Protein AF-0000000085936175 (afdb_homodimer)

Organism: Parascaris univalens (NCBI:txid6257)

Foldseek 3Di:
DPDDPDPPDPPDPPPPPPCPVPPPCPPDDPVVVVVVVQCCCCVPVVVNHGDDDDPDDDDDDQVPDDFFDADFQADQQQHGPDCVLDPDDDLVVLVVLLLLLLLLQLLQVVVLVCCVVVNFPWAFHQFWQSLLQSLLLVLFDQQAAEAEALRNVSSVVNLPCDLLQLLLQRNLACSHPVQSQDHRSQDDDPNRNYHGHDHDALVVLQVQQVVQLVCVVVVPLHAYEYEHELQSCLDVNVVVSLQSLQVSLGLYEYEYEYAQDDQQDGPVRRDDGSGSQRCNVVSNAAEHHYASLRNSRSNSVSNVQNVVSSVSGYYYYYHYIHDLDHRMSVGDNVVRDPPVVSVVCVVRHGSSSSSVSVCVVVVSDDPVVVVVSSVVSSVVSVVSNVVSSPGARAAPLCNQDDPDPDRDPVSVVVSVVVVVVCLVCVVVDPCVSHVDDNPDD/DPDDPDDPDPPDPPPPPPCPVPPPCPPDDPVRVVVVVQCCCCVPVVVNHGDDDDPDDDDDDQVPDDFFDADFQADQQQHGPDCVLDPDDDLVVLVVLLLLLLLLQLLQVVVLVCCVVVNFVWDFHQFWQSLLQSLLLVLFDQQAAEAEALRNVSSVVNLPCDLLQLLLQRNLACSHPCQSPDHRSQDDDPVRNYHGHDHDALVVLQVQQVVQLVCVVVVPLHAYEYEHELQSCLDVNVVVSLQSLQVSLGLYEYEYEYAQDDQQDGPVRRDDGSGSQRCNVVSNAAEHEYASLRNSRSNSVSNVQNVVSSVSGYYYYYHYIHDLDHRMSVGDNVVRDPPVVSVVCVVRHGSSSSSVSVCVVVVSDDPVVVVVSSVVSSVVSVVSNVVSSPGARAAPLCNQDDPDPDRDPVSVVVSVVVVVVCLVPVVVDPCVSHVDDNPDD

Radius of gyration: 33.01 Å; Cα contacts (8 Å, |Δi|>4): 1664; chains: 2; bounding box: 60×105×96 Å

Structure (mmCIF, N/CA/C/O backbone):
data_AF-0000000085936175-model_v1
#
loop_
_entity.id
_entity.type
_entity.pdbx_description
1 polymer '2-oxoisovalerate dehydrogenase subunit alpha'
#
loop_
_atom_site.group_PDB
_atom_site.id
_atom_site.type_symbol
_atom_site.label_atom_id
_atom_site.label_alt_id
_atom_site.label_comp_id
_atom_site.label_asym_id
_atom_site.label_entity_id
_atom_site.label_seq_id
_atom_site.pdbx_PDB_ins_code
_atom_site.Cartn_x
_atom_site.Cartn_y
_atom_site.Cartn_z
_atom_site.occupancy
_atom_site.B_iso_or_equiv
_atom_site.auth_seq_id
_atom_site.auth_comp_id
_atom_site.auth_asym_id
_atom_site.auth_atom_id
_atom_site.pdbx_PDB_model_num
ATOM 1 N N . MET A 1 1 ? 32.438 -1.166 39.906 1 20.44 1 MET A N 1
ATOM 2 C CA . MET A 1 1 ? 33.375 -0.186 39.344 1 20.44 1 MET A CA 1
ATOM 3 C C . MET A 1 1 ? 32.656 0.762 38.406 1 20.44 1 MET A C 1
ATOM 5 O O . MET A 1 1 ? 32.156 0.336 37.344 1 20.44 1 MET A O 1
ATOM 9 N N . LEU A 1 2 ? 31.938 1.876 38.875 1 22.05 2 LEU A N 1
ATOM 10 C CA . LEU A 1 2 ? 31.016 3.014 38.781 1 22.05 2 LEU A CA 1
ATOM 11 C C . LEU A 1 2 ? 31.625 4.121 37.938 1 22.05 2 LEU A C 1
ATOM 13 O O . LEU A 1 2 ? 32.031 5.168 38.438 1 22.05 2 LEU A O 1
ATOM 17 N N . SER A 1 3 ? 32.625 3.697 37 1 21.25 3 SER A N 1
ATOM 18 C CA . SER A 1 3 ? 33.656 4.613 36.531 1 21.25 3 SER A CA 1
ATOM 19 C C . SER A 1 3 ? 33.031 5.797 35.781 1 21.25 3 SER A C 1
ATOM 21 O O . SER A 1 3 ? 31.875 5.738 35.375 1 21.25 3 SER A O 1
ATOM 23 N N . ARG A 1 4 ? 33.875 6.953 35.438 1 22.81 4 ARG A N 1
ATOM 24 C CA . ARG A 1 4 ? 34.156 8.352 35.125 1 22.81 4 ARG A CA 1
ATOM 25 C C . ARG A 1 4 ? 33.781 8.672 33.688 1 22.81 4 ARG A C 1
ATOM 27 O O . ARG A 1 4 ? 34.562 8.461 32.75 1 22.81 4 ARG A O 1
ATOM 34 N N . VAL A 1 5 ? 32.625 8.281 33.156 1 24.02 5 VAL A N 1
ATOM 35 C CA . VAL A 1 5 ? 32.25 8.57 31.781 1 24.02 5 VAL A CA 1
ATOM 36 C C . VAL A 1 5 ? 32.469 10.055 31.484 1 24.02 5 VAL A C 1
ATOM 38 O O . VAL A 1 5 ? 31.906 10.922 32.125 1 24.02 5 VAL A O 1
ATOM 41 N N . GLY A 1 6 ? 33.688 10.367 30.938 1 21.88 6 GLY A N 1
ATOM 42 C CA . GLY A 1 6 ? 34.312 11.633 30.562 1 21.88 6 GLY A CA 1
ATOM 43 C C . GLY A 1 6 ? 33.375 12.555 29.797 1 21.88 6 GLY A C 1
ATOM 44 O O . GLY A 1 6 ? 32.469 12.086 29.094 1 21.88 6 GLY A O 1
ATOM 45 N N . ARG A 1 7 ? 33.375 13.977 30.156 1 23.88 7 ARG A N 1
ATOM 46 C CA . ARG A 1 7 ? 32.812 15.297 29.922 1 23.88 7 ARG A CA 1
ATOM 47 C C . ARG A 1 7 ? 33.062 15.742 28.484 1 23.88 7 ARG A C 1
ATOM 49 O O . ARG A 1 7 ? 34.094 16.344 28.172 1 23.88 7 ARG A O 1
ATOM 56 N N . ILE A 1 8 ? 33 14.852 27.469 1 24.89 8 ILE A N 1
ATOM 57 C CA . ILE A 1 8 ? 33.438 15.398 26.203 1 24.89 8 ILE A CA 1
ATOM 58 C C . ILE A 1 8 ? 32.75 16.734 25.938 1 24.89 8 ILE A C 1
ATOM 60 O O . ILE A 1 8 ? 31.578 16.906 26.266 1 24.89 8 ILE A O 1
ATOM 64 N N . GLY A 1 9 ? 33.594 17.797 25.594 1 22.05 9 GLY A N 1
ATOM 65 C CA . GLY A 1 9 ? 33.5 19.219 25.297 1 22.05 9 GLY A CA 1
ATOM 66 C C . GLY A 1 9 ? 32.469 19.562 24.266 1 22.05 9 GLY A C 1
ATOM 67 O O . GLY A 1 9 ? 32.312 18.859 23.266 1 22.05 9 GLY A O 1
ATOM 68 N N . LEU A 1 10 ? 31.438 20.234 24.781 1 20.45 10 LEU A N 1
ATOM 69 C CA . LEU A 1 10 ? 30.266 20.812 24.156 1 20.45 10 LEU A CA 1
ATOM 70 C C . LEU A 1 10 ? 30.641 21.75 23.016 1 20.45 10 LEU A C 1
ATOM 72 O O . LEU A 1 10 ? 31.281 22.781 23.25 1 20.45 10 LEU A O 1
ATOM 76 N N . LYS A 1 11 ? 31.125 21.125 21.844 1 24.12 11 LYS A N 1
ATOM 77 C CA . LYS A 1 11 ? 31.438 21.969 20.703 1 24.12 11 LYS A CA 1
ATOM 78 C C . LYS A 1 11 ? 30.484 23.156 20.594 1 24.12 11 LYS A C 1
ATOM 80 O O . LYS A 1 11 ? 29.359 23.094 21.094 1 24.12 11 LYS A O 1
ATOM 85 N N . SER A 1 12 ? 31.031 24.266 20.016 1 22.31 12 SER A N 1
ATOM 86 C CA . SER A 1 12 ? 30.609 25.641 19.75 1 22.31 12 SER A CA 1
ATOM 87 C C . SER A 1 12 ? 29.25 25.672 19.078 1 22.31 12 SER A C 1
ATOM 89 O O . SER A 1 12 ? 28.906 24.781 18.297 1 22.31 12 SER A O 1
ATOM 91 N N . HIS A 1 13 ? 28.312 26.297 19.797 1 23.61 13 HIS A N 1
ATOM 92 C CA . HIS A 1 13 ? 26.938 26.625 19.438 1 23.61 13 HIS A CA 1
ATOM 93 C C . HIS A 1 13 ? 26.875 27.375 18.109 1 23.61 13 HIS A C 1
ATOM 95 O O . HIS A 1 13 ? 27.344 28.516 18.016 1 23.61 13 HIS A O 1
ATOM 101 N N . ALA A 1 14 ? 27.219 26.703 17.031 1 27.88 14 ALA A N 1
ATOM 102 C CA . ALA A 1 14 ? 26.969 27.469 15.805 1 27.88 14 ALA A CA 1
ATOM 103 C C . ALA A 1 14 ? 25.688 28.281 15.914 1 27.88 14 ALA A C 1
ATOM 105 O O . ALA A 1 14 ? 24.641 27.766 16.312 1 27.88 14 ALA A O 1
ATOM 106 N N . ALA A 1 15 ? 25.734 29.641 16.125 1 24.53 15 ALA A N 1
ATOM 107 C CA . ALA A 1 15 ? 24.766 30.734 16.047 1 24.53 15 ALA A CA 1
ATOM 108 C C . ALA A 1 15 ? 23.766 30.5 14.938 1 24.53 15 ALA A C 1
ATOM 110 O O . ALA A 1 15 ? 24.125 30.438 13.758 1 24.53 15 ALA A O 1
ATOM 111 N N . ILE A 1 16 ? 22.906 29.672 15.117 1 29.84 16 ILE A N 1
ATOM 112 C CA . ILE A 1 16 ? 21.859 29.766 14.117 1 29.84 16 ILE A CA 1
ATOM 113 C C . ILE A 1 16 ? 21.438 31.234 13.953 1 29.84 16 ILE A C 1
ATOM 115 O O . ILE A 1 16 ? 21 31.859 14.922 1 29.84 16 ILE A O 1
ATOM 119 N N . GLY A 1 17 ? 22.188 32.062 13.141 1 28.3 17 GLY A N 1
ATOM 120 C CA . GLY A 1 17 ? 21.875 33.406 12.703 1 28.3 17 GLY A CA 1
ATOM 121 C C . GLY A 1 17 ? 20.375 33.688 12.688 1 28.3 17 GLY A C 1
ATOM 122 O O . GLY A 1 17 ? 19.578 32.75 12.555 1 28.3 17 GLY A O 1
ATOM 123 N N . ASN A 1 18 ? 19.969 34.75 13.422 1 29.08 18 ASN A N 1
ATOM 124 C CA . ASN A 1 18 ? 18.734 35.5 13.367 1 29.08 18 ASN A CA 1
ATOM 125 C C . ASN A 1 18 ? 18.188 35.594 11.945 1 29.08 18 ASN A C 1
ATOM 127 O O . ASN A 1 18 ? 18.734 36.344 11.117 1 29.08 18 ASN A O 1
ATOM 131 N N . VAL A 1 19 ? 17.812 34.562 11.375 1 31.77 19 VAL A N 1
ATOM 132 C CA . VAL A 1 19 ? 17.156 34.812 10.094 1 31.77 19 VAL A CA 1
ATOM 133 C C . VAL A 1 19 ? 16.109 35.906 10.242 1 31.77 19 VAL A C 1
ATOM 135 O O . VAL A 1 19 ? 15.062 35.719 10.859 1 31.77 19 VAL A O 1
ATOM 138 N N . SER A 1 20 ? 16.547 37.094 10.812 1 32.38 20 SER A N 1
ATOM 139 C CA . SER A 1 20 ? 15.68 38.219 10.555 1 32.38 20 SER A CA 1
ATOM 140 C C . SER A 1 20 ? 15.094 38.156 9.148 1 32.38 20 SER A C 1
ATOM 142 O O . SER A 1 20 ? 15.805 38.375 8.164 1 32.38 20 SER A O 1
ATOM 144 N N . LEU A 1 21 ? 14.297 37.344 8.961 1 35.88 21 LEU A N 1
ATOM 145 C CA . LEU A 1 21 ? 13.695 37 7.68 1 35.88 21 LEU A CA 1
ATOM 146 C C . LEU A 1 21 ? 13.07 38.219 7.023 1 35.88 21 LEU A C 1
ATOM 148 O O . LEU A 1 21 ? 12.016 38.125 6.391 1 35.88 21 LEU A O 1
ATOM 152 N N . ALA A 1 22 ? 13.281 39.531 7.609 1 35.91 22 ALA A N 1
ATOM 153 C CA . ALA A 1 22 ? 12.664 40.5 6.715 1 35.91 22 ALA A CA 1
ATOM 154 C C . ALA A 1 22 ? 13.367 40.531 5.363 1 35.91 22 ALA A C 1
ATOM 156 O O . ALA A 1 22 ? 14.461 41.094 5.242 1 35.91 22 ALA A O 1
ATOM 157 N N . PRO A 1 23 ? 13.664 39.531 4.68 1 36.12 23 PRO A N 1
ATOM 158 C CA . PRO A 1 23 ? 14.531 39.719 3.514 1 36.12 23 PRO A CA 1
ATOM 159 C C . PRO A 1 23 ? 14.164 40.938 2.695 1 36.12 23 PRO A C 1
ATOM 161 O O . PRO A 1 23 ? 13.031 41.406 2.76 1 36.12 23 PRO A O 1
ATOM 164 N N . LEU A 1 24 ? 15.164 41.719 2.438 1 36.09 24 LEU A N 1
ATOM 165 C CA . LEU A 1 24 ? 15.125 42.594 1.267 1 36.09 24 LEU A CA 1
ATOM 166 C C . LEU A 1 24 ? 14.438 41.906 0.095 1 36.09 24 LEU A C 1
ATOM 168 O O . LEU A 1 24 ? 14.93 40.875 -0.402 1 36.09 24 LEU A O 1
ATOM 172 N N . VAL A 1 25 ? 13.188 41.906 0.004 1 42.16 25 VAL A N 1
ATOM 173 C CA . VAL A 1 25 ? 12.312 41.25 -0.975 1 42.16 25 VAL A CA 1
ATOM 174 C C . VAL A 1 25 ? 12.852 41.5 -2.383 1 42.16 25 VAL A C 1
ATOM 176 O O . VAL A 1 25 ? 12.828 42.625 -2.875 1 42.16 25 VAL A O 1
ATOM 179 N N . ARG A 1 26 ? 14.055 41.125 -2.713 1 45.69 26 ARG A N 1
ATOM 180 C CA . ARG A 1 26 ? 14.188 41.062 -4.164 1 45.69 26 ARG A CA 1
ATOM 181 C C . ARG A 1 26 ? 12.891 40.594 -4.816 1 45.69 26 ARG A C 1
ATOM 183 O O . ARG A 1 26 ? 12.328 39.562 -4.426 1 45.69 26 ARG A O 1
ATOM 190 N N . HIS A 1 27 ? 12.219 41.469 -5.445 1 62.94 27 HIS A N 1
ATOM 191 C CA . HIS A 1 27 ? 10.93 41.281 -6.102 1 62.94 27 HIS A CA 1
ATOM 192 C C . HIS A 1 27 ? 11.039 40.312 -7.273 1 62.94 27 HIS A C 1
ATOM 194 O O . HIS A 1 27 ? 11.625 40.656 -8.305 1 62.94 27 HIS A O 1
ATOM 200 N N . TYR A 1 28 ? 11.172 39.031 -7.004 1 71.69 28 TYR A N 1
ATOM 201 C CA . TYR A 1 28 ? 11.062 38.125 -8.125 1 71.69 28 TYR A CA 1
ATOM 202 C C . TYR A 1 28 ? 9.719 38.281 -8.828 1 71.69 28 TYR A C 1
ATOM 204 O O . TYR A 1 28 ? 8.695 38.531 -8.188 1 71.69 28 TYR A O 1
ATOM 212 N N . SER A 1 29 ? 9.883 38.188 -10.141 1 80.25 29 SER A N 1
ATOM 213 C CA . SER A 1 29 ? 8.641 38.188 -10.898 1 80.25 29 SER A CA 1
ATOM 214 C C . SER A 1 29 ? 7.836 36.938 -10.672 1 80.25 29 SER A C 1
ATOM 216 O O . SER A 1 29 ? 8.383 35.906 -10.219 1 80.25 29 SER A O 1
ATOM 218 N N . THR A 1 30 ? 6.594 37 -10.859 1 83.38 30 THR A N 1
ATOM 219 C CA . THR A 1 30 ? 5.707 35.844 -10.766 1 83.38 30 THR A CA 1
ATOM 220 C C . THR A 1 30 ? 6.191 34.719 -11.672 1 83.38 30 THR A C 1
ATOM 222 O O . THR A 1 30 ? 6.16 33.531 -11.281 1 83.38 30 THR A O 1
ATOM 225 N N . ALA A 1 31 ? 6.684 35.094 -12.789 1 83.75 31 ALA A N 1
ATOM 226 C CA . ALA A 1 31 ? 7.168 34.094 -13.75 1 83.75 31 ALA A CA 1
ATOM 227 C C . ALA A 1 31 ? 8.383 33.375 -13.203 1 83.75 31 ALA A C 1
ATOM 229 O O . ALA A 1 31 ? 8.5 32.156 -13.367 1 83.75 31 ALA A O 1
ATOM 230 N N . GLU A 1 32 ? 9.258 34.094 -12.609 1 87.56 32 GLU A N 1
ATOM 231 C CA . GLU A 1 32 ? 10.461 33.5 -12.047 1 87.56 32 GLU A CA 1
ATOM 232 C C . GLU A 1 32 ? 10.125 32.594 -10.875 1 87.56 32 GLU A C 1
ATOM 234 O O . GLU A 1 32 ? 10.711 31.5 -10.734 1 87.56 32 GLU A O 1
ATOM 239 N N . ARG A 1 33 ? 9.234 33 -10.086 1 90.06 33 ARG A N 1
ATOM 240 C CA . ARG A 1 33 ? 8.82 32.219 -8.938 1 90.06 33 ARG A CA 1
ATOM 241 C C . ARG A 1 33 ? 8.141 30.922 -9.375 1 90.06 33 ARG A C 1
ATOM 243 O O . ARG A 1 33 ? 8.422 29.844 -8.828 1 90.06 33 ARG A O 1
ATOM 250 N N . ASP A 1 34 ? 7.348 31.047 -10.352 1 90.56 34 ASP A N 1
ATOM 251 C CA . ASP A 1 34 ? 6.656 29.875 -10.867 1 90.56 34 ASP A CA 1
ATOM 252 C C . ASP A 1 34 ? 7.637 28.906 -11.508 1 90.56 34 ASP A C 1
ATOM 254 O O . ASP A 1 34 ? 7.52 27.688 -11.336 1 90.56 34 ASP A O 1
ATOM 258 N N . ALA A 1 35 ? 8.547 29.438 -12.281 1 91.25 35 ALA A N 1
ATOM 259 C CA . ALA A 1 35 ? 9.547 28.578 -12.93 1 91.25 35 ALA A CA 1
ATOM 260 C C . ALA A 1 35 ? 10.367 27.812 -11.891 1 91.25 35 ALA A C 1
ATOM 262 O O . ALA A 1 35 ? 10.695 26.641 -12.086 1 91.25 35 ALA A O 1
ATOM 263 N N . PHE A 1 36 ? 10.727 28.547 -10.891 1 92.31 36 PHE A N 1
ATOM 264 C CA . PHE A 1 36 ? 11.461 27.922 -9.797 1 92.31 36 PHE A CA 1
ATOM 265 C C . PHE A 1 36 ? 10.664 26.781 -9.195 1 92.31 36 PHE A C 1
ATOM 267 O O . PHE A 1 36 ? 11.18 25.672 -9.039 1 92.31 36 PHE A O 1
ATOM 274 N N . ARG A 1 37 ? 9.438 27.016 -8.883 1 94.06 37 ARG A N 1
ATOM 275 C CA . ARG A 1 37 ? 8.594 26.016 -8.242 1 94.06 37 ARG A CA 1
ATOM 276 C C . ARG A 1 37 ? 8.359 24.812 -9.164 1 94.06 37 ARG A C 1
ATOM 278 O O . ARG A 1 37 ? 8.406 23.672 -8.734 1 94.06 37 ARG A O 1
ATOM 285 N N . VAL A 1 38 ? 8.047 25.062 -10.43 1 93.75 38 VAL A N 1
ATOM 286 C CA . VAL A 1 38 ? 7.84 24 -11.406 1 93.75 38 VAL A CA 1
ATOM 287 C C . VAL A 1 38 ? 9.086 23.125 -11.484 1 93.75 38 VAL A C 1
ATOM 289 O O . VAL A 1 38 ? 8.984 21.891 -11.539 1 93.75 38 VAL A O 1
ATOM 292 N N . ARG A 1 39 ? 10.219 23.75 -11.461 1 93.69 39 ARG A N 1
ATOM 293 C CA . ARG A 1 39 ? 11.469 23 -11.5 1 93.69 39 ARG A CA 1
ATOM 294 C C . ARG A 1 39 ? 11.641 22.156 -10.25 1 93.69 39 ARG A C 1
ATOM 296 O O . ARG A 1 39 ? 11.961 20.969 -10.336 1 93.69 39 ARG A O 1
ATOM 303 N N . GLU A 1 40 ? 11.43 22.766 -9.086 1 92.62 40 GLU A N 1
ATOM 304 C CA . GLU A 1 40 ? 11.602 22.062 -7.816 1 92.62 40 GLU A CA 1
ATOM 305 C C . GLU A 1 40 ? 10.633 20.891 -7.707 1 92.62 40 GLU A C 1
ATOM 307 O O . GLU A 1 40 ? 11.031 19.781 -7.344 1 92.62 40 GLU A O 1
ATOM 312 N N . PHE A 1 41 ? 9.375 21.094 -8.039 1 94.25 41 PHE A N 1
ATOM 313 C CA . PHE A 1 41 ? 8.375 20.031 -7.953 1 94.25 41 PHE A CA 1
ATOM 314 C C . PHE A 1 41 ? 8.664 18.938 -8.969 1 94.25 41 PHE A C 1
ATOM 316 O O . PHE A 1 41 ? 8.516 17.75 -8.664 1 94.25 41 PHE A O 1
ATOM 323 N N . SER A 1 42 ? 9.086 19.328 -10.18 1 92.75 42 SER A N 1
ATOM 324 C CA . SER A 1 42 ? 9.375 18.344 -11.219 1 92.75 42 SER A CA 1
ATOM 325 C C . SER A 1 42 ? 10.57 17.469 -10.844 1 92.75 42 SER A C 1
ATOM 327 O O . SER A 1 42 ? 10.492 16.25 -10.906 1 92.75 42 SER A O 1
ATOM 329 N N . GLU A 1 43 ? 11.648 18.094 -10.383 1 90.31 43 GLU A N 1
ATOM 330 C CA . GLU A 1 43 ? 12.922 17.391 -10.188 1 90.31 43 GLU A CA 1
ATOM 331 C C . GLU A 1 43 ? 12.938 16.641 -8.859 1 90.31 43 GLU A C 1
ATOM 333 O O . GLU A 1 43 ? 13.461 15.531 -8.781 1 90.31 43 GLU A O 1
ATOM 338 N N . LYS A 1 44 ? 12.258 17.234 -7.863 1 89 44 LYS A N 1
ATOM 339 C CA . LYS A 1 44 ? 12.461 16.688 -6.523 1 89 44 LYS A CA 1
ATOM 340 C C . LYS A 1 44 ? 11.219 15.953 -6.035 1 89 44 LYS A C 1
ATOM 342 O O . LYS A 1 44 ? 11.312 15.008 -5.246 1 89 44 LYS A O 1
ATOM 347 N N . TYR A 1 45 ? 10.039 16.359 -6.488 1 92.38 45 TYR A N 1
ATOM 348 C CA . TYR A 1 45 ? 8.805 15.805 -5.934 1 92.38 45 TYR A CA 1
ATOM 349 C C . TYR A 1 45 ? 8.211 14.758 -6.871 1 92.38 45 TYR A C 1
ATOM 351 O O . TYR A 1 45 ? 7.516 13.844 -6.426 1 92.38 45 TYR A O 1
ATOM 359 N N . LEU A 1 46 ? 8.398 14.93 -8.211 1 91.5 46 LEU A N 1
ATOM 360 C CA . LEU A 1 46 ? 7.664 14.109 -9.172 1 91.5 46 LEU A CA 1
ATOM 361 C C . LEU A 1 46 ? 8.617 13.305 -10.047 1 91.5 46 LEU A C 1
ATOM 363 O O . LEU A 1 46 ? 8.305 13 -11.195 1 91.5 46 LEU A O 1
ATOM 367 N N . ARG A 1 47 ? 9.781 13.031 -9.57 1 86.5 47 ARG A N 1
ATOM 368 C CA . ARG A 1 47 ? 10.766 12.172 -10.227 1 86.5 47 ARG A CA 1
ATOM 369 C C . ARG A 1 47 ? 11.023 12.625 -11.656 1 86.5 47 ARG A C 1
ATOM 371 O O . ARG A 1 47 ? 10.969 11.82 -12.586 1 86.5 47 ARG A O 1
ATOM 378 N N . HIS A 1 48 ? 11.188 13.891 -11.836 1 85.56 48 HIS A N 1
ATOM 379 C CA . HIS A 1 48 ? 11.609 14.555 -13.07 1 85.56 48 HIS A CA 1
ATOM 380 C C . HIS A 1 48 ? 10.477 14.594 -14.086 1 85.56 48 HIS A C 1
ATOM 382 O O . HIS A 1 48 ? 10.695 14.914 -15.258 1 85.56 48 HIS A O 1
ATOM 388 N N . ARG A 1 49 ? 9.273 14.195 -13.633 1 90.12 49 ARG A N 1
ATOM 389 C CA . ARG A 1 49 ? 8.117 14.469 -14.477 1 90.12 49 ARG A CA 1
ATOM 390 C C . ARG A 1 49 ? 7.688 15.922 -14.359 1 90.12 49 ARG A C 1
ATOM 392 O O . ARG A 1 49 ? 7.719 16.5 -13.273 1 90.12 49 ARG A O 1
ATOM 399 N N . LYS A 1 50 ? 7.273 16.438 -15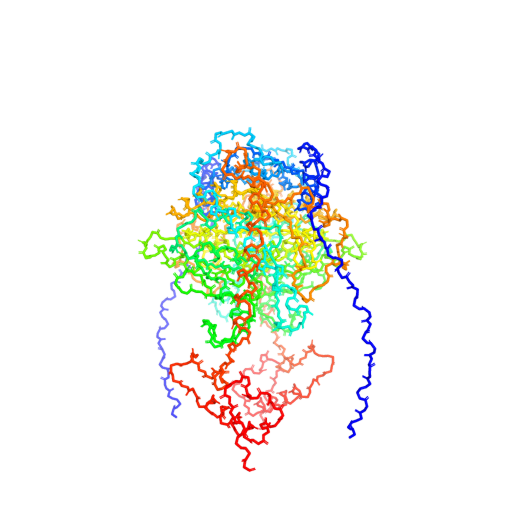.398 1 91 50 LYS A N 1
ATOM 400 C CA . LYS A 1 50 ? 7.008 17.875 -15.445 1 91 50 LYS A CA 1
ATOM 401 C C . LYS A 1 50 ? 5.777 18.234 -14.617 1 91 50 LYS A C 1
ATOM 403 O O . LYS A 1 50 ? 4.688 17.719 -14.852 1 91 50 LYS A O 1
ATOM 408 N N . ALA A 1 51 ? 5.969 19.078 -13.664 1 93.62 51 ALA A N 1
ATOM 409 C CA . ALA A 1 51 ? 4.867 19.641 -12.883 1 93.62 51 ALA A CA 1
ATOM 410 C C . ALA A 1 51 ? 4.184 20.781 -13.648 1 93.62 51 ALA A C 1
ATOM 412 O O . ALA A 1 51 ? 4.824 21.484 -14.43 1 93.62 51 ALA A O 1
ATOM 413 N N . GLN A 1 52 ? 2.895 20.906 -13.445 1 94.81 52 GLN A N 1
ATOM 414 C CA . GLN A 1 52 ? 2.131 22 -14.055 1 94.81 52 GLN A CA 1
ATOM 415 C C . GLN A 1 52 ? 1.082 22.547 -13.086 1 94.81 52 GLN A C 1
ATOM 417 O O . GLN A 1 52 ? 0.497 21.781 -12.312 1 94.81 52 GLN A O 1
ATOM 422 N N . PHE A 1 53 ? 0.946 23.844 -13.156 1 95.81 53 PHE A N 1
ATOM 423 C CA . PHE A 1 53 ? -0.139 24.469 -12.406 1 95.81 53 PHE A CA 1
ATOM 424 C C . PHE A 1 53 ? -1.417 24.516 -13.242 1 95.81 53 PHE A C 1
ATOM 426 O O . PHE A 1 53 ? -1.363 24.5 -14.469 1 95.81 53 PHE A O 1
ATOM 433 N N . THR A 1 54 ? -2.535 24.453 -12.57 1 96.69 54 THR A N 1
ATOM 434 C CA . THR A 1 54 ? -3.83 24.641 -13.219 1 96.69 54 THR A CA 1
ATOM 435 C C . THR A 1 54 ? -4.746 25.516 -12.367 1 96.69 54 THR A C 1
ATOM 437 O O . THR A 1 54 ? -4.629 25.531 -11.141 1 96.69 54 THR A O 1
ATOM 440 N N . GLU A 1 55 ? -5.57 26.297 -13.008 1 95.88 55 GLU A N 1
ATOM 441 C CA . GLU A 1 55 ? -6.551 27.125 -12.305 1 95.88 55 GLU A CA 1
ATOM 442 C C . GLU A 1 55 ? -7.938 26.484 -12.359 1 95.88 55 GLU A C 1
ATOM 444 O O . GLU A 1 55 ? -8.922 27.109 -11.93 1 95.88 55 GLU A O 1
ATOM 449 N N . LYS A 1 56 ? -8 25.297 -12.852 1 94.62 56 LYS A N 1
ATOM 450 C CA . LYS A 1 56 ? -9.242 24.531 -12.867 1 94.62 56 LYS A CA 1
ATOM 451 C C . LYS A 1 56 ? -9.25 23.469 -11.766 1 94.62 56 LYS A C 1
ATOM 453 O O . LYS A 1 56 ? -8.406 22.578 -11.75 1 94.62 56 LYS A O 1
ATOM 458 N N . MET A 1 57 ? -10.156 23.656 -10.867 1 96.19 57 MET A N 1
ATOM 459 C CA . MET A 1 57 ? -10.281 22.688 -9.789 1 96.19 57 MET A CA 1
ATOM 460 C C . MET A 1 57 ? -10.953 21.406 -10.289 1 96.19 57 MET A C 1
ATOM 462 O O . MET A 1 57 ? -12.141 21.422 -10.625 1 96.19 57 MET A O 1
ATOM 466 N N . THR A 1 58 ? -10.203 20.359 -10.352 1 93.75 58 THR A N 1
ATOM 467 C CA . THR A 1 58 ? -10.727 19.094 -10.836 1 93.75 58 THR A CA 1
ATOM 468 C C . THR A 1 58 ? -10.266 17.938 -9.953 1 93.75 58 THR A C 1
ATOM 470 O O . THR A 1 58 ? -9.078 17.844 -9.625 1 93.75 58 THR A O 1
ATOM 473 N N . LEU A 1 59 ? -11.211 17.172 -9.539 1 95.19 59 LEU A N 1
ATOM 474 C CA . LEU A 1 59 ? -10.883 15.914 -8.875 1 95.19 59 LEU A CA 1
ATOM 475 C C . LEU A 1 59 ? -10.625 14.812 -9.898 1 95.19 59 LEU A C 1
ATOM 477 O O . LEU A 1 59 ? -11.43 14.609 -10.812 1 95.19 59 LEU A O 1
ATOM 481 N N . VAL A 1 60 ? -9.461 14.227 -9.781 1 93.38 60 VAL A N 1
ATOM 482 C CA . VAL A 1 60 ? -9.258 13.008 -10.562 1 93.38 60 VAL A CA 1
ATOM 483 C C . VAL A 1 60 ? -10.203 11.914 -10.062 1 93.38 60 VAL A C 1
ATOM 485 O O . VAL A 1 60 ? -10.125 11.5 -8.906 1 93.38 60 VAL A O 1
ATOM 488 N N . ASP A 1 61 ? -11.125 11.477 -10.922 1 91.88 61 ASP A N 1
ATOM 489 C CA . ASP A 1 61 ? -12.125 10.484 -10.555 1 91.88 61 ASP A CA 1
ATOM 490 C C . ASP A 1 61 ? -11.836 9.141 -11.219 1 91.88 61 ASP A C 1
ATOM 492 O O . ASP A 1 61 ? -12.039 8.977 -12.422 1 91.88 61 ASP A O 1
ATOM 496 N N . PRO A 1 62 ? -11.414 8.203 -10.391 1 87.06 62 PRO A N 1
ATOM 497 C CA . PRO A 1 62 ? -11.062 6.906 -10.977 1 87.06 62 PRO A CA 1
ATOM 498 C C . PRO A 1 62 ? -12.266 6.156 -11.523 1 87.06 62 PRO A C 1
ATOM 500 O O . PRO A 1 62 ? -12.117 5.281 -12.383 1 87.06 62 PRO A O 1
ATOM 503 N N . LEU A 1 63 ? -13.453 6.465 -11.078 1 81.62 63 LEU A N 1
ATOM 504 C CA . LEU A 1 63 ? -14.641 5.73 -11.492 1 81.62 63 LEU A CA 1
ATOM 505 C C . LEU A 1 63 ? -15.023 6.07 -12.93 1 81.62 63 LEU A C 1
ATOM 507 O O . LEU A 1 63 ? -15.68 5.277 -13.602 1 81.62 63 LEU A O 1
ATOM 511 N N . HIS A 1 64 ? -14.523 7.215 -13.367 1 81.69 64 HIS A N 1
ATOM 512 C CA . HIS A 1 64 ? -14.906 7.621 -14.719 1 81.69 64 HIS A CA 1
ATOM 513 C C . HIS A 1 64 ? -13.727 7.527 -15.68 1 81.69 64 HIS A C 1
ATOM 515 O O . HIS A 1 64 ? -13.852 7.891 -16.859 1 81.69 64 HIS A O 1
ATOM 521 N N . ALA A 1 65 ? -12.664 7.039 -15.203 1 84.19 65 ALA A N 1
ATOM 522 C CA . ALA A 1 65 ? -11.5 6.844 -16.062 1 84.19 65 ALA A CA 1
ATOM 523 C C . ALA A 1 65 ? -11.555 5.492 -16.766 1 84.19 65 ALA A C 1
ATOM 525 O O . ALA A 1 65 ? -12.117 4.531 -16.234 1 84.19 65 ALA A O 1
ATOM 526 N N . PRO A 1 66 ? -11.055 5.461 -17.984 1 88.81 66 PRO A N 1
ATOM 527 C CA . PRO A 1 66 ? -10.992 4.16 -18.656 1 88.81 66 PRO A CA 1
ATOM 528 C C . PRO A 1 66 ? -10.109 3.156 -17.906 1 88.81 66 PRO A C 1
ATOM 530 O O . PRO A 1 66 ? -9.102 3.539 -17.312 1 88.81 66 PRO A O 1
ATOM 533 N N . THR A 1 67 ? -10.523 1.913 -17.984 1 93.75 67 THR A N 1
ATOM 534 C CA . THR A 1 67 ? -9.734 0.857 -17.359 1 93.75 67 THR A CA 1
ATOM 535 C C . THR A 1 67 ? -8.562 0.462 -18.266 1 93.75 67 THR A C 1
ATOM 537 O O . THR A 1 67 ? -8.594 0.695 -19.469 1 93.75 67 THR A O 1
ATOM 540 N N . ILE A 1 68 ? -7.496 -0.043 -17.641 1 95 68 ILE A N 1
ATOM 541 C CA . ILE A 1 68 ? -6.441 -0.671 -18.438 1 95 68 ILE A CA 1
ATOM 542 C C . ILE A 1 68 ? -7.016 -1.854 -19.219 1 95 68 ILE A C 1
ATOM 544 O O . ILE A 1 68 ? -7.617 -2.756 -18.625 1 95 68 ILE A O 1
ATOM 548 N N . PRO A 1 69 ? -6.879 -1.854 -20.484 1 97.19 69 PRO A N 1
ATOM 549 C CA . PRO A 1 69 ? -7.465 -2.943 -21.266 1 97.19 69 PRO A CA 1
ATOM 550 C C . PRO A 1 69 ? -6.742 -4.273 -21.062 1 97.19 69 PRO A C 1
ATOM 552 O O . PRO A 1 69 ? -5.59 -4.293 -20.625 1 97.19 69 PRO A O 1
ATOM 555 N N . ILE A 1 70 ? -7.441 -5.34 -21.375 1 98.06 70 ILE A N 1
ATOM 556 C CA . ILE A 1 70 ? -6.91 -6.691 -21.234 1 98.06 70 ILE A CA 1
ATOM 557 C C . ILE A 1 70 ? -6.297 -7.145 -22.547 1 98.06 70 ILE A C 1
ATOM 559 O O . ILE A 1 70 ? -7.008 -7.379 -23.531 1 98.06 70 ILE A O 1
ATOM 563 N N . TYR A 1 71 ? -5.008 -7.258 -22.609 1 98.5 71 TYR A N 1
ATOM 564 C CA . TYR A 1 71 ? -4.305 -7.711 -23.797 1 98.5 71 TYR A CA 1
ATOM 565 C C . TYR A 1 71 ? -4.59 -9.18 -24.078 1 98.5 71 TYR A C 1
ATOM 567 O O . TYR A 1 71 ? -4.465 -10.023 -23.188 1 98.5 71 TYR A O 1
ATOM 575 N N . ARG A 1 72 ? -4.992 -9.5 -25.234 1 97.94 72 ARG A N 1
ATOM 576 C CA . ARG A 1 72 ? -5.219 -10.867 -25.688 1 97.94 72 ARG A CA 1
ATOM 577 C C . ARG A 1 72 ? -4.672 -11.07 -27.094 1 97.94 72 ARG A C 1
ATOM 579 O O . ARG A 1 72 ? -4.477 -10.109 -27.828 1 97.94 72 ARG A O 1
ATOM 586 N N . VAL A 1 73 ? -4.379 -12.25 -27.359 1 98.06 73 VAL A N 1
ATOM 587 C CA . VAL A 1 73 ? -3.865 -12.602 -28.672 1 98.06 73 VAL A CA 1
ATOM 588 C C . VAL A 1 73 ? -4.887 -13.469 -29.406 1 98.06 73 VAL A C 1
ATOM 590 O O . VAL A 1 73 ? -5.121 -13.281 -30.609 1 98.06 73 VAL A O 1
ATOM 593 N N . THR A 1 74 ? -5.496 -14.383 -28.672 1 96.5 74 THR A N 1
ATOM 594 C CA . THR A 1 74 ? -6.539 -15.227 -29.234 1 96.5 74 THR A CA 1
ATOM 595 C C . THR A 1 74 ? -7.895 -14.914 -28.609 1 96.5 74 THR A C 1
ATOM 597 O O . THR A 1 74 ? -7.957 -14.398 -27.484 1 96.5 74 THR A O 1
ATOM 600 N N . ASP A 1 75 ? -8.898 -15.18 -29.375 1 92 75 ASP A N 1
ATOM 601 C CA . ASP A 1 75 ? -10.227 -15.086 -28.781 1 92 75 ASP A CA 1
ATOM 602 C C . ASP A 1 75 ? -10.516 -16.297 -27.891 1 92 75 ASP A C 1
ATOM 604 O O . ASP A 1 75 ? -9.633 -17.125 -27.672 1 92 75 ASP A O 1
ATOM 608 N N . SER A 1 76 ? -11.719 -16.422 -27.391 1 88.69 76 SER A N 1
ATOM 609 C CA . SER A 1 76 ? -12.055 -17.453 -26.406 1 88.69 76 SER A CA 1
ATOM 610 C C . SER A 1 76 ? -12.07 -18.844 -27.047 1 88.69 76 SER A C 1
ATOM 612 O O . SER A 1 76 ? -12.008 -19.844 -26.344 1 88.69 76 SER A O 1
ATOM 614 N N . ALA A 1 77 ? -12.062 -18.906 -28.328 1 88.69 77 ALA A N 1
ATOM 615 C CA . ALA A 1 77 ? -12.07 -20.172 -29.047 1 88.69 77 ALA A CA 1
ATOM 616 C C . ALA A 1 77 ? -10.656 -20.594 -29.438 1 88.69 77 ALA A C 1
ATOM 618 O O . ALA A 1 77 ? -10.453 -21.672 -29.984 1 88.69 77 ALA A O 1
ATOM 619 N N . GLY A 1 78 ? -9.703 -19.719 -29.188 1 91.88 78 GLY A N 1
ATOM 620 C CA . GLY A 1 78 ? -8.32 -20.062 -29.469 1 91.88 78 GLY A CA 1
ATOM 621 C C . GLY A 1 78 ? -7.852 -19.609 -30.844 1 91.88 78 GLY A C 1
ATOM 622 O O . GLY A 1 78 ? -6.789 -20.031 -31.312 1 91.88 78 GLY A O 1
ATOM 623 N N . LYS A 1 79 ? -8.664 -18.75 -31.469 1 93.88 79 LYS A N 1
ATOM 624 C CA . LYS A 1 79 ? -8.297 -18.25 -32.781 1 93.88 79 LYS A CA 1
ATOM 625 C C . LYS A 1 79 ? -7.602 -16.891 -32.656 1 93.88 79 LYS A C 1
ATOM 627 O O . LYS A 1 79 ? -8.016 -16.031 -31.875 1 93.88 79 LYS A O 1
ATOM 632 N N . PHE A 1 80 ? -6.59 -16.719 -33.469 1 95.62 80 PHE A N 1
ATOM 633 C CA . PHE A 1 80 ? -5.863 -15.453 -33.438 1 95.62 80 PHE A CA 1
ATOM 634 C C . PHE A 1 80 ? -6.75 -14.32 -33.938 1 95.62 80 PHE A C 1
ATOM 636 O O . PHE A 1 80 ? -7.395 -14.43 -34.969 1 95.62 80 PHE A O 1
ATOM 643 N N . VAL A 1 81 ? -6.812 -13.273 -33.188 1 94.38 81 VAL A N 1
ATOM 644 C CA . VAL A 1 81 ? -7.559 -12.078 -33.562 1 94.38 81 VAL A CA 1
ATOM 645 C C . VAL A 1 81 ? -6.691 -11.195 -34.469 1 94.38 81 VAL A C 1
ATOM 647 O O . VAL A 1 81 ? -7.152 -10.695 -35.5 1 94.38 81 VAL A O 1
ATOM 650 N N . ASP A 1 82 ? -5.48 -10.945 -34.094 1 95.38 82 ASP A N 1
ATOM 651 C CA . ASP A 1 82 ? -4.43 -10.281 -34.844 1 95.38 82 ASP A CA 1
ATOM 652 C C . ASP A 1 82 ? -3.221 -11.195 -35.031 1 95.38 82 ASP A C 1
ATOM 654 O O . ASP A 1 82 ? -2.445 -11.406 -34.094 1 95.38 82 ASP A O 1
ATOM 658 N N . SER A 1 83 ? -3.018 -11.641 -36.188 1 93.94 83 SER A N 1
ATOM 659 C CA . SER A 1 83 ? -2.008 -12.656 -36.5 1 93.94 83 SER A CA 1
ATOM 660 C C . SER A 1 83 ? -0.601 -12.117 -36.25 1 93.94 83 SER A C 1
ATOM 662 O O . SER A 1 83 ? 0.343 -12.891 -36.094 1 93.94 83 SER A O 1
ATOM 664 N N . SER A 1 84 ? -0.439 -10.805 -36.219 1 95.62 84 SER A N 1
ATOM 665 C CA . SER A 1 84 ? 0.881 -10.227 -36 1 95.62 84 SER A CA 1
ATOM 666 C C . SER A 1 84 ? 1.365 -10.469 -34.594 1 95.62 84 SER A C 1
ATOM 668 O O . SER A 1 84 ? 2.553 -10.312 -34.281 1 95.62 84 SER A O 1
ATOM 670 N N . GLN A 1 85 ? 0.481 -10.906 -33.719 1 96.88 85 GLN A N 1
ATOM 671 C CA . GLN A 1 85 ? 0.824 -11.133 -32.312 1 96.88 85 GLN A CA 1
ATOM 672 C C . GLN A 1 85 ? 1.254 -12.578 -32.062 1 96.88 85 GLN A C 1
ATOM 674 O O . GLN A 1 85 ? 1.644 -12.945 -30.969 1 96.88 85 GLN A O 1
ATOM 679 N N . ASP A 1 86 ? 1.195 -13.422 -33.094 1 96.88 86 ASP A N 1
ATOM 680 C CA . ASP A 1 86 ? 1.647 -14.812 -33 1 96.88 86 ASP A CA 1
ATOM 681 C C . ASP A 1 86 ? 3.166 -14.883 -32.844 1 96.88 86 ASP A C 1
ATOM 683 O O . ASP A 1 86 ? 3.902 -14.445 -33.719 1 96.88 86 ASP A O 1
ATOM 687 N N . PRO A 1 87 ? 3.639 -15.453 -31.781 1 97 87 PRO A N 1
ATOM 688 C CA . PRO A 1 87 ? 5.09 -15.562 -31.625 1 97 87 PRO A CA 1
ATOM 689 C C . PRO A 1 87 ? 5.711 -16.594 -32.562 1 97 87 PRO A C 1
ATOM 691 O O . PRO A 1 87 ? 6.934 -16.656 -32.719 1 97 87 PRO A O 1
ATOM 694 N N . ASN A 1 88 ? 4.91 -17.422 -33.219 1 96.06 88 ASN A N 1
ATOM 695 C CA . ASN A 1 88 ? 5.336 -18.391 -34.25 1 96.06 88 ASN A CA 1
ATOM 696 C C . ASN A 1 88 ? 6.234 -19.469 -33.656 1 96.06 88 ASN A C 1
ATOM 698 O O . ASN A 1 88 ? 7.344 -19.688 -34.125 1 96.06 88 ASN A O 1
ATOM 702 N N . PHE A 1 89 ? 5.688 -20.141 -32.75 1 97.12 89 PHE A N 1
ATOM 703 C CA . PHE A 1 89 ? 6.398 -21.25 -32.125 1 97.12 89 PHE A CA 1
ATOM 704 C C . PHE A 1 89 ? 6.551 -22.406 -33.094 1 97.12 89 PHE A C 1
ATOM 706 O O . PHE A 1 89 ? 5.746 -22.562 -34.031 1 97.12 89 PHE A O 1
ATOM 713 N N . ASP A 1 90 ? 7.594 -23.219 -32.906 1 97.38 90 ASP A N 1
ATOM 714 C CA . ASP A 1 90 ? 7.691 -24.469 -33.656 1 97.38 90 ASP A CA 1
ATOM 715 C C . ASP A 1 90 ? 6.816 -25.547 -33.031 1 97.38 90 ASP A C 1
ATOM 717 O O . ASP A 1 90 ? 6.289 -25.391 -31.938 1 97.38 90 ASP A O 1
ATOM 721 N N . LYS A 1 91 ? 6.648 -26.594 -33.75 1 97.75 91 LYS A N 1
ATOM 722 C CA . LYS A 1 91 ? 5.742 -27.672 -33.375 1 97.75 91 LYS A CA 1
ATOM 723 C C . LYS A 1 91 ? 6.152 -28.312 -32.062 1 97.75 91 LYS A C 1
ATOM 725 O O . LYS A 1 91 ? 5.312 -28.547 -31.188 1 97.75 91 LYS A O 1
ATOM 730 N N . GLU A 1 92 ? 7.375 -28.625 -31.906 1 98 92 GLU A N 1
ATOM 731 C CA . GLU A 1 92 ? 7.867 -29.312 -30.719 1 98 92 GLU A CA 1
ATOM 732 C C . GLU A 1 92 ? 7.586 -28.5 -29.453 1 98 92 GLU A C 1
ATOM 734 O O . GLU A 1 92 ? 7.102 -29.047 -28.453 1 98 92 GLU A O 1
ATOM 739 N N . PHE A 1 93 ? 7.887 -27.25 -29.547 1 98.06 93 PHE A N 1
ATOM 740 C CA . PHE A 1 93 ? 7.645 -26.359 -28.422 1 98.06 93 PHE A CA 1
ATOM 741 C C . PHE A 1 93 ? 6.16 -26.297 -28.094 1 98.06 93 PHE A C 1
ATOM 743 O O . PHE A 1 93 ? 5.777 -26.406 -26.922 1 98.06 93 PHE A O 1
ATOM 750 N N . ALA A 1 94 ? 5.348 -26.109 -29.078 1 98.25 94 ALA A N 1
ATOM 751 C CA . ALA A 1 94 ? 3.908 -25.969 -28.875 1 98.25 94 ALA A CA 1
ATOM 752 C C . ALA A 1 94 ? 3.311 -27.234 -28.266 1 98.25 94 ALA A C 1
ATOM 754 O O . ALA A 1 94 ? 2.465 -27.156 -27.359 1 98.25 94 ALA A O 1
ATOM 755 N N . ILE A 1 95 ? 3.707 -28.328 -28.719 1 97.56 95 ILE A N 1
ATOM 756 C CA . ILE A 1 95 ? 3.213 -29.594 -28.188 1 97.56 95 ILE A CA 1
ATOM 757 C C . ILE A 1 95 ? 3.656 -29.766 -26.734 1 97.56 95 ILE A C 1
ATOM 759 O O . ILE A 1 95 ? 2.891 -30.234 -25.906 1 97.56 95 ILE A O 1
ATOM 763 N N . ASP A 1 96 ? 4.883 -29.406 -26.453 1 97.81 96 ASP A N 1
ATOM 764 C CA . ASP A 1 96 ? 5.387 -29.469 -25.094 1 97.81 96 ASP A CA 1
ATOM 765 C C . ASP A 1 96 ? 4.543 -28.609 -24.141 1 97.81 96 ASP A C 1
ATOM 767 O O . ASP A 1 96 ? 4.277 -29.016 -23.016 1 97.81 96 ASP A O 1
ATOM 771 N N . VAL A 1 97 ? 4.172 -27.438 -24.594 1 98.44 97 VAL A N 1
ATOM 772 C CA . VAL A 1 97 ? 3.32 -26.547 -23.797 1 98.44 97 VAL A CA 1
ATOM 773 C C . VAL A 1 97 ? 2.012 -27.266 -23.453 1 98.44 97 VAL A C 1
ATOM 775 O O . VAL A 1 97 ? 1.611 -27.312 -22.297 1 98.44 97 VAL A O 1
ATOM 778 N N . TYR A 1 98 ? 1.382 -27.781 -24.469 1 97.69 98 TYR A N 1
ATOM 779 C CA . TYR A 1 98 ? 0.117 -28.484 -24.266 1 97.69 98 TYR A CA 1
ATOM 780 C C . TYR A 1 98 ? 0.285 -29.656 -23.297 1 97.69 98 TYR A C 1
ATOM 782 O O . TYR A 1 98 ? -0.537 -29.844 -22.406 1 97.69 98 TYR A O 1
ATOM 790 N N . ARG A 1 99 ? 1.279 -30.391 -23.516 1 96.5 99 ARG A N 1
ATOM 791 C CA . ARG A 1 99 ? 1.536 -31.562 -22.656 1 96.5 99 ARG A CA 1
ATOM 792 C C . ARG A 1 99 ? 1.731 -31.141 -21.203 1 96.5 99 ARG A C 1
ATOM 794 O O . ARG A 1 99 ? 1.163 -31.75 -20.297 1 96.5 99 ARG A O 1
ATOM 801 N N . LYS A 1 100 ? 2.484 -30.141 -20.984 1 97.69 100 LYS A N 1
ATOM 802 C CA . LYS A 1 100 ? 2.742 -29.672 -19.625 1 97.69 100 LYS A CA 1
ATOM 803 C C . LYS A 1 100 ? 1.47 -29.141 -18.969 1 97.69 100 LYS A C 1
ATOM 805 O O . LYS A 1 100 ? 1.228 -29.359 -17.781 1 97.69 100 LYS A O 1
ATOM 810 N N . MET A 1 101 ? 0.692 -28.391 -19.719 1 97.69 101 MET A N 1
ATOM 811 C CA . MET A 1 101 ? -0.59 -27.938 -19.188 1 97.69 101 MET A CA 1
ATOM 812 C C . MET A 1 101 ? -1.469 -29.125 -18.797 1 97.69 101 MET A C 1
ATOM 814 O O . MET A 1 101 ? -2.098 -29.109 -17.734 1 97.69 101 MET A O 1
ATOM 818 N N . SER A 1 102 ? -1.487 -30.094 -19.609 1 95.94 102 SER A N 1
ATOM 819 C CA . SER A 1 102 ? -2.314 -31.281 -19.391 1 95.94 102 SER A CA 1
ATOM 820 C C . SER A 1 102 ? -1.812 -32.094 -18.203 1 95.94 102 SER A C 1
ATOM 822 O O . SER A 1 102 ? -2.607 -32.594 -17.406 1 95.94 102 SER A O 1
ATOM 824 N N . VAL A 1 103 ? -0.532 -32.219 -18.141 1 96.75 103 VAL A N 1
ATOM 825 C CA . VAL A 1 103 ? 0.062 -32.938 -17.016 1 96.75 103 VAL A CA 1
ATOM 826 C C . VAL A 1 103 ? -0.312 -32.219 -15.703 1 96.75 103 VAL A C 1
ATOM 828 O O . VAL A 1 103 ? -0.671 -32.875 -14.727 1 96.75 103 VAL A O 1
ATOM 831 N N . LEU A 1 104 ? -0.195 -30.969 -15.695 1 97.06 104 LEU A N 1
ATOM 832 C CA . LEU A 1 104 ? -0.551 -30.203 -14.508 1 97.06 104 LEU A CA 1
ATOM 833 C C . LEU A 1 104 ? -1.995 -30.469 -14.094 1 97.06 104 LEU A C 1
ATOM 835 O O . LEU A 1 104 ? -2.279 -30.688 -12.914 1 97.06 104 LEU A O 1
ATOM 839 N N . GLU A 1 105 ? -2.875 -30.438 -15.031 1 95.62 105 GLU A N 1
ATOM 840 C CA . GLU A 1 105 ? -4.289 -30.672 -14.758 1 95.62 105 GLU A CA 1
ATOM 841 C C . GLU A 1 105 ? -4.512 -32.062 -14.188 1 95.62 105 GLU A C 1
ATOM 843 O O . GLU A 1 105 ? -5.238 -32.25 -13.211 1 95.62 105 GLU A O 1
ATOM 848 N N . GLN A 1 106 ? -3.881 -33.031 -14.766 1 95 106 GLN A N 1
ATOM 849 C CA . GLN A 1 106 ? -4.039 -34.438 -14.32 1 95 106 GLN A CA 1
ATOM 850 C C . GLN A 1 106 ? -3.445 -34.625 -12.93 1 95 106 GLN A C 1
ATOM 852 O O . GLN A 1 106 ? -4.012 -35.344 -12.102 1 95 106 GLN A O 1
ATOM 857 N N . MET A 1 107 ? -2.293 -34.094 -12.758 1 96.81 107 MET A N 1
ATOM 858 C CA . MET A 1 107 ? -1.661 -34.156 -11.445 1 96.81 107 MET A CA 1
ATOM 859 C C . MET A 1 107 ? -2.555 -33.531 -10.375 1 96.81 107 MET A C 1
ATOM 861 O O . MET A 1 107 ? -2.707 -34.094 -9.289 1 96.81 107 MET A O 1
ATOM 865 N N . ASP A 1 108 ? -3.139 -32.406 -10.711 1 96.31 108 ASP A N 1
ATOM 866 C CA . ASP A 1 108 ? -4.059 -31.734 -9.797 1 96.31 108 ASP A CA 1
ATOM 867 C C . ASP A 1 108 ? -5.238 -32.625 -9.438 1 96.31 108 ASP A C 1
ATOM 869 O O . ASP A 1 108 ? -5.621 -32.75 -8.273 1 96.31 108 ASP A O 1
ATOM 873 N N . LYS A 1 109 ? -5.816 -33.281 -10.398 1 94.94 109 LYS A N 1
ATOM 874 C CA . LYS A 1 109 ? -6.957 -34.156 -10.172 1 94.94 109 LYS A CA 1
ATOM 875 C C . LYS A 1 109 ? -6.59 -35.312 -9.227 1 94.94 109 LYS A C 1
ATOM 877 O O . LYS A 1 109 ? -7.309 -35.594 -8.266 1 94.94 109 LYS A O 1
ATOM 882 N N . ILE A 1 110 ? -5.539 -35.844 -9.5 1 95.88 110 ILE A N 1
ATOM 883 C CA . ILE A 1 110 ? -5.129 -37.031 -8.758 1 95.88 110 ILE A CA 1
ATOM 884 C C . ILE A 1 110 ? -4.766 -36.656 -7.328 1 95.88 110 ILE A C 1
ATOM 886 O O . ILE A 1 110 ? -5.199 -37.312 -6.375 1 95.88 110 ILE A O 1
ATOM 890 N N . LEU A 1 111 ? -3.984 -35.656 -7.172 1 96.62 111 LEU A N 1
ATOM 891 C CA . LEU A 1 111 ? -3.545 -35.25 -5.84 1 96.62 111 LEU A CA 1
ATOM 892 C C . LEU A 1 111 ? -4.707 -34.688 -5.027 1 96.62 111 LEU A C 1
ATOM 894 O O . LEU A 1 111 ? -4.758 -34.875 -3.809 1 96.62 111 LEU A O 1
ATOM 898 N N . TYR A 1 112 ? -5.574 -34 -5.691 1 95.12 112 TYR A N 1
ATOM 899 C CA . TYR A 1 112 ? -6.793 -33.562 -5.023 1 95.12 112 TYR A CA 1
ATOM 900 C C . TYR A 1 112 ? -7.574 -34.75 -4.465 1 95.12 112 TYR A C 1
ATOM 902 O O . TYR A 1 112 ? -7.969 -34.75 -3.297 1 95.12 112 TYR A O 1
ATOM 910 N N . ASP A 1 113 ? -7.797 -35.719 -5.266 1 94.56 113 ASP A N 1
ATOM 911 C CA . ASP A 1 113 ? -8.516 -36.938 -4.859 1 94.56 113 ASP A CA 1
ATOM 912 C C . ASP A 1 113 ? -7.77 -37.656 -3.748 1 94.56 113 ASP A C 1
ATOM 914 O O . ASP A 1 113 ? -8.391 -38.188 -2.824 1 94.56 113 ASP A O 1
ATOM 918 N N . ALA A 1 114 ? -6.504 -37.719 -3.93 1 94.81 114 ALA A N 1
ATOM 919 C CA . ALA A 1 114 ? -5.684 -38.375 -2.912 1 94.81 114 ALA A CA 1
ATOM 920 C C . ALA A 1 114 ? -5.867 -37.688 -1.552 1 94.81 114 ALA A C 1
ATOM 922 O O . ALA A 1 114 ? -5.914 -38.375 -0.521 1 94.81 114 ALA A O 1
ATOM 923 N N . GLN A 1 115 ? -5.855 -36.406 -1.512 1 94.88 115 GLN A N 1
ATOM 924 C CA . GLN A 1 115 ? -6.078 -35.688 -0.268 1 94.88 115 GLN A CA 1
ATOM 925 C C . GLN A 1 115 ? -7.465 -35.969 0.298 1 94.88 115 GLN A C 1
ATOM 927 O O . GLN A 1 115 ? -7.621 -36.188 1.504 1 94.88 115 GLN A O 1
ATOM 932 N N . ARG A 1 116 ? -8.477 -36.031 -0.537 1 92.69 116 ARG A N 1
ATOM 933 C CA . ARG A 1 116 ? -9.836 -36.312 -0.112 1 92.69 116 ARG A CA 1
ATOM 934 C C . ARG A 1 116 ? -9.938 -37.719 0.476 1 92.69 116 ARG A C 1
ATOM 936 O O . ARG A 1 116 ? -10.75 -37.969 1.371 1 92.69 116 ARG A O 1
ATOM 943 N N . GLN A 1 117 ? -9.062 -38.531 0.067 1 93.88 117 GLN A N 1
ATOM 944 C CA . GLN A 1 117 ? -9.016 -39.906 0.554 1 93.88 117 GLN A CA 1
ATOM 945 C C . GLN A 1 117 ? -8.141 -40.031 1.799 1 93.88 117 GLN A C 1
ATOM 947 O O . GLN A 1 117 ? -8.031 -41.094 2.391 1 93.88 117 GLN A O 1
ATOM 952 N N . GLY A 1 118 ? -7.52 -38.969 2.164 1 93.12 118 GLY A N 1
ATOM 953 C CA . GLY A 1 118 ? -6.727 -38.938 3.383 1 93.12 118 GLY A CA 1
ATOM 954 C C . GLY A 1 118 ? -5.309 -39.469 3.186 1 93.12 118 GLY A C 1
ATOM 955 O O . GLY A 1 118 ? -4.605 -39.75 4.156 1 93.12 118 GLY A O 1
ATOM 956 N N . ARG A 1 119 ? -4.891 -39.531 1.924 1 92.56 119 ARG A N 1
ATOM 957 C CA . ARG A 1 119 ? -3.568 -40.062 1.64 1 92.56 119 ARG A CA 1
ATOM 958 C C . ARG A 1 119 ? -2.492 -39 1.763 1 92.56 119 ARG A C 1
ATOM 960 O O . ARG A 1 119 ? -1.331 -39.312 2.041 1 92.56 119 ARG A O 1
ATOM 967 N N . ILE A 1 120 ? -2.807 -37.812 1.456 1 94.06 120 ILE A N 1
ATOM 968 C CA . ILE A 1 120 ? -1.966 -36.656 1.738 1 94.06 120 ILE A CA 1
ATOM 969 C C . ILE A 1 120 ? -2.754 -35.625 2.555 1 94.06 120 ILE A C 1
ATOM 971 O O . ILE A 1 120 ? -3.984 -35.688 2.605 1 94.06 120 ILE A O 1
ATOM 975 N N . SER A 1 121 ? -2.051 -34.75 3.236 1 92.44 121 SER A N 1
ATOM 976 C CA . SER A 1 121 ? -2.684 -33.938 4.27 1 92.44 121 SER A CA 1
ATOM 977 C C . SER A 1 121 ? -3.287 -32.656 3.68 1 92.44 121 SER A C 1
ATOM 979 O O . SER A 1 121 ? -4.215 -32.094 4.25 1 92.44 121 SER A O 1
ATOM 981 N N . PHE A 1 122 ? -2.801 -32.188 2.588 1 93.12 122 PHE A N 1
ATOM 982 C CA . PHE A 1 122 ? -3.174 -30.891 2.062 1 93.12 122 PHE A CA 1
ATOM 983 C C . PHE A 1 122 ? -2.861 -30.797 0.574 1 93.12 122 PHE A C 1
ATOM 985 O O . PHE A 1 122 ? -1.925 -31.438 0.089 1 93.12 122 PHE A O 1
ATOM 992 N N . TYR A 1 123 ? -3.691 -30.094 -0.141 1 94.62 123 TYR A N 1
ATOM 993 C CA . TYR A 1 123 ? -3.393 -29.844 -1.548 1 94.62 123 TYR A CA 1
ATOM 994 C C . TYR A 1 123 ? -4.129 -28.609 -2.057 1 94.62 123 TYR A C 1
ATOM 996 O O . TYR A 1 123 ? -5.156 -28.219 -1.498 1 94.62 123 TYR A O 1
ATOM 1004 N N . MET A 1 124 ? -3.57 -27.969 -3.061 1 93.69 124 MET A N 1
ATOM 1005 C CA . MET A 1 124 ? -4.176 -26.844 -3.771 1 93.69 124 MET A CA 1
ATOM 1006 C C . MET A 1 124 ? -4.113 -27.062 -5.281 1 93.69 124 MET A C 1
ATOM 1008 O O . MET A 1 124 ? -3.041 -27.328 -5.828 1 93.69 124 MET A O 1
ATOM 1012 N N . THR A 1 125 ? -5.23 -26.922 -5.902 1 92.94 125 THR A N 1
ATOM 1013 C CA . THR A 1 125 ? -5.293 -27.141 -7.34 1 92.94 125 THR A CA 1
ATOM 1014 C C . THR A 1 125 ? -4.969 -25.875 -8.109 1 92.94 125 THR A C 1
ATOM 1016 O O . THR A 1 125 ? -5.02 -24.766 -7.543 1 92.94 125 THR A O 1
ATOM 1019 N N . ASN A 1 126 ? -4.633 -26.016 -9.391 1 95.25 126 ASN A N 1
ATOM 1020 C CA . ASN A 1 126 ? -4.332 -24.922 -10.297 1 95.25 126 ASN A CA 1
ATOM 1021 C C . ASN A 1 126 ? -5.352 -24.844 -11.438 1 95.25 126 ASN A C 1
ATOM 1023 O O . ASN A 1 126 ? -5.109 -24.188 -12.445 1 95.25 126 ASN A O 1
ATOM 1027 N N . PHE A 1 127 ? -6.508 -25.422 -11.266 1 93.31 127 PHE A N 1
ATOM 1028 C CA . PHE A 1 127 ? -7.488 -25.547 -12.336 1 93.31 127 PHE A CA 1
ATOM 1029 C C . PHE A 1 127 ? -7.883 -24.172 -12.875 1 93.31 127 PHE A C 1
ATOM 1031 O O . PHE A 1 127 ? -8.25 -23.281 -12.109 1 93.31 127 PHE A O 1
ATOM 1038 N N . GLY A 1 128 ? -7.773 -24.062 -14.195 1 94.06 128 GLY A N 1
ATOM 1039 C CA . GLY A 1 128 ? -8.242 -22.859 -14.867 1 94.06 128 GLY A CA 1
ATOM 1040 C C . GLY A 1 128 ? -7.156 -21.797 -15.023 1 94.06 128 GLY A C 1
ATOM 1041 O O . GLY A 1 128 ? -7.379 -20.766 -15.656 1 94.06 128 GLY A O 1
ATOM 1042 N N . GLU A 1 129 ? -5.961 -22.047 -14.516 1 96.56 129 GLU A N 1
ATOM 1043 C CA . GLU A 1 129 ? -4.922 -21.031 -14.5 1 96.56 129 GLU A CA 1
ATOM 1044 C C . GLU A 1 129 ? -3.662 -21.5 -15.219 1 96.56 129 GLU A C 1
ATOM 1046 O O . GLU A 1 129 ? -2.594 -20.906 -15.07 1 96.56 129 GLU A O 1
ATOM 1051 N N . GLU A 1 130 ? -3.732 -22.578 -15.992 1 97.88 130 GLU A N 1
ATOM 1052 C CA . GLU A 1 130 ? -2.582 -23.25 -16.594 1 97.88 130 GLU A CA 1
ATOM 1053 C C . GLU A 1 130 ? -1.879 -22.359 -17.609 1 97.88 130 GLU A C 1
ATOM 1055 O O . GLU A 1 130 ? -0.655 -22.422 -17.734 1 97.88 130 GLU A O 1
ATOM 1060 N N . ALA A 1 131 ? -2.645 -21.531 -18.312 1 98.25 131 ALA A N 1
ATOM 1061 C CA . ALA A 1 131 ? -2.053 -20.656 -19.312 1 98.25 131 ALA A CA 1
ATOM 1062 C C . ALA A 1 131 ? -1.138 -19.625 -18.672 1 98.25 131 ALA A C 1
ATOM 1064 O O . ALA A 1 131 ? -0.101 -19.266 -19.234 1 98.25 131 ALA A O 1
ATOM 1065 N N . SER A 1 132 ? -1.544 -19.094 -17.531 1 98.38 132 SER A N 1
ATOM 1066 C CA . SER A 1 132 ? -0.707 -18.141 -16.812 1 98.38 132 SER A CA 1
ATOM 1067 C C . SER A 1 132 ? 0.616 -18.781 -16.391 1 98.38 132 SER A C 1
ATOM 1069 O O . SER A 1 132 ? 1.664 -18.125 -16.438 1 98.38 132 SER A O 1
ATOM 1071 N N . HIS A 1 133 ? 0.531 -20.047 -15.977 1 98.25 133 HIS A N 1
ATOM 1072 C CA . HIS A 1 133 ? 1.728 -20.766 -15.555 1 98.25 133 HIS A CA 1
ATOM 1073 C C . HIS A 1 133 ? 2.684 -20.984 -16.719 1 98.25 133 HIS A C 1
ATOM 1075 O O . HIS A 1 133 ? 3.791 -20.438 -16.734 1 98.25 133 HIS A O 1
ATOM 1081 N N . MET A 1 134 ? 2.217 -21.656 -17.719 1 98.62 134 MET A N 1
ATOM 1082 C CA . MET A 1 134 ? 3.088 -22.062 -18.812 1 98.62 134 MET A CA 1
ATOM 1083 C C . MET A 1 134 ? 3.516 -20.859 -19.641 1 98.62 134 MET A C 1
ATOM 1085 O O . MET A 1 134 ? 4.637 -20.812 -20.156 1 98.62 134 MET A O 1
ATOM 1089 N N . GLY A 1 135 ? 2.574 -19.906 -19.859 1 98.81 135 GLY A N 1
ATOM 1090 C CA . GLY A 1 135 ? 2.904 -18.719 -20.641 1 98.81 135 GLY A CA 1
ATOM 1091 C C . GLY A 1 135 ? 4.012 -17.891 -20.016 1 98.81 135 GLY A C 1
ATOM 1092 O O . GLY A 1 135 ? 4.938 -17.469 -20.703 1 98.81 135 GLY A O 1
ATOM 1093 N N . SER A 1 136 ? 3.939 -17.656 -18.719 1 98.81 136 SER A N 1
ATOM 1094 C CA . SER A 1 136 ? 4.961 -16.859 -18.031 1 98.81 136 SER A CA 1
ATOM 1095 C C . SER A 1 136 ? 6.281 -17.625 -17.938 1 98.81 136 SER A C 1
ATOM 1097 O O . SER A 1 136 ? 7.336 -17.094 -18.281 1 98.81 136 SER A O 1
ATOM 1099 N N . ALA A 1 137 ? 6.25 -18.875 -17.594 1 98.75 137 ALA A N 1
ATOM 1100 C CA . ALA A 1 137 ? 7.453 -19.688 -17.406 1 98.75 137 ALA A CA 1
ATOM 1101 C C . ALA A 1 137 ? 8.219 -19.828 -18.719 1 98.75 137 ALA A C 1
ATOM 1103 O O . ALA A 1 137 ? 9.445 -19.734 -18.75 1 98.75 137 ALA A O 1
ATOM 1104 N N . ALA A 1 138 ? 7.484 -20.062 -19.766 1 98.75 138 ALA A N 1
ATOM 1105 C CA . ALA A 1 138 ? 8.102 -20.297 -21.078 1 98.75 138 ALA A CA 1
ATOM 1106 C C . ALA A 1 138 ? 8.797 -19.047 -21.594 1 98.75 138 ALA A C 1
ATOM 1108 O O . ALA A 1 138 ? 9.711 -19.125 -22.422 1 98.75 138 ALA A O 1
ATOM 1109 N N . ALA A 1 139 ? 8.359 -17.906 -21.156 1 98.75 139 ALA A N 1
ATOM 1110 C CA . ALA A 1 139 ? 8.906 -16.641 -21.641 1 98.75 139 ALA A CA 1
ATOM 1111 C C . ALA A 1 139 ? 10.148 -16.25 -20.828 1 98.75 139 ALA A C 1
ATOM 1113 O O . ALA A 1 139 ? 10.867 -15.32 -21.203 1 98.75 139 ALA A O 1
ATOM 1114 N N . LEU A 1 140 ? 10.422 -16.922 -19.75 1 98.56 140 LEU A N 1
ATOM 1115 C CA . LEU A 1 140 ? 11.523 -16.609 -18.844 1 98.56 140 LEU A CA 1
ATOM 1116 C C . LEU A 1 140 ? 12.742 -17.469 -19.156 1 98.56 140 LEU A C 1
ATOM 1118 O O . LEU A 1 140 ? 12.641 -18.469 -19.875 1 98.56 140 LEU A O 1
ATOM 1122 N N . GLN A 1 141 ? 13.852 -17.078 -18.625 1 98.12 141 GLN A N 1
ATOM 1123 C CA . GLN A 1 141 ? 15.039 -17.922 -18.625 1 98.12 141 GLN A CA 1
ATOM 1124 C C . GLN A 1 141 ? 15.086 -18.812 -17.391 1 98.12 141 GLN A C 1
ATOM 1126 O O . GLN A 1 141 ? 14.594 -18.422 -16.328 1 98.12 141 GLN A O 1
ATOM 1131 N N . ASP A 1 142 ? 15.734 -19.922 -17.516 1 96.88 142 ASP A N 1
ATOM 1132 C CA . ASP A 1 142 ? 15.719 -20.938 -16.453 1 96.88 142 ASP A CA 1
ATOM 1133 C C . ASP A 1 142 ? 16.484 -20.453 -15.227 1 96.88 142 ASP A C 1
ATOM 1135 O O . ASP A 1 142 ? 16.297 -20.984 -14.133 1 96.88 142 ASP A O 1
ATOM 1139 N N . ASP A 1 143 ? 17.312 -19.453 -15.414 1 97.19 143 ASP A N 1
ATOM 1140 C CA . ASP A 1 143 ? 18.094 -18.969 -14.273 1 97.19 143 ASP A CA 1
ATOM 1141 C C . ASP A 1 143 ? 17.469 -17.719 -13.672 1 97.19 143 ASP A C 1
ATOM 1143 O O . ASP A 1 143 ? 18 -17.156 -12.711 1 97.19 143 ASP A O 1
ATOM 1147 N N . ASP A 1 144 ? 16.406 -17.219 -14.258 1 98.62 144 ASP A N 1
ATOM 1148 C CA . ASP A 1 144 ? 15.648 -16.188 -13.555 1 98.62 144 ASP A CA 1
ATOM 1149 C C . ASP A 1 144 ? 15.117 -16.719 -12.227 1 98.62 144 ASP A C 1
ATOM 1151 O O . ASP A 1 144 ? 14.656 -17.859 -12.148 1 98.62 144 ASP A O 1
ATOM 1155 N N . LEU A 1 145 ? 15.258 -15.977 -11.188 1 98.88 145 LEU A N 1
ATOM 1156 C CA . LEU A 1 145 ? 14.852 -16.438 -9.867 1 98.88 145 LEU A CA 1
ATOM 1157 C C . LEU A 1 145 ? 13.352 -16.281 -9.672 1 98.88 145 LEU A C 1
ATOM 1159 O O . LEU A 1 145 ? 12.789 -15.227 -9.977 1 98.88 145 LEU A O 1
ATOM 1163 N N . ILE A 1 146 ? 12.758 -17.344 -9.141 1 98.81 146 ILE A N 1
ATOM 1164 C CA . ILE A 1 146 ? 11.305 -17.359 -9.016 1 98.81 146 ILE A CA 1
ATOM 1165 C C . ILE A 1 146 ? 10.914 -17.359 -7.539 1 98.81 146 ILE A C 1
ATOM 1167 O O . ILE A 1 146 ? 11.375 -18.203 -6.77 1 98.81 146 ILE A O 1
ATOM 1171 N N . TYR A 1 147 ? 10.133 -16.375 -7.133 1 98.69 147 TYR A N 1
ATOM 1172 C CA . TYR A 1 147 ? 9.352 -16.406 -5.902 1 98.69 147 TYR A CA 1
ATOM 1173 C C . TYR A 1 147 ? 7.883 -16.703 -6.195 1 98.69 147 TYR A C 1
ATOM 1175 O O . TYR A 1 147 ? 7.137 -15.812 -6.617 1 98.69 147 TYR A O 1
ATOM 1183 N N . ALA A 1 148 ? 7.5 -17.906 -5.93 1 97.88 148 ALA A N 1
ATOM 1184 C CA . ALA A 1 148 ? 6.129 -18.297 -6.234 1 97.88 148 ALA A CA 1
ATOM 1185 C C . ALA A 1 148 ? 5.25 -18.234 -4.988 1 97.88 148 ALA A C 1
ATOM 1187 O O . ALA A 1 148 ? 5.742 -18 -3.885 1 97.88 148 ALA A O 1
ATOM 1188 N N . GLN A 1 149 ? 3.975 -18.281 -5.293 1 95.25 149 GLN A N 1
ATOM 1189 C CA . GLN A 1 149 ? 3 -18.625 -4.262 1 95.25 149 GLN A CA 1
ATOM 1190 C C . GLN A 1 149 ? 2.6 -20.094 -4.352 1 95.25 149 GLN A C 1
ATOM 1192 O O . GLN A 1 149 ? 3.213 -20.875 -5.086 1 95.25 149 GLN A O 1
ATOM 1197 N N . TYR A 1 150 ? 1.657 -20.578 -3.59 1 92.62 150 TYR A N 1
ATOM 1198 C CA . TYR A 1 150 ? 1.299 -21.984 -3.506 1 92.62 150 TYR A CA 1
ATOM 1199 C C . TYR A 1 150 ? 0.419 -22.391 -4.68 1 92.62 150 TYR A C 1
ATOM 1201 O O . TYR A 1 150 ? -0.186 -23.469 -4.664 1 92.62 150 TYR A O 1
ATOM 1209 N N . ARG A 1 151 ? 0.332 -21.578 -5.699 1 94.12 151 ARG A N 1
ATOM 1210 C CA . ARG A 1 151 ? -0.503 -21.891 -6.852 1 94.12 151 ARG A CA 1
ATOM 1211 C C . ARG A 1 151 ? 0.277 -21.734 -8.148 1 94.12 151 ARG A C 1
ATOM 1213 O O . ARG A 1 151 ? -0.284 -21.328 -9.172 1 94.12 151 ARG A O 1
ATOM 1220 N N . GLU A 1 152 ? 1.523 -21.969 -8.133 1 97 152 GLU A N 1
ATOM 1221 C CA . GLU A 1 152 ? 2.328 -21.859 -9.344 1 97 152 GLU A CA 1
ATOM 1222 C C . GLU A 1 152 ? 3.139 -23.125 -9.594 1 97 152 GLU A C 1
ATOM 1224 O O . GLU A 1 152 ? 4.277 -23.062 -10.062 1 97 152 GLU A O 1
ATOM 1229 N N . ALA A 1 153 ? 2.561 -24.281 -9.305 1 97.81 153 ALA A N 1
ATOM 1230 C CA . ALA A 1 153 ? 3.244 -25.547 -9.539 1 97.81 153 ALA A CA 1
ATOM 1231 C C . ALA A 1 153 ? 3.633 -25.703 -11.008 1 97.81 153 ALA A C 1
ATOM 1233 O O . ALA A 1 153 ? 4.664 -26.297 -11.32 1 97.81 153 ALA A O 1
ATOM 1234 N N . GLY A 1 154 ? 2.797 -25.172 -11.898 1 98.44 154 GLY A N 1
ATOM 1235 C CA . GLY A 1 154 ? 3.051 -25.281 -13.328 1 98.44 154 GLY A CA 1
ATOM 1236 C C . GLY A 1 154 ? 4.34 -24.609 -13.758 1 98.44 154 GLY A C 1
ATOM 1237 O O . GLY A 1 154 ? 4.996 -25.062 -14.703 1 98.44 154 GLY A O 1
ATOM 1238 N N . VAL A 1 155 ? 4.715 -23.547 -13.117 1 98.69 155 VAL A N 1
ATOM 1239 C CA . VAL A 1 155 ? 5.953 -22.844 -13.422 1 98.69 155 VAL A CA 1
ATOM 1240 C C . VAL A 1 155 ? 7.148 -23.75 -13.117 1 98.69 155 VAL A C 1
ATOM 1242 O O . VAL A 1 155 ? 8.086 -23.828 -13.914 1 98.69 155 VAL A O 1
ATOM 1245 N N . LEU A 1 156 ? 7.055 -24.375 -12 1 98.44 156 LEU A N 1
ATOM 1246 C CA . LEU A 1 156 ? 8.109 -25.297 -11.602 1 98.44 156 LEU A CA 1
ATOM 1247 C C . LEU A 1 156 ? 8.133 -26.531 -12.5 1 98.44 156 LEU A C 1
ATOM 1249 O O . LEU A 1 156 ? 9.203 -27.047 -12.844 1 98.44 156 LEU A O 1
ATOM 1253 N N . LEU A 1 157 ? 6.957 -27.031 -12.875 1 98.44 157 LEU A N 1
ATOM 1254 C CA . LEU A 1 157 ? 6.844 -28.141 -13.805 1 98.44 157 LEU A CA 1
ATOM 1255 C C . LEU A 1 157 ? 7.512 -27.812 -15.133 1 98.44 157 LEU A C 1
ATOM 1257 O O . LEU A 1 157 ? 8.227 -28.641 -15.695 1 98.44 157 LEU A O 1
ATOM 1261 N N . TRP A 1 158 ? 7.301 -26.672 -15.633 1 98.56 158 TRP A N 1
ATOM 1262 C CA . TRP A 1 158 ? 7.895 -26.219 -16.891 1 98.56 158 TRP A CA 1
ATOM 1263 C C . TRP A 1 158 ? 9.414 -26.266 -16.828 1 98.56 158 TRP A C 1
ATOM 1265 O O . TRP A 1 158 ? 10.078 -26.594 -17.812 1 98.56 158 TRP A O 1
ATOM 1275 N N . ARG A 1 159 ? 9.953 -26.031 -15.656 1 98 159 ARG A N 1
ATOM 1276 C CA . ARG A 1 159 ? 11.398 -25.953 -15.492 1 98 159 ARG A CA 1
ATOM 1277 C C . ARG A 1 159 ? 12.008 -27.328 -15.258 1 98 159 ARG A C 1
ATOM 1279 O O . ARG A 1 159 ? 13.203 -27.453 -14.992 1 98 159 ARG A O 1
ATOM 1286 N N . GLY A 1 160 ? 11.18 -28.312 -15.227 1 97.62 160 GLY A N 1
ATOM 1287 C CA . GLY A 1 160 ? 11.727 -29.656 -15.25 1 97.62 160 GLY A CA 1
ATOM 1288 C C . GLY A 1 160 ? 11.586 -30.391 -13.93 1 97.62 160 GLY A C 1
ATOM 1289 O O . GLY A 1 160 ? 12.055 -31.516 -13.781 1 97.62 160 GLY A O 1
ATOM 1290 N N . PHE A 1 161 ? 10.992 -29.781 -12.945 1 97.94 161 PHE A N 1
ATOM 1291 C CA . PHE A 1 161 ? 10.68 -30.5 -11.711 1 97.94 161 PHE A CA 1
ATOM 1292 C C . PHE A 1 161 ? 9.789 -31.703 -12 1 97.94 161 PHE A C 1
ATOM 1294 O O . PHE A 1 161 ? 8.758 -31.578 -12.656 1 97.94 161 PHE A O 1
ATOM 1301 N N . SER A 1 162 ? 10.148 -32.844 -11.578 1 97.44 162 SER A N 1
ATOM 1302 C CA . SER A 1 162 ? 9.484 -34.062 -12.031 1 97.44 162 SER A CA 1
ATOM 1303 C C . SER A 1 162 ? 8.188 -34.312 -11.281 1 97.44 162 SER A C 1
ATOM 1305 O O . SER A 1 162 ? 8.008 -33.812 -10.164 1 97.44 162 SER A O 1
ATOM 1307 N N . ILE A 1 163 ? 7.336 -35.062 -11.906 1 97.75 163 ILE A N 1
ATOM 1308 C CA . ILE A 1 163 ? 6.086 -35.5 -11.273 1 97.75 163 ILE A CA 1
ATOM 1309 C C . ILE A 1 163 ? 6.387 -36.219 -9.969 1 97.75 163 ILE A C 1
ATOM 1311 O O . ILE A 1 163 ? 5.715 -36 -8.953 1 97.75 163 ILE A O 1
ATOM 1315 N N . HIS A 1 164 ? 7.438 -37 -9.961 1 97.81 164 HIS A N 1
ATOM 1316 C CA . HIS A 1 164 ? 7.855 -37.719 -8.766 1 97.81 164 HIS A CA 1
ATOM 1317 C C . HIS A 1 164 ? 8.219 -36.75 -7.641 1 97.81 164 HIS A C 1
ATOM 1319 O O . HIS A 1 164 ? 7.82 -36.938 -6.492 1 97.81 164 HIS A O 1
ATOM 1325 N N . ASP A 1 165 ? 8.938 -35.75 -8.008 1 98 165 ASP A N 1
ATOM 1326 C CA . ASP A 1 165 ? 9.367 -34.781 -7.008 1 98 165 ASP A CA 1
ATOM 1327 C C . ASP A 1 165 ? 8.172 -34.062 -6.395 1 98 165 ASP A C 1
ATOM 1329 O O . ASP A 1 165 ? 8.125 -33.844 -5.184 1 98 165 ASP A O 1
ATOM 1333 N N . PHE A 1 166 ? 7.207 -33.688 -7.207 1 98.38 166 PHE A N 1
ATOM 1334 C CA . PHE A 1 166 ? 5.996 -33.062 -6.703 1 98.38 166 PHE A CA 1
ATOM 1335 C C . PHE A 1 166 ? 5.293 -33.969 -5.691 1 98.38 166 PHE A C 1
ATOM 1337 O O . PHE A 1 166 ? 4.93 -33.5 -4.602 1 98.38 166 PHE A O 1
ATOM 1344 N N . ILE A 1 167 ? 5.098 -35.188 -6.062 1 98.19 167 ILE A N 1
ATOM 1345 C CA . ILE A 1 167 ? 4.312 -36.094 -5.262 1 98.19 167 ILE A CA 1
ATOM 1346 C C . ILE A 1 167 ? 5.07 -36.469 -3.982 1 98.19 167 ILE A C 1
ATOM 1348 O O . ILE A 1 167 ? 4.48 -36.5 -2.9 1 98.19 167 ILE A O 1
ATOM 1352 N N . ASN A 1 168 ? 6.402 -36.688 -4.125 1 98.19 168 ASN A N 1
ATOM 1353 C CA . ASN A 1 168 ? 7.207 -36.906 -2.93 1 98.19 168 ASN A CA 1
ATOM 1354 C C . ASN A 1 168 ? 7.078 -35.75 -1.933 1 98.19 168 ASN A C 1
ATOM 1356 O O . ASN A 1 168 ? 7.008 -36 -0.723 1 98.19 168 ASN A O 1
ATOM 1360 N N . GLN A 1 169 ? 7.113 -34.594 -2.387 1 98.06 169 GLN A N 1
ATOM 1361 C CA . GLN A 1 169 ? 6.961 -33.406 -1.521 1 98.06 169 GLN A CA 1
ATOM 1362 C C . GLN A 1 169 ? 5.594 -33.406 -0.844 1 98.06 169 GLN A C 1
ATOM 1364 O O . GLN A 1 169 ? 5.484 -33.094 0.34 1 98.06 169 GLN A O 1
ATOM 1369 N N . CYS A 1 170 ? 4.539 -33.75 -1.553 1 97.56 170 CYS A N 1
ATOM 1370 C CA . CYS A 1 170 ? 3.193 -33.75 -0.984 1 97.56 170 CYS A CA 1
ATOM 1371 C C . CYS A 1 170 ? 3.072 -34.844 0.091 1 97.56 170 CYS A C 1
ATOM 1373 O O . CYS A 1 170 ? 2.338 -34.656 1.064 1 97.56 170 CYS A O 1
ATOM 1375 N N . TYR A 1 171 ? 3.801 -35.875 -0.088 1 96 171 TYR A N 1
ATOM 1376 C CA . TYR A 1 171 ? 3.816 -36.938 0.916 1 96 171 TYR A CA 1
ATOM 1377 C C . TYR A 1 171 ? 4.715 -36.562 2.088 1 96 171 TYR A C 1
ATOM 1379 O O . TYR A 1 171 ? 4.531 -37.062 3.203 1 96 171 TYR A O 1
ATOM 1387 N N . GLY A 1 172 ? 5.695 -35.75 1.822 1 95.69 172 GLY A N 1
ATOM 1388 C CA . GLY A 1 172 ? 6.707 -35.469 2.828 1 95.69 172 GLY A CA 1
ATOM 1389 C C . GLY A 1 172 ? 7.594 -36.656 3.145 1 95.69 172 GLY A C 1
ATOM 1390 O O . GLY A 1 172 ? 7.992 -36.844 4.293 1 95.69 172 GLY A O 1
ATOM 1391 N N . ASN A 1 173 ? 7.844 -37.469 2.178 1 96.12 173 ASN A N 1
ATOM 1392 C CA . ASN A 1 173 ? 8.594 -38.719 2.412 1 96.12 173 ASN A CA 1
ATOM 1393 C C . ASN A 1 173 ? 10.094 -38.469 2.283 1 96.12 173 ASN A C 1
ATOM 1395 O O . ASN A 1 173 ? 10.555 -37.344 2.209 1 96.12 173 ASN A O 1
ATOM 1399 N N . ALA A 1 174 ? 10.898 -39.531 2.344 1 96.12 174 ALA A N 1
ATOM 1400 C CA . ALA A 1 174 ? 12.352 -39.438 2.432 1 96.12 174 ALA A CA 1
ATOM 1401 C C . ALA A 1 174 ? 12.953 -38.906 1.133 1 96.12 174 ALA A C 1
ATOM 1403 O O . ALA A 1 174 ? 14.109 -38.469 1.104 1 96.12 174 ALA A O 1
ATOM 1404 N N . ARG A 1 175 ? 12.211 -38.875 0.051 1 96.88 175 ARG A N 1
ATOM 1405 C CA . ARG A 1 175 ? 12.695 -38.375 -1.231 1 96.88 175 ARG A CA 1
ATOM 1406 C C . ARG A 1 175 ? 12.305 -36.938 -1.439 1 96.88 175 ARG A C 1
ATOM 1408 O O . ARG A 1 175 ? 12.68 -36.312 -2.443 1 96.88 175 ARG A O 1
ATOM 1415 N N . ASP A 1 176 ? 11.57 -36.375 -0.536 1 96.69 176 ASP A N 1
ATOM 1416 C CA . ASP A 1 176 ? 11.25 -34.969 -0.553 1 96.69 176 ASP A CA 1
ATOM 1417 C C . ASP A 1 176 ? 12.492 -34.125 -0.316 1 96.69 176 ASP A C 1
ATOM 1419 O O . ASP A 1 176 ? 13.148 -34.25 0.721 1 96.69 176 ASP A O 1
ATOM 1423 N N . ILE A 1 177 ? 12.773 -33.219 -1.198 1 94.25 177 ILE A N 1
ATOM 1424 C CA . ILE A 1 177 ? 13.922 -32.312 -1.104 1 94.25 177 ILE A CA 1
ATOM 1425 C C . ILE A 1 177 ? 13.875 -31.547 0.211 1 94.25 177 ILE A C 1
ATOM 1427 O O . ILE A 1 177 ? 14.914 -31.25 0.81 1 94.25 177 ILE A O 1
ATOM 1431 N N . GLY A 1 178 ? 12.727 -31.219 0.682 1 93.19 178 GLY A N 1
ATOM 1432 C CA . GLY A 1 178 ? 12.531 -30.484 1.92 1 93.19 178 GLY A CA 1
ATOM 1433 C C . GLY A 1 178 ? 12.484 -31.375 3.146 1 93.19 178 GLY A C 1
ATOM 1434 O O . GLY A 1 178 ? 12.312 -30.891 4.266 1 93.19 178 GLY A O 1
ATOM 1435 N N . LYS A 1 179 ? 12.562 -32.656 2.961 1 94.31 179 LYS A N 1
ATOM 1436 C CA . LYS A 1 179 ? 12.68 -33.656 4.027 1 94.31 179 LYS A CA 1
ATOM 1437 C C . LYS A 1 179 ? 11.43 -33.656 4.91 1 94.31 179 LYS A C 1
ATOM 1439 O O . LYS A 1 179 ? 11.531 -33.812 6.125 1 94.31 179 LYS A O 1
ATOM 1444 N N . GLY A 1 180 ? 10.367 -33.25 4.332 1 92.94 180 GLY A N 1
ATOM 1445 C CA . GLY A 1 180 ? 9.094 -33.312 5.043 1 92.94 180 GLY A CA 1
ATOM 1446 C C . GLY A 1 180 ? 8.891 -32.125 5.988 1 92.94 180 GLY A C 1
ATOM 1447 O O . GLY A 1 180 ? 7.984 -32.156 6.82 1 92.94 180 GLY A O 1
ATOM 1448 N N . LYS A 1 181 ? 9.695 -31.156 5.875 1 92.5 181 LYS A N 1
ATOM 1449 C CA . LYS A 1 181 ? 9.656 -30.047 6.832 1 92.5 181 LYS A CA 1
ATOM 1450 C C . LYS A 1 181 ? 8.781 -28.906 6.32 1 92.5 181 LYS A C 1
ATOM 1452 O O . LYS A 1 181 ? 8.555 -27.922 7.031 1 92.5 181 LYS A O 1
ATOM 1457 N N . GLN A 1 182 ? 8.266 -28.953 5.121 1 92.75 182 GLN A N 1
ATOM 1458 C CA . GLN A 1 182 ? 7.348 -27.984 4.539 1 92.75 182 GLN A CA 1
ATOM 1459 C C . GLN A 1 182 ? 5.961 -28.578 4.332 1 92.75 182 GLN A C 1
ATOM 1461 O O . GLN A 1 182 ? 5.824 -29.797 4.148 1 92.75 182 GLN A O 1
ATOM 1466 N N . MET A 1 183 ? 4.988 -27.719 4.371 1 93.81 183 MET A N 1
ATOM 1467 C CA . MET A 1 183 ? 3.635 -28.156 4.059 1 93.81 183 MET A CA 1
ATOM 1468 C C . MET A 1 183 ? 3.541 -28.641 2.611 1 93.81 183 MET A C 1
ATOM 1470 O O . MET A 1 183 ? 4.254 -28.125 1.741 1 93.81 183 MET A O 1
ATOM 1474 N N . PRO A 1 184 ? 2.623 -29.641 2.393 1 95.31 184 PRO A N 1
ATOM 1475 C CA . PRO A 1 184 ? 2.408 -30.016 0.993 1 95.31 184 PRO A CA 1
ATOM 1476 C C . PRO A 1 184 ? 2.15 -28.812 0.092 1 95.31 184 PRO A C 1
ATOM 1478 O O . PRO A 1 184 ? 1.497 -27.859 0.51 1 95.31 184 PRO A O 1
ATOM 1481 N N . VAL A 1 185 ? 2.633 -28.828 -1.135 1 96.31 185 VAL A N 1
ATOM 1482 C CA . VAL A 1 185 ? 2.451 -27.859 -2.203 1 96.31 185 VAL A CA 1
ATOM 1483 C C . VAL A 1 185 ? 3.432 -26.703 -2.016 1 96.31 185 VAL A C 1
ATOM 1485 O O . VAL A 1 185 ? 3.543 -25.828 -2.881 1 96.31 185 VAL A O 1
ATOM 1488 N N . HIS A 1 186 ? 4.109 -26.641 -0.911 1 97 186 HIS A N 1
ATOM 1489 C CA . HIS A 1 186 ? 5.102 -25.609 -0.687 1 97 186 HIS A CA 1
ATOM 1490 C C . HIS A 1 186 ? 6.469 -26.016 -1.219 1 97 186 HIS A C 1
ATOM 1492 O O . HIS A 1 186 ? 7.422 -26.172 -0.449 1 97 186 HIS A O 1
ATOM 1498 N N . TYR A 1 187 ? 6.598 -26.047 -2.445 1 97.5 187 TYR A N 1
ATOM 1499 C CA . TYR A 1 187 ? 7.746 -26.562 -3.182 1 97.5 187 TYR A CA 1
ATOM 1500 C C . TYR A 1 187 ? 8.922 -25.594 -3.094 1 97.5 187 TYR A C 1
ATOM 1502 O O . TYR A 1 187 ? 8.742 -24.422 -2.797 1 97.5 187 TYR A O 1
ATOM 1510 N N . GLY A 1 188 ? 10.086 -26.078 -3.338 1 96.81 188 GLY A N 1
ATOM 1511 C CA . GLY A 1 188 ? 11.336 -25.359 -3.518 1 96.81 188 GLY A CA 1
ATOM 1512 C C . GLY A 1 188 ? 12.406 -26.188 -4.219 1 96.81 188 GLY A C 1
ATOM 1513 O O . GLY A 1 188 ? 12.477 -27.406 -4.043 1 96.81 188 GLY A O 1
ATOM 1514 N N . SER A 1 189 ? 13.164 -25.531 -5.027 1 97.81 189 SER A N 1
ATOM 1515 C CA . SER A 1 189 ? 14.227 -26.234 -5.742 1 97.81 189 SER A CA 1
ATOM 1516 C C . SER A 1 189 ? 15.352 -25.281 -6.137 1 97.81 189 SER A C 1
ATOM 1518 O O . SER A 1 189 ? 15.164 -24.406 -6.988 1 97.81 189 SER A O 1
ATOM 1520 N N . LEU A 1 190 ? 16.5 -25.516 -5.543 1 96.62 190 LEU A N 1
ATOM 1521 C CA . LEU A 1 190 ? 17.672 -24.719 -5.887 1 96.62 190 LEU A CA 1
ATOM 1522 C C . LEU A 1 190 ? 18.047 -24.922 -7.348 1 96.62 190 LEU A C 1
ATOM 1524 O O . LEU A 1 190 ? 18.375 -23.953 -8.047 1 96.62 190 LEU A O 1
ATOM 1528 N N . GLU A 1 191 ? 17.938 -26.109 -7.785 1 97.5 191 GLU A N 1
ATOM 1529 C CA . GLU A 1 191 ? 18.312 -26.484 -9.148 1 97.5 191 GLU A CA 1
ATOM 1530 C C . GLU A 1 191 ? 17.469 -25.734 -10.172 1 97.5 191 GLU A C 1
ATOM 1532 O O . GLU A 1 191 ? 17.969 -25.375 -11.242 1 97.5 191 GLU A O 1
ATOM 1537 N N . HIS A 1 192 ? 16.281 -25.422 -9.852 1 98.38 192 HIS A N 1
ATOM 1538 C CA . HIS A 1 192 ? 15.359 -24.812 -10.805 1 98.38 192 HIS A CA 1
ATOM 1539 C C . HIS A 1 192 ? 15.148 -23.344 -10.492 1 98.38 192 HIS A C 1
ATOM 1541 O O . HIS A 1 192 ? 14.219 -22.719 -11.008 1 98.38 192 HIS A O 1
ATOM 1547 N N . HIS A 1 193 ? 15.961 -22.766 -9.555 1 98.38 193 HIS A N 1
ATOM 1548 C CA . HIS A 1 193 ? 15.906 -21.359 -9.164 1 98.38 193 HIS A CA 1
ATOM 1549 C C . HIS A 1 193 ? 14.5 -20.969 -8.719 1 98.38 193 HIS A C 1
ATOM 1551 O O . HIS A 1 193 ? 13.961 -19.953 -9.156 1 98.38 193 HIS A O 1
ATOM 1557 N N . PHE A 1 194 ? 13.969 -21.797 -7.918 1 98.5 194 PHE A N 1
ATOM 1558 C CA . PHE A 1 194 ? 12.625 -21.688 -7.363 1 98.5 194 PHE A CA 1
ATOM 1559 C C . PHE A 1 194 ? 12.664 -21.672 -5.84 1 98.5 194 PHE A C 1
ATOM 1561 O O . PHE A 1 194 ? 12.891 -22.703 -5.211 1 98.5 194 PHE A O 1
ATOM 1568 N N . VAL A 1 195 ? 12.414 -20.484 -5.254 1 97.94 195 VAL A N 1
ATOM 1569 C CA . VAL A 1 195 ? 12.539 -20.312 -3.811 1 97.94 195 VAL A CA 1
ATOM 1570 C C . VAL A 1 195 ? 11.383 -21.016 -3.105 1 97.94 195 VAL A C 1
ATOM 1572 O O . VAL A 1 195 ? 10.25 -21 -3.594 1 97.94 195 VAL A O 1
ATOM 1575 N N . THR A 1 196 ? 11.703 -21.578 -1.993 1 96.88 196 THR A N 1
ATOM 1576 C CA . THR A 1 196 ? 10.688 -22.297 -1.231 1 96.88 196 THR A CA 1
ATOM 1577 C C . THR A 1 196 ? 9.523 -21.391 -0.875 1 96.88 196 THR A C 1
ATOM 1579 O O . THR A 1 196 ? 9.727 -20.234 -0.509 1 96.88 196 THR A O 1
ATOM 1582 N N . ILE A 1 197 ? 8.359 -21.922 -0.907 1 96.56 197 ILE A N 1
ATOM 1583 C CA . ILE A 1 197 ? 7.121 -21.156 -0.766 1 96.56 197 ILE A CA 1
ATOM 1584 C C . ILE A 1 197 ? 6.832 -20.906 0.713 1 96.56 197 ILE A C 1
ATOM 1586 O O . ILE A 1 197 ? 7.02 -21.797 1.545 1 96.56 197 ILE A O 1
ATOM 1590 N N . SER A 1 198 ? 6.441 -19.672 0.954 1 94 198 SER A N 1
ATOM 1591 C CA . SER A 1 198 ? 5.902 -19.297 2.256 1 94 198 SER A CA 1
ATOM 1592 C C . SER A 1 198 ? 4.383 -19.141 2.205 1 94 198 SER A C 1
ATOM 1594 O O . SER A 1 198 ? 3.842 -18.562 1.27 1 94 198 SER A O 1
ATOM 1596 N N . SER A 1 199 ? 3.719 -19.609 3.221 1 89.62 199 SER A N 1
ATOM 1597 C CA . SER A 1 199 ? 2.262 -19.703 3.197 1 89.62 199 SER A CA 1
ATOM 1598 C C . SER A 1 199 ? 1.62 -18.328 3.379 1 89.62 199 SER A C 1
ATOM 1600 O O . SER A 1 199 ? 0.62 -18.016 2.73 1 89.62 199 SER A O 1
ATOM 1602 N N . PRO A 1 200 ? 2.107 -17.578 4.336 1 88.06 200 PRO A N 1
ATOM 1603 C CA . PRO A 1 200 ? 1.417 -16.312 4.605 1 88.06 200 PRO A CA 1
ATOM 1604 C C . PRO A 1 200 ? 1.422 -15.375 3.402 1 88.06 200 PRO A C 1
ATOM 1606 O O . PRO A 1 200 ? 2.414 -15.305 2.672 1 88.06 200 PRO A O 1
ATOM 1609 N N . LEU A 1 201 ? 0.388 -14.633 3.281 1 87.56 201 LEU A N 1
ATOM 1610 C CA . LEU A 1 201 ? 0.173 -13.781 2.119 1 87.56 201 LEU A CA 1
ATOM 1611 C C . LEU A 1 201 ? 1.234 -12.688 2.043 1 87.56 201 LEU A C 1
ATOM 1613 O O . LEU A 1 201 ? 1.551 -12.047 3.051 1 87.56 201 LEU A O 1
ATOM 1617 N N . GLY A 1 202 ? 1.805 -12.539 0.871 1 92.44 202 GLY A N 1
ATOM 1618 C CA . GLY A 1 202 ? 2.596 -11.375 0.524 1 92.44 202 GLY A CA 1
ATOM 1619 C C . GLY A 1 202 ? 4.035 -11.469 0.997 1 92.44 202 GLY A C 1
ATOM 1620 O O . GLY A 1 202 ? 4.855 -10.602 0.672 1 92.44 202 GLY A O 1
ATOM 1621 N N . THR A 1 203 ? 4.426 -12.5 1.77 1 93.38 203 THR A N 1
ATOM 1622 C CA . THR A 1 203 ? 5.762 -12.641 2.34 1 93.38 203 THR A CA 1
ATOM 1623 C C . THR A 1 203 ? 6.824 -12.586 1.246 1 93.38 203 THR A C 1
ATOM 1625 O O . THR A 1 203 ? 7.84 -11.906 1.395 1 93.38 203 THR A O 1
ATOM 1628 N N . GLN A 1 204 ? 6.586 -13.227 0.19 1 96.75 204 GLN A N 1
ATOM 1629 C CA . GLN A 1 204 ? 7.605 -13.406 -0.835 1 96.75 204 GLN A CA 1
ATOM 1630 C C . GLN A 1 204 ? 7.766 -12.148 -1.687 1 96.75 204 GLN A C 1
ATOM 1632 O O . GLN A 1 204 ? 8.75 -12.008 -2.414 1 96.75 204 GLN A O 1
ATOM 1637 N N . ILE A 1 205 ? 6.812 -11.227 -1.636 1 97.5 205 ILE A N 1
ATOM 1638 C CA . ILE A 1 205 ? 6.824 -10.086 -2.551 1 97.5 205 ILE A CA 1
ATOM 1639 C C . ILE A 1 205 ? 7.984 -9.156 -2.205 1 97.5 205 ILE A C 1
ATOM 1641 O O . ILE A 1 205 ? 8.766 -8.781 -3.08 1 97.5 205 ILE A O 1
ATOM 1645 N N . SER A 1 206 ? 8.109 -8.82 -0.908 1 96.56 206 SER A N 1
ATOM 1646 C CA . SER A 1 206 ? 9.219 -7.961 -0.501 1 96.56 206 SER A CA 1
ATOM 1647 C C . SER A 1 206 ? 10.555 -8.68 -0.637 1 96.56 206 SER A C 1
ATOM 1649 O O . SER A 1 206 ? 11.57 -8.062 -0.97 1 96.56 206 SER A O 1
ATOM 1651 N N . GLN A 1 207 ? 10.625 -10 -0.362 1 98 207 GLN A N 1
ATOM 1652 C CA . GLN A 1 207 ? 11.844 -10.781 -0.51 1 98 207 GLN A CA 1
ATOM 1653 C C . GLN A 1 207 ? 12.352 -10.75 -1.951 1 98 207 GLN A C 1
ATOM 1655 O O . GLN A 1 207 ? 13.555 -10.625 -2.191 1 98 207 GLN A O 1
ATOM 1660 N N . ALA A 1 208 ? 11.414 -10.875 -2.85 1 98.69 208 ALA A N 1
ATOM 1661 C CA . ALA A 1 208 ? 11.758 -10.852 -4.27 1 98.69 208 ALA A CA 1
ATOM 1662 C C . ALA A 1 208 ? 12.461 -9.555 -4.648 1 98.69 208 ALA A C 1
ATOM 1664 O O . ALA A 1 208 ? 13.453 -9.57 -5.387 1 98.69 208 ALA A O 1
ATOM 1665 N N . VAL A 1 209 ? 11.953 -8.469 -4.152 1 98.44 209 VAL A N 1
ATOM 1666 C CA . VAL A 1 209 ? 12.539 -7.164 -4.457 1 98.44 209 VAL A CA 1
ATOM 1667 C C . VAL A 1 209 ? 13.953 -7.086 -3.883 1 98.44 209 VAL A C 1
ATOM 1669 O O . VAL A 1 209 ? 14.859 -6.551 -4.523 1 98.44 209 VAL A O 1
ATOM 1672 N N . GLY A 1 210 ? 14.094 -7.59 -2.629 1 98.38 210 GLY A N 1
ATOM 1673 C CA . GLY A 1 210 ? 15.438 -7.664 -2.072 1 98.38 210 GLY A CA 1
ATOM 1674 C C . GLY A 1 210 ? 16.406 -8.422 -2.955 1 98.38 210 GLY A C 1
ATOM 1675 O O . GLY A 1 210 ? 17.531 -7.973 -3.182 1 98.38 210 GLY A O 1
ATOM 1676 N N . SER A 1 211 ? 16 -9.562 -3.439 1 98.75 211 SER A N 1
ATOM 1677 C CA . SER A 1 211 ? 16.844 -10.367 -4.328 1 98.75 211 SER A CA 1
ATOM 1678 C C . SER A 1 211 ? 17.125 -9.633 -5.633 1 98.75 211 SER A C 1
ATOM 1680 O O . SER A 1 211 ? 18.25 -9.656 -6.133 1 98.75 211 SER A O 1
ATOM 1682 N N . ALA A 1 212 ? 16.125 -9.008 -6.211 1 98.75 212 ALA A N 1
ATOM 1683 C CA . ALA A 1 212 ? 16.297 -8.266 -7.457 1 98.75 212 ALA A CA 1
ATOM 1684 C C . ALA A 1 212 ? 17.312 -7.137 -7.285 1 98.75 212 ALA A C 1
ATOM 1686 O O . ALA A 1 212 ? 18.125 -6.887 -8.172 1 98.75 212 ALA A O 1
ATOM 1687 N N . TYR A 1 213 ? 17.203 -6.445 -6.184 1 98.44 213 TYR A N 1
ATOM 1688 C CA . TYR A 1 213 ? 18.156 -5.383 -5.902 1 98.44 213 TYR A CA 1
ATOM 1689 C C . TYR A 1 213 ? 19.578 -5.938 -5.809 1 98.44 213 TYR A C 1
ATOM 1691 O O . TYR A 1 213 ? 20.531 -5.305 -6.266 1 98.44 213 TYR A O 1
ATOM 1699 N N . ALA A 1 214 ? 19.703 -7.098 -5.148 1 98.5 214 ALA A N 1
ATOM 1700 C CA . ALA A 1 214 ? 21 -7.758 -5.086 1 98.5 214 ALA A CA 1
ATOM 1701 C C . ALA A 1 214 ? 21.531 -8.062 -6.48 1 98.5 214 ALA A C 1
ATOM 1703 O O . ALA A 1 214 ? 22.719 -7.891 -6.75 1 98.5 214 ALA A O 1
ATOM 1704 N N . PHE A 1 215 ? 20.672 -8.57 -7.391 1 98.38 215 PHE A N 1
ATOM 1705 C CA . PHE A 1 215 ? 21.062 -8.867 -8.758 1 98.38 215 PHE A CA 1
ATOM 1706 C C . PHE A 1 215 ? 21.531 -7.605 -9.477 1 98.38 215 PHE A C 1
ATOM 1708 O O . PHE A 1 215 ? 22.516 -7.625 -10.203 1 98.38 215 PHE A O 1
ATOM 1715 N N . LYS A 1 216 ? 20.781 -6.527 -9.305 1 97.75 216 LYS A N 1
ATOM 1716 C CA . LYS A 1 216 ? 21.188 -5.246 -9.883 1 97.75 216 LYS A CA 1
ATOM 1717 C C . LYS A 1 216 ? 22.578 -4.844 -9.43 1 97.75 216 LYS A C 1
ATOM 1719 O O . LYS A 1 216 ? 23.422 -4.477 -10.25 1 97.75 216 LYS A O 1
ATOM 1724 N N . ARG A 1 217 ? 22.781 -4.922 -8.188 1 97.75 217 ARG A N 1
ATOM 1725 C CA . ARG A 1 217 ? 24.062 -4.535 -7.629 1 97.75 217 ARG A CA 1
ATOM 1726 C C . ARG A 1 217 ? 25.188 -5.426 -8.164 1 97.75 217 ARG A C 1
ATOM 1728 O O . ARG A 1 217 ? 26.312 -4.965 -8.383 1 97.75 217 ARG A O 1
ATOM 1735 N N . ALA A 1 218 ? 24.891 -6.668 -8.406 1 97.69 218 ALA A N 1
ATOM 1736 C CA . ALA A 1 218 ? 25.859 -7.637 -8.906 1 97.69 218 ALA A CA 1
ATOM 1737 C C . ALA A 1 218 ? 26.047 -7.5 -10.414 1 97.69 218 ALA A C 1
ATOM 1739 O O . ALA A 1 218 ? 27 -8.031 -10.977 1 97.69 218 ALA A O 1
ATOM 1740 N N . ARG A 1 219 ? 25.141 -6.848 -11.109 1 96.44 219 ARG A N 1
ATOM 1741 C CA . ARG A 1 219 ? 25.156 -6.668 -12.562 1 96.44 219 ARG A CA 1
ATOM 1742 C C . ARG A 1 219 ? 25.297 -8.008 -13.273 1 96.44 219 ARG A C 1
ATOM 1744 O O . ARG A 1 219 ? 26.156 -8.164 -14.148 1 96.44 219 ARG A O 1
ATOM 1751 N N . ASN A 1 220 ? 24.516 -8.977 -12.859 1 96 220 ASN A N 1
ATOM 1752 C CA . ASN A 1 220 ? 24.688 -10.336 -13.367 1 96 220 ASN A CA 1
ATOM 1753 C C . ASN A 1 220 ? 23.734 -10.617 -14.531 1 96 220 ASN A C 1
ATOM 1755 O O . ASN A 1 220 ? 23.703 -11.734 -15.047 1 96 220 ASN A O 1
ATOM 1759 N N . GLY A 1 221 ? 22.906 -9.734 -14.867 1 95.75 221 GLY A N 1
ATOM 1760 C CA . GLY A 1 221 ? 22.047 -9.867 -16.031 1 95.75 221 GLY A CA 1
ATOM 1761 C C . GLY A 1 221 ? 20.844 -10.75 -15.797 1 95.75 221 GLY A C 1
ATOM 1762 O O . GLY A 1 221 ? 20.219 -11.242 -16.75 1 95.75 221 GLY A O 1
ATOM 1763 N N . ARG A 1 222 ? 20.484 -10.969 -14.555 1 97.25 222 ARG A N 1
ATOM 1764 C CA . ARG A 1 222 ? 19.344 -11.797 -14.211 1 97.25 222 ARG A CA 1
ATOM 1765 C C . ARG A 1 222 ? 18.188 -10.945 -13.68 1 97.25 222 ARG A C 1
ATOM 1767 O O . ARG A 1 222 ? 18.391 -9.789 -13.312 1 97.25 222 ARG A O 1
ATOM 1774 N N . ILE A 1 223 ? 17 -11.531 -13.672 1 98.75 223 ILE A N 1
ATOM 1775 C CA . ILE A 1 223 ? 15.844 -10.859 -13.102 1 98.75 223 ILE A CA 1
ATOM 1776 C C . ILE A 1 223 ? 15.141 -11.789 -12.117 1 98.75 223 ILE A C 1
ATOM 1778 O O . ILE A 1 223 ? 15.5 -12.969 -11.992 1 98.75 223 ILE A O 1
ATOM 1782 N N . VAL A 1 224 ? 14.273 -11.211 -11.336 1 98.88 224 VAL A N 1
ATOM 1783 C CA . VAL A 1 224 ? 13.438 -11.953 -10.398 1 98.88 224 VAL A CA 1
ATOM 1784 C C . VAL A 1 224 ? 11.977 -11.859 -10.812 1 98.88 224 VAL A C 1
ATOM 1786 O O . VAL A 1 224 ? 11.531 -10.82 -11.305 1 98.88 224 VAL A O 1
ATOM 1789 N N . VAL A 1 225 ? 11.266 -12.922 -10.719 1 98.88 225 VAL A N 1
ATOM 1790 C CA . VAL A 1 225 ? 9.82 -12.922 -10.906 1 98.88 225 VAL A CA 1
ATOM 1791 C C . VAL A 1 225 ? 9.125 -13.375 -9.625 1 98.88 225 VAL A C 1
ATOM 1793 O O . VAL A 1 225 ? 9.516 -14.375 -9.023 1 98.88 225 VAL A O 1
ATOM 1796 N N . VAL A 1 226 ? 8.164 -12.609 -9.219 1 98.88 226 VAL A N 1
ATOM 1797 C CA . VAL A 1 226 ? 7.387 -12.984 -8.047 1 98.88 226 VAL A CA 1
ATOM 1798 C C . VAL A 1 226 ? 5.914 -13.117 -8.422 1 98.88 226 VAL A C 1
ATOM 1800 O O . VAL A 1 226 ? 5.344 -12.227 -9.062 1 98.88 226 VAL A O 1
ATOM 1803 N N . TYR A 1 227 ? 5.395 -14.258 -8.055 1 98.62 227 TYR A N 1
ATOM 1804 C CA . TYR A 1 227 ? 3.982 -14.547 -8.297 1 98.62 227 TYR A CA 1
ATOM 1805 C C . TYR A 1 227 ? 3.16 -14.305 -7.035 1 98.62 227 TYR A C 1
ATOM 1807 O O . TYR A 1 227 ? 3.594 -14.641 -5.93 1 98.62 227 TYR A O 1
ATOM 1815 N N . PHE A 1 228 ? 1.949 -13.711 -7.219 1 97.44 228 PHE A N 1
ATOM 1816 C CA . PHE A 1 228 ? 1.032 -13.5 -6.102 1 97.44 228 PHE A CA 1
ATOM 1817 C C . PHE A 1 228 ? -0.394 -13.305 -6.605 1 97.44 228 PHE A C 1
ATOM 1819 O O . PHE A 1 228 ? -0.619 -13.148 -7.809 1 97.44 228 PHE A O 1
ATOM 1826 N N . GLY A 1 229 ? -1.318 -13.445 -5.711 1 95.94 229 GLY A N 1
ATOM 1827 C CA . GLY A 1 229 ? -2.715 -13.211 -6.043 1 95.94 229 GLY A CA 1
ATOM 1828 C C . GLY A 1 229 ? -3.178 -11.805 -5.703 1 95.94 229 GLY A C 1
ATOM 1829 O O . GLY A 1 229 ? -2.449 -11.039 -5.07 1 95.94 229 GLY A O 1
ATOM 1830 N N . GLU A 1 230 ? -4.406 -11.508 -6.195 1 93.44 230 GLU A N 1
ATOM 1831 C CA . GLU A 1 230 ? -4.992 -10.195 -5.906 1 93.44 230 GLU A CA 1
ATOM 1832 C C . GLU A 1 230 ? -5.199 -10.008 -4.406 1 93.44 230 GLU A C 1
ATOM 1834 O O . GLU A 1 230 ? -5.113 -8.883 -3.904 1 93.44 230 GLU A O 1
ATOM 1839 N N . GLY A 1 231 ? -5.465 -11.078 -3.705 1 91.75 231 GLY A N 1
ATOM 1840 C CA . GLY A 1 231 ? -5.551 -10.969 -2.258 1 91.75 231 GLY A CA 1
ATOM 1841 C C . GLY A 1 231 ? -4.25 -10.523 -1.615 1 91.75 231 GLY A C 1
ATOM 1842 O O . GLY A 1 231 ? -4.25 -9.664 -0.733 1 91.75 231 GLY A O 1
ATOM 1843 N N . ALA A 1 232 ? -3.203 -11.133 -2.031 1 92.19 232 ALA A N 1
ATOM 1844 C CA . ALA A 1 232 ? -1.882 -10.781 -1.521 1 92.19 232 ALA A CA 1
ATOM 1845 C C . ALA A 1 232 ? -1.512 -9.352 -1.901 1 92.19 232 ALA A C 1
ATOM 1847 O O . ALA A 1 232 ? -0.807 -8.664 -1.155 1 92.19 232 ALA A O 1
ATOM 1848 N N . ALA A 1 233 ? -2.004 -8.883 -3.018 1 93 233 ALA A N 1
ATOM 1849 C CA . ALA A 1 233 ? -1.72 -7.535 -3.496 1 93 233 ALA A CA 1
ATOM 1850 C C . ALA A 1 233 ? -2.363 -6.488 -2.596 1 93 233 ALA A C 1
ATOM 1852 O O . ALA A 1 233 ? -1.995 -5.312 -2.639 1 93 233 ALA A O 1
ATOM 1853 N N . SER A 1 234 ? -3.273 -6.855 -1.818 1 88.31 234 SER A N 1
ATOM 1854 C CA . SER A 1 234 ? -3.977 -5.934 -0.933 1 88.31 234 SER A CA 1
ATOM 1855 C C . SER A 1 234 ? -3.268 -5.812 0.412 1 88.31 234 SER A C 1
ATOM 1857 O O . SER A 1 234 ? -3.615 -4.953 1.228 1 88.31 234 SER A O 1
ATOM 1859 N N . GLU A 1 235 ? -2.264 -6.605 0.626 1 88.25 235 GLU A N 1
ATOM 1860 C CA . GLU A 1 235 ? -1.503 -6.555 1.872 1 88.25 235 GLU A CA 1
ATOM 1861 C C . GLU A 1 235 ? -0.456 -5.445 1.836 1 88.25 235 GLU A C 1
ATOM 1863 O O . GLU A 1 235 ? 0.002 -5.051 0.761 1 88.25 235 GLU A O 1
ATOM 1868 N N . GLY A 1 236 ? -0.036 -4.996 2.986 1 89.19 236 GLY A N 1
ATOM 1869 C CA . GLY A 1 236 ? 0.946 -3.932 3.104 1 89.19 236 GLY A CA 1
ATOM 1870 C C . GLY A 1 236 ? 2.285 -4.285 2.486 1 89.19 236 GLY A C 1
ATOM 1871 O O . GLY A 1 236 ? 2.994 -3.408 1.987 1 89.19 236 GLY A O 1
ATOM 1872 N N . ASP A 1 237 ? 2.641 -5.5 2.443 1 92 237 ASP A N 1
ATOM 1873 C CA . ASP A 1 237 ? 3.912 -5.941 1.879 1 92 237 ASP A CA 1
ATOM 1874 C C . ASP A 1 237 ? 3.996 -5.617 0.39 1 92 237 ASP A C 1
ATOM 1876 O O . ASP A 1 237 ? 5.07 -5.305 -0.124 1 92 237 ASP A O 1
ATOM 1880 N N . ALA A 1 238 ? 2.869 -5.781 -0.207 1 93.88 238 ALA A N 1
ATOM 1881 C CA . ALA A 1 238 ? 2.854 -5.465 -1.633 1 93.88 238 ALA A CA 1
ATOM 1882 C C . ALA A 1 238 ? 3.174 -3.994 -1.872 1 93.88 238 ALA A C 1
ATOM 1884 O O . ALA A 1 238 ? 3.949 -3.658 -2.77 1 93.88 238 ALA A O 1
ATOM 1885 N N . HIS A 1 239 ? 2.619 -3.154 -1.067 1 92 239 HIS A N 1
ATOM 1886 C CA . HIS A 1 239 ? 2.861 -1.718 -1.136 1 92 239 HIS A CA 1
ATOM 1887 C C . HIS A 1 239 ? 4.348 -1.401 -1.004 1 92 239 HIS A C 1
ATOM 1889 O O . HIS A 1 239 ? 4.906 -0.678 -1.831 1 92 239 HIS A O 1
ATOM 1895 N N . ALA A 1 240 ? 4.891 -1.894 0.028 1 93.31 240 ALA A N 1
ATOM 1896 C CA . ALA A 1 240 ? 6.309 -1.654 0.281 1 93.31 240 ALA A CA 1
ATOM 1897 C C . ALA A 1 240 ? 7.164 -2.178 -0.866 1 93.31 240 ALA A C 1
ATOM 1899 O O . ALA A 1 240 ? 8.117 -1.52 -1.286 1 93.31 240 ALA A O 1
ATOM 1900 N N . ALA A 1 241 ? 6.812 -3.324 -1.343 1 96.69 241 ALA A N 1
ATOM 1901 C CA . ALA A 1 241 ? 7.578 -3.957 -2.412 1 96.69 241 ALA A CA 1
ATOM 1902 C C . ALA A 1 241 ? 7.523 -3.127 -3.691 1 96.69 241 ALA A C 1
ATOM 1904 O O . ALA A 1 241 ? 8.555 -2.877 -4.32 1 96.69 241 ALA A O 1
ATOM 1905 N N . PHE A 1 242 ? 6.297 -2.682 -4.113 1 96.44 242 PHE A N 1
ATOM 1906 C CA . PHE A 1 242 ? 6.148 -1.866 -5.312 1 96.44 242 PHE A CA 1
ATOM 1907 C C . PHE A 1 242 ? 6.957 -0.579 -5.195 1 96.44 242 PHE A C 1
ATOM 1909 O O . PHE A 1 242 ? 7.668 -0.198 -6.125 1 96.44 242 PHE A O 1
ATOM 1916 N N . ASN A 1 243 ? 6.828 0.038 -4.055 1 93.5 243 ASN A N 1
ATOM 1917 C CA . ASN A 1 243 ? 7.508 1.309 -3.826 1 93.5 243 ASN A CA 1
ATOM 1918 C C . ASN A 1 243 ? 9.023 1.149 -3.871 1 93.5 243 ASN A C 1
ATOM 1920 O O . ASN A 1 243 ? 9.719 1.933 -4.523 1 93.5 243 ASN A O 1
ATOM 1924 N N . PHE A 1 244 ? 9.578 0.151 -3.23 1 94.44 244 PHE A N 1
ATOM 1925 C CA . PHE A 1 244 ? 11.016 -0.086 -3.197 1 94.44 244 PHE A CA 1
ATOM 1926 C C . PHE A 1 244 ? 11.539 -0.453 -4.582 1 94.44 244 PHE A C 1
ATOM 1928 O O . PHE A 1 244 ? 12.609 -0.002 -4.988 1 94.44 244 PHE A O 1
ATOM 1935 N N . ALA A 1 245 ? 10.789 -1.299 -5.238 1 97.31 245 ALA A N 1
ATOM 1936 C CA . ALA A 1 245 ? 11.211 -1.725 -6.566 1 97.31 245 ALA A CA 1
ATOM 1937 C C . ALA A 1 245 ? 11.344 -0.531 -7.508 1 97.31 245 ALA A C 1
ATOM 1939 O O . ALA A 1 245 ? 12.297 -0.45 -8.289 1 97.31 245 ALA A O 1
ATOM 1940 N N . SER A 1 246 ? 10.383 0.337 -7.457 1 94.75 246 SER A N 1
ATOM 1941 C CA . SER A 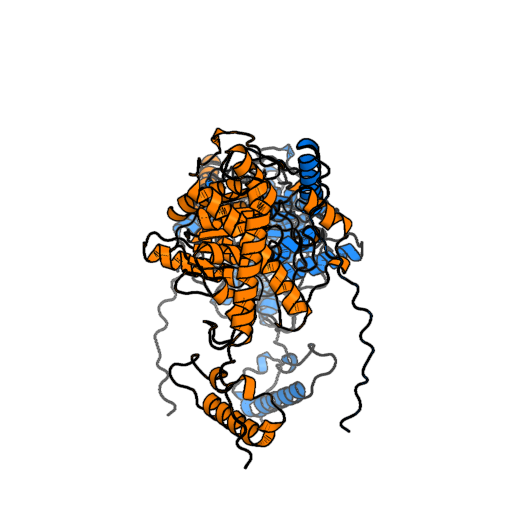1 246 ? 10.375 1.522 -8.312 1 94.75 246 SER A CA 1
ATOM 1942 C C . SER A 1 246 ? 11.508 2.475 -7.941 1 94.75 246 SER A C 1
ATOM 1944 O O . SER A 1 246 ? 12.258 2.918 -8.812 1 94.75 246 SER A O 1
ATOM 1946 N N . THR A 1 247 ? 11.672 2.795 -6.68 1 92.75 247 THR A N 1
ATOM 1947 C CA . THR A 1 247 ? 12.648 3.775 -6.211 1 92.75 247 THR A CA 1
ATOM 1948 C C . THR A 1 247 ? 14.07 3.281 -6.457 1 92.75 247 THR A C 1
ATOM 1950 O O . THR A 1 247 ? 14.953 4.062 -6.824 1 92.75 247 THR A O 1
ATOM 1953 N N . LEU A 1 248 ? 14.266 1.971 -6.277 1 94.81 248 LEU A N 1
ATOM 1954 C CA . LEU A 1 248 ? 15.602 1.4 -6.418 1 94.81 248 LEU A CA 1
ATOM 1955 C C . LEU A 1 248 ? 15.82 0.86 -7.824 1 94.81 248 LEU A C 1
ATOM 1957 O O . LEU A 1 248 ? 16.891 0.336 -8.133 1 94.81 248 LEU A O 1
ATOM 1961 N N . ARG A 1 249 ? 14.766 0.941 -8.656 1 95.44 249 ARG A N 1
ATOM 1962 C CA . ARG A 1 249 ? 14.828 0.498 -10.039 1 95.44 249 ARG A CA 1
ATOM 1963 C C . ARG A 1 249 ? 15.289 -0.954 -10.133 1 95.44 249 ARG A C 1
ATOM 1965 O O . ARG A 1 249 ? 16.25 -1.262 -10.828 1 95.44 249 ARG A O 1
ATOM 1972 N N . CYS A 1 250 ? 14.57 -1.844 -9.484 1 97.81 250 CYS A N 1
ATOM 1973 C CA . CYS A 1 250 ? 14.945 -3.248 -9.375 1 97.81 250 CYS A CA 1
ATOM 1974 C C . CYS A 1 250 ? 14.508 -4.027 -10.609 1 97.81 250 CYS A C 1
ATOM 1976 O O . CYS A 1 250 ? 13.438 -3.781 -11.156 1 97.81 250 CYS A O 1
ATOM 1978 N N . PRO A 1 251 ? 15.281 -4.98 -11.055 1 98.75 251 PRO A N 1
ATOM 1979 C CA . PRO A 1 251 ? 14.898 -5.863 -12.156 1 98.75 251 PRO A CA 1
ATOM 1980 C C . PRO A 1 251 ? 13.938 -6.969 -11.727 1 98.75 251 PRO A C 1
ATOM 1982 O O . PRO A 1 251 ? 14.328 -8.133 -11.641 1 98.75 251 PRO A O 1
ATOM 1985 N N . VAL A 1 252 ? 12.734 -6.645 -11.57 1 98.88 252 VAL A N 1
ATOM 1986 C CA . VAL A 1 252 ? 11.758 -7.582 -11.016 1 98.88 252 VAL A CA 1
ATOM 1987 C C . VAL A 1 252 ? 10.461 -7.512 -11.812 1 98.88 252 VAL A C 1
ATOM 1989 O O . VAL A 1 252 ? 10.062 -6.438 -12.273 1 98.88 252 VAL A O 1
ATOM 1992 N N . ILE A 1 253 ? 9.867 -8.633 -12.078 1 98.94 253 ILE A N 1
ATOM 1993 C CA . ILE A 1 253 ? 8.516 -8.75 -12.625 1 98.94 253 ILE A CA 1
ATOM 1994 C C . ILE A 1 253 ? 7.551 -9.18 -11.523 1 98.94 253 ILE A C 1
ATOM 1996 O O . ILE A 1 253 ? 7.746 -10.219 -10.883 1 98.94 253 ILE A O 1
ATOM 2000 N N . PHE A 1 254 ? 6.574 -8.312 -11.273 1 98.88 254 PHE A N 1
ATOM 2001 C CA . PHE A 1 254 ? 5.441 -8.68 -10.43 1 98.88 254 PHE A CA 1
ATOM 2002 C C . PHE A 1 254 ? 4.336 -9.328 -11.258 1 98.88 254 PHE A C 1
ATOM 2004 O O . PHE A 1 254 ? 3.688 -8.664 -12.07 1 98.88 254 PHE A O 1
ATOM 2011 N N . PHE A 1 255 ? 4.109 -10.586 -11.039 1 98.88 255 PHE A N 1
ATOM 2012 C CA . PHE A 1 255 ? 3.07 -11.312 -11.758 1 98.88 255 PHE A CA 1
ATOM 2013 C C . PHE A 1 255 ? 1.881 -11.602 -10.852 1 98.88 255 PHE A C 1
ATOM 2015 O O . PHE A 1 255 ? 1.9 -12.562 -10.078 1 98.88 255 PHE A O 1
ATOM 2022 N N . CYS A 1 256 ? 0.846 -10.828 -11.016 1 98.38 256 CYS A N 1
ATOM 2023 C CA . CYS A 1 256 ? -0.354 -10.992 -10.203 1 98.38 256 CYS A CA 1
ATOM 2024 C C . CYS A 1 256 ? -1.391 -11.844 -10.922 1 98.38 256 CYS A C 1
ATOM 2026 O O . CYS A 1 256 ? -1.906 -11.453 -11.969 1 98.38 256 CYS A O 1
ATOM 2028 N N . ARG A 1 257 ? -1.625 -12.953 -10.359 1 97.38 257 ARG A N 1
ATOM 2029 C CA . ARG A 1 257 ? -2.75 -13.758 -10.82 1 97.38 257 ARG A CA 1
ATOM 2030 C C . ARG A 1 257 ? -4.059 -13.281 -10.195 1 97.38 257 ARG A C 1
ATOM 2032 O O . ARG A 1 257 ? -4.293 -13.477 -9.008 1 97.38 257 ARG A O 1
ATOM 2039 N N . ASN A 1 258 ? -4.867 -12.609 -10.961 1 96.81 258 ASN A N 1
ATOM 2040 C CA . ASN A 1 258 ? -6.184 -12.195 -10.5 1 96.81 258 ASN A CA 1
ATOM 2041 C C . ASN A 1 258 ? -7.258 -13.211 -10.883 1 96.81 258 ASN A C 1
ATOM 2043 O O . ASN A 1 258 ? -7.82 -13.148 -11.977 1 96.81 258 ASN A O 1
ATOM 2047 N N . ASN A 1 259 ? -7.543 -14.102 -9.922 1 93.56 259 ASN A N 1
ATOM 2048 C CA . ASN A 1 259 ? -8.461 -15.195 -10.234 1 93.56 259 ASN A CA 1
ATOM 2049 C C . ASN A 1 259 ? -9.82 -14.992 -9.562 1 93.56 259 ASN A C 1
ATOM 2051 O O . ASN A 1 259 ? -10.617 -15.922 -9.469 1 93.56 259 ASN A O 1
ATOM 2055 N N . GLY A 1 260 ? -9.961 -13.812 -9.016 1 90.25 260 GLY A N 1
ATOM 2056 C CA . GLY A 1 260 ? -11.281 -13.375 -8.602 1 90.25 260 GLY A CA 1
ATOM 2057 C C . GLY A 1 260 ? -11.555 -13.617 -7.129 1 90.25 260 GLY A C 1
ATOM 2058 O O . GLY A 1 260 ? -12.516 -13.078 -6.57 1 90.25 260 GLY A O 1
ATOM 2059 N N . TYR A 1 261 ? -10.695 -14.461 -6.445 1 85.19 261 TYR A N 1
ATOM 2060 C CA . TYR A 1 261 ? -11.031 -14.812 -5.066 1 85.19 261 TYR A CA 1
ATOM 2061 C C . TYR A 1 261 ? -9.773 -14.898 -4.207 1 85.19 261 TYR A C 1
ATOM 2063 O O . TYR A 1 261 ? -8.797 -15.547 -4.59 1 85.19 261 TYR A O 1
ATOM 2071 N N . ALA A 1 262 ? -9.828 -14.281 -3.074 1 83.06 262 ALA A N 1
ATOM 2072 C CA . ALA A 1 262 ? -8.883 -14.516 -1.984 1 83.06 262 ALA A CA 1
ATOM 2073 C C . ALA A 1 262 ? -9.484 -15.445 -0.932 1 83.06 262 ALA A C 1
ATOM 2075 O O . ALA A 1 262 ? -10.164 -14.992 -0.008 1 83.06 262 ALA A O 1
ATOM 2076 N N . ILE A 1 263 ? -9.102 -16.656 -1.002 1 75.81 263 ILE A N 1
ATOM 2077 C CA . ILE A 1 263 ? -9.781 -17.719 -0.255 1 75.81 263 ILE A CA 1
ATOM 2078 C C . ILE A 1 263 ? -11.289 -17.609 -0.471 1 75.81 263 ILE A C 1
ATOM 2080 O O . ILE A 1 263 ? -11.836 -18.203 -1.399 1 75.81 263 ILE A O 1
ATOM 2084 N N . SER A 1 264 ? -11.977 -16.75 0.351 1 78.62 264 SER A N 1
ATOM 2085 C CA . SER A 1 264 ? -13.43 -16.641 0.264 1 78.62 264 SER A CA 1
ATOM 2086 C C . SER A 1 264 ? -13.859 -15.219 -0.053 1 78.62 264 SER A C 1
ATOM 2088 O O . SER A 1 264 ? -15.055 -14.945 -0.221 1 78.62 264 SER A O 1
ATOM 2090 N N . THR A 1 265 ? -12.961 -14.352 -0.201 1 80 265 THR A N 1
ATOM 2091 C CA . THR A 1 265 ? -13.281 -12.945 -0.405 1 80 265 THR A CA 1
ATOM 2092 C C . THR A 1 265 ? -13.219 -12.586 -1.888 1 80 265 THR A C 1
ATOM 2094 O O . THR A 1 265 ? -12.164 -12.695 -2.516 1 80 265 THR A O 1
ATOM 2097 N N . SER A 1 266 ? -14.375 -12.156 -2.355 1 80.06 266 SER A N 1
ATOM 2098 C CA . SER A 1 266 ? -14.422 -11.773 -3.762 1 80.06 266 SER A CA 1
ATOM 2099 C C . SER A 1 266 ? -13.625 -10.5 -4.016 1 80.06 266 SER A C 1
ATOM 2101 O O . SER A 1 266 ? -13.398 -9.711 -3.096 1 80.06 266 SER A O 1
ATOM 2103 N N . THR A 1 267 ? -13.219 -10.266 -5.188 1 82.19 267 THR A N 1
ATOM 2104 C CA . THR A 1 267 ? -12.43 -9.102 -5.566 1 82.19 267 THR A CA 1
ATOM 2105 C C . THR A 1 267 ? -13.172 -7.812 -5.23 1 82.19 267 THR A C 1
ATOM 2107 O O . THR A 1 267 ? -12.555 -6.812 -4.855 1 82.19 267 THR A O 1
ATOM 2110 N N . SER A 1 268 ? -14.445 -7.82 -5.316 1 78.62 268 SER A N 1
ATOM 2111 C CA . SER A 1 268 ? -15.25 -6.629 -5.051 1 78.62 268 SER A CA 1
ATOM 2112 C C . SER A 1 268 ? -15.094 -6.172 -3.605 1 78.62 268 SER A C 1
ATOM 2114 O O . SER A 1 268 ? -15.305 -4.996 -3.295 1 78.62 268 SER A O 1
ATOM 2116 N N . ASP A 1 269 ? -14.68 -7.078 -2.793 1 81.56 269 ASP A N 1
ATOM 2117 C CA . ASP A 1 269 ? -14.508 -6.77 -1.377 1 81.56 269 ASP A CA 1
ATOM 2118 C C . ASP A 1 269 ? -13.039 -6.555 -1.03 1 81.56 269 ASP A C 1
ATOM 2120 O O . ASP A 1 269 ? -12.711 -6.215 0.107 1 81.56 269 ASP A O 1
ATOM 2124 N N . GLN A 1 270 ? -12.227 -6.699 -2.043 1 80.75 270 GLN A N 1
ATOM 2125 C CA . GLN A 1 270 ? -10.789 -6.66 -1.784 1 80.75 270 GLN A CA 1
ATOM 2126 C C . GLN A 1 270 ? -10.211 -5.281 -2.092 1 80.75 270 GLN A C 1
ATOM 2128 O O . GLN A 1 270 ? -9.383 -4.766 -1.341 1 80.75 270 GLN A O 1
ATOM 2133 N N . TYR A 1 271 ? -10.664 -4.695 -3.146 1 84.62 271 TYR A N 1
ATOM 2134 C CA . TYR A 1 271 ? -10.078 -3.428 -3.582 1 84.62 271 TYR A CA 1
ATOM 2135 C C . TYR A 1 271 ? -11.102 -2.602 -4.355 1 84.62 271 TYR A C 1
ATOM 2137 O O . TYR A 1 271 ? -12.062 -3.143 -4.898 1 84.62 271 TYR A O 1
ATOM 2145 N N . GLY A 1 272 ? -10.836 -1.276 -4.473 1 84.5 272 GLY A N 1
ATOM 2146 C CA . GLY A 1 272 ? -11.789 -0.386 -5.113 1 84.5 272 GLY A CA 1
ATOM 2147 C C . GLY A 1 272 ? -11.273 0.216 -6.406 1 84.5 272 GLY A C 1
ATOM 2148 O O . GLY A 1 272 ? -12.023 0.875 -7.133 1 84.5 272 GLY A O 1
ATOM 2149 N N . GLY A 1 273 ? -10.07 -0.053 -6.797 1 88.06 273 GLY A N 1
ATOM 2150 C CA . GLY A 1 273 ? -9.469 0.548 -7.977 1 88.06 273 GLY A CA 1
ATOM 2151 C C . GLY A 1 273 ? -9.602 -0.314 -9.219 1 88.06 273 GLY A C 1
ATOM 2152 O O . GLY A 1 273 ? -10.438 -1.223 -9.266 1 88.06 273 GLY A O 1
ATOM 2153 N N . ASP A 1 274 ? -8.875 0.04 -10.266 1 91.94 274 ASP A N 1
ATOM 2154 C CA . ASP A 1 274 ? -8.836 -0.663 -11.539 1 91.94 274 ASP A CA 1
ATOM 2155 C C . ASP A 1 274 ? -7.973 -1.92 -11.453 1 91.94 274 ASP A C 1
ATOM 2157 O O . ASP A 1 274 ? -6.961 -2.033 -12.148 1 91.94 274 ASP A O 1
ATOM 2161 N N . GLY A 1 275 ? -8.477 -2.828 -10.617 1 93.38 275 GLY A N 1
ATOM 2162 C CA . GLY A 1 275 ? -7.699 -4.039 -10.406 1 93.38 275 GLY A CA 1
ATOM 2163 C C . GLY A 1 275 ? -6.352 -3.781 -9.766 1 93.38 275 GLY A C 1
ATOM 2164 O O . GLY A 1 275 ? -6.199 -2.838 -8.984 1 93.38 275 GLY A O 1
ATOM 2165 N N . ILE A 1 276 ? -5.477 -4.703 -9.984 1 95.88 276 ILE A N 1
ATOM 2166 C CA . ILE A 1 276 ? -4.148 -4.594 -9.391 1 95.88 276 ILE A CA 1
ATOM 2167 C C . ILE A 1 276 ? -3.221 -3.834 -10.328 1 95.88 276 ILE A C 1
ATOM 2169 O O . ILE A 1 276 ? -2.363 -3.068 -9.883 1 95.88 276 ILE A O 1
ATOM 2173 N N . ALA A 1 277 ? -3.465 -4.02 -11.625 1 96.5 277 ALA A N 1
ATOM 2174 C CA . ALA A 1 277 ? -2.65 -3.316 -12.609 1 96.5 277 ALA A CA 1
ATOM 2175 C C . ALA A 1 277 ? -2.771 -1.804 -12.438 1 96.5 277 ALA A C 1
ATOM 2177 O O . ALA A 1 277 ? -1.809 -1.067 -12.664 1 96.5 277 ALA A O 1
ATOM 2178 N N . GLY A 1 278 ? -3.92 -1.339 -12.07 1 93.88 278 GLY A N 1
ATOM 2179 C CA . GLY A 1 278 ? -4.172 0.083 -11.898 1 93.88 278 GLY A CA 1
ATOM 2180 C C . GLY A 1 278 ? -3.354 0.703 -10.789 1 93.88 278 GLY A C 1
ATOM 2181 O O . GLY A 1 278 ? -3.223 1.927 -10.711 1 93.88 278 GLY A O 1
ATOM 2182 N N . ARG A 1 279 ? -2.793 -0.08 -9.953 1 93.56 279 ARG A N 1
ATOM 2183 C CA . ARG A 1 279 ? -1.979 0.42 -8.852 1 93.56 279 ARG A CA 1
ATOM 2184 C C . ARG A 1 279 ? -0.568 0.755 -9.32 1 93.56 279 ARG A C 1
ATOM 2186 O O . ARG A 1 279 ? 0.091 1.626 -8.75 1 93.56 279 ARG A O 1
ATOM 2193 N N . GLY A 1 280 ? -0.1 0.059 -10.32 1 95.31 280 GLY A N 1
ATOM 2194 C CA . GLY A 1 280 ? 1.28 0.13 -10.773 1 95.31 280 GLY A CA 1
ATOM 2195 C C . GLY A 1 280 ? 1.743 1.546 -11.062 1 95.31 280 GLY A C 1
ATOM 2196 O O . GLY A 1 280 ? 2.725 2.014 -10.477 1 95.31 280 GLY A O 1
ATOM 2197 N N . PRO A 1 281 ? 1.009 2.27 -11.852 1 92.25 281 PRO A N 1
ATOM 2198 C CA . PRO A 1 281 ? 1.438 3.625 -12.211 1 92.25 281 PRO A CA 1
ATOM 2199 C C . PRO A 1 281 ? 1.586 4.535 -10.992 1 92.25 281 PRO A C 1
ATOM 2201 O O . PRO A 1 281 ? 2.494 5.367 -10.945 1 92.25 281 PRO A O 1
ATOM 2204 N N . GLY A 1 282 ? 0.757 4.355 -10.07 1 91.88 282 GLY A N 1
ATOM 2205 C CA . GLY A 1 282 ? 0.852 5.152 -8.859 1 91.88 282 GLY A CA 1
ATOM 2206 C C . GLY A 1 282 ? 2.158 4.953 -8.117 1 91.88 282 GLY A C 1
ATOM 2207 O O . GLY A 1 282 ? 2.604 5.844 -7.387 1 91.88 282 GLY A O 1
ATOM 2208 N N . TYR A 1 283 ? 2.756 3.822 -8.305 1 93.69 283 TYR A N 1
ATOM 2209 C CA . TYR A 1 283 ? 4.023 3.508 -7.652 1 93.69 283 TYR A CA 1
ATOM 2210 C C . TYR A 1 283 ? 5.195 3.75 -8.594 1 93.69 283 TYR A C 1
ATOM 2212 O O . TYR A 1 283 ? 6.352 3.559 -8.219 1 93.69 283 TYR A O 1
ATOM 2220 N N . GLY A 1 284 ? 4.93 4.125 -9.828 1 93.38 284 GLY A N 1
ATOM 2221 C CA . GLY A 1 284 ? 5.992 4.27 -10.812 1 93.38 284 GLY A CA 1
ATOM 2222 C C . GLY A 1 284 ? 6.418 2.953 -11.43 1 93.38 284 GLY A C 1
ATOM 2223 O O . GLY A 1 284 ? 7.562 2.809 -11.867 1 93.38 284 GLY A O 1
ATOM 2224 N N . VAL A 1 285 ? 5.535 2.008 -11.461 1 96.12 285 VAL A N 1
ATOM 2225 C CA . VAL A 1 285 ? 5.824 0.686 -12.008 1 96.12 285 VAL A CA 1
ATOM 2226 C C . VAL A 1 285 ? 5.086 0.502 -13.328 1 96.12 285 VAL A C 1
ATOM 2228 O O . VAL A 1 285 ? 3.875 0.723 -13.406 1 96.12 285 VAL A O 1
ATOM 2231 N N . LYS A 1 286 ? 5.824 0.131 -14.367 1 97.38 286 LYS A N 1
ATOM 2232 C CA . LYS A 1 286 ? 5.176 -0.196 -15.633 1 97.38 286 LYS A CA 1
ATOM 2233 C C . LYS A 1 286 ? 4.223 -1.378 -15.477 1 97.38 286 LYS A C 1
ATOM 2235 O O . LYS A 1 286 ? 4.523 -2.332 -14.75 1 97.38 286 LYS A O 1
ATOM 2240 N N . SER A 1 287 ? 3.014 -1.266 -16.125 1 97.88 287 SER A N 1
ATOM 2241 C CA . SER A 1 287 ? 1.995 -2.273 -15.852 1 97.88 287 SER A CA 1
ATOM 2242 C C . SER A 1 287 ? 1.289 -2.709 -17.125 1 97.88 287 SER A C 1
ATOM 2244 O O . SER A 1 287 ? 1.167 -1.926 -18.078 1 97.88 287 SER A O 1
ATOM 2246 N N . ILE A 1 288 ? 0.84 -3.92 -17.156 1 98.5 288 ILE A N 1
ATOM 2247 C CA . ILE A 1 288 ? 0.032 -4.453 -18.234 1 98.5 288 ILE A CA 1
ATOM 2248 C C . ILE A 1 288 ? -0.977 -5.457 -17.688 1 98.5 288 ILE A C 1
ATOM 2250 O O . ILE A 1 288 ? -0.669 -6.215 -16.766 1 98.5 288 ILE A O 1
ATOM 2254 N N . ARG A 1 289 ? -2.191 -5.383 -18.188 1 98.5 289 ARG A N 1
ATOM 2255 C CA . ARG A 1 289 ? -3.223 -6.379 -17.922 1 98.5 289 ARG A CA 1
ATOM 2256 C C . ARG A 1 289 ? -3.361 -7.352 -19.078 1 98.5 289 ARG A C 1
ATOM 2258 O O . ARG A 1 289 ? -3.398 -6.934 -20.25 1 98.5 289 ARG A O 1
ATOM 2265 N N . VAL A 1 290 ? -3.395 -8.625 -18.797 1 98.69 290 VAL A N 1
ATOM 2266 C CA . VAL A 1 290 ? -3.414 -9.617 -19.859 1 98.69 290 VAL A CA 1
ATOM 2267 C C . VAL A 1 290 ? -4.516 -10.641 -19.594 1 98.69 290 VAL A C 1
ATOM 2269 O O . VAL A 1 290 ? -4.953 -10.812 -18.469 1 98.69 290 VAL A O 1
ATOM 2272 N N . ASP A 1 291 ? -4.98 -11.219 -20.672 1 98.31 291 ASP A N 1
ATOM 2273 C CA . ASP A 1 291 ? -5.844 -12.391 -20.547 1 98.31 291 ASP A CA 1
ATOM 2274 C C . ASP A 1 291 ? -5.062 -13.594 -20.016 1 98.31 291 ASP A C 1
ATOM 2276 O O . ASP A 1 291 ? -4.32 -14.227 -20.766 1 98.31 291 ASP A O 1
ATOM 2280 N N . GLY A 1 292 ? -5.328 -13.922 -18.781 1 98.31 292 GLY A N 1
ATOM 2281 C CA . GLY A 1 292 ? -4.559 -14.961 -18.109 1 98.31 292 GLY A CA 1
ATOM 2282 C C . GLY A 1 292 ? -4.863 -16.344 -18.625 1 98.31 292 GLY A C 1
ATOM 2283 O O . GLY A 1 292 ? -4.141 -17.297 -18.328 1 98.31 292 GLY A O 1
ATOM 2284 N N . ASN A 1 293 ? -5.863 -16.5 -19.453 1 97.44 293 ASN A N 1
ATOM 2285 C CA . ASN A 1 293 ? -6.223 -17.797 -20.031 1 97.44 293 ASN A CA 1
ATOM 2286 C C . ASN A 1 293 ? -5.754 -17.922 -21.469 1 97.44 293 ASN A C 1
ATOM 2288 O O . ASN A 1 293 ? -5.992 -18.938 -22.125 1 97.44 293 ASN A O 1
ATOM 2292 N N . ASP A 1 294 ? -5.18 -16.875 -21.938 1 98.06 294 ASP A N 1
ATOM 2293 C CA . ASP A 1 294 ? -4.551 -16.859 -23.266 1 98.06 294 ASP A CA 1
ATOM 2294 C C . ASP A 1 294 ? -3.041 -17.062 -23.156 1 98.06 294 ASP A C 1
ATOM 2296 O O . ASP A 1 294 ? -2.291 -16.125 -22.891 1 98.06 294 ASP A O 1
ATOM 2300 N N . PHE A 1 295 ? -2.648 -18.266 -23.516 1 98.44 295 PHE A N 1
ATOM 2301 C CA . PHE A 1 295 ? -1.237 -18.625 -23.406 1 98.44 295 PHE A CA 1
ATOM 2302 C C . PHE A 1 295 ? -0.367 -17.609 -24.156 1 98.44 295 PHE A C 1
ATOM 2304 O O . PHE A 1 295 ? 0.655 -17.172 -23.625 1 98.44 295 PHE A O 1
ATOM 2311 N N . PHE A 1 296 ? -0.737 -17.266 -25.281 1 98.75 296 PHE A N 1
ATOM 2312 C CA . PHE A 1 296 ? 0.059 -16.391 -26.141 1 98.75 296 PHE A CA 1
ATOM 2313 C C . PHE A 1 296 ? 0.168 -14.992 -25.547 1 98.75 296 PHE A C 1
ATOM 2315 O O . PHE A 1 296 ? 1.238 -14.383 -25.578 1 98.75 296 PHE A O 1
ATOM 2322 N N . ALA A 1 297 ? -0.912 -14.477 -25.031 1 98.75 297 ALA A N 1
ATOM 2323 C CA . ALA A 1 297 ? -0.901 -13.156 -24.406 1 98.75 297 ALA A CA 1
ATOM 2324 C C . ALA A 1 297 ? 0.025 -13.125 -23.203 1 98.75 297 ALA A C 1
ATOM 2326 O O . ALA A 1 297 ? 0.801 -12.18 -23.016 1 98.75 297 ALA A O 1
ATOM 2327 N N . VAL A 1 298 ? -0.089 -14.156 -22.391 1 98.88 298 VAL A N 1
ATOM 2328 C CA . VAL A 1 298 ? 0.746 -14.242 -21.188 1 98.88 298 VAL A CA 1
ATOM 2329 C C . VAL A 1 298 ? 2.215 -14.352 -21.594 1 98.88 298 VAL A C 1
ATOM 2331 O O . VAL A 1 298 ? 3.074 -13.68 -21.016 1 98.88 298 VAL A O 1
ATOM 2334 N N . TYR A 1 299 ? 2.496 -15.18 -22.578 1 98.88 299 TYR A N 1
ATOM 2335 C CA . TYR A 1 299 ? 3.861 -15.352 -23.062 1 98.88 299 TYR A CA 1
ATOM 2336 C C . TYR A 1 299 ? 4.434 -14.039 -23.578 1 98.88 299 TYR A C 1
ATOM 2338 O O . TYR A 1 299 ? 5.516 -13.617 -23.156 1 98.88 299 TYR A O 1
ATOM 2346 N N . ASN A 1 300 ? 3.73 -13.398 -24.469 1 98.81 300 ASN A N 1
ATOM 2347 C CA . ASN A 1 300 ? 4.195 -12.148 -25.062 1 98.81 300 ASN A CA 1
ATOM 2348 C C . ASN A 1 300 ? 4.426 -11.078 -24 1 98.81 300 ASN A C 1
ATOM 2350 O O . ASN A 1 300 ? 5.453 -10.398 -24.016 1 98.81 300 ASN A O 1
ATOM 2354 N N . ALA A 1 301 ? 3.479 -10.93 -23.109 1 98.81 301 ALA A N 1
ATOM 2355 C CA . ALA A 1 301 ? 3.576 -9.906 -22.078 1 98.81 301 ALA A CA 1
ATOM 2356 C C . ALA A 1 301 ? 4.754 -10.18 -21.141 1 98.81 301 ALA A C 1
ATOM 2358 O O . ALA A 1 301 ? 5.465 -9.25 -20.75 1 98.81 301 ALA A O 1
ATOM 2359 N N . THR A 1 302 ? 4.934 -11.43 -20.797 1 98.94 302 THR A N 1
ATOM 2360 C CA . THR A 1 302 ? 6.027 -11.797 -19.906 1 98.94 302 THR A CA 1
ATOM 2361 C C . THR A 1 302 ? 7.375 -11.586 -20.578 1 98.94 302 THR A C 1
ATOM 2363 O O . THR A 1 302 ? 8.336 -11.141 -19.953 1 98.94 302 THR A O 1
ATOM 2366 N N . LYS A 1 303 ? 7.453 -11.945 -21.812 1 98.75 303 LYS A N 1
ATOM 2367 C CA . LYS A 1 303 ? 8.68 -11.719 -22.578 1 98.75 303 LYS A CA 1
ATOM 2368 C C . LYS A 1 303 ? 9.055 -10.242 -22.609 1 98.75 303 LYS A C 1
ATOM 2370 O O . LYS A 1 303 ? 10.203 -9.883 -22.359 1 98.75 303 LYS A O 1
ATOM 2375 N N . LEU A 1 304 ? 8.102 -9.438 -22.906 1 98.56 304 LEU A N 1
ATOM 2376 C CA . LEU A 1 304 ? 8.312 -7.996 -22.906 1 98.56 304 LEU A CA 1
ATOM 2377 C C . LEU A 1 304 ? 8.711 -7.512 -21.516 1 98.56 304 LEU A C 1
ATOM 2379 O O . LEU A 1 304 ? 9.641 -6.707 -21.375 1 98.56 304 LEU A O 1
ATOM 2383 N N . ALA A 1 305 ? 7.996 -7.957 -20.547 1 98.75 305 ALA A N 1
ATOM 2384 C CA . ALA A 1 305 ? 8.289 -7.57 -19.156 1 98.75 305 ALA A CA 1
ATOM 2385 C C . ALA A 1 305 ? 9.719 -7.922 -18.781 1 98.75 305 ALA A C 1
ATOM 2387 O O . ALA A 1 305 ? 10.391 -7.156 -18.094 1 98.75 305 ALA A O 1
ATOM 2388 N N . ARG A 1 306 ? 10.156 -9.094 -19.172 1 98.69 306 ARG A N 1
ATOM 2389 C CA . ARG A 1 306 ? 11.523 -9.492 -18.875 1 98.69 306 ARG A CA 1
ATOM 2390 C C . ARG A 1 306 ? 12.531 -8.539 -19.5 1 98.69 306 ARG A C 1
ATOM 2392 O O . ARG A 1 306 ? 13.516 -8.164 -18.859 1 98.69 306 ARG A O 1
ATOM 2399 N N . GLU A 1 307 ? 12.336 -8.156 -20.766 1 98.38 307 GLU A N 1
ATOM 2400 C CA . GLU A 1 307 ? 13.211 -7.203 -21.438 1 98.38 307 GLU A CA 1
ATOM 2401 C C . GLU A 1 307 ? 13.258 -5.871 -20.688 1 98.38 307 GLU A C 1
ATOM 2403 O O . GLU A 1 307 ? 14.328 -5.285 -20.531 1 98.38 307 GLU A O 1
ATOM 2408 N N . VAL A 1 308 ? 12.148 -5.496 -20.266 1 98.12 308 VAL A N 1
ATOM 2409 C CA . VAL A 1 308 ? 12.047 -4.227 -19.562 1 98.12 308 VAL A CA 1
ATOM 2410 C C . VAL A 1 308 ? 12.727 -4.34 -18.188 1 98.12 308 VAL A C 1
ATOM 2412 O O . VAL A 1 308 ? 13.469 -3.441 -17.781 1 98.12 308 VAL A O 1
ATOM 2415 N N . ALA A 1 309 ? 12.469 -5.414 -17.484 1 98.5 309 ALA A N 1
ATOM 2416 C CA . ALA A 1 309 ? 13.078 -5.641 -16.188 1 98.5 309 ALA A CA 1
ATOM 2417 C C . ALA A 1 309 ? 14.602 -5.656 -16.281 1 98.5 309 ALA A C 1
ATOM 2419 O O . ALA A 1 309 ? 15.297 -5.168 -15.383 1 98.5 309 ALA A O 1
ATOM 2420 N N . LEU A 1 310 ? 15.117 -6.164 -17.359 1 97.88 310 LEU A N 1
ATOM 2421 C CA . LEU A 1 310 ? 16.562 -6.207 -17.562 1 97.88 310 LEU A CA 1
ATOM 2422 C C . LEU A 1 310 ? 17.141 -4.797 -17.641 1 97.88 310 LEU A C 1
ATOM 2424 O O . LEU A 1 310 ? 18.328 -4.598 -17.375 1 97.88 310 LEU A O 1
ATOM 2428 N N . GLN A 1 311 ? 16.328 -3.867 -18.047 1 96.81 311 GLN A N 1
ATOM 2429 C CA . GLN A 1 311 ? 16.734 -2.469 -18.094 1 96.81 311 GLN A CA 1
ATOM 2430 C C . GLN A 1 311 ? 16.516 -1.777 -16.75 1 96.81 311 GLN A C 1
ATOM 2432 O O . GLN A 1 311 ? 16.469 -0.548 -16.688 1 96.81 311 GLN A O 1
ATOM 2437 N N . GLU A 1 312 ? 16.297 -2.559 -15.781 1 95.38 312 GLU A N 1
ATOM 2438 C CA . GLU A 1 312 ? 16.156 -2.094 -14.406 1 95.38 312 GLU A CA 1
ATOM 2439 C C . GLU A 1 312 ? 14.875 -1.272 -14.227 1 95.38 312 GLU A C 1
ATOM 2441 O O . GLU A 1 312 ? 14.891 -0.227 -13.578 1 95.38 312 GLU A O 1
ATOM 2446 N N . GLU A 1 313 ? 13.875 -1.679 -14.844 1 96 313 GLU A N 1
ATOM 2447 C CA . GLU A 1 313 ? 12.523 -1.145 -14.672 1 96 313 GLU A CA 1
ATOM 2448 C C . GLU A 1 313 ? 11.547 -2.236 -14.25 1 96 313 GLU A C 1
ATOM 2450 O O . GLU A 1 313 ? 11.305 -3.186 -14.992 1 96 313 GLU A O 1
ATOM 2455 N N . PRO A 1 314 ? 11.016 -2.08 -13.031 1 97.88 314 PRO A N 1
ATOM 2456 C CA . PRO A 1 314 ? 10.062 -3.102 -12.594 1 97.88 314 PRO A CA 1
ATOM 2457 C C . PRO A 1 314 ? 8.789 -3.115 -13.438 1 97.88 314 PRO A C 1
ATOM 2459 O O . PRO A 1 314 ? 8.352 -2.068 -13.922 1 97.88 314 PRO A O 1
ATOM 2462 N N . VAL A 1 315 ? 8.188 -4.273 -13.562 1 98.75 315 VAL A N 1
ATOM 2463 C CA . VAL A 1 315 ? 6.977 -4.43 -14.367 1 98.75 315 VAL A CA 1
ATOM 2464 C C . VAL A 1 315 ? 5.934 -5.215 -13.57 1 98.75 315 VAL A C 1
ATOM 2466 O O . VAL A 1 315 ? 6.266 -6.191 -12.898 1 98.75 315 VAL A O 1
ATOM 2469 N N . LEU A 1 316 ? 4.707 -4.723 -13.625 1 98.75 316 LEU A N 1
ATOM 2470 C CA . LEU A 1 316 ? 3.562 -5.402 -13.023 1 98.75 316 LEU A CA 1
ATOM 2471 C C . LEU A 1 316 ? 2.656 -5.996 -14.102 1 98.75 316 LEU A C 1
ATOM 2473 O O . LEU A 1 316 ? 2.166 -5.273 -14.969 1 98.75 316 LEU A O 1
ATOM 2477 N N . ILE A 1 317 ? 2.504 -7.277 -14.086 1 98.88 317 ILE A N 1
ATOM 2478 C CA . ILE A 1 317 ? 1.563 -7.984 -14.945 1 98.88 317 ILE A CA 1
ATOM 2479 C C . ILE A 1 317 ? 0.36 -8.445 -14.125 1 98.88 317 ILE A C 1
ATOM 2481 O O . ILE A 1 317 ? 0.52 -9.109 -13.102 1 98.88 317 ILE A O 1
ATOM 2485 N N . GLU A 1 318 ? -0.802 -8.039 -14.5 1 98.69 318 GLU A N 1
ATOM 2486 C CA . GLU A 1 318 ? -2.033 -8.609 -13.953 1 98.69 318 GLU A CA 1
ATOM 2487 C C . GLU A 1 318 ? -2.682 -9.57 -14.938 1 98.69 318 GLU A C 1
ATOM 2489 O O . GLU A 1 318 ? -3.168 -9.156 -15.992 1 98.69 318 GLU A O 1
ATOM 2494 N N . ALA A 1 319 ? -2.65 -10.789 -14.586 1 98.62 319 ALA A N 1
ATOM 2495 C CA . ALA A 1 319 ? -3.266 -11.82 -15.414 1 98.62 319 ALA A CA 1
ATOM 2496 C C . ALA A 1 319 ? -4.688 -12.117 -14.953 1 98.62 319 ALA A C 1
ATOM 2498 O O . ALA A 1 319 ? -4.891 -12.688 -13.875 1 98.62 319 ALA A O 1
ATOM 2499 N N . MET A 1 320 ? -5.641 -11.781 -15.82 1 97.56 320 MET A N 1
ATOM 2500 C CA . MET A 1 320 ? -7.051 -11.969 -15.492 1 97.56 320 MET A CA 1
ATOM 2501 C C . MET A 1 320 ? -7.484 -13.406 -15.766 1 97.56 320 MET A C 1
ATOM 2503 O O . MET A 1 320 ? -7.41 -13.875 -16.906 1 97.56 320 MET A O 1
ATOM 2507 N N . THR A 1 321 ? -7.891 -14.055 -14.766 1 96.5 321 THR A N 1
ATOM 2508 C CA . THR A 1 321 ? -8.305 -15.453 -14.883 1 96.5 321 THR A CA 1
ATOM 2509 C C . THR A 1 321 ? -9.367 -15.797 -13.844 1 96.5 321 THR A C 1
ATOM 2511 O O . THR A 1 321 ? -10.07 -14.906 -13.352 1 96.5 321 THR A O 1
ATOM 2514 N N . TYR A 1 322 ? -9.695 -17.094 -13.758 1 93.75 322 TYR A N 1
ATOM 2515 C CA . TYR A 1 322 ? -10.703 -17.562 -12.82 1 93.75 322 TYR A CA 1
ATOM 2516 C C . TYR A 1 322 ? -10.273 -18.859 -12.148 1 93.75 322 TYR A C 1
ATOM 2518 O O . TYR A 1 322 ? -9.781 -19.766 -12.82 1 93.75 322 TYR A O 1
ATOM 2526 N N . ARG A 1 323 ? -10.438 -18.875 -10.852 1 90.62 323 ARG A N 1
ATOM 2527 C CA . ARG A 1 323 ? -10.125 -20.094 -10.109 1 90.62 323 ARG A CA 1
ATOM 2528 C C . ARG A 1 323 ? -11.266 -21.094 -10.203 1 90.62 323 ARG A C 1
ATOM 2530 O O . ARG A 1 323 ? -12.312 -20.922 -9.578 1 90.62 323 ARG A O 1
ATOM 2537 N N . LEU A 1 324 ? -11.094 -22.156 -10.82 1 89.12 324 LEU A N 1
ATOM 2538 C CA . LEU A 1 324 ? -12.156 -23.141 -11.008 1 89.12 324 LEU A CA 1
ATOM 2539 C C . LEU A 1 324 ? -12.289 -24.047 -9.781 1 89.12 324 LEU A C 1
ATOM 2541 O O . LEU A 1 324 ? -13.391 -24.453 -9.422 1 89.12 324 LEU A O 1
ATOM 2545 N N . GLY A 1 325 ? -11.258 -24.297 -9.109 1 86.38 325 GLY A N 1
ATOM 2546 C CA . GLY A 1 325 ? -11.289 -25.156 -7.941 1 86.38 325 GLY A CA 1
ATOM 2547 C C . GLY A 1 325 ? -11.492 -24.406 -6.645 1 86.38 325 GLY A C 1
ATOM 2548 O O . GLY A 1 325 ? -11.641 -23.172 -6.648 1 86.38 325 GLY A O 1
ATOM 2549 N N . HIS A 1 326 ? -11.555 -25.156 -5.57 1 83.69 326 HIS A N 1
ATOM 2550 C CA . HIS A 1 326 ? -11.555 -24.547 -4.242 1 83.69 326 HIS A CA 1
ATOM 2551 C C . HIS A 1 326 ? -10.242 -23.844 -3.957 1 83.69 326 HIS A C 1
ATOM 2553 O O . HIS A 1 326 ? -9.273 -23.969 -4.715 1 83.69 326 HIS A O 1
ATOM 2559 N N . HIS A 1 327 ? -10.281 -23 -2.951 1 82.19 327 HIS A N 1
ATOM 2560 C CA . HIS A 1 327 ? -9.016 -22.406 -2.539 1 82.19 327 HIS A CA 1
ATOM 2561 C C . HIS A 1 327 ? -7.98 -23.469 -2.209 1 82.19 327 HIS A C 1
ATOM 2563 O O . HIS A 1 327 ? -6.863 -23.453 -2.73 1 82.19 327 HIS A O 1
ATOM 2569 N N . SER A 1 328 ? -8.367 -24.312 -1.34 1 81.69 328 SER A N 1
ATOM 2570 C CA . SER A 1 328 ? -7.617 -25.5 -0.931 1 81.69 328 SER A CA 1
ATOM 2571 C C . SER A 1 328 ? -8.555 -26.641 -0.57 1 81.69 328 SER A C 1
ATOM 2573 O O . SER A 1 328 ? -9.781 -26.5 -0.654 1 81.69 328 SER A O 1
ATOM 2575 N N . THR A 1 329 ? -8.039 -27.734 -0.272 1 80.5 329 THR A N 1
ATOM 2576 C CA . THR A 1 329 ? -8.828 -28.875 0.169 1 80.5 329 THR A CA 1
ATOM 2577 C C . THR A 1 329 ? -9.445 -28.609 1.539 1 80.5 329 THR A C 1
ATOM 2579 O O . THR A 1 329 ? -10.32 -29.359 1.988 1 80.5 329 THR A O 1
ATOM 2582 N N . SER A 1 330 ? -9.062 -27.531 2.168 1 76.94 330 SER A N 1
ATOM 2583 C CA . SER A 1 330 ? -9.633 -27.156 3.459 1 76.94 330 SER A CA 1
ATOM 2584 C C . SER A 1 330 ? -10.766 -26.141 3.295 1 76.94 330 SER A C 1
ATOM 2586 O O . SER A 1 330 ? -11.359 -25.719 4.281 1 76.94 330 SER A O 1
ATOM 2588 N N . ASP A 1 331 ? -10.977 -25.844 2.09 1 78.5 331 ASP A N 1
ATOM 2589 C CA . ASP A 1 331 ? -11.992 -24.844 1.738 1 78.5 331 ASP A CA 1
ATOM 2590 C C . ASP A 1 331 ? -13.18 -25.516 1.047 1 78.5 331 ASP A C 1
ATOM 2592 O O . ASP A 1 331 ? -13.039 -26.562 0.418 1 78.5 331 ASP A O 1
ATOM 2596 N N . ASP A 1 332 ? -14.359 -24.953 1.344 1 77.06 332 ASP A N 1
ATOM 2597 C CA . ASP A 1 332 ? -15.555 -25.281 0.583 1 77.06 332 ASP A CA 1
ATOM 2598 C C . ASP A 1 332 ? -16.141 -24.047 -0.1 1 77.06 332 ASP A C 1
ATOM 2600 O O . ASP A 1 332 ? -16.953 -23.328 0.486 1 77.06 332 ASP A O 1
ATOM 2604 N N . SER A 1 333 ? -15.773 -23.859 -1.297 1 79.62 333 SER A N 1
ATOM 2605 C CA . SER A 1 333 ? -16.094 -22.641 -2.029 1 79.62 333 SER A CA 1
ATOM 2606 C C . SER A 1 333 ? -17.594 -22.547 -2.326 1 79.62 333 SER A C 1
ATOM 2608 O O . SER A 1 333 ? -18.109 -21.484 -2.688 1 79.62 333 SER A O 1
ATOM 2610 N N . THR A 1 334 ? -18.328 -23.625 -2.252 1 76.62 334 THR A N 1
ATOM 2611 C CA . THR A 1 334 ? -19.766 -23.609 -2.498 1 76.62 334 THR A CA 1
ATOM 2612 C C . THR A 1 334 ? -20.469 -22.703 -1.488 1 76.62 334 THR A C 1
ATOM 2614 O O . THR A 1 334 ? -21.625 -22.328 -1.692 1 76.62 334 THR A O 1
ATOM 2617 N N . ALA A 1 335 ? -19.766 -22.375 -0.468 1 75.25 335 ALA A N 1
ATOM 2618 C CA . ALA A 1 335 ? -20.328 -21.5 0.569 1 75.25 335 ALA A CA 1
ATOM 2619 C C . ALA A 1 335 ? -20.359 -20.047 0.116 1 75.25 335 ALA A C 1
ATOM 2621 O O . ALA A 1 335 ? -21.141 -19.25 0.634 1 75.25 335 ALA A O 1
ATOM 2622 N N . TYR A 1 336 ? -19.562 -19.719 -0.934 1 78.5 336 TYR A N 1
ATOM 2623 C CA . TYR A 1 336 ? -19.5 -18.297 -1.274 1 78.5 336 TYR A CA 1
ATOM 2624 C C . TYR A 1 336 ? -19.547 -18.109 -2.785 1 78.5 336 TYR A C 1
ATOM 2626 O O . TYR A 1 336 ? -19.484 -16.969 -3.27 1 78.5 336 TYR A O 1
ATOM 2634 N N . ARG A 1 337 ? -19.625 -19.188 -3.521 1 84.81 337 ARG A N 1
ATOM 2635 C CA . ARG A 1 337 ? -19.719 -19.156 -4.977 1 84.81 337 ARG A CA 1
ATOM 2636 C C . ARG A 1 337 ? -20.766 -20.125 -5.496 1 84.81 337 ARG A C 1
ATOM 2638 O O . ARG A 1 337 ? -20.891 -21.25 -4.996 1 84.81 337 ARG A O 1
ATOM 2645 N N . SER A 1 338 ? -21.469 -19.75 -6.527 1 83.81 338 SER A N 1
ATOM 2646 C CA . SER A 1 338 ? -22.5 -20.641 -7.062 1 83.81 338 SER A CA 1
ATOM 2647 C C . SER A 1 338 ? -21.906 -21.703 -7.977 1 83.81 338 SER A C 1
ATOM 2649 O O . SER A 1 338 ? -20.953 -21.422 -8.703 1 83.81 338 SER A O 1
ATOM 2651 N N . ALA A 1 339 ? -22.453 -22.812 -7.93 1 85.31 339 ALA A N 1
ATOM 2652 C CA . ALA A 1 339 ? -22.031 -23.906 -8.812 1 85.31 339 ALA A CA 1
ATOM 2653 C C . ALA A 1 339 ? -22.188 -23.5 -10.281 1 85.31 339 ALA A C 1
ATOM 2655 O O . ALA A 1 339 ? -21.375 -23.891 -11.125 1 85.31 339 ALA A O 1
ATOM 2656 N N . ASP A 1 340 ? -23.156 -22.703 -10.484 1 88.12 340 ASP A N 1
ATOM 2657 C CA . ASP A 1 340 ? -23.438 -22.266 -11.844 1 88.12 340 ASP A CA 1
ATOM 2658 C C . ASP A 1 340 ? -22.328 -21.359 -12.359 1 88.12 340 ASP A C 1
ATOM 2660 O O . ASP A 1 340 ? -21.953 -21.422 -13.531 1 88.12 340 ASP A O 1
ATOM 2664 N N . GLU A 1 341 ? -21.844 -20.547 -11.539 1 87.62 341 GLU A N 1
ATOM 2665 C CA . GLU A 1 341 ? -20.75 -19.672 -11.906 1 87.62 341 GLU A CA 1
ATOM 2666 C C . GLU A 1 341 ? -19.516 -20.469 -12.328 1 87.62 341 GLU A C 1
ATOM 2668 O O . GLU A 1 341 ? -18.938 -20.219 -13.383 1 87.62 341 GLU A O 1
ATOM 2673 N N . VAL A 1 342 ? -19.203 -21.406 -11.531 1 88.62 342 VAL A N 1
ATOM 2674 C CA . VAL A 1 342 ? -18.016 -22.219 -11.781 1 88.62 342 VAL A CA 1
ATOM 2675 C C . VAL A 1 342 ? -18.188 -23.016 -13.078 1 88.62 342 VAL A C 1
ATOM 2677 O O . VAL A 1 342 ? -17.266 -23.078 -13.906 1 88.62 342 VAL A O 1
ATOM 2680 N N . LYS A 1 343 ? -19.344 -23.562 -13.25 1 89.62 343 LYS A N 1
ATOM 2681 C CA . LYS A 1 343 ? -19.656 -24.344 -14.445 1 89.62 343 LYS A CA 1
ATOM 2682 C C . LYS A 1 343 ? -19.578 -23.484 -15.695 1 89.62 343 LYS A C 1
ATOM 2684 O O . LYS A 1 343 ? -19.062 -23.906 -16.734 1 89.62 343 LYS A O 1
ATOM 2689 N N . THR A 1 344 ? -20.094 -22.328 -15.57 1 89.94 344 THR A N 1
ATOM 2690 C CA . THR A 1 344 ? -20.109 -21.422 -16.719 1 89.94 344 THR A CA 1
ATOM 2691 C C . THR A 1 344 ? -18.688 -21.016 -17.109 1 89.94 344 THR A C 1
ATOM 2693 O O . THR A 1 344 ? -18.344 -21.016 -18.281 1 89.94 344 THR A O 1
ATOM 2696 N N . TRP A 1 345 ? -17.875 -20.672 -16.141 1 90.12 345 TRP A N 1
ATOM 2697 C CA . TRP A 1 345 ? -16.469 -20.359 -16.422 1 90.12 345 TRP A CA 1
ATOM 2698 C C . TRP A 1 345 ? -15.766 -21.547 -17.062 1 90.12 345 TRP A C 1
ATOM 2700 O O . TRP A 1 345 ? -15.031 -21.375 -18.031 1 90.12 345 TRP A O 1
ATOM 2710 N N . ASN A 1 346 ? -15.977 -22.688 -16.531 1 89 346 ASN A N 1
ATOM 2711 C CA . ASN A 1 346 ? -15.328 -23.891 -17.031 1 89 346 ASN A CA 1
ATOM 2712 C C . ASN A 1 346 ? -15.719 -24.188 -18.484 1 89 346 ASN A C 1
ATOM 2714 O O . ASN A 1 346 ? -14.883 -24.609 -19.281 1 89 346 ASN A O 1
ATOM 2718 N N . LYS A 1 347 ? -16.875 -23.953 -18.766 1 87.44 347 LYS A N 1
ATOM 2719 C CA . LYS A 1 347 ? -17.406 -24.25 -20.109 1 87.44 347 LYS A CA 1
ATOM 2720 C C . LYS A 1 347 ? -16.984 -23.172 -21.109 1 87.44 347 LYS A C 1
ATOM 2722 O O . LYS A 1 347 ? -16.656 -23.484 -22.25 1 87.44 347 LYS A O 1
ATOM 2727 N N . LYS A 1 348 ? -16.969 -22.047 -20.688 1 87.25 348 LYS A N 1
ATOM 2728 C CA . LYS A 1 348 ? -16.781 -20.938 -21.625 1 87.25 348 LYS A CA 1
ATOM 2729 C C . LYS A 1 348 ? -15.312 -20.547 -21.734 1 87.25 348 LYS A C 1
ATOM 2731 O O . LYS A 1 348 ? -14.906 -19.922 -22.703 1 87.25 348 LYS A O 1
ATOM 2736 N N . GLU A 1 349 ? -14.602 -20.844 -20.75 1 89.12 349 GLU A N 1
ATOM 2737 C CA . GLU A 1 349 ? -13.211 -20.406 -20.719 1 89.12 349 GLU A CA 1
ATOM 2738 C C . GLU A 1 349 ? -12.297 -21.5 -20.141 1 89.12 349 GLU A C 1
ATOM 2740 O O . GLU A 1 349 ? -12.156 -21.609 -18.922 1 89.12 349 GLU A O 1
ATOM 2745 N N . HIS A 1 350 ? -11.695 -22.234 -20.938 1 90.31 350 HIS A N 1
ATOM 2746 C CA . HIS A 1 350 ? -10.766 -23.281 -20.547 1 90.31 350 HIS A CA 1
ATOM 2747 C C . HIS A 1 350 ? -9.43 -23.141 -21.266 1 90.31 350 HIS A C 1
ATOM 2749 O O . HIS A 1 350 ? -9.312 -23.453 -22.453 1 90.31 350 HIS A O 1
ATOM 2755 N N . PRO A 1 351 ? -8.43 -22.766 -20.516 1 95.88 351 PRO A N 1
ATOM 2756 C CA . PRO A 1 351 ? -7.168 -22.391 -21.156 1 95.88 351 PRO A CA 1
ATOM 2757 C C . PRO A 1 351 ? -6.52 -23.562 -21.906 1 95.88 351 PRO A C 1
ATOM 2759 O O . PRO A 1 351 ? -5.922 -23.359 -22.969 1 95.88 351 PRO A O 1
ATOM 2762 N N . ILE A 1 352 ? -6.609 -24.797 -21.438 1 95.81 352 ILE A N 1
ATOM 2763 C CA . ILE A 1 352 ? -6.008 -25.953 -22.094 1 95.81 352 ILE A CA 1
ATOM 2764 C C . ILE A 1 352 ? -6.727 -26.219 -23.422 1 95.81 352 ILE A C 1
ATOM 2766 O O . ILE A 1 352 ? -6.086 -26.422 -24.453 1 95.81 352 ILE A O 1
ATOM 2770 N N . ALA A 1 353 ? -8.055 -26.234 -23.344 1 93.06 353 ALA A N 1
ATOM 2771 C CA . ALA A 1 353 ? -8.836 -26.438 -24.562 1 93.06 353 ALA A CA 1
ATOM 2772 C C . ALA A 1 353 ? -8.57 -25.344 -25.578 1 93.06 353 ALA A C 1
ATOM 2774 O O . ALA A 1 353 ? -8.492 -25.625 -26.781 1 93.06 353 ALA A O 1
ATOM 2775 N N . ARG A 1 354 ? -8.492 -24.172 -25.094 1 94.44 354 ARG A N 1
ATOM 2776 C CA . ARG A 1 354 ? -8.211 -23.031 -25.953 1 94.44 354 ARG A CA 1
ATOM 2777 C C . ARG A 1 354 ? -6.887 -23.203 -26.672 1 94.44 354 ARG A C 1
ATOM 2779 O O . ARG A 1 354 ? -6.797 -22.969 -27.875 1 94.44 354 ARG A O 1
ATOM 2786 N N . PHE A 1 355 ? -5.855 -23.625 -26.047 1 96.94 355 PHE A N 1
ATOM 2787 C CA . PHE A 1 355 ? -4.543 -23.828 -26.656 1 96.94 355 PHE A CA 1
ATOM 2788 C C . PHE A 1 355 ? -4.562 -25.031 -27.594 1 96.94 355 PHE A C 1
ATOM 2790 O O . PHE A 1 355 ? -3.912 -25.031 -28.641 1 96.94 355 PHE A O 1
ATOM 2797 N N . ARG A 1 356 ? -5.246 -26.078 -27.188 1 95.12 356 ARG A N 1
ATOM 2798 C CA . ARG A 1 356 ? -5.355 -27.266 -28.016 1 95.12 356 ARG A CA 1
ATOM 2799 C C . ARG A 1 356 ? -5.926 -26.922 -29.391 1 95.12 356 ARG A C 1
ATOM 2801 O O . ARG A 1 356 ? -5.508 -27.5 -30.406 1 95.12 356 ARG A O 1
ATOM 2808 N N . THR A 1 357 ? -6.895 -26.016 -29.375 1 93.38 357 THR A N 1
ATOM 2809 C CA . THR A 1 357 ? -7.465 -25.578 -30.641 1 93.38 357 THR A CA 1
ATOM 2810 C C . THR A 1 357 ? -6.375 -25.078 -31.578 1 93.38 357 THR A C 1
ATOM 2812 O O . THR A 1 357 ? -6.406 -25.344 -32.781 1 93.38 357 THR A O 1
ATOM 2815 N N . TYR A 1 358 ? -5.449 -24.359 -31.125 1 94.75 358 TYR A N 1
ATOM 2816 C CA . TYR A 1 358 ? -4.312 -23.859 -31.891 1 94.75 358 TYR A CA 1
ATOM 2817 C C . TYR A 1 358 ? -3.523 -25.016 -32.5 1 94.75 358 TYR A C 1
ATOM 2819 O O . TYR A 1 358 ? -3.188 -24.984 -33.688 1 94.75 358 TYR A O 1
ATOM 2827 N N . LEU A 1 359 ? -3.25 -26.047 -31.734 1 96.38 359 LEU A N 1
ATOM 2828 C CA . LEU A 1 359 ? -2.48 -27.188 -32.219 1 96.38 359 LEU A CA 1
ATOM 2829 C C . LEU A 1 359 ? -3.234 -27.938 -33.312 1 96.38 359 LEU A C 1
ATOM 2831 O O . LEU A 1 359 ? -2.635 -28.359 -34.312 1 96.38 359 LEU A O 1
ATOM 2835 N N . ILE A 1 360 ? -4.504 -28.047 -33.062 1 94.81 360 ILE A N 1
ATOM 2836 C CA . ILE A 1 360 ? -5.336 -28.75 -34.031 1 94.81 360 ILE A CA 1
ATOM 2837 C C . ILE A 1 360 ? -5.387 -27.953 -35.344 1 94.81 360 ILE A C 1
ATOM 2839 O O . ILE A 1 360 ? -5.238 -28.516 -36.406 1 94.81 360 ILE A O 1
ATOM 2843 N N . ASP A 1 361 ? -5.547 -26.703 -35.219 1 93.75 361 ASP A N 1
ATOM 2844 C CA . ASP A 1 361 ? -5.613 -25.828 -36.375 1 93.75 361 ASP A CA 1
ATOM 2845 C C . ASP A 1 361 ? -4.309 -25.875 -37.188 1 93.75 361 ASP A C 1
ATOM 2847 O O . ASP A 1 361 ? -4.32 -25.766 -38.406 1 93.75 361 ASP A O 1
ATOM 2851 N N . LYS A 1 362 ? -3.211 -26.062 -36.5 1 95.56 362 LYS A N 1
ATOM 2852 C CA . LYS A 1 362 ? -1.9 -26.141 -37.125 1 95.56 362 LYS A CA 1
ATOM 2853 C C . LYS A 1 362 ? -1.639 -27.547 -37.688 1 95.56 362 LYS A C 1
ATOM 2855 O O . LYS A 1 362 ? -0.657 -27.766 -38.375 1 95.56 362 LYS A O 1
ATOM 2860 N N . GLY A 1 363 ? -2.51 -28.469 -37.312 1 95.25 363 GLY A N 1
ATOM 2861 C CA . GLY A 1 363 ? -2.334 -29.844 -37.719 1 95.25 363 GLY A CA 1
ATOM 2862 C C . GLY A 1 363 ? -1.291 -30.578 -36.875 1 95.25 363 GLY A C 1
ATOM 2863 O O . GLY A 1 363 ? -0.748 -31.594 -37.312 1 95.25 363 GLY A O 1
ATOM 2864 N N . TRP A 1 364 ? -0.934 -30.031 -35.781 1 96.56 364 TRP A N 1
ATOM 2865 C CA . TRP A 1 364 ? 0.144 -30.562 -34.969 1 96.56 364 TRP A CA 1
ATOM 2866 C C . TRP A 1 364 ? -0.399 -31.531 -33.906 1 96.56 364 TRP A C 1
ATOM 2868 O O . TRP A 1 364 ? 0.368 -32.219 -33.25 1 96.56 364 TRP A O 1
ATOM 2878 N N . TRP A 1 365 ? -1.731 -31.656 -33.75 1 94.56 365 TRP A N 1
ATOM 2879 C CA . TRP A 1 365 ? -2.41 -32.5 -32.781 1 94.56 365 TRP A CA 1
ATOM 2880 C C . TRP A 1 365 ? -3.73 -33.031 -33.312 1 94.56 365 TRP A C 1
ATOM 2882 O O . TRP A 1 365 ? -4.465 -32.281 -34 1 94.56 365 TRP A O 1
ATOM 2892 N N . LYS A 1 366 ? -3.996 -34.281 -33.125 1 92.38 366 LYS A N 1
ATOM 2893 C CA . LYS A 1 366 ? -5.25 -34.875 -33.594 1 92.38 366 LYS A CA 1
ATOM 2894 C C . LYS A 1 366 ? -6.125 -35.25 -32.406 1 92.38 366 LYS A C 1
ATOM 2896 O O . LYS A 1 366 ? -5.617 -35.719 -31.359 1 92.38 366 LYS A O 1
ATOM 2901 N N . GLU A 1 367 ? -7.348 -35.125 -32.562 1 86.19 367 GLU A N 1
ATOM 2902 C CA . GLU A 1 367 ? -8.305 -35.5 -31.531 1 86.19 367 GLU A CA 1
ATOM 2903 C C . GLU A 1 367 ? -8.172 -36.969 -31.141 1 86.19 367 GLU A C 1
ATOM 2905 O O . GLU A 1 367 ? -8.375 -37.312 -29.969 1 86.19 367 GLU A O 1
ATOM 2910 N N . SER A 1 368 ? -7.816 -37.75 -32.031 1 87.69 368 SER A N 1
ATOM 2911 C CA . SER A 1 368 ? -7.676 -39.156 -31.797 1 87.69 368 SER A CA 1
ATOM 2912 C C . SER A 1 368 ? -6.516 -39.469 -30.859 1 87.69 368 SER A C 1
ATOM 2914 O O . SER A 1 368 ? -6.504 -40.5 -30.172 1 87.69 368 SER A O 1
ATOM 2916 N N . GLU A 1 369 ? -5.59 -38.594 -30.844 1 87.19 369 GLU A N 1
ATOM 2917 C CA . GLU A 1 369 ? -4.414 -38.75 -30 1 87.19 369 GLU A CA 1
ATOM 2918 C C . GLU A 1 369 ? -4.703 -38.312 -28.562 1 87.19 369 GLU A C 1
ATOM 2920 O O . GLU A 1 369 ? -3.982 -38.688 -27.641 1 87.19 369 GLU A O 1
ATOM 2925 N N . GLU A 1 370 ? -5.73 -37.562 -28.453 1 90.06 370 GLU A N 1
ATOM 2926 C CA . GLU A 1 370 ? -6.051 -36.938 -27.156 1 90.06 370 GLU A CA 1
ATOM 2927 C C . GLU A 1 370 ? -6.344 -38 -26.094 1 90.06 370 GLU A C 1
ATOM 2929 O O . GLU A 1 370 ? -5.801 -37.938 -25 1 90.06 370 GLU A O 1
ATOM 2934 N N . ALA A 1 371 ? -7.199 -38.906 -26.406 1 89.81 371 ALA A N 1
ATOM 2935 C CA . ALA A 1 371 ? -7.605 -39.938 -25.453 1 89.81 371 ALA A CA 1
ATOM 2936 C C . ALA A 1 371 ? -6.414 -40.781 -25.016 1 89.81 371 ALA A C 1
ATOM 2938 O O . ALA A 1 371 ? -6.27 -41.094 -23.828 1 89.81 371 ALA A O 1
ATOM 2939 N N . GLU A 1 372 ? -5.652 -41.156 -25.969 1 93.19 372 GLU A N 1
ATOM 2940 C CA . GLU A 1 372 ? -4.461 -41.969 -25.656 1 93.19 372 GLU A CA 1
ATOM 2941 C C . GLU A 1 372 ? -3.48 -41.156 -24.797 1 93.19 372 GLU A C 1
ATOM 2943 O O . GLU A 1 372 ? -2.891 -41.688 -23.859 1 93.19 372 GLU A O 1
ATOM 2948 N N . TRP A 1 373 ? -3.25 -39.938 -25.125 1 93.69 373 TRP A N 1
ATOM 2949 C CA . TRP A 1 373 ? -2.365 -39.062 -24.359 1 93.69 373 TRP A CA 1
ATOM 2950 C C . TRP A 1 373 ? -2.852 -38.938 -22.906 1 93.69 373 TRP A C 1
ATOM 2952 O O . TRP A 1 373 ? -2.066 -39.094 -21.969 1 93.69 373 TRP A O 1
ATOM 2962 N N . GLN A 1 374 ? -4.113 -38.719 -22.75 1 92.69 374 GLN A N 1
ATOM 2963 C CA . GLN A 1 374 ? -4.695 -38.562 -21.422 1 92.69 374 GLN A CA 1
ATOM 2964 C C . GLN A 1 374 ? -4.531 -39.844 -20.594 1 92.69 374 GLN A C 1
ATOM 2966 O O . GLN A 1 374 ? -4.195 -39.781 -19.406 1 92.69 374 GLN A O 1
ATOM 2971 N N . LYS A 1 375 ? -4.82 -40.938 -21.234 1 93.62 375 LYS A N 1
ATOM 2972 C CA . LYS A 1 375 ? -4.691 -42.219 -20.562 1 93.62 375 LYS A CA 1
ATOM 2973 C C . LYS A 1 375 ? -3.252 -42.469 -20.125 1 93.62 375 LYS A C 1
ATOM 2975 O O . LYS A 1 375 ? -3.006 -42.875 -18.984 1 93.62 375 LYS A O 1
ATOM 2980 N N . ASN A 1 376 ? -2.354 -42.281 -21.016 1 94.88 376 ASN A N 1
ATOM 2981 C CA . ASN A 1 376 ? -0.942 -42.5 -20.719 1 94.88 376 ASN A CA 1
ATOM 2982 C C . ASN A 1 376 ? -0.45 -41.562 -19.625 1 94.88 376 ASN A C 1
ATOM 2984 O O . ASN A 1 376 ? 0.319 -41.969 -18.75 1 94.88 376 ASN A O 1
ATOM 2988 N N . MET A 1 377 ? -0.832 -40.375 -19.719 1 93.56 377 MET A N 1
ATOM 2989 C CA . MET A 1 377 ? -0.427 -39.406 -18.734 1 93.56 377 MET A CA 1
ATOM 2990 C C . MET A 1 377 ? -0.988 -39.75 -17.359 1 93.56 377 MET A C 1
ATOM 2992 O O . MET A 1 377 ? -0.281 -39.656 -16.359 1 93.56 377 MET A O 1
ATOM 2996 N N . ARG A 1 378 ? -2.242 -40.062 -17.297 1 95.25 378 ARG A N 1
ATOM 2997 C CA . ARG A 1 378 ? -2.855 -40.469 -16.047 1 95.25 378 ARG A CA 1
ATOM 2998 C C . ARG A 1 378 ? -2.107 -41.656 -15.438 1 95.25 378 ARG A C 1
ATOM 3000 O O . ARG A 1 378 ? -1.829 -41.688 -14.234 1 95.25 378 ARG A O 1
ATOM 3007 N N . LYS A 1 379 ? -1.796 -42.594 -16.266 1 96.56 379 LYS A N 1
ATOM 3008 C CA . LYS A 1 379 ? -1.047 -43.75 -15.82 1 96.56 379 LYS A CA 1
ATOM 3009 C C . LYS A 1 379 ? 0.308 -43.344 -15.242 1 96.56 379 LYS A C 1
ATOM 3011 O O . LYS A 1 379 ? 0.734 -43.875 -14.219 1 96.56 379 LYS A O 1
ATOM 3016 N N . GLU A 1 380 ? 0.928 -42.5 -15.883 1 95.88 380 GLU A N 1
ATOM 3017 C CA . GLU A 1 380 ? 2.23 -42.031 -15.422 1 95.88 380 GLU A CA 1
ATOM 3018 C C . GLU A 1 380 ? 2.123 -41.406 -14.039 1 95.88 380 GLU A C 1
ATOM 3020 O O . GLU A 1 380 ? 2.932 -41.656 -13.156 1 95.88 380 GLU A O 1
ATOM 3025 N N . VAL A 1 381 ? 1.18 -40.531 -13.828 1 96.25 381 VAL A N 1
ATOM 3026 C CA . VAL A 1 381 ? 1.001 -39.812 -12.555 1 96.25 381 VAL A CA 1
ATOM 3027 C C . VAL A 1 381 ? 0.639 -40.812 -11.461 1 96.25 381 VAL A C 1
ATOM 3029 O O . VAL A 1 381 ? 1.167 -40.75 -10.352 1 96.25 381 VAL A O 1
ATOM 3032 N N . LEU A 1 382 ? -0.228 -41.75 -11.781 1 96.69 382 LEU A N 1
ATOM 3033 C CA . LEU A 1 382 ? -0.646 -42.75 -10.812 1 96.69 382 LEU A CA 1
ATOM 3034 C C . LEU A 1 382 ? 0.522 -43.656 -10.422 1 96.69 382 LEU A C 1
ATOM 3036 O O . LEU A 1 382 ? 0.634 -44.062 -9.273 1 96.69 382 LEU A O 1
ATOM 3040 N N . THR A 1 383 ? 1.324 -43.969 -11.398 1 97.44 383 THR A N 1
ATOM 3041 C CA . THR A 1 383 ? 2.514 -44.781 -11.117 1 97.44 383 THR A CA 1
ATOM 3042 C C . THR A 1 383 ? 3.447 -44.031 -10.164 1 97.44 383 THR A C 1
ATOM 3044 O O . THR A 1 383 ? 3.928 -44.594 -9.188 1 97.44 383 THR A O 1
ATOM 3047 N N . ALA A 1 384 ? 3.709 -42.812 -10.492 1 96.88 384 ALA A N 1
ATOM 3048 C CA . ALA A 1 384 ? 4.531 -42 -9.617 1 96.88 384 ALA A CA 1
ATOM 3049 C C . ALA A 1 384 ? 3.924 -41.906 -8.219 1 96.88 384 ALA A C 1
ATOM 3051 O O . ALA A 1 384 ? 4.645 -41.938 -7.219 1 96.88 384 ALA A O 1
ATOM 3052 N N . PHE A 1 385 ? 2.658 -41.781 -8.164 1 96.69 385 PHE A N 1
ATOM 3053 C CA . PHE A 1 385 ? 1.934 -41.719 -6.902 1 96.69 385 PHE A CA 1
ATOM 3054 C C . PHE A 1 385 ? 2.127 -42.969 -6.082 1 96.69 385 PHE A C 1
ATOM 3056 O O . PHE A 1 385 ? 2.445 -42.906 -4.891 1 96.69 385 PHE A O 1
ATOM 3063 N N . SER A 1 386 ? 1.947 -44.094 -6.699 1 96.56 386 SER A N 1
ATOM 3064 C CA . SER A 1 386 ? 2.096 -45.406 -6.031 1 96.56 386 SER A CA 1
ATOM 3065 C C . SER A 1 386 ? 3.521 -45.594 -5.527 1 96.56 386 SER A C 1
ATOM 3067 O O . SER A 1 386 ? 3.732 -46.156 -4.449 1 96.56 386 SER A O 1
ATOM 3069 N N . GLU A 1 387 ? 4.418 -45.188 -6.273 1 97.38 387 GLU A N 1
ATOM 3070 C CA . GLU A 1 387 ? 5.816 -45.312 -5.883 1 97.38 387 GLU A CA 1
ATOM 3071 C C . GLU A 1 387 ? 6.125 -44.438 -4.672 1 97.38 387 GLU A C 1
ATOM 3073 O O . GLU A 1 387 ? 6.836 -44.844 -3.758 1 97.38 387 GLU A O 1
ATOM 3078 N N . ALA A 1 388 ? 5.633 -43.25 -4.707 1 96.81 388 ALA A N 1
ATOM 3079 C CA . ALA A 1 388 ? 5.867 -42.344 -3.607 1 96.81 388 ALA A CA 1
ATOM 3080 C C . ALA A 1 388 ? 5.25 -42.844 -2.311 1 96.81 388 ALA A C 1
ATOM 3082 O O . ALA A 1 388 ? 5.801 -42.625 -1.228 1 96.81 388 ALA A O 1
ATOM 3083 N N . GLU A 1 389 ? 4.105 -43.438 -2.414 1 93.94 389 GLU A N 1
ATOM 3084 C CA . GLU A 1 389 ? 3.379 -43.938 -1.263 1 93.94 389 GLU A CA 1
ATOM 3085 C C . GLU A 1 389 ? 4.188 -45.031 -0.541 1 93.94 389 GLU A C 1
ATOM 3087 O O . GLU A 1 389 ? 4.043 -45.219 0.668 1 93.94 389 GLU A O 1
ATOM 3092 N N . LYS A 1 390 ? 5.086 -45.656 -1.232 1 94.56 390 LYS A N 1
ATOM 3093 C CA . LYS A 1 390 ? 5.875 -46.75 -0.672 1 94.56 390 LYS A CA 1
ATOM 3094 C C . LYS A 1 390 ? 7.145 -46.219 -0.007 1 94.56 390 LYS A C 1
ATOM 3096 O O . LYS A 1 390 ? 7.789 -46.938 0.761 1 94.56 390 LYS A O 1
ATOM 3101 N N . VAL A 1 391 ? 7.473 -45.031 -0.31 1 95.75 391 VAL A N 1
ATOM 3102 C CA . VAL A 1 391 ? 8.68 -44.469 0.267 1 95.75 391 VAL A CA 1
ATOM 3103 C C . VAL A 1 391 ? 8.445 -44.156 1.742 1 95.75 391 VAL A C 1
ATOM 3105 O O . VAL A 1 391 ? 7.422 -43.562 2.102 1 95.75 391 VAL A O 1
ATOM 3108 N N . GLN A 1 392 ? 9.391 -44.531 2.566 1 93.69 392 GLN A N 1
ATOM 3109 C CA . GLN A 1 392 ? 9.273 -44.281 3.998 1 93.69 392 GLN A CA 1
ATOM 3110 C C . GLN A 1 392 ? 9.5 -42.812 4.309 1 93.69 392 GLN A C 1
ATOM 3112 O O . GLN A 1 392 ? 10.094 -42.094 3.514 1 93.69 392 GLN A O 1
ATOM 3117 N N . MET A 1 393 ? 8.961 -42.406 5.516 1 94.12 393 MET A N 1
ATOM 3118 C CA . MET A 1 393 ? 9.242 -41.062 6.027 1 94.12 393 MET A CA 1
ATOM 3119 C C . MET A 1 393 ? 10.602 -41.031 6.711 1 94.12 393 MET A C 1
ATOM 3121 O O . MET A 1 393 ? 11.156 -42.062 7.07 1 94.12 393 MET A O 1
ATOM 3125 N N . LEU A 1 394 ? 11.148 -39.812 6.789 1 94.44 394 LEU A N 1
ATOM 3126 C CA . LEU A 1 394 ? 12.391 -39.688 7.551 1 94.44 394 LEU A CA 1
ATOM 3127 C C . LEU A 1 394 ? 12.117 -39.781 9.047 1 94.44 394 LEU A C 1
ATOM 3129 O O . LEU A 1 394 ? 11.008 -39.5 9.508 1 94.44 394 LEU A O 1
ATOM 3133 N N . ALA A 1 395 ? 13.148 -40.188 9.75 1 91.94 395 ALA A N 1
ATOM 3134 C CA . ALA A 1 395 ? 13.031 -40.375 11.195 1 91.94 395 ALA A CA 1
ATOM 3135 C C . ALA A 1 395 ? 12.672 -39.031 11.867 1 91.94 395 ALA A C 1
ATOM 3137 O O . ALA A 1 395 ? 13.109 -37.969 11.43 1 91.94 395 ALA A O 1
ATOM 3138 N N . PRO A 1 396 ? 11.945 -39.156 12.984 1 91.94 396 PRO A N 1
ATOM 3139 C CA . PRO A 1 396 ? 11.523 -37.938 13.703 1 91.94 396 PRO A CA 1
ATOM 3140 C C . PRO A 1 396 ? 12.703 -37.062 14.117 1 91.94 396 PRO A C 1
ATOM 3142 O O . PRO A 1 396 ? 12.562 -35.844 14.203 1 91.94 396 PRO A O 1
ATOM 3145 N N . ARG A 1 397 ? 13.836 -37.656 14.289 1 91.56 397 ARG A N 1
ATOM 3146 C CA . ARG A 1 397 ? 15.023 -36.906 14.703 1 91.56 397 ARG A CA 1
ATOM 3147 C C . ARG A 1 397 ? 15.414 -35.875 13.641 1 91.56 397 ARG A C 1
ATOM 3149 O O . ARG A 1 397 ? 16.094 -34.906 13.945 1 91.56 397 ARG A O 1
ATOM 3156 N N . GLU A 1 398 ? 14.945 -36.062 12.461 1 92.5 398 GLU A N 1
ATOM 3157 C CA . GLU A 1 398 ? 15.273 -35.188 11.352 1 92.5 398 GLU A CA 1
ATOM 3158 C C . GLU A 1 398 ? 14.766 -33.75 11.617 1 92.5 398 GLU A C 1
ATOM 3160 O O . GLU A 1 398 ? 15.328 -32.781 11.094 1 92.5 398 GLU A O 1
ATOM 3165 N N . MET A 1 399 ? 13.75 -33.594 12.492 1 92.88 399 MET A N 1
ATOM 3166 C CA . MET A 1 399 ? 13.148 -32.312 12.75 1 92.88 399 MET A CA 1
ATOM 3167 C C . MET A 1 399 ? 14.156 -31.359 13.422 1 92.88 399 MET A C 1
ATOM 3169 O O . MET A 1 399 ? 13.992 -30.141 13.391 1 92.88 399 MET A O 1
ATOM 3173 N N . PHE A 1 400 ? 15.273 -31.922 13.938 1 94.38 400 PHE A N 1
ATOM 3174 C CA . PHE A 1 400 ? 16.234 -31.125 14.688 1 94.38 400 PHE A CA 1
ATOM 3175 C C . PHE A 1 400 ? 17.453 -30.781 13.82 1 94.38 400 PHE A C 1
ATOM 3177 O O . PHE A 1 400 ? 18.391 -30.125 14.273 1 94.38 400 PHE A O 1
ATOM 3184 N N . GLU A 1 401 ? 17.375 -31.125 12.555 1 92.62 401 GLU A N 1
ATOM 3185 C CA . GLU A 1 401 ? 18.562 -31.016 11.703 1 92.62 401 GLU A CA 1
ATOM 3186 C C . GLU A 1 401 ? 18.453 -29.828 10.742 1 92.62 401 GLU A C 1
ATOM 3188 O O . GLU A 1 401 ? 17.344 -29.328 10.492 1 92.62 401 GLU A O 1
ATOM 3193 N N . ASP A 1 402 ? 19.516 -29.188 10.312 1 90.75 402 ASP A N 1
ATOM 3194 C CA . ASP A 1 402 ? 19.719 -28.359 9.133 1 90.75 402 ASP A CA 1
ATOM 3195 C C . ASP A 1 402 ? 19.312 -26.922 9.391 1 90.75 402 ASP A C 1
ATOM 3197 O O . ASP A 1 402 ? 19.156 -26.125 8.453 1 90.75 402 ASP A O 1
ATOM 3201 N N . VAL A 1 403 ? 19.047 -26.594 10.641 1 89.19 403 VAL A N 1
ATOM 3202 C CA . VAL A 1 403 ? 18.672 -25.219 10.922 1 89.19 403 VAL A CA 1
ATOM 3203 C C . VAL A 1 403 ? 19.875 -24.438 11.422 1 89.19 403 VAL A C 1
ATOM 3205 O O . VAL A 1 403 ? 20.109 -23.297 10.992 1 89.19 403 VAL A O 1
ATOM 3208 N N . TYR A 1 404 ? 20.656 -25.141 12.203 1 93.19 404 TYR A N 1
ATOM 3209 C CA . TYR A 1 404 ? 21.828 -24.5 12.781 1 93.19 404 TYR A CA 1
ATOM 3210 C C . TYR A 1 404 ? 23.109 -25.203 12.352 1 93.19 404 TYR A C 1
ATOM 3212 O O . TYR A 1 404 ? 23.094 -26.422 12.109 1 93.19 404 TYR A O 1
ATOM 3220 N N . LYS A 1 405 ? 24.156 -24.406 12.258 1 93.75 405 LYS A N 1
ATOM 3221 C CA . LYS A 1 405 ? 25.453 -25.016 12 1 93.75 405 LYS A CA 1
ATOM 3222 C C . LYS A 1 405 ? 25.812 -26.031 13.094 1 93.75 405 LYS A C 1
ATOM 3224 O O . LYS A 1 405 ? 26.203 -27.156 12.805 1 93.75 405 LYS A O 1
ATOM 3229 N N . THR A 1 406 ? 25.75 -25.438 14.281 1 94.25 406 THR A N 1
ATOM 3230 C CA . THR A 1 406 ? 25.891 -26.266 15.461 1 94.25 406 THR A CA 1
ATOM 3231 C C . THR A 1 406 ? 24.609 -26.266 16.281 1 94.25 406 THR A C 1
ATOM 3233 O O . THR A 1 406 ? 24.094 -25.203 16.625 1 94.25 406 THR A O 1
ATOM 3236 N N . ARG A 1 407 ? 24.156 -27.438 16.672 1 94.06 407 ARG A N 1
ATOM 3237 C CA . ARG A 1 407 ? 22.906 -27.531 17.406 1 94.06 407 ARG A CA 1
ATOM 3238 C C . ARG A 1 407 ? 23.016 -26.891 18.781 1 94.06 407 ARG A C 1
ATOM 3240 O O . ARG A 1 407 ? 23.906 -27.219 19.562 1 94.06 407 ARG A O 1
ATOM 3247 N N . PRO A 1 408 ? 22.109 -25.984 19.016 1 96.38 408 PRO A N 1
ATOM 3248 C CA . PRO A 1 408 ? 22.125 -25.375 20.344 1 96.38 408 PRO A CA 1
ATOM 3249 C C . PRO A 1 408 ? 21.688 -26.344 21.438 1 96.38 408 PRO A C 1
ATOM 3251 O O . PRO A 1 408 ? 20.969 -27.312 21.172 1 96.38 408 PRO A O 1
ATOM 3254 N N . PRO A 1 409 ? 22.078 -25.953 22.625 1 96.31 409 PRO A N 1
ATOM 3255 C CA . PRO A 1 409 ? 21.828 -26.859 23.734 1 96.31 409 PRO A CA 1
ATOM 3256 C C . PRO A 1 409 ? 20.344 -27.156 23.938 1 96.31 409 PRO A C 1
ATOM 3258 O O . PRO A 1 409 ? 19.969 -28.281 24.281 1 96.31 409 PRO A O 1
ATOM 3261 N N . ASN A 1 410 ? 19.594 -26.219 23.75 1 96.56 410 ASN A N 1
ATOM 3262 C CA . ASN A 1 410 ? 18.172 -26.438 23.953 1 96.56 410 ASN A CA 1
ATOM 3263 C C . ASN A 1 410 ? 17.609 -27.469 22.969 1 96.56 410 ASN A C 1
ATOM 3265 O O . ASN A 1 410 ? 16.75 -28.281 23.328 1 96.56 410 ASN A O 1
ATOM 3269 N N . LEU A 1 411 ? 18.062 -27.5 21.766 1 96.12 411 LEU A N 1
ATOM 3270 C CA . LEU A 1 411 ? 17.578 -28.469 20.781 1 96.12 411 LEU A CA 1
ATOM 3271 C C . LEU A 1 411 ? 18.125 -29.859 21.078 1 96.12 411 LEU A C 1
ATOM 3273 O O . LEU A 1 411 ? 17.453 -30.859 20.828 1 96.12 411 LEU A O 1
ATOM 3277 N N . ILE A 1 412 ? 19.297 -29.938 21.547 1 96.44 412 ILE A N 1
ATOM 3278 C CA . ILE A 1 412 ? 19.859 -31.203 21.969 1 96.44 412 ILE A CA 1
ATOM 3279 C C . ILE A 1 412 ? 19.016 -31.812 23.078 1 96.44 412 ILE A C 1
ATOM 3281 O O . ILE A 1 412 ? 18.703 -33 23.047 1 96.44 412 ILE A O 1
ATOM 3285 N N . GLU A 1 413 ? 18.672 -30.922 23.984 1 97.56 413 GLU A N 1
ATOM 3286 C CA . GLU A 1 413 ? 17.828 -31.359 25.094 1 97.56 413 GLU A CA 1
ATOM 3287 C C . GLU A 1 413 ? 16.469 -31.844 24.578 1 97.56 413 GLU A C 1
ATOM 3289 O O . GLU A 1 413 ? 15.961 -32.875 25.016 1 97.56 413 GLU A O 1
ATOM 3294 N N . GLN A 1 414 ? 15.891 -31.141 23.703 1 97.38 414 GLN A N 1
ATOM 3295 C CA . GLN A 1 414 ? 14.586 -31.484 23.141 1 97.38 414 GLN A CA 1
ATOM 3296 C C . GLN A 1 414 ? 14.641 -32.812 22.391 1 97.38 414 GLN A C 1
ATOM 3298 O O . GLN A 1 414 ? 13.711 -33.594 22.453 1 97.38 414 GLN A O 1
ATOM 3303 N N . GLN A 1 415 ? 15.688 -33.031 21.656 1 95.88 415 GLN A N 1
ATOM 3304 C CA . GLN A 1 415 ? 15.852 -34.281 20.938 1 95.88 415 GLN A CA 1
ATOM 3305 C C . GLN A 1 415 ? 15.914 -35.469 21.891 1 95.88 415 GLN A C 1
ATOM 3307 O O . GLN A 1 415 ? 15.32 -36.531 21.641 1 95.88 415 GLN A O 1
ATOM 3312 N N . LYS A 1 416 ? 16.625 -35.281 22.906 1 96.69 416 LYS A N 1
ATOM 3313 C CA . LYS A 1 416 ? 16.719 -36.344 23.938 1 96.69 416 LYS A CA 1
ATOM 3314 C C . LYS A 1 416 ? 15.344 -36.656 24.531 1 96.69 416 LYS A C 1
ATOM 3316 O O . LYS A 1 416 ? 15.008 -37.812 24.766 1 96.69 416 LYS A O 1
ATOM 3321 N N . GLN A 1 417 ? 14.672 -35.594 24.781 1 97.5 417 GLN A N 1
ATOM 3322 C CA . GLN A 1 417 ? 13.328 -35.781 25.312 1 97.5 417 GLN A CA 1
ATOM 3323 C C . GLN A 1 417 ? 12.461 -36.562 24.344 1 97.5 417 GLN A C 1
ATOM 3325 O O . GLN A 1 417 ? 11.695 -37.438 24.766 1 97.5 417 GLN A O 1
ATOM 3330 N N . LEU A 1 418 ? 12.586 -36.281 23.094 1 95.56 418 LEU A N 1
ATOM 3331 C CA . LEU A 1 418 ? 11.82 -37.031 22.078 1 95.56 418 LEU A CA 1
ATOM 3332 C C . LEU A 1 418 ? 12.25 -38.5 22.031 1 95.56 418 LEU A C 1
ATOM 3334 O O . LEU A 1 418 ? 11.406 -39.375 21.984 1 95.56 418 LEU A O 1
ATOM 3338 N N . ASP A 1 419 ? 13.531 -38.719 22.016 1 93.44 419 ASP A N 1
ATOM 3339 C CA . ASP A 1 419 ? 14.055 -40.094 21.984 1 93.44 419 ASP A CA 1
ATOM 3340 C C . ASP A 1 419 ? 13.531 -40.906 23.172 1 93.44 419 ASP A C 1
ATOM 3342 O O . ASP A 1 419 ? 13.109 -42.031 23 1 93.44 419 ASP A O 1
ATOM 3346 N N . ASP A 1 420 ? 13.57 -40.25 24.25 1 95.19 420 ASP A N 1
ATOM 3347 C CA . ASP A 1 420 ? 13.078 -40.906 25.453 1 95.19 420 ASP A CA 1
ATOM 3348 C C . ASP A 1 420 ? 11.586 -41.188 25.328 1 95.19 420 ASP A C 1
ATOM 3350 O O . ASP A 1 420 ? 11.133 -42.281 25.703 1 95.19 420 ASP A O 1
ATOM 3354 N N . HIS A 1 421 ? 10.914 -40.219 24.906 1 95.25 421 HIS A N 1
ATOM 3355 C CA . HIS A 1 421 ? 9.477 -40.375 24.75 1 95.25 421 HIS A CA 1
ATOM 3356 C C . HIS A 1 421 ? 9.148 -41.531 23.797 1 95.25 421 HIS A C 1
ATOM 3358 O O . HIS A 1 421 ? 8.281 -42.344 24.078 1 95.25 421 HIS A O 1
ATOM 3364 N N . LEU A 1 422 ? 9.844 -41.625 22.719 1 93 422 LEU A N 1
ATOM 3365 C CA . LEU A 1 422 ? 9.57 -42.625 21.703 1 93 422 LEU A CA 1
ATOM 3366 C C . LEU A 1 422 ? 10 -44 22.172 1 93 422 LEU A C 1
ATOM 3368 O O . LEU A 1 422 ? 9.406 -45.031 21.781 1 93 422 LEU A O 1
ATOM 3372 N N . GLN A 1 423 ? 10.977 -43.969 22.969 1 90.19 423 GLN A N 1
ATOM 3373 C CA . GLN A 1 423 ? 11.398 -45.25 23.562 1 90.19 423 GLN A CA 1
ATOM 3374 C C . GLN A 1 423 ? 10.328 -45.812 24.484 1 90.19 423 GLN A C 1
ATOM 3376 O O . GLN A 1 423 ? 10.039 -47 24.453 1 90.19 423 GLN A O 1
ATOM 3381 N N . HIS A 1 424 ? 9.703 -44.906 25.188 1 93.38 424 HIS A N 1
ATOM 3382 C CA . HIS A 1 424 ? 8.758 -45.344 26.203 1 93.38 424 HIS A CA 1
ATOM 3383 C C . HIS A 1 424 ? 7.371 -45.562 25.609 1 93.38 424 HIS A C 1
ATOM 3385 O O . HIS A 1 424 ? 6.598 -46.406 26.109 1 93.38 424 HIS A O 1
ATOM 3391 N N . TYR A 1 425 ? 7.137 -44.844 24.609 1 93.75 425 TYR A N 1
ATOM 3392 C CA . TYR A 1 425 ? 5.766 -44.844 24.094 1 93.75 425 TYR A CA 1
ATOM 3393 C C . TYR A 1 425 ? 5.734 -45.25 22.625 1 93.75 425 TYR A C 1
ATOM 3395 O O . TYR A 1 425 ? 4.852 -44.844 21.875 1 93.75 425 TYR A O 1
ATOM 3403 N N . ALA A 1 426 ? 6.684 -46.062 22.172 1 90.31 426 ALA A N 1
ATOM 3404 C CA . ALA A 1 426 ? 6.848 -46.469 20.781 1 90.31 426 ALA A CA 1
ATOM 3405 C C . ALA A 1 426 ? 5.566 -47.094 20.234 1 90.31 426 ALA A C 1
ATOM 3407 O O . ALA A 1 426 ? 5.223 -46.938 19.062 1 90.31 426 ALA A O 1
ATOM 3408 N N . GLU A 1 427 ? 4.781 -47.812 21.078 1 90.62 427 GLU A N 1
ATOM 3409 C CA . GLU A 1 427 ? 3.609 -48.594 20.656 1 90.62 427 GLU A CA 1
ATOM 3410 C C . GLU A 1 427 ? 2.465 -47.656 20.25 1 90.62 427 GLU A C 1
ATOM 3412 O O . GLU A 1 427 ? 1.541 -48.094 19.547 1 90.62 427 GLU A O 1
ATOM 3417 N N . HIS A 1 428 ? 2.578 -46.469 20.688 1 93.12 428 HIS A N 1
ATOM 3418 C CA . HIS A 1 428 ? 1.487 -45.531 20.406 1 93.12 428 HIS A CA 1
ATOM 3419 C C . HIS A 1 428 ? 1.729 -44.75 19.125 1 93.12 428 HIS A C 1
ATOM 3421 O O . HIS A 1 428 ? 0.907 -43.938 18.719 1 93.12 428 HIS A O 1
ATOM 3427 N N . TYR A 1 429 ? 2.816 -45 18.453 1 91.81 429 TYR A N 1
ATOM 3428 C CA . TYR A 1 429 ? 3.158 -44.25 17.25 1 91.81 429 TYR A CA 1
ATOM 3429 C C . TYR A 1 429 ? 3.492 -45.219 16.109 1 91.81 429 TYR A C 1
ATOM 3431 O O . TYR A 1 429 ? 4.031 -46.312 16.344 1 91.81 429 TYR A O 1
ATOM 3439 N N . PRO A 1 430 ? 3.072 -44.844 14.898 1 88.69 430 PRO A N 1
ATOM 3440 C CA . PRO A 1 430 ? 3.404 -45.688 13.75 1 88.69 430 PRO A CA 1
ATOM 3441 C C . PRO A 1 430 ? 4.867 -45.562 13.328 1 88.69 430 PRO A C 1
ATOM 3443 O O . PRO A 1 430 ? 5.164 -45.156 12.203 1 88.69 430 PRO A O 1
ATOM 3446 N N . LEU A 1 431 ? 5.797 -46.062 14.07 1 90.19 431 LEU A N 1
ATOM 3447 C CA . LEU A 1 431 ? 7.227 -45.812 13.898 1 90.19 431 LEU A CA 1
ATOM 3448 C C . LEU A 1 431 ? 7.754 -46.594 12.68 1 90.19 431 LEU A C 1
ATOM 3450 O O . LEU A 1 431 ? 8.812 -46.25 12.148 1 90.19 431 LEU A O 1
ATOM 3454 N N . GLU A 1 432 ? 7.027 -47.594 12.242 1 87.62 432 GLU A N 1
ATOM 3455 C CA . GLU A 1 432 ? 7.426 -48.375 11.062 1 87.62 432 GLU A CA 1
ATOM 3456 C C . GLU A 1 432 ? 7.441 -47.469 9.812 1 87.62 432 GLU A C 1
ATOM 3458 O O . GLU A 1 432 ? 8.25 -47.688 8.906 1 87.62 432 GLU A O 1
ATOM 3463 N N . ARG A 1 433 ? 6.574 -46.5 9.805 1 88.44 433 ARG A N 1
ATOM 3464 C CA . ARG A 1 433 ? 6.496 -45.562 8.68 1 88.44 433 ARG A CA 1
ATOM 3465 C C . ARG A 1 433 ? 7.746 -44.688 8.594 1 88.44 433 ARG A C 1
ATOM 3467 O O . ARG A 1 433 ? 8.039 -44.125 7.543 1 88.44 433 ARG A O 1
ATOM 3474 N N . PHE A 1 434 ? 8.445 -44.688 9.719 1 91.31 434 PHE A N 1
ATOM 3475 C CA . PHE A 1 434 ? 9.617 -43.812 9.828 1 91.31 434 PHE A CA 1
ATOM 3476 C C . PHE A 1 434 ? 10.898 -44.625 9.797 1 91.31 434 PHE A C 1
ATOM 3478 O O . PHE A 1 434 ? 11.969 -44.156 10.172 1 91.31 434 PHE A O 1
ATOM 3485 N N . GLY A 1 435 ? 10.805 -45.812 9.383 1 82.94 435 GLY A N 1
ATOM 3486 C CA . GLY A 1 435 ? 11.953 -46.688 9.312 1 82.94 435 GLY A CA 1
ATOM 3487 C C . GLY A 1 435 ? 12.445 -47.156 10.68 1 82.94 435 GLY A C 1
ATOM 3488 O O . GLY A 1 435 ? 13.594 -47.562 10.82 1 82.94 435 GLY A O 1
ATOM 3489 N N . MET A 1 436 ? 11.594 -46.906 11.617 1 82.38 436 MET A N 1
ATOM 3490 C CA . MET A 1 436 ? 12.023 -47.25 12.969 1 82.38 436 MET A CA 1
ATOM 3491 C C . MET A 1 436 ? 11.352 -48.531 13.445 1 82.38 436 MET A C 1
ATOM 3493 O O . MET A 1 436 ? 10.227 -48.844 13.039 1 82.38 436 MET A O 1
ATOM 3497 N N . THR A 1 437 ? 12.172 -49.531 13.922 1 73.88 437 THR A N 1
ATOM 3498 C CA . THR A 1 437 ? 11.641 -50.781 14.469 1 73.88 437 THR A CA 1
ATOM 3499 C C . THR A 1 437 ? 11.492 -50.688 15.984 1 73.88 437 THR A C 1
ATOM 3501 O O . THR A 1 437 ? 12.273 -50 16.641 1 73.88 437 THR A O 1
ATOM 3504 N N . HIS A 1 438 ? 10.211 -51 16.453 1 64.12 438 HIS A N 1
ATOM 3505 C CA . HIS A 1 438 ? 10.008 -51.125 17.891 1 64.12 438 HIS A CA 1
ATOM 3506 C C . HIS A 1 438 ? 10.906 -52.219 18.484 1 64.12 438 HIS A C 1
ATOM 3508 O O . HIS A 1 438 ? 10.938 -53.344 17.984 1 64.12 438 HIS A O 1
ATOM 3514 N N . GLN A 1 439 ? 11.953 -51.969 19.109 1 46.25 439 GLN A N 1
ATOM 3515 C CA . GLN A 1 439 ? 12.555 -53.031 19.922 1 46.25 439 GLN A CA 1
ATOM 3516 C C . GLN A 1 439 ? 11.773 -53.25 21.219 1 46.25 439 GLN A C 1
ATOM 3518 O O . GLN A 1 439 ? 11.633 -52.312 22.016 1 46.25 439 GLN A O 1
ATOM 3523 N N . LYS A 1 440 ? 10.766 -53.969 21.094 1 49.41 440 LYS A N 1
ATOM 3524 C CA . LYS A 1 440 ? 10.195 -54.375 22.375 1 49.41 440 LYS A CA 1
ATOM 3525 C C . LYS A 1 440 ? 11.281 -54.906 23.312 1 49.41 440 LYS A C 1
ATOM 3527 O O . LYS A 1 440 ? 12.094 -55.75 22.922 1 49.41 440 LYS A O 1
ATOM 3532 N N . ASP A 1 441 ? 11.695 -54.031 24.156 1 35.94 441 ASP A N 1
ATOM 3533 C CA . ASP A 1 441 ? 12.211 -54.844 25.25 1 35.94 441 ASP A CA 1
ATOM 3534 C C . ASP A 1 441 ? 11.148 -55.812 25.781 1 35.94 441 ASP A C 1
ATOM 3536 O O . ASP A 1 441 ? 9.984 -55.438 25.953 1 35.94 441 ASP A O 1
ATOM 3540 N N . MET B 1 1 ? -11.375 -37.656 35.375 1 19.56 1 MET B N 1
ATOM 3541 C CA . MET B 1 1 ? -12.656 -37.938 34.719 1 19.56 1 MET B CA 1
ATOM 3542 C C . MET B 1 1 ? -12.547 -37.812 33.219 1 19.56 1 MET B C 1
ATOM 3544 O O . MET B 1 1 ? -12.25 -36.719 32.688 1 19.56 1 MET B O 1
ATOM 3548 N N . LEU B 1 2 ? -12.148 -38.906 32.438 1 21.62 2 LEU B N 1
ATOM 3549 C CA . LEU B 1 2 ? -11.734 -39.719 31.281 1 21.62 2 LEU B CA 1
ATOM 3550 C C . LEU B 1 2 ? -12.82 -39.719 30.203 1 21.62 2 LEU B C 1
ATOM 3552 O O . LEU B 1 2 ? -12.789 -40.562 29.312 1 21.62 2 LEU B O 1
ATOM 3556 N N . SER B 1 3 ? -13.938 -38.969 30.562 1 20.58 3 SER B N 1
ATOM 3557 C CA . SER B 1 3 ? -15.227 -39.406 30.016 1 20.58 3 SER B CA 1
ATOM 3558 C C . SER B 1 3 ? -15.242 -39.344 28.5 1 20.58 3 SER B C 1
ATOM 3560 O O . SER B 1 3 ? -14.367 -38.719 27.891 1 20.58 3 SER B O 1
ATOM 3562 N N . ARG B 1 4 ? -16.453 -39.688 27.875 1 22.23 4 ARG B N 1
ATOM 3563 C CA . ARG B 1 4 ? -17.203 -40.188 26.719 1 22.23 4 ARG B CA 1
ATOM 3564 C C . ARG B 1 4 ? -17.203 -39.156 25.578 1 22.23 4 ARG B C 1
ATOM 3566 O O . ARG B 1 4 ? -17.938 -38.156 25.625 1 22.23 4 ARG B O 1
ATOM 3573 N N . VAL B 1 5 ? -16.047 -38.812 25.031 1 23.86 5 VAL B N 1
ATOM 3574 C CA . VAL B 1 5 ? -15.836 -38 23.844 1 23.86 5 VAL B CA 1
ATOM 3575 C C . VAL B 1 5 ? -16.734 -38.5 22.719 1 23.86 5 VAL B C 1
ATOM 3577 O O . VAL B 1 5 ? -16.547 -39.625 22.219 1 23.86 5 VAL B O 1
ATOM 3580 N N . GLY B 1 6 ? -18.078 -38.188 22.844 1 20.52 6 GLY B N 1
ATOM 3581 C CA . GLY B 1 6 ? -19.188 -38.656 22.016 1 20.52 6 GLY B CA 1
ATOM 3582 C C . GLY B 1 6 ? -18.906 -38.594 20.531 1 20.52 6 GLY B C 1
ATOM 3583 O O . GLY B 1 6 ? -18.016 -37.844 20.094 1 20.52 6 GLY B O 1
ATOM 3584 N N . ARG B 1 7 ? -19.578 -39.531 19.672 1 21.97 7 ARG B N 1
ATOM 3585 C CA . ARG B 1 7 ? -19.734 -40.156 18.375 1 21.97 7 ARG B CA 1
ATOM 3586 C C . ARG B 1 7 ? -20.172 -39.156 17.312 1 21.97 7 ARG B C 1
ATOM 3588 O O . ARG B 1 7 ? -21.344 -39.156 16.922 1 21.97 7 ARG B O 1
ATOM 3595 N N . ILE B 1 8 ? -20.078 -37.875 17.5 1 24.06 8 ILE B N 1
ATOM 3596 C CA . ILE B 1 8 ? -20.984 -37.188 16.578 1 24.06 8 ILE B CA 1
ATOM 3597 C C . ILE B 1 8 ? -20.781 -37.719 15.164 1 24.06 8 ILE B C 1
ATOM 3599 O O . ILE B 1 8 ? -19.641 -37.938 14.742 1 24.06 8 ILE B O 1
ATOM 3603 N N . GLY B 1 9 ? -21.906 -38.219 14.531 1 22.67 9 GLY B N 1
ATOM 3604 C CA . GLY B 1 9 ? -22.297 -38.812 13.266 1 22.67 9 GLY B CA 1
ATOM 3605 C C . GLY B 1 9 ? -21.719 -38.094 12.062 1 22.67 9 GLY B C 1
ATOM 3606 O O . GLY B 1 9 ? -21.594 -36.875 12.078 1 22.67 9 GLY B O 1
ATOM 3607 N N . LEU B 1 10 ? -20.938 -38.844 11.305 1 21.28 10 LEU B N 1
ATOM 3608 C CA . LEU B 1 10 ? -20.234 -38.656 10.039 1 21.28 10 LEU B CA 1
ATOM 3609 C C . LEU B 1 10 ? -21.203 -38.188 8.953 1 21.28 10 LEU B C 1
ATOM 3611 O O . LEU B 1 10 ? -22.078 -38.969 8.531 1 21.28 10 LEU B O 1
ATOM 3615 N N . LYS B 1 11 ? -21.812 -36.969 9.18 1 26.34 11 LYS B N 1
ATOM 3616 C CA . LYS B 1 11 ? -22.703 -36.531 8.109 1 26.34 11 LYS B CA 1
ATOM 3617 C C . LYS B 1 11 ? -22.156 -36.938 6.742 1 26.34 11 LYS B C 1
ATOM 3619 O O . LYS B 1 11 ? -20.953 -37.125 6.578 1 26.34 11 LYS B O 1
ATOM 3624 N N . SER B 1 12 ? -23.094 -37.344 5.816 1 23.88 12 SER B N 1
ATOM 3625 C CA . SER B 1 12 ? -23.125 -37.844 4.449 1 23.88 12 SER B CA 1
ATOM 3626 C C . SER B 1 12 ? -22.203 -37.062 3.535 1 23.88 12 SER B C 1
ATOM 3628 O O . SER B 1 12 ? -22.031 -35.844 3.709 1 23.88 12 SER B O 1
ATOM 3630 N N . HIS B 1 13 ? -21.172 -37.781 2.992 1 26.08 13 HIS B N 1
ATOM 3631 C CA . HIS B 1 13 ? -20.172 -37.438 1.985 1 26.08 13 HIS B CA 1
ATOM 3632 C C . HIS B 1 13 ? -20.828 -36.875 0.722 1 26.08 13 HIS B C 1
ATOM 3634 O O . HIS B 1 13 ? -21.547 -37.625 0.025 1 26.08 13 HIS B O 1
ATOM 3640 N N . ALA B 1 14 ? -21.406 -35.719 0.749 1 27.62 14 ALA B N 1
ATOM 3641 C CA . ALA B 1 14 ? -21.875 -35.219 -0.541 1 27.62 14 ALA B CA 1
ATOM 3642 C C . ALA B 1 14 ? -20.844 -35.469 -1.639 1 27.62 14 ALA B C 1
ATOM 3644 O O . ALA B 1 14 ? -19.672 -35.188 -1.466 1 27.62 14 ALA B O 1
ATOM 3645 N N . ALA B 1 15 ? -21.125 -36.469 -2.465 1 27.14 15 ALA B N 1
ATOM 3646 C CA . ALA B 1 15 ? -20.562 -36.875 -3.756 1 27.14 15 ALA B CA 1
ATOM 3647 C C . ALA B 1 15 ? -20.172 -35.656 -4.586 1 27.14 15 ALA B C 1
ATOM 3649 O O . ALA B 1 15 ? -21.031 -34.844 -4.961 1 27.14 15 ALA B O 1
ATOM 3650 N N . ILE B 1 16 ? -19.172 -35.062 -4.293 1 29.84 16 ILE B N 1
ATOM 3651 C CA . ILE B 1 16 ? -18.719 -34.156 -5.32 1 29.84 16 ILE B CA 1
ATOM 3652 C C . ILE B 1 16 ? -18.734 -34.844 -6.684 1 29.84 16 ILE B C 1
ATOM 3654 O O . ILE B 1 16 ? -18.094 -35.875 -6.875 1 29.84 16 ILE B O 1
ATOM 3658 N N . GLY B 1 17 ? -19.906 -34.875 -7.395 1 28.02 17 GLY B N 1
ATOM 3659 C CA . GLY B 1 17 ? -20.109 -35.312 -8.758 1 28.02 17 GLY B CA 1
ATOM 3660 C C . GLY B 1 17 ? -18.875 -35.188 -9.625 1 28.02 17 GLY B C 1
ATOM 3661 O O . GLY B 1 17 ? -18.016 -34.344 -9.367 1 28.02 17 GLY B O 1
ATOM 3662 N N . ASN B 1 18 ? -18.422 -36.344 -10.203 1 29.17 18 ASN B N 1
ATOM 3663 C CA . ASN B 1 18 ? -17.531 -36.531 -11.336 1 29.17 18 ASN B CA 1
ATOM 3664 C C . ASN B 1 18 ? -17.672 -35.406 -12.367 1 29.17 18 ASN B C 1
ATOM 3666 O O . ASN B 1 18 ? -18.672 -35.344 -13.086 1 29.17 18 ASN B O 1
ATOM 3670 N N . VAL B 1 19 ? -17.375 -34.281 -12.07 1 31.27 19 VAL B N 1
ATOM 3671 C CA . VAL B 1 19 ? -17.375 -33.344 -13.18 1 31.27 19 VAL B CA 1
ATOM 3672 C C . VAL B 1 19 ? -16.656 -33.969 -14.383 1 31.27 19 VAL B C 1
ATOM 3674 O O . VAL B 1 19 ? -15.43 -34.094 -14.367 1 31.27 19 VAL B O 1
ATOM 3677 N N . SER B 1 20 ? -17.078 -35.219 -14.758 1 32.53 20 SER B N 1
ATOM 3678 C CA . SER B 1 20 ? -16.688 -35.594 -16.109 1 32.53 20 SER B CA 1
ATOM 3679 C C . SER B 1 20 ? -16.734 -34.375 -17.047 1 32.53 20 SER B C 1
ATOM 3681 O O . SER B 1 20 ? -17.812 -33.875 -17.359 1 32.53 20 SER B O 1
ATOM 3683 N N . LEU B 1 21 ? -15.93 -33.562 -16.859 1 35.5 21 LEU B N 1
ATOM 3684 C CA . LEU B 1 21 ? -15.844 -32.25 -17.516 1 35.5 21 LEU B CA 1
ATOM 3685 C C . LEU B 1 21 ? -15.875 -32.438 -19.031 1 35.5 21 LEU B C 1
ATOM 3687 O O . LEU B 1 21 ? -15.242 -31.672 -19.766 1 35.5 21 LEU B O 1
ATOM 3691 N N . ALA B 1 22 ? -16.125 -33.75 -19.609 1 36.19 22 ALA B N 1
ATOM 3692 C CA . ALA B 1 22 ? -16.203 -33.594 -21.047 1 36.19 22 ALA B CA 1
ATOM 3693 C C . ALA B 1 22 ? -17.406 -32.75 -21.438 1 36.19 22 ALA B C 1
ATOM 3695 O O . ALA B 1 22 ? -18.531 -33.219 -21.453 1 36.19 22 ALA B O 1
ATOM 3696 N N . PRO B 1 23 ? -17.688 -31.625 -20.953 1 35.97 23 PRO B N 1
ATOM 3697 C CA . PRO B 1 23 ? -18.984 -31.047 -21.297 1 35.97 23 PRO B CA 1
ATOM 3698 C C . PRO B 1 23 ? -19.312 -31.188 -22.781 1 35.97 23 PRO B C 1
ATOM 3700 O O . PRO B 1 23 ? -18.406 -31.328 -23.609 1 35.97 23 PRO B O 1
ATOM 3703 N N . LEU B 1 24 ? -20.469 -31.734 -23.031 1 35.97 24 LEU B N 1
ATOM 3704 C CA . LEU B 1 24 ? -21.141 -31.422 -24.281 1 35.97 24 LEU B CA 1
ATOM 3705 C C . LEU B 1 24 ? -20.922 -29.969 -24.672 1 35.97 24 LEU B C 1
ATOM 3707 O O . LEU B 1 24 ? -21.359 -29.062 -23.953 1 35.97 24 LEU B O 1
ATOM 3711 N N . VAL B 1 25 ? -19.844 -29.609 -25.25 1 41.97 25 VAL B N 1
ATOM 3712 C CA . VAL B 1 25 ? -19.391 -28.281 -25.656 1 41.97 25 VAL B CA 1
ATOM 3713 C C . VAL B 1 25 ? -20.531 -27.516 -26.328 1 41.97 25 VAL B C 1
ATOM 3715 O O . VAL B 1 25 ? -20.969 -27.875 -27.422 1 41.97 25 VAL B O 1
ATOM 3718 N N . ARG B 1 26 ? -21.641 -27.312 -25.672 1 45.25 26 ARG B N 1
ATOM 3719 C CA . ARG B 1 26 ? -22.391 -26.234 -26.312 1 45.25 26 ARG B CA 1
ATOM 3720 C C . ARG B 1 26 ? -21.453 -25.172 -26.875 1 45.25 26 ARG B C 1
ATOM 3722 O O . ARG B 1 26 ? -20.594 -24.672 -26.156 1 45.25 26 ARG B O 1
ATOM 3729 N N . HIS B 1 27 ? -21.328 -25.109 -28.125 1 63.06 27 HIS B N 1
ATOM 3730 C CA . HIS B 1 27 ? -20.438 -24.234 -28.891 1 63.06 27 HIS B CA 1
ATOM 3731 C C . HIS B 1 27 ? -20.859 -22.766 -28.719 1 63.06 27 HIS B C 1
ATOM 3733 O O . HIS B 1 27 ? -21.891 -22.344 -29.25 1 63.06 27 HIS B O 1
ATOM 3739 N N . TYR B 1 28 ? -20.594 -22.188 -27.594 1 71.62 28 TYR B N 1
ATOM 3740 C CA . TYR B 1 28 ? -20.797 -20.75 -27.531 1 71.62 28 TYR B CA 1
ATOM 3741 C C . TYR B 1 28 ? -19.969 -20.047 -28.609 1 71.62 28 TYR B C 1
ATOM 3743 O O . TYR B 1 28 ? -18.859 -20.469 -28.906 1 71.62 28 TYR B O 1
ATOM 3751 N N . SER B 1 29 ? -20.672 -19.062 -29.125 1 80.38 29 SER B N 1
ATOM 3752 C CA . SER B 1 29 ? -19.922 -18.234 -30.078 1 80.38 29 SER B CA 1
ATOM 3753 C C . SER B 1 29 ? -18.844 -17.422 -29.375 1 80.38 29 SER B C 1
ATOM 3755 O O . SER B 1 29 ? -18.906 -17.219 -28.156 1 80.38 29 SER B O 1
ATOM 3757 N N . THR B 1 30 ? -17.875 -17.062 -30.094 1 83.94 30 THR B N 1
ATOM 3758 C CA . THR B 1 30 ? -16.812 -16.203 -29.578 1 83.94 30 THR B CA 1
ATOM 3759 C C . THR B 1 30 ? -17.391 -14.922 -29 1 83.94 30 THR B C 1
ATOM 3761 O O . THR B 1 30 ? -16.938 -14.453 -27.938 1 83.94 30 THR B O 1
ATOM 3764 N N . ALA B 1 31 ? -18.391 -14.445 -29.625 1 84 31 ALA B N 1
ATOM 3765 C CA . ALA B 1 31 ? -19.016 -13.211 -29.172 1 84 31 ALA B CA 1
ATOM 3766 C C . ALA B 1 31 ? -19.688 -13.391 -27.812 1 84 31 ALA B C 1
ATOM 3768 O O . ALA B 1 31 ? -19.594 -12.516 -26.953 1 84 31 ALA B O 1
ATOM 3769 N N . GLU B 1 32 ? -20.344 -14.492 -27.672 1 87.75 32 GLU B N 1
ATOM 3770 C CA . GLU B 1 32 ? -21.016 -14.781 -26.406 1 87.75 32 GLU B CA 1
ATOM 3771 C C . GLU B 1 32 ? -20.016 -14.984 -25.281 1 87.75 32 GLU B C 1
ATOM 3773 O O . GLU B 1 32 ? -20.219 -14.516 -24.156 1 87.75 32 GLU B O 1
ATOM 3778 N N . ARG B 1 33 ? -18.969 -15.641 -25.562 1 90.25 33 ARG B N 1
ATOM 3779 C CA . ARG B 1 33 ? -17.938 -15.891 -24.578 1 90.25 33 ARG B CA 1
ATOM 3780 C C . ARG B 1 33 ? -17.25 -14.594 -24.141 1 90.25 33 ARG B C 1
ATOM 3782 O O . ARG B 1 33 ? -17.031 -14.367 -22.953 1 90.25 33 ARG B O 1
ATOM 3789 N N . ASP B 1 34 ? -17.016 -13.797 -25.094 1 90.38 34 ASP B N 1
ATOM 3790 C CA . ASP B 1 34 ? -16.375 -12.516 -24.797 1 90.38 34 ASP B CA 1
ATOM 3791 C C . ASP B 1 34 ? -17.312 -11.625 -23.984 1 90.38 34 ASP B C 1
ATOM 3793 O O . ASP B 1 34 ? -16.875 -10.945 -23.047 1 90.38 34 ASP B O 1
ATOM 3797 N N . ALA B 1 35 ? -18.562 -11.586 -24.359 1 91.25 35 ALA B N 1
ATOM 3798 C CA . ALA B 1 35 ? -19.531 -10.781 -23.625 1 91.25 35 ALA B CA 1
ATOM 3799 C C . ALA B 1 35 ? -19.641 -11.234 -22.172 1 91.25 35 ALA B C 1
ATOM 3801 O O . ALA B 1 35 ? -19.75 -10.406 -21.266 1 91.25 35 ALA B O 1
ATOM 3802 N N . PHE B 1 36 ? -19.672 -12.516 -22.047 1 92.38 36 PHE B N 1
ATOM 3803 C CA . PHE B 1 36 ? -19.688 -13.07 -20.703 1 92.38 36 PHE B CA 1
ATOM 3804 C C . PHE B 1 36 ? -18.484 -12.609 -19.891 1 92.38 36 PHE B C 1
ATOM 3806 O O . PHE B 1 36 ? -18.625 -12.133 -18.766 1 92.38 36 PHE B O 1
ATOM 3813 N N . ARG B 1 37 ? -17.328 -12.734 -20.438 1 94 37 ARG B N 1
ATOM 3814 C CA . ARG B 1 37 ? -16.094 -12.391 -19.75 1 94 37 ARG B CA 1
ATOM 3815 C C . ARG B 1 37 ? -16.047 -10.891 -19.453 1 94 37 ARG B C 1
ATOM 3817 O O . ARG B 1 37 ? -15.641 -10.492 -18.359 1 94 37 ARG B O 1
ATOM 3824 N N . VAL B 1 38 ? -16.375 -10.047 -20.422 1 93.69 38 VAL B N 1
ATOM 3825 C CA . VAL B 1 38 ? -16.406 -8.602 -20.219 1 93.69 38 VAL B CA 1
ATOM 3826 C C . VAL B 1 38 ? -17.328 -8.242 -19.062 1 93.69 38 VAL B C 1
ATOM 3828 O O . VAL B 1 38 ? -17 -7.395 -18.234 1 93.69 38 VAL B O 1
ATOM 3831 N N . ARG B 1 39 ? -18.438 -8.914 -19.016 1 93.69 39 ARG B N 1
ATOM 3832 C CA . ARG B 1 39 ? -19.391 -8.672 -17.938 1 93.69 39 ARG B CA 1
ATOM 3833 C C . ARG B 1 39 ? -18.797 -9.086 -16.594 1 93.69 39 ARG B C 1
ATOM 3835 O O . ARG B 1 39 ? -18.859 -8.328 -15.617 1 93.69 39 ARG B O 1
ATOM 3842 N N . GLU B 1 40 ? -18.234 -10.297 -16.547 1 92.56 40 GLU B N 1
ATOM 3843 C CA . GLU B 1 40 ? -17.672 -10.812 -15.297 1 92.56 40 GLU B CA 1
ATOM 3844 C C . GLU B 1 40 ? -16.531 -9.938 -14.797 1 92.56 40 GLU B C 1
ATOM 3846 O O . GLU B 1 40 ? -16.484 -9.578 -13.617 1 92.56 40 GLU B O 1
ATOM 3851 N N . PHE B 1 41 ? -15.625 -9.555 -15.688 1 94.25 41 PHE B N 1
ATOM 3852 C CA . PHE B 1 41 ? -14.484 -8.727 -15.297 1 94.25 41 PHE B CA 1
ATOM 3853 C C . PHE B 1 41 ? -14.945 -7.336 -14.875 1 94.25 41 PHE B C 1
ATOM 3855 O O . PHE B 1 41 ? -14.43 -6.77 -13.914 1 94.25 41 PHE B O 1
ATOM 3862 N N . SER B 1 42 ? -15.938 -6.773 -15.602 1 92.62 42 SER B N 1
ATOM 3863 C CA . SER B 1 42 ? -16.438 -5.441 -15.281 1 92.62 42 SER B CA 1
ATOM 3864 C C . SER B 1 42 ? -17.125 -5.418 -13.922 1 92.62 42 SER B C 1
ATOM 3866 O O . SER B 1 42 ? -16.812 -4.57 -13.078 1 92.62 42 SER B O 1
ATOM 3868 N N . GLU B 1 43 ? -18 -6.391 -13.656 1 90.25 43 GLU B N 1
ATOM 3869 C CA . GLU B 1 43 ? -18.859 -6.367 -12.484 1 90.25 43 GLU B CA 1
ATOM 3870 C C . GLU B 1 43 ? -18.125 -6.867 -11.242 1 90.25 43 GLU B C 1
ATOM 3872 O O . GLU B 1 43 ? -18.312 -6.332 -10.148 1 90.25 43 GLU B O 1
ATOM 3877 N N . LYS B 1 44 ? -17.219 -7.82 -11.469 1 89 44 LYS B N 1
ATOM 3878 C CA . LYS B 1 44 ? -16.703 -8.508 -10.297 1 89 44 LYS B CA 1
ATOM 3879 C C . LYS B 1 44 ? -15.242 -8.141 -10.047 1 89 44 LYS B C 1
ATOM 3881 O O . LYS B 1 44 ? -14.773 -8.156 -8.906 1 89 44 LYS B O 1
ATOM 3886 N N . TYR B 1 45 ? -14.508 -7.797 -11.094 1 92.31 45 TYR B N 1
ATOM 3887 C CA . TYR B 1 45 ? -13.07 -7.586 -10.945 1 92.31 45 TYR B CA 1
ATOM 3888 C C . TYR B 1 45 ? -12.734 -6.102 -10.922 1 92.31 45 TYR B C 1
ATOM 3890 O O . TYR B 1 45 ? -11.734 -5.691 -10.328 1 92.31 45 TYR B O 1
ATOM 3898 N N . LEU B 1 46 ? -13.531 -5.258 -11.656 1 91.44 46 LEU B N 1
ATOM 3899 C CA . LEU B 1 46 ? -13.133 -3.871 -11.875 1 91.44 46 LEU B CA 1
ATOM 3900 C C . LEU B 1 46 ? -14.172 -2.91 -11.312 1 91.44 46 LEU B C 1
ATOM 3902 O O . LEU B 1 46 ? -14.352 -1.805 -11.828 1 91.44 46 LEU B O 1
ATOM 3906 N N . ARG B 1 47 ? -14.922 -3.322 -10.344 1 86.5 47 ARG B N 1
ATOM 3907 C CA . ARG B 1 47 ? -15.883 -2.502 -9.617 1 86.5 47 ARG B CA 1
ATOM 3908 C C . ARG B 1 47 ? -16.844 -1.805 -10.57 1 86.5 47 ARG B C 1
ATOM 3910 O O . ARG B 1 47 ? -17.031 -0.589 -10.492 1 86.5 47 ARG B O 1
ATOM 3917 N N . HIS B 1 48 ? -17.328 -2.52 -11.516 1 85.62 48 HIS B N 1
ATOM 3918 C CA . HIS B 1 48 ? -18.391 -2.137 -12.445 1 85.62 48 HIS B CA 1
ATOM 3919 C C . HIS B 1 48 ? -17.859 -1.166 -13.5 1 85.62 48 HIS B C 1
ATOM 3921 O O . HIS B 1 48 ? -18.641 -0.554 -14.234 1 85.62 48 HIS B O 1
ATOM 3927 N N . ARG B 1 49 ? -16.531 -0.979 -13.508 1 90.12 49 ARG B N 1
ATOM 3928 C CA . ARG B 1 49 ? -15.961 -0.287 -14.656 1 90.12 49 ARG B CA 1
ATOM 3929 C C . ARG B 1 49 ? -15.852 -1.219 -15.859 1 90.12 49 ARG B C 1
ATOM 3931 O O . ARG B 1 49 ? -15.523 -2.396 -15.703 1 90.12 49 ARG B O 1
ATOM 3938 N N . LYS B 1 50 ? -16.062 -0.696 -16.953 1 91.06 50 LYS B N 1
ATOM 3939 C CA . LYS B 1 50 ? -16.156 -1.521 -18.156 1 91.06 50 LYS B CA 1
ATOM 3940 C C . LYS B 1 50 ? -14.789 -2.098 -18.531 1 91.06 50 LYS B C 1
ATOM 3942 O O . LYS B 1 50 ? -13.836 -1.352 -18.766 1 91.06 50 LYS B O 1
ATOM 3947 N N . ALA B 1 51 ? -14.711 -3.393 -18.578 1 93.69 51 ALA B N 1
ATOM 3948 C CA . ALA B 1 51 ? -13.531 -4.086 -19.078 1 93.69 51 ALA B CA 1
ATOM 3949 C C . ALA B 1 51 ? -13.508 -4.105 -20.609 1 93.69 51 ALA B C 1
ATOM 3951 O O . ALA B 1 51 ? -14.562 -4.113 -21.25 1 93.69 51 ALA B O 1
ATOM 3952 N N . GLN B 1 52 ? -12.328 -4.066 -21.172 1 94.94 52 GLN B N 1
ATOM 3953 C CA . GLN B 1 52 ? -12.164 -4.148 -22.625 1 94.94 52 GLN B CA 1
ATOM 3954 C C . GLN B 1 52 ? -10.938 -4.984 -22.984 1 94.94 52 GLN B C 1
ATOM 3956 O O . GLN B 1 52 ? -9.922 -4.945 -22.297 1 94.94 52 GLN B O 1
ATOM 3961 N N . PHE B 1 53 ? -11.133 -5.75 -24.062 1 95.94 53 PHE B N 1
ATOM 3962 C CA . PHE B 1 53 ? -9.992 -6.465 -24.609 1 95.94 53 PHE B CA 1
ATOM 3963 C C . PHE B 1 53 ? -9.25 -5.605 -25.625 1 95.94 53 PHE B C 1
ATOM 3965 O O . PHE B 1 53 ? -9.836 -4.699 -26.219 1 95.94 53 PHE B O 1
ATOM 3972 N N . THR B 1 54 ? -7.965 -5.824 -25.734 1 96.81 54 THR B N 1
ATOM 3973 C CA . THR B 1 54 ? -7.156 -5.18 -26.766 1 96.81 54 THR B CA 1
ATOM 3974 C C . THR B 1 54 ? -6.176 -6.172 -27.391 1 96.81 54 THR B C 1
ATOM 3976 O O . THR B 1 54 ? -5.742 -7.117 -26.719 1 96.81 54 THR B O 1
ATOM 3979 N N . GLU B 1 55 ? -5.898 -6.027 -28.641 1 96 55 GLU B N 1
ATOM 3980 C CA . GLU B 1 55 ? -4.914 -6.863 -29.328 1 96 55 GLU B CA 1
ATOM 3981 C C . GLU B 1 55 ? -3.59 -6.125 -29.5 1 96 55 GLU B C 1
ATOM 3983 O O . GLU B 1 55 ? -2.674 -6.625 -30.156 1 96 55 GLU B O 1
ATOM 3988 N N . LYS B 1 56 ? -3.51 -4.973 -28.906 1 94.69 56 LYS B N 1
ATOM 3989 C CA . LYS B 1 56 ? -2.268 -4.207 -28.891 1 94.69 56 LYS B CA 1
ATOM 3990 C C . LYS B 1 56 ? -1.551 -4.344 -27.547 1 94.69 56 LYS B C 1
ATOM 3992 O O . LYS B 1 56 ? -2.09 -3.963 -26.516 1 94.69 56 LYS B O 1
ATOM 3997 N N . MET B 1 57 ? -0.408 -4.926 -27.641 1 96.31 57 MET B N 1
ATOM 3998 C CA . MET B 1 57 ? 0.384 -5.07 -26.422 1 96.31 57 MET B CA 1
ATOM 3999 C C . MET B 1 57 ? 1.026 -3.742 -26.031 1 96.31 57 MET B C 1
ATOM 4001 O O . MET B 1 57 ? 1.916 -3.25 -26.719 1 96.31 57 MET B O 1
ATOM 4005 N N . THR B 1 58 ? 0.57 -3.184 -24.953 1 93.81 58 THR B N 1
ATOM 4006 C CA . THR B 1 58 ? 1.083 -1.896 -24.5 1 93.81 58 THR B CA 1
ATOM 4007 C C . THR B 1 58 ? 1.321 -1.906 -23 1 93.81 58 THR B C 1
ATOM 4009 O O . THR B 1 58 ? 0.451 -2.322 -22.234 1 93.81 58 THR B O 1
ATOM 4012 N N . LEU B 1 59 ? 2.492 -1.523 -22.641 1 95.31 59 LEU B N 1
ATOM 4013 C CA . LEU B 1 59 ? 2.768 -1.272 -21.219 1 95.31 59 LEU B CA 1
ATOM 4014 C C . LEU B 1 59 ? 2.33 0.133 -20.828 1 95.31 59 LEU B C 1
ATOM 4016 O O . LEU B 1 59 ? 2.678 1.109 -21.5 1 95.31 59 LEU B O 1
ATOM 4020 N N . VAL B 1 60 ? 1.503 0.179 -19.828 1 93.5 60 VAL B N 1
ATOM 4021 C CA . VAL B 1 60 ? 1.246 1.49 -19.234 1 93.5 60 VAL B CA 1
ATOM 4022 C C . VAL B 1 60 ? 2.521 2.025 -18.594 1 93.5 60 VAL B C 1
ATOM 4024 O O . VAL B 1 60 ? 3.043 1.428 -17.641 1 93.5 60 VAL B O 1
ATOM 4027 N N . ASP B 1 61 ? 3.033 3.135 -19.109 1 92.06 61 ASP B N 1
ATOM 4028 C CA . ASP B 1 61 ? 4.281 3.719 -18.625 1 92.06 61 ASP B CA 1
ATOM 4029 C C . ASP B 1 61 ? 4.023 5.004 -17.844 1 92.06 61 ASP B C 1
ATOM 4031 O O . ASP B 1 61 ? 3.701 6.039 -18.438 1 92.06 61 ASP B O 1
ATOM 4035 N N . PRO B 1 62 ? 4.23 4.898 -16.547 1 87.25 62 PRO B N 1
ATOM 4036 C CA . PRO B 1 62 ? 3.945 6.082 -15.734 1 87.25 62 PRO B CA 1
ATOM 4037 C C . PRO B 1 62 ? 4.914 7.23 -16 1 87.25 62 PRO B C 1
ATOM 4039 O O . PRO B 1 62 ? 4.598 8.391 -15.734 1 87.25 62 PRO B O 1
ATOM 4042 N N . LEU B 1 63 ? 6.07 6.969 -16.516 1 81.94 63 LEU B N 1
ATOM 4043 C CA . LEU B 1 63 ? 7.086 8 -16.734 1 81.94 63 LEU B CA 1
ATOM 4044 C C . LEU B 1 63 ? 6.699 8.914 -17.891 1 81.94 63 LEU B C 1
ATOM 4046 O O . LEU B 1 63 ? 7.137 10.07 -17.938 1 81.94 63 LEU B O 1
ATOM 4050 N N . HIS B 1 64 ? 5.82 8.391 -18.734 1 81.88 64 HIS B N 1
ATOM 4051 C CA . HIS B 1 64 ? 5.473 9.195 -19.891 1 81.88 64 HIS B CA 1
ATOM 4052 C C . HIS B 1 64 ? 4.039 9.719 -19.797 1 81.88 64 HIS B C 1
ATOM 4054 O O . HIS B 1 64 ? 3.545 10.375 -20.703 1 81.88 64 HIS B O 1
ATOM 4060 N N . ALA B 1 65 ? 3.43 9.453 -18.703 1 84.31 65 ALA B N 1
ATOM 4061 C CA . ALA B 1 65 ? 2.08 9.969 -18.484 1 84.31 65 ALA B CA 1
ATOM 4062 C C . ALA B 1 65 ? 2.119 11.367 -17.875 1 84.31 65 ALA B C 1
ATOM 4064 O O . ALA B 1 65 ? 3.047 11.703 -17.141 1 84.31 65 ALA B O 1
ATOM 4065 N N . PRO B 1 66 ? 1.157 12.18 -18.266 1 88.94 66 PRO B N 1
ATOM 4066 C CA . PRO B 1 66 ? 1.092 13.492 -17.609 1 88.94 66 PRO B CA 1
ATOM 4067 C C . PRO B 1 66 ? 0.863 13.398 -16.109 1 88.94 66 PRO B C 1
ATOM 4069 O O . PRO B 1 66 ? 0.164 12.492 -15.641 1 88.94 66 PRO B O 1
ATOM 4072 N N . THR B 1 67 ? 1.453 14.328 -15.406 1 93.81 67 THR B N 1
ATOM 4073 C CA . THR B 1 67 ? 1.257 14.383 -13.961 1 93.81 67 THR B CA 1
ATOM 4074 C C . THR B 1 67 ? -0.071 15.047 -13.617 1 93.81 67 THR B C 1
ATOM 4076 O O . THR B 1 67 ? -0.622 15.797 -14.43 1 93.81 67 THR B O 1
ATOM 4079 N N . ILE B 1 68 ? -0.629 14.695 -12.469 1 95 68 ILE B N 1
ATOM 4080 C CA . ILE B 1 68 ? -1.76 15.453 -11.945 1 95 68 ILE B CA 1
ATOM 4081 C C . ILE B 1 68 ? -1.345 16.906 -11.727 1 95 68 ILE B C 1
ATOM 4083 O O . ILE B 1 68 ? -0.368 17.188 -11.023 1 95 68 ILE B O 1
ATOM 4087 N N . PRO B 1 69 ? -2.016 17.812 -12.32 1 97.25 69 PRO B N 1
ATOM 4088 C CA . PRO B 1 69 ? -1.612 19.203 -12.18 1 97.25 69 PRO B CA 1
ATOM 4089 C C . PRO B 1 69 ? -1.867 19.75 -10.773 1 97.25 69 PRO B C 1
ATOM 4091 O O . PRO B 1 69 ? -2.678 19.203 -10.031 1 97.25 69 PRO B O 1
ATOM 4094 N N . ILE B 1 70 ? -1.178 20.828 -10.445 1 98.06 70 ILE B N 1
ATOM 4095 C CA . ILE B 1 70 ? -1.286 21.469 -9.141 1 98.06 70 ILE B CA 1
ATOM 4096 C C . ILE B 1 70 ? -2.311 22.609 -9.211 1 98.06 70 ILE B C 1
ATOM 4098 O O . ILE B 1 70 ? -2.07 23.625 -9.859 1 98.06 70 ILE B O 1
ATOM 4102 N N . TYR B 1 71 ? -3.426 22.438 -8.594 1 98.5 71 TYR B N 1
ATOM 4103 C CA . TYR B 1 71 ? -4.469 23.453 -8.555 1 98.5 71 TYR B CA 1
ATOM 4104 C C . TYR B 1 71 ? -4.027 24.672 -7.742 1 98.5 71 TYR B C 1
ATOM 4106 O O . TYR B 1 71 ? -3.564 24.531 -6.605 1 98.5 71 TYR B O 1
ATOM 4114 N N . ARG B 1 72 ? -4.117 25.812 -8.273 1 97.94 72 ARG B N 1
ATOM 4115 C CA . ARG B 1 72 ? -3.828 27.062 -7.602 1 97.94 72 ARG B CA 1
ATOM 4116 C C . ARG B 1 72 ? -4.879 28.125 -7.93 1 97.94 72 ARG B C 1
ATOM 4118 O O . ARG B 1 72 ? -5.582 28.016 -8.938 1 97.94 72 ARG B O 1
ATOM 4125 N N . VAL B 1 73 ? -5.004 29.016 -7.074 1 98 73 VAL B N 1
ATOM 4126 C CA . VAL B 1 73 ? -5.953 30.094 -7.262 1 98 73 VAL B CA 1
ATOM 4127 C C . VAL B 1 73 ? -5.199 31.422 -7.449 1 98 73 VAL B C 1
ATOM 4129 O O . VAL B 1 73 ? -5.566 32.219 -8.297 1 98 73 VAL B O 1
ATOM 4132 N N . THR B 1 74 ? -4.152 31.594 -6.672 1 96.56 74 THR B N 1
ATOM 4133 C CA . THR B 1 74 ? -3.311 32.781 -6.797 1 96.56 74 THR B CA 1
ATOM 4134 C C . THR B 1 74 ? -1.921 32.406 -7.301 1 96.56 74 THR B C 1
ATOM 4136 O O . THR B 1 74 ? -1.48 31.25 -7.133 1 96.56 74 THR B O 1
ATOM 4139 N N . ASP B 1 75 ? -1.323 33.344 -7.945 1 92.19 75 ASP B N 1
ATOM 4140 C CA . ASP B 1 75 ? 0.08 33.125 -8.289 1 92.19 75 ASP B CA 1
ATOM 4141 C C . ASP B 1 75 ? 0.977 33.312 -7.066 1 92.19 75 ASP B C 1
ATOM 4143 O O . ASP B 1 75 ? 0.485 33.5 -5.949 1 92.19 75 ASP B O 1
ATOM 4147 N N . SER B 1 76 ? 2.279 33.312 -7.25 1 88.88 76 SER B N 1
ATOM 4148 C CA . SER B 1 76 ? 3.223 33.312 -6.137 1 88.88 76 SER B CA 1
ATOM 4149 C C . SER B 1 76 ? 3.246 34.656 -5.445 1 88.88 76 SER B C 1
ATOM 4151 O O . SER B 1 76 ? 3.719 34.781 -4.312 1 88.88 76 SER B O 1
ATOM 4153 N N . ALA B 1 77 ? 2.691 35.656 -6.051 1 88.94 77 ALA B N 1
ATOM 4154 C CA . ALA B 1 77 ? 2.658 37 -5.473 1 88.94 77 ALA B 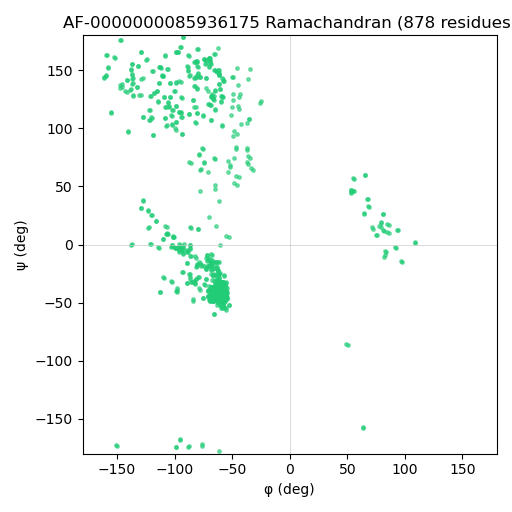CA 1
ATOM 4155 C C . ALA B 1 77 ? 1.339 37.25 -4.746 1 88.94 77 ALA B C 1
ATOM 4157 O O . ALA B 1 77 ? 1.149 38.312 -4.137 1 88.94 77 ALA B O 1
ATOM 4158 N N . GLY B 1 78 ? 0.428 36.281 -4.848 1 92 78 GLY B N 1
ATOM 4159 C CA . GLY B 1 78 ? -0.829 36.406 -4.125 1 92 78 GLY B CA 1
ATOM 4160 C C . GLY B 1 78 ? -1.935 37.031 -4.957 1 92 78 GLY B C 1
ATOM 4161 O O . GLY B 1 78 ? -2.984 37.406 -4.43 1 92 78 GLY B O 1
ATOM 4162 N N . LYS B 1 79 ? -1.683 37.125 -6.27 1 94.06 79 LYS B N 1
ATOM 4163 C CA . LYS B 1 79 ? -2.691 37.688 -7.164 1 94.06 79 LYS B CA 1
ATOM 4164 C C . LYS B 1 79 ? -3.543 36.594 -7.793 1 94.06 79 LYS B C 1
ATOM 4166 O O . LYS B 1 79 ? -3.02 35.562 -8.195 1 94.06 79 LYS B O 1
ATOM 4171 N N . PHE B 1 80 ? -4.812 36.844 -7.891 1 95.75 80 PHE B N 1
ATOM 4172 C CA . PHE B 1 80 ? -5.711 35.875 -8.492 1 95.75 80 PHE B CA 1
ATOM 4173 C C . PHE B 1 80 ? -5.402 35.688 -9.977 1 95.75 80 PHE B C 1
ATOM 4175 O O . PHE B 1 80 ? -5.277 36.688 -10.711 1 95.75 80 PHE B O 1
ATOM 4182 N N . VAL B 1 81 ? -5.23 34.469 -10.375 1 94.44 81 VAL B N 1
ATOM 4183 C CA . VAL B 1 81 ? -5.008 34.156 -11.781 1 94.44 81 VAL B CA 1
ATOM 4184 C C . VAL B 1 81 ? -6.348 34.062 -12.508 1 94.44 81 VAL B C 1
ATOM 4186 O O . VAL B 1 81 ? -6.508 34.594 -13.609 1 94.44 81 VAL B O 1
ATOM 4189 N N . ASP B 1 82 ? -7.293 33.375 -11.969 1 95.38 82 ASP B N 1
ATOM 4190 C CA . ASP B 1 82 ? -8.688 33.281 -12.391 1 95.38 82 ASP B CA 1
ATOM 4191 C C . ASP B 1 82 ? -9.625 33.75 -11.281 1 95.38 82 ASP B C 1
ATOM 4193 O O . ASP B 1 82 ? -9.852 33.031 -10.305 1 95.38 82 ASP B O 1
ATOM 4197 N N . SER B 1 83 ? -10.211 34.812 -11.453 1 94 83 SER B N 1
ATOM 4198 C CA . SER B 1 83 ? -11.008 35.469 -10.422 1 94 83 SER B CA 1
ATOM 4199 C C . SER B 1 83 ? -12.25 34.656 -10.078 1 94 83 SER B C 1
ATOM 4201 O O . SER B 1 83 ? -12.828 34.844 -9 1 94 83 SER B O 1
ATOM 4203 N N . SER B 1 84 ? -12.664 33.781 -10.961 1 95.69 84 SER B N 1
ATOM 4204 C CA . SER B 1 84 ? -13.844 32.938 -10.695 1 95.69 84 SER B CA 1
ATOM 4205 C C . SER B 1 84 ? -13.586 31.953 -9.57 1 95.69 84 SER B C 1
ATOM 4207 O O . SER B 1 84 ? -14.523 31.391 -9.008 1 95.69 84 SER B O 1
ATOM 4209 N N . GLN B 1 85 ? -12.328 31.781 -9.188 1 96.88 85 GLN B N 1
ATOM 4210 C CA . GLN B 1 85 ? -11.961 30.828 -8.148 1 96.88 85 GLN B CA 1
ATOM 4211 C C . GLN B 1 85 ? -11.922 31.484 -6.777 1 96.88 85 GLN B C 1
ATOM 4213 O O . GLN B 1 85 ? -11.695 30.828 -5.766 1 96.88 85 GLN B O 1
ATOM 4218 N N . ASP B 1 86 ? -12.133 32.781 -6.699 1 96.94 86 ASP B N 1
ATOM 4219 C CA . ASP B 1 86 ? -12.188 33.5 -5.434 1 96.94 86 ASP B CA 1
ATOM 4220 C C . ASP B 1 86 ? -13.43 33.125 -4.633 1 96.94 86 ASP B C 1
ATOM 4222 O O . ASP B 1 86 ? -14.562 33.344 -5.078 1 96.94 86 ASP B O 1
ATOM 4226 N N . PRO B 1 87 ? -13.25 32.594 -3.453 1 97.06 87 PRO B N 1
ATOM 4227 C CA . PRO B 1 87 ? -14.422 32.25 -2.645 1 97.06 87 PRO B CA 1
ATOM 4228 C C . PRO B 1 87 ? -15.156 33.469 -2.1 1 97.06 87 PRO B C 1
ATOM 4230 O O . PRO B 1 87 ? -16.266 33.344 -1.589 1 97.06 87 PRO B O 1
ATOM 4233 N N . ASN B 1 88 ? -14.578 34.656 -2.178 1 96.12 88 ASN B N 1
ATOM 4234 C CA . ASN B 1 88 ? -15.188 35.938 -1.8 1 96.12 88 ASN B CA 1
ATOM 4235 C C . ASN B 1 88 ? -15.477 36 -0.302 1 96.12 88 ASN B C 1
ATOM 4237 O O . ASN B 1 88 ? -16.609 36.25 0.108 1 96.12 88 ASN B O 1
ATOM 4241 N N . PHE B 1 89 ? -14.461 35.875 0.415 1 97.19 89 PHE B N 1
ATOM 4242 C CA . PHE B 1 89 ? -14.57 35.969 1.866 1 97.19 89 PHE B CA 1
ATOM 4243 C C . PHE B 1 89 ? -14.883 37.406 2.289 1 97.19 89 PHE B C 1
ATOM 4245 O O . PHE B 1 89 ? -14.57 38.375 1.57 1 97.19 89 PHE B O 1
ATOM 4252 N N . ASP B 1 90 ? -15.523 37.562 3.453 1 97.38 90 ASP B N 1
ATOM 4253 C CA . ASP B 1 90 ? -15.672 38.875 4.023 1 97.38 90 ASP B CA 1
ATOM 4254 C C . ASP B 1 90 ? -14.406 39.312 4.754 1 97.38 90 ASP B C 1
ATOM 4256 O O . ASP B 1 90 ? -13.5 38.5 4.965 1 97.38 90 ASP B O 1
ATOM 4260 N N . LYS B 1 91 ? -14.352 40.531 5.082 1 97.75 91 LYS B N 1
ATOM 4261 C CA . LYS B 1 91 ? -13.164 41.156 5.664 1 97.75 91 LYS B CA 1
ATOM 4262 C C . LYS B 1 91 ? -12.805 40.5 7 1 97.75 91 LYS B C 1
ATOM 4264 O O . LYS B 1 91 ? -11.641 40.219 7.25 1 97.75 91 LYS B O 1
ATOM 4269 N N . GLU B 1 92 ? -13.734 40.344 7.836 1 98 92 GLU B N 1
ATOM 4270 C CA . GLU B 1 92 ? -13.492 39.812 9.172 1 98 92 GLU B CA 1
ATOM 4271 C C . GLU B 1 92 ? -12.867 38.406 9.102 1 98 92 GLU B C 1
ATOM 4273 O O . GLU B 1 92 ? -11.891 38.125 9.797 1 98 92 GLU B O 1
ATOM 4278 N N . PHE B 1 93 ? -13.438 37.594 8.258 1 98.06 93 PHE B N 1
ATOM 4279 C CA . PHE B 1 93 ? -12.922 36.25 8.078 1 98.06 93 PHE B CA 1
ATOM 4280 C C . PHE B 1 93 ? -11.492 36.281 7.551 1 98.06 93 PHE B C 1
ATOM 4282 O O . PHE B 1 93 ? -10.617 35.594 8.062 1 98.06 93 PHE B O 1
ATOM 4289 N N . ALA B 1 94 ? -11.258 37.062 6.547 1 98.31 94 ALA B N 1
ATOM 4290 C CA . ALA B 1 94 ? -9.945 37.125 5.91 1 98.31 94 ALA B CA 1
ATOM 4291 C C . ALA B 1 94 ? -8.883 37.625 6.891 1 98.31 94 ALA B C 1
ATOM 4293 O O . ALA B 1 94 ? -7.77 37.094 6.922 1 98.31 94 ALA B O 1
ATOM 4294 N N . ILE B 1 95 ? -9.195 38.594 7.645 1 97.5 95 ILE B N 1
ATOM 4295 C CA . ILE B 1 95 ? -8.258 39.125 8.633 1 97.5 95 ILE B CA 1
ATOM 4296 C C . ILE B 1 95 ? -7.973 38.062 9.688 1 97.5 95 ILE B C 1
ATOM 4298 O O . ILE B 1 95 ? -6.832 37.906 10.133 1 97.5 95 ILE B O 1
ATOM 4302 N N . ASP B 1 96 ? -9 37.375 10.109 1 97.75 96 ASP B N 1
ATOM 4303 C CA . ASP B 1 96 ? -8.82 36.281 11.094 1 97.75 96 ASP B CA 1
ATOM 4304 C C . ASP B 1 96 ? -7.855 35.219 10.57 1 97.75 96 ASP B C 1
ATOM 4306 O O . ASP B 1 96 ? -7.035 34.719 11.328 1 97.75 96 ASP B O 1
ATOM 4310 N N . VAL B 1 97 ? -7.977 34.875 9.305 1 98.44 97 VAL B N 1
ATOM 4311 C CA . VAL B 1 97 ? -7.074 33.906 8.688 1 98.44 97 VAL B CA 1
ATOM 4312 C C . VAL B 1 97 ? -5.633 34.406 8.812 1 98.44 97 VAL B C 1
ATOM 4314 O O . VAL B 1 97 ? -4.758 33.656 9.266 1 98.44 97 VAL B O 1
ATOM 4317 N N . TYR B 1 98 ? -5.41 35.625 8.398 1 97.69 98 TYR B N 1
ATOM 4318 C CA . TYR B 1 98 ? -4.07 36.188 8.461 1 97.69 98 TYR B CA 1
ATOM 4319 C C . TYR B 1 98 ? -3.539 36.188 9.883 1 97.69 98 TYR B C 1
ATOM 4321 O O . TYR B 1 98 ? -2.383 35.844 10.125 1 97.69 98 TYR B O 1
ATOM 4329 N N . ARG B 1 99 ? -4.34 36.594 10.766 1 96.44 99 ARG B N 1
ATOM 4330 C CA . ARG B 1 99 ? -3.941 36.656 12.172 1 96.44 99 ARG B CA 1
ATOM 4331 C C . ARG B 1 99 ? -3.561 35.281 12.695 1 96.44 99 ARG B C 1
ATOM 4333 O O . ARG B 1 99 ? -2.533 35.125 13.367 1 96.44 99 ARG B O 1
ATOM 4340 N N . LYS B 1 100 ? -4.332 34.312 12.398 1 97.69 100 LYS B N 1
ATOM 4341 C CA . LYS B 1 100 ? -4.055 32.969 12.875 1 97.69 100 LYS B CA 1
ATOM 4342 C C . LYS B 1 100 ? -2.777 32.406 12.25 1 97.69 100 LYS B C 1
ATOM 4344 O O . LYS B 1 100 ? -1.995 31.734 12.914 1 97.69 100 LYS B O 1
ATOM 4349 N N . MET B 1 101 ? -2.586 32.656 10.984 1 97.69 101 MET B N 1
ATOM 4350 C CA . MET B 1 101 ? -1.334 32.25 10.352 1 97.69 101 MET B CA 1
ATOM 4351 C C . MET B 1 101 ? -0.14 32.906 11.031 1 97.69 101 MET B C 1
ATOM 4353 O O . MET B 1 101 ? 0.872 32.25 11.289 1 97.69 101 MET B O 1
ATOM 4357 N N . SER B 1 102 ? -0.274 34.156 11.32 1 95.94 102 SER B N 1
ATOM 4358 C CA . SER B 1 102 ? 0.797 34.906 11.938 1 95.94 102 SER B CA 1
ATOM 4359 C C . SER B 1 102 ? 1.058 34.438 13.367 1 95.94 102 SER B C 1
ATOM 4361 O O . SER B 1 102 ? 2.209 34.375 13.797 1 95.94 102 SER B O 1
ATOM 4363 N N . VAL B 1 103 ? 0.001 34.188 14.062 1 96.62 103 VAL B N 1
ATOM 4364 C CA . VAL B 1 103 ? 0.131 33.688 15.43 1 96.62 103 VAL B CA 1
ATOM 4365 C C . VAL B 1 103 ? 0.883 32.375 15.422 1 96.62 103 VAL B C 1
ATOM 4367 O O . VAL B 1 103 ? 1.767 32.156 16.25 1 96.62 103 VAL B O 1
ATOM 4370 N N . LEU B 1 104 ? 0.509 31.531 14.539 1 97.06 104 LEU B N 1
ATOM 4371 C CA . LEU B 1 104 ? 1.179 30.234 14.438 1 97.06 104 LEU B CA 1
ATOM 4372 C C . LEU B 1 104 ? 2.676 30.406 14.211 1 97.06 104 LEU B C 1
ATOM 4374 O O . LEU B 1 104 ? 3.49 29.75 14.852 1 97.06 104 LEU B O 1
ATOM 4378 N N . GLU B 1 105 ? 3.027 31.266 13.32 1 95.62 105 GLU B N 1
ATOM 4379 C CA . GLU B 1 105 ? 4.434 31.531 13.016 1 95.62 105 GLU B CA 1
ATOM 4380 C C . GLU B 1 105 ? 5.176 32.062 14.242 1 95.62 105 GLU B C 1
ATOM 4382 O O . GLU B 1 105 ? 6.281 31.594 14.547 1 95.62 105 GLU B O 1
ATOM 4387 N N . GLN B 1 106 ? 4.574 32.969 14.938 1 95 106 GLN B N 1
ATOM 4388 C CA . GLN B 1 106 ? 5.207 33.562 16.109 1 95 106 GLN B CA 1
ATOM 4389 C C . GLN B 1 106 ? 5.344 32.531 17.234 1 95 106 GLN B C 1
ATOM 4391 O O . GLN B 1 106 ? 6.352 32.5 17.938 1 95 106 GLN B O 1
ATOM 4396 N N . MET B 1 107 ? 4.305 31.797 17.438 1 96.75 107 MET B N 1
ATOM 4397 C CA . MET B 1 107 ? 4.352 30.75 18.438 1 96.75 107 MET B CA 1
ATOM 4398 C C . MET B 1 107 ? 5.465 29.75 18.125 1 96.75 107 MET B C 1
ATOM 4400 O O . MET B 1 107 ? 6.195 29.328 19.031 1 96.75 107 MET B O 1
ATOM 4404 N N . ASP B 1 108 ? 5.586 29.391 16.859 1 96.38 108 ASP B N 1
ATOM 4405 C CA . ASP B 1 108 ? 6.648 28.484 16.422 1 96.38 108 ASP B CA 1
ATOM 4406 C C . ASP B 1 108 ? 8.023 29.062 16.766 1 96.38 108 ASP B C 1
ATOM 4408 O O . ASP B 1 108 ? 8.898 28.344 17.25 1 96.38 108 ASP B O 1
ATOM 4412 N N . LYS B 1 109 ? 8.25 30.312 16.5 1 94.94 109 LYS B N 1
ATOM 4413 C CA . LYS B 1 109 ? 9.531 30.953 16.766 1 94.94 109 LYS B CA 1
ATOM 4414 C C . LYS B 1 109 ? 9.875 30.906 18.25 1 94.94 109 LYS B C 1
ATOM 4416 O O . LYS B 1 109 ? 10.984 30.516 18.625 1 94.94 109 LYS B O 1
ATOM 4421 N N . ILE B 1 110 ? 8.953 31.234 18.984 1 95.88 110 ILE B N 1
ATOM 4422 C CA . ILE B 1 110 ? 9.172 31.359 20.422 1 95.88 110 ILE B CA 1
ATOM 4423 C C . ILE B 1 110 ? 9.406 29.984 21.031 1 95.88 110 ILE B C 1
ATOM 4425 O O . ILE B 1 110 ? 10.344 29.797 21.812 1 95.88 110 ILE B O 1
ATOM 4429 N N . LEU B 1 111 ? 8.586 29.062 20.703 1 96.62 111 LEU B N 1
ATOM 4430 C CA . LEU B 1 111 ? 8.703 27.719 21.297 1 96.62 111 LEU B CA 1
ATOM 4431 C C . LEU B 1 111 ? 9.945 27.016 20.781 1 96.62 111 LEU B C 1
ATOM 4433 O O . LEU B 1 111 ? 10.57 26.234 21.516 1 96.62 111 LEU B O 1
ATOM 4437 N N . TYR B 1 112 ? 10.266 27.25 19.562 1 95.12 112 TYR B N 1
ATOM 4438 C CA . TYR B 1 112 ? 11.531 26.734 19.031 1 95.12 112 TYR B CA 1
ATOM 4439 C C . TYR B 1 112 ? 12.711 27.25 19.844 1 95.12 112 TYR B C 1
ATOM 4441 O O . TYR B 1 112 ? 13.57 26.469 20.266 1 95.12 112 TYR B O 1
ATOM 4449 N N . ASP B 1 113 ? 12.758 28.516 20.047 1 94.5 113 ASP B N 1
ATOM 4450 C CA . ASP B 1 113 ? 13.82 29.141 20.828 1 94.5 113 ASP B CA 1
ATOM 4451 C C . ASP B 1 113 ? 13.82 28.625 22.266 1 94.5 113 ASP B C 1
ATOM 4453 O O . ASP B 1 113 ? 14.883 28.422 22.859 1 94.5 113 ASP B O 1
ATOM 4457 N N . ALA B 1 114 ? 12.648 28.516 22.781 1 94.75 114 ALA B N 1
ATOM 4458 C CA . ALA B 1 114 ? 12.523 28.016 24.141 1 94.75 114 ALA B CA 1
ATOM 4459 C C . ALA B 1 114 ? 13.141 26.625 24.266 1 94.75 114 ALA B C 1
ATOM 4461 O O . ALA B 1 114 ? 13.773 26.312 25.281 1 94.75 114 ALA B O 1
ATOM 4462 N N . GLN B 1 115 ? 12.859 25.781 23.344 1 94.81 115 GLN B N 1
ATOM 4463 C CA . GLN B 1 115 ? 13.445 24.438 23.359 1 94.81 115 GLN B CA 1
ATOM 4464 C C . GLN B 1 115 ? 14.961 24.5 23.25 1 94.81 115 GLN B C 1
ATOM 4466 O O . GLN B 1 115 ? 15.672 23.781 23.938 1 94.81 115 GLN B O 1
ATOM 4471 N N . ARG B 1 116 ? 15.492 25.359 22.406 1 92.62 116 ARG B N 1
ATOM 4472 C CA . ARG B 1 116 ? 16.938 25.531 22.234 1 92.62 116 ARG B CA 1
ATOM 4473 C C . ARG B 1 116 ? 17.578 26.016 23.531 1 92.62 116 ARG B C 1
ATOM 4475 O O . ARG B 1 116 ? 18.734 25.688 23.812 1 92.62 116 ARG B O 1
ATOM 4482 N N . GLN B 1 117 ? 16.812 26.656 24.312 1 93.88 117 GLN B N 1
ATOM 4483 C CA . GLN B 1 117 ? 17.281 27.172 25.594 1 93.88 117 GLN B CA 1
ATOM 4484 C C . GLN B 1 117 ? 17.094 26.141 26.703 1 93.88 117 GLN B C 1
ATOM 4486 O O . GLN B 1 117 ? 17.484 26.359 27.844 1 93.88 117 GLN B O 1
ATOM 4491 N N . GLY B 1 118 ? 16.484 25.062 26.391 1 93.06 118 GLY B N 1
ATOM 4492 C CA . GLY B 1 118 ? 16.328 23.969 27.344 1 93.06 118 GLY B CA 1
ATOM 4493 C C . GLY B 1 118 ? 15.109 24.141 28.234 1 93.06 118 GLY B C 1
ATOM 4494 O O . GLY B 1 118 ? 14.992 23.469 29.266 1 93.06 118 GLY B O 1
ATOM 4495 N N . ARG B 1 119 ? 14.195 25.016 27.828 1 92.38 119 ARG B N 1
ATOM 4496 C CA . ARG B 1 119 ? 13.031 25.297 28.672 1 92.38 119 ARG B CA 1
ATOM 4497 C C . ARG B 1 119 ? 11.922 24.281 28.406 1 92.38 119 ARG B C 1
ATOM 4499 O O . ARG B 1 119 ? 11.094 24.031 29.297 1 92.38 119 ARG B O 1
ATOM 4506 N N . ILE B 1 120 ? 11.812 23.812 27.234 1 94 120 ILE B N 1
ATOM 4507 C CA . ILE B 1 120 ? 10.953 22.672 26.891 1 94 120 ILE B CA 1
ATOM 4508 C C . ILE B 1 120 ? 11.781 21.594 26.203 1 94 120 ILE B C 1
ATOM 4510 O O . ILE B 1 120 ? 12.891 21.844 25.734 1 94 120 ILE B O 1
ATOM 4514 N N . SER B 1 121 ? 11.281 20.391 26.219 1 92.44 121 SER B N 1
ATOM 4515 C CA . SER B 1 121 ? 12.109 19.234 25.875 1 92.44 121 SER B CA 1
ATOM 4516 C C . SER B 1 121 ? 12.102 18.984 24.359 1 92.44 121 SER B C 1
ATOM 4518 O O . SER B 1 121 ? 13.039 18.391 23.828 1 92.44 121 SER B O 1
ATOM 4520 N N . PHE B 1 122 ? 11.094 19.391 23.688 1 93.06 122 PHE B N 1
ATOM 4521 C CA . PHE B 1 122 ? 10.906 19.031 22.281 1 93.06 122 PHE B CA 1
ATOM 4522 C C . PHE B 1 122 ? 9.961 20 21.594 1 93.06 122 PHE B C 1
ATOM 4524 O O . PHE B 1 122 ? 9.07 20.562 22.234 1 93.06 122 PHE B O 1
ATOM 4531 N N . TYR B 1 123 ? 10.219 20.25 20.344 1 94.56 123 TYR B N 1
ATOM 4532 C CA . TYR B 1 123 ? 9.289 21.062 19.578 1 94.56 123 TYR B CA 1
ATOM 4533 C C . TYR B 1 123 ? 9.445 20.812 18.078 1 94.56 123 TYR B C 1
ATOM 4535 O O . TYR B 1 123 ? 10.5 20.359 17.625 1 94.56 123 TYR B O 1
ATOM 4543 N N . MET B 1 124 ? 8.375 21 17.328 1 93.75 124 MET B N 1
ATOM 4544 C CA . MET B 1 124 ? 8.344 20.938 15.867 1 93.75 124 MET B CA 1
ATOM 4545 C C . MET B 1 124 ? 7.672 22.172 15.281 1 93.75 124 MET B C 1
ATOM 4547 O O . MET B 1 124 ? 6.551 22.516 15.656 1 93.75 124 MET B O 1
ATOM 4551 N N . THR B 1 125 ? 8.352 22.781 14.367 1 92.94 125 THR B N 1
ATOM 4552 C CA . THR B 1 125 ? 7.816 24 13.773 1 92.94 125 THR B CA 1
ATOM 4553 C C . THR B 1 125 ? 6.926 23.672 12.578 1 92.94 125 THR B C 1
ATOM 4555 O O . THR B 1 125 ? 6.98 22.562 12.039 1 92.94 125 THR B O 1
ATOM 4558 N N . ASN B 1 126 ? 6.105 24.656 12.18 1 95.25 126 ASN B N 1
ATOM 4559 C CA . ASN B 1 126 ? 5.203 24.562 11.031 1 95.25 126 ASN B CA 1
ATOM 4560 C C . ASN B 1 126 ? 5.574 25.562 9.945 1 95.25 126 ASN B C 1
ATOM 4562 O O . ASN B 1 126 ? 4.777 25.828 9.047 1 95.25 126 ASN B O 1
ATOM 4566 N N . PHE B 1 127 ? 6.777 26.047 9.953 1 93.25 127 PHE B N 1
ATOM 4567 C CA . PHE B 1 127 ? 7.188 27.141 9.062 1 93.25 127 PHE B CA 1
ATOM 4568 C C . PHE B 1 127 ? 7 26.734 7.605 1 93.25 127 PHE B C 1
ATOM 4570 O O . PHE B 1 127 ? 7.469 25.688 7.18 1 93.25 127 PHE B O 1
ATOM 4577 N N . GLY B 1 128 ? 6.285 27.609 6.891 1 94.12 128 GLY B N 1
ATOM 4578 C CA . GLY B 1 128 ? 6.141 27.438 5.457 1 94.12 128 GLY B CA 1
ATOM 4579 C C . GLY B 1 128 ? 4.898 26.641 5.078 1 94.12 128 GLY B C 1
ATOM 4580 O O . GLY B 1 128 ? 4.586 26.5 3.893 1 94.12 128 GLY B O 1
ATOM 4581 N N . GLU B 1 129 ? 4.141 26.156 6.043 1 96.56 129 GLU B N 1
ATOM 4582 C CA . GLU B 1 129 ? 3.021 25.281 5.754 1 96.56 129 GLU B CA 1
ATOM 4583 C C . GLU B 1 129 ? 1.713 25.844 6.297 1 96.56 129 GLU B C 1
ATOM 4585 O O . GLU B 1 129 ? 0.718 25.125 6.41 1 96.56 129 GLU B O 1
ATOM 4590 N N . GLU B 1 130 ? 1.661 27.125 6.66 1 97.88 130 GLU B N 1
ATOM 4591 C CA . GLU B 1 130 ? 0.542 27.75 7.359 1 97.88 130 GLU B CA 1
ATOM 4592 C C . GLU B 1 130 ? -0.71 27.766 6.488 1 97.88 130 GLU B C 1
ATOM 4594 O O . GLU B 1 130 ? -1.827 27.641 6.996 1 97.88 130 GLU B O 1
ATOM 4599 N N . ALA B 1 131 ? -0.526 27.922 5.176 1 98.25 131 ALA B N 1
ATOM 4600 C CA . ALA B 1 131 ? -1.674 27.984 4.277 1 98.25 131 ALA B CA 1
ATOM 4601 C C . ALA B 1 131 ? -2.408 26.641 4.246 1 98.25 131 ALA B C 1
ATOM 4603 O O . ALA B 1 131 ? -3.637 26.609 4.148 1 98.25 131 ALA B O 1
ATOM 4604 N N . SER B 1 132 ? -1.669 25.547 4.254 1 98.38 132 SER B N 1
ATOM 4605 C CA . SER B 1 132 ? -2.285 24.234 4.293 1 98.38 132 SER B CA 1
ATOM 4606 C C . SER B 1 132 ? -3.121 24.047 5.555 1 98.38 132 SER B C 1
ATOM 4608 O O . SER B 1 132 ? -4.199 23.453 5.508 1 98.38 132 SER B O 1
ATOM 4610 N N . HIS B 1 133 ? -2.582 24.578 6.68 1 98.25 133 HIS B N 1
ATOM 4611 C CA . HIS B 1 133 ? -3.285 24.469 7.953 1 98.25 133 HIS B CA 1
ATOM 4612 C C . HIS B 1 133 ? -4.59 25.25 7.934 1 98.25 133 HIS B C 1
ATOM 4614 O O . HIS B 1 133 ? -5.672 24.672 8.016 1 98.25 133 HIS B O 1
ATOM 4620 N N . MET B 1 134 ? -4.477 26.516 7.707 1 98.62 134 MET B N 1
ATOM 4621 C CA . MET B 1 134 ? -5.637 27.406 7.828 1 98.62 134 MET B CA 1
ATOM 4622 C C . MET B 1 134 ? -6.633 27.156 6.699 1 98.62 134 MET B C 1
ATOM 4624 O O . MET B 1 134 ? -7.844 27.25 6.902 1 98.62 134 MET B O 1
ATOM 4628 N N . GLY B 1 135 ? -6.121 26.906 5.473 1 98.81 135 GLY B N 1
ATOM 4629 C CA . GLY B 1 135 ? -7.004 26.656 4.348 1 98.81 135 GLY B CA 1
ATOM 4630 C C . GLY B 1 135 ? -7.871 25.422 4.543 1 98.81 135 GLY B C 1
ATOM 4631 O O . GLY B 1 135 ? -9.07 25.453 4.281 1 98.81 135 GLY B O 1
ATOM 4632 N N . SER B 1 136 ? -7.277 24.328 5.004 1 98.81 136 SER B N 1
ATOM 4633 C CA . SER B 1 136 ? -8.039 23.094 5.219 1 98.81 136 SER B CA 1
ATOM 4634 C C . SER B 1 136 ? -8.984 23.234 6.41 1 98.81 136 SER B C 1
ATOM 4636 O O . SER B 1 136 ? -10.172 22.922 6.305 1 98.81 136 SER B O 1
ATOM 4638 N N . ALA B 1 137 ? -8.531 23.781 7.508 1 98.75 137 ALA B N 1
ATOM 4639 C CA . ALA B 1 137 ? -9.328 23.906 8.719 1 98.75 137 ALA B CA 1
ATOM 4640 C C . ALA B 1 137 ? -10.539 24.797 8.492 1 98.75 137 ALA B C 1
ATOM 4642 O O . ALA B 1 137 ? -11.641 24.5 8.945 1 98.75 137 ALA B O 1
ATOM 4643 N N . ALA B 1 138 ? -10.32 25.891 7.797 1 98.75 138 ALA B N 1
ATOM 4644 C CA . ALA B 1 138 ? -11.375 26.859 7.574 1 98.75 138 ALA B CA 1
ATOM 4645 C C . ALA B 1 138 ? -12.484 26.281 6.695 1 98.75 138 ALA B C 1
ATOM 4647 O O . ALA B 1 138 ? -13.625 26.75 6.73 1 98.75 138 ALA B O 1
ATOM 4648 N N . ALA B 1 139 ? -12.156 25.328 5.883 1 98.75 139 ALA B N 1
ATOM 4649 C CA . ALA B 1 139 ? -13.117 24.75 4.949 1 98.75 139 ALA B CA 1
ATOM 4650 C C . ALA B 1 139 ? -13.922 23.641 5.613 1 98.75 139 ALA B C 1
ATOM 4652 O O . ALA B 1 139 ? -14.914 23.172 5.059 1 98.75 139 ALA B O 1
ATOM 4653 N N . LEU B 1 140 ? -13.531 23.219 6.797 1 98.56 140 LEU B N 1
ATOM 4654 C CA . LEU B 1 140 ? -14.164 22.109 7.508 1 98.56 140 LEU B CA 1
ATOM 4655 C C . LEU B 1 140 ? -15.18 22.625 8.523 1 98.56 140 LEU B C 1
ATOM 4657 O O . LEU B 1 140 ? -15.195 23.812 8.844 1 98.56 140 LEU B O 1
ATOM 4661 N N . GLN B 1 141 ? -16 21.75 8.992 1 98.12 141 GLN B N 1
ATOM 4662 C CA . GLN B 1 141 ? -16.859 22.031 10.141 1 98.12 141 GLN B CA 1
ATOM 4663 C C . GLN B 1 141 ? -16.156 21.688 11.453 1 98.12 141 GLN B C 1
ATOM 4665 O O . GLN B 1 141 ? -15.344 20.766 11.5 1 98.12 141 GLN B O 1
ATOM 4670 N N . ASP B 1 142 ? -16.547 22.359 12.484 1 96.81 142 ASP B N 1
ATOM 4671 C CA . ASP B 1 142 ? -15.852 22.219 13.758 1 96.81 142 ASP B CA 1
ATOM 4672 C C . ASP B 1 142 ? -16.078 20.844 14.375 1 96.81 142 ASP B C 1
ATOM 4674 O O . ASP B 1 142 ? -15.32 20.406 15.242 1 96.81 142 ASP B O 1
ATOM 4678 N N . ASP B 1 143 ? -17.109 20.156 13.906 1 97.06 143 ASP B N 1
ATOM 4679 C CA . ASP B 1 143 ? -17.375 18.844 14.492 1 97.06 143 ASP B CA 1
ATOM 4680 C C . ASP B 1 143 ? -16.844 17.734 13.602 1 97.06 143 ASP B C 1
ATOM 4682 O O . ASP B 1 143 ? -17 16.547 13.914 1 97.06 143 ASP B O 1
ATOM 4686 N N . ASP B 1 144 ? -16.281 18.078 12.461 1 98.56 144 ASP B N 1
ATOM 4687 C CA . ASP B 1 144 ? -15.523 17.062 11.734 1 98.56 144 ASP B CA 1
ATOM 4688 C C . ASP B 1 144 ? -14.359 16.547 12.57 1 98.56 144 ASP B C 1
ATOM 4690 O O . ASP B 1 144 ? -13.68 17.312 13.242 1 98.56 144 ASP B O 1
ATOM 4694 N N . LEU B 1 145 ? -14.188 15.266 12.617 1 98.88 145 LEU B N 1
ATOM 4695 C CA . LEU B 1 145 ? -13.156 14.68 13.461 1 98.88 145 LEU B CA 1
ATOM 4696 C C . LEU B 1 145 ? -11.789 14.766 12.781 1 98.88 145 LEU B C 1
ATOM 4698 O O . LEU B 1 145 ? -11.664 14.438 11.594 1 98.88 145 LEU B O 1
ATOM 4702 N N . ILE B 1 146 ? -10.812 15.18 13.578 1 98.81 146 ILE B N 1
ATOM 4703 C CA . ILE B 1 146 ? -9.492 15.406 13.008 1 98.81 146 ILE B CA 1
ATOM 4704 C C . ILE B 1 146 ? -8.5 14.406 13.594 1 98.81 146 ILE B C 1
ATOM 4706 O O . ILE B 1 146 ? -8.383 14.281 14.812 1 98.81 146 ILE B O 1
ATOM 4710 N N . TYR B 1 147 ? -7.844 13.641 12.734 1 98.69 147 TYR B N 1
ATOM 4711 C CA . TYR B 1 147 ? -6.613 12.914 13.039 1 98.69 147 TYR B CA 1
ATOM 4712 C C . TYR B 1 147 ? -5.402 13.633 12.461 1 98.69 147 TYR B C 1
ATOM 4714 O O . TYR B 1 147 ? -5.121 13.523 11.266 1 98.69 147 TYR B O 1
ATOM 4722 N N . ALA B 1 148 ? -4.695 14.297 13.312 1 97.81 148 ALA B N 1
ATOM 4723 C CA . ALA B 1 148 ? -3.547 15.07 12.844 1 97.81 148 ALA B CA 1
ATOM 4724 C C . ALA B 1 148 ? -2.246 14.297 13.055 1 97.81 148 ALA B C 1
ATOM 4726 O O . ALA B 1 148 ? -2.244 13.227 13.656 1 97.81 148 ALA B O 1
ATOM 4727 N N . GLN B 1 149 ? -1.258 14.828 12.375 1 95.19 149 GLN B N 1
ATOM 4728 C CA . GLN B 1 149 ? 0.118 14.5 12.727 1 95.19 149 GLN B CA 1
ATOM 4729 C C . GLN B 1 149 ? 0.743 15.594 13.586 1 95.19 149 GLN B C 1
ATOM 4731 O O . GLN B 1 149 ? 0.049 16.5 14.039 1 95.19 149 GLN B O 1
ATOM 4736 N N . TYR B 1 150 ? 1.993 15.539 13.906 1 92.69 150 TYR B N 1
ATOM 4737 C CA . TYR B 1 150 ? 2.646 16.469 14.836 1 92.69 150 TYR B CA 1
ATOM 4738 C C . TYR B 1 150 ? 2.982 17.781 14.148 1 92.69 150 TYR B C 1
ATOM 4740 O O . TYR B 1 150 ? 3.742 18.594 14.68 1 92.69 150 TYR B O 1
ATOM 4748 N N . ARG B 1 151 ? 2.438 18.016 12.977 1 94.06 151 ARG B N 1
ATOM 4749 C CA . ARG B 1 151 ? 2.729 19.25 12.25 1 94.06 151 ARG B CA 1
ATOM 4750 C C . ARG B 1 151 ? 1.442 19.938 11.812 1 94.06 151 ARG B C 1
ATOM 4752 O O . ARG B 1 151 ? 1.396 20.562 10.742 1 94.06 151 ARG B O 1
ATOM 4759 N N . GLU B 1 152 ? 0.42 19.797 12.547 1 96.94 152 GLU B N 1
ATOM 4760 C CA . GLU B 1 152 ? -0.838 20.453 12.188 1 96.94 152 GLU B CA 1
ATOM 4761 C C . GLU B 1 152 ? -1.383 21.266 13.352 1 96.94 152 GLU B C 1
ATOM 4763 O O . GLU B 1 152 ? -2.596 21.328 13.57 1 96.94 152 GLU B O 1
ATOM 4768 N N . ALA B 1 153 ? -0.505 21.922 14.094 1 97.81 153 ALA B N 1
ATOM 4769 C CA . ALA B 1 153 ? -0.93 22.766 15.219 1 97.81 153 ALA B CA 1
ATOM 4770 C C . ALA B 1 153 ? -1.881 23.859 14.758 1 97.81 153 ALA B C 1
ATOM 4772 O O . ALA B 1 153 ? -2.791 24.25 15.492 1 97.81 153 ALA B O 1
ATOM 4773 N N . GLY B 1 154 ? -1.669 24.359 13.531 1 98.44 154 GLY B N 1
ATOM 4774 C CA . GLY B 1 154 ? -2.496 25.438 12.992 1 98.44 154 GLY B CA 1
ATOM 4775 C C . GLY B 1 154 ? -3.955 25.031 12.844 1 98.44 154 GLY B C 1
ATOM 4776 O O . GLY B 1 154 ? -4.844 25.875 12.984 1 98.44 154 GLY B O 1
ATOM 4777 N N . VAL B 1 155 ? -4.223 23.812 12.562 1 98.69 155 VAL B N 1
ATOM 4778 C CA . VAL B 1 155 ? -5.59 23.312 12.43 1 98.69 155 VAL B CA 1
ATOM 4779 C C . VAL B 1 155 ? -6.305 23.406 13.773 1 98.69 155 VAL B C 1
ATOM 4781 O O . VAL B 1 155 ? -7.457 23.844 13.844 1 98.69 155 VAL B O 1
ATOM 4784 N N . LEU B 1 156 ? -5.598 23.016 14.773 1 98.44 156 LEU B N 1
ATOM 4785 C CA . LEU B 1 156 ? -6.141 23.094 16.125 1 98.44 156 LEU B CA 1
ATOM 4786 C C . LEU B 1 156 ? -6.293 24.531 16.578 1 98.44 156 LEU B C 1
ATOM 4788 O O . LEU B 1 156 ? -7.27 24.891 17.25 1 98.44 156 LEU B O 1
ATOM 4792 N N . LEU B 1 157 ? -5.328 25.375 16.234 1 98.44 157 LEU B N 1
ATOM 4793 C CA . LEU B 1 157 ? -5.398 26.812 16.531 1 98.44 157 LEU B CA 1
ATOM 4794 C C . LEU B 1 157 ? -6.637 27.438 15.898 1 98.44 157 LEU B C 1
ATOM 4796 O O . LEU B 1 157 ? -7.332 28.219 16.531 1 98.44 157 LEU B O 1
ATOM 4800 N N . TRP B 1 158 ? -6.922 27.109 14.703 1 98.56 158 TRP B N 1
ATOM 4801 C CA . TRP B 1 158 ? -8.086 27.625 13.992 1 98.56 158 TRP B CA 1
ATOM 4802 C C . TRP B 1 158 ? -9.375 27.281 14.734 1 98.56 158 TRP B C 1
ATOM 4804 O O . TRP B 1 158 ? -10.312 28.078 14.758 1 98.56 158 TRP B O 1
ATOM 4814 N N . ARG B 1 159 ? -9.375 26.156 15.398 1 98 159 ARG B N 1
ATOM 4815 C CA . ARG B 1 159 ? -10.586 25.672 16.062 1 98 159 ARG B CA 1
ATOM 4816 C C . ARG B 1 159 ? -10.711 26.25 17.469 1 98 159 ARG B C 1
ATOM 4818 O O . ARG B 1 159 ? -11.609 25.875 18.219 1 98 159 ARG B O 1
ATOM 4825 N N . GLY B 1 160 ? -9.766 27.031 17.844 1 97.69 160 GLY B N 1
ATOM 4826 C CA . GLY B 1 160 ? -9.953 27.797 19.062 1 97.69 160 GLY B CA 1
ATOM 4827 C C . GLY B 1 160 ? -9.094 27.312 20.219 1 97.69 160 GLY B C 1
ATOM 4828 O O . GLY B 1 160 ? -9.188 27.844 21.328 1 97.69 160 GLY B O 1
ATOM 4829 N N . PHE B 1 161 ? -8.273 26.312 20 1 97.94 161 PHE B N 1
ATOM 4830 C CA . PHE B 1 161 ? -7.309 25.938 21.031 1 97.94 161 PHE B CA 1
ATOM 4831 C C . PHE B 1 161 ? -6.402 27.109 21.375 1 97.94 161 PHE B C 1
ATOM 4833 O O . PHE B 1 161 ? -5.824 27.75 20.484 1 97.94 161 PHE B O 1
ATOM 4840 N N . SER B 1 162 ? -6.285 27.469 22.578 1 97.38 162 SER B N 1
ATOM 4841 C CA . SER B 1 162 ? -5.652 28.734 22.969 1 97.38 162 SER B CA 1
ATOM 4842 C C . SER B 1 162 ? -4.133 28.609 22.953 1 97.38 162 SER B C 1
ATOM 4844 O O . SER B 1 162 ? -3.59 27.516 23.094 1 97.38 162 SER B O 1
ATOM 4846 N N . ILE B 1 163 ? -3.506 29.75 22.828 1 97.69 163 ILE B N 1
ATOM 4847 C CA . ILE B 1 163 ? -2.051 29.812 22.922 1 97.69 163 ILE B CA 1
ATOM 4848 C C . ILE B 1 163 ? -1.58 29.25 24.25 1 97.69 163 ILE B C 1
ATOM 4850 O O . ILE B 1 163 ? -0.595 28.516 24.312 1 97.69 163 ILE B O 1
ATOM 4854 N N . HIS B 1 164 ? -2.322 29.516 25.281 1 97.81 164 HIS B N 1
ATOM 4855 C CA . HIS B 1 164 ? -2.004 29 26.609 1 97.81 164 HIS B CA 1
ATOM 4856 C C . HIS B 1 164 ? -2.033 27.469 26.625 1 97.81 164 HIS B C 1
ATOM 4858 O O . HIS B 1 164 ? -1.137 26.844 27.188 1 97.81 164 HIS B O 1
ATOM 4864 N N . ASP B 1 165 ? -3.037 26.969 26.031 1 98 165 ASP B N 1
ATOM 4865 C CA . ASP B 1 165 ? -3.178 25.516 26.031 1 98 165 ASP B CA 1
ATOM 4866 C C . ASP B 1 165 ? -2.021 24.859 25.281 1 98 165 ASP B C 1
ATOM 4868 O O . ASP B 1 165 ? -1.493 23.828 25.719 1 98 165 ASP B O 1
ATOM 4872 N N . PHE B 1 166 ? -1.613 25.422 24.172 1 98.38 166 PHE B N 1
ATOM 4873 C CA . PHE B 1 166 ? -0.471 24.906 23.422 1 98.38 166 PHE B CA 1
ATOM 4874 C C . PHE B 1 166 ? 0.778 24.875 24.297 1 98.38 166 PHE B C 1
ATOM 4876 O O . PHE B 1 166 ? 1.478 23.875 24.359 1 98.38 166 PHE B O 1
ATOM 4883 N N . ILE B 1 167 ? 1.05 25.984 24.922 1 98.19 167 ILE B N 1
ATOM 4884 C CA . ILE B 1 167 ? 2.287 26.156 25.672 1 98.19 167 ILE B CA 1
ATOM 4885 C C . ILE B 1 167 ? 2.264 25.266 26.922 1 98.19 167 ILE B C 1
ATOM 4887 O O . ILE B 1 167 ? 3.264 24.641 27.25 1 98.19 167 ILE B O 1
ATOM 4891 N N . ASN B 1 168 ? 1.082 25.234 27.594 1 98.19 168 ASN B N 1
ATOM 4892 C CA . ASN B 1 168 ? 0.958 24.328 28.734 1 98.19 168 ASN B CA 1
ATOM 4893 C C . ASN B 1 168 ? 1.259 22.891 28.344 1 98.19 168 ASN B C 1
ATOM 4895 O O . ASN B 1 168 ? 1.896 22.156 29.109 1 98.19 168 ASN B O 1
ATOM 4899 N N . GLN B 1 169 ? 0.782 22.453 27.25 1 98 169 GLN B N 1
ATOM 4900 C CA . GLN B 1 169 ? 1.046 21.109 26.781 1 98 169 GLN B CA 1
ATOM 4901 C C . GLN B 1 169 ? 2.535 20.891 26.516 1 98 169 GLN B C 1
ATOM 4903 O O . GLN B 1 169 ? 3.082 19.844 26.828 1 98 169 GLN B O 1
ATOM 4908 N N . CYS B 1 170 ? 3.217 21.859 25.938 1 97.56 170 CYS B N 1
ATOM 4909 C CA . CYS B 1 170 ? 4.641 21.734 25.641 1 97.56 170 CYS B CA 1
ATOM 4910 C C . CYS B 1 170 ? 5.449 21.656 26.938 1 97.56 170 CYS B C 1
ATOM 4912 O O . CYS B 1 170 ? 6.48 20.984 26.984 1 97.56 170 CYS B O 1
ATOM 4914 N N . TYR B 1 171 ? 4.953 22.312 27.953 1 95.94 171 TYR B N 1
ATOM 4915 C CA . TYR B 1 171 ? 5.605 22.25 29.25 1 95.94 171 TYR B CA 1
ATOM 4916 C C . TYR B 1 171 ? 5.258 20.953 29.969 1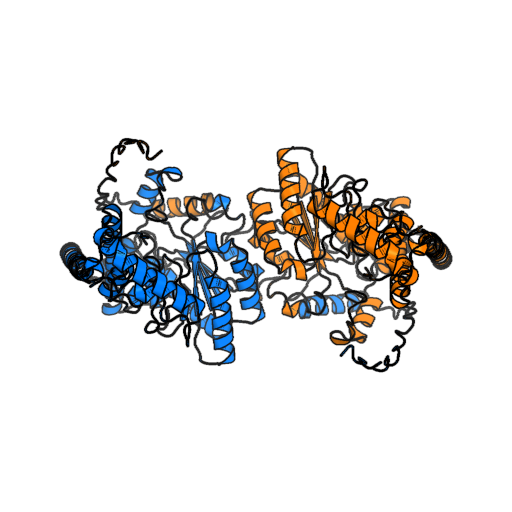 95.94 171 TYR B C 1
ATOM 4918 O O . TYR B 1 171 ? 6.012 20.484 30.828 1 95.94 171 TYR B O 1
ATOM 4926 N N . GLY B 1 172 ? 4.109 20.422 29.656 1 95.69 172 GLY B N 1
ATOM 4927 C CA . GLY B 1 172 ? 3.605 19.266 30.391 1 95.69 172 GLY B CA 1
ATOM 4928 C C . GLY B 1 172 ? 3.229 19.609 31.828 1 95.69 172 GLY B C 1
ATOM 4929 O O . GLY B 1 172 ? 3.428 18.797 32.719 1 95.69 172 GLY B O 1
ATOM 4930 N N . ASN B 1 173 ? 2.766 20.797 32.062 1 96.06 173 ASN B N 1
ATOM 4931 C CA . ASN B 1 173 ? 2.479 21.25 33.406 1 96.06 173 ASN B CA 1
ATOM 4932 C C . ASN B 1 173 ? 1.062 20.875 33.844 1 96.06 173 ASN B C 1
ATOM 4934 O O . ASN B 1 173 ? 0.387 20.109 33.156 1 96.06 173 ASN B O 1
ATOM 4938 N N . ALA B 1 174 ? 0.608 21.328 35 1 96.06 174 ALA B N 1
ATOM 4939 C CA . ALA B 1 174 ? -0.642 20.906 35.625 1 96.06 174 ALA B CA 1
ATOM 4940 C C . ALA B 1 174 ? -1.848 21.391 34.812 1 96.06 174 ALA B C 1
ATOM 4942 O O . ALA B 1 174 ? -2.963 20.891 35 1 96.06 174 ALA B O 1
ATOM 4943 N N . ARG B 1 175 ? -1.679 22.328 33.906 1 96.81 175 ARG B N 1
ATOM 4944 C CA . ARG B 1 175 ? -2.775 22.844 33.094 1 96.81 175 ARG B CA 1
ATOM 4945 C C . ARG B 1 175 ? -2.84 22.141 31.75 1 96.81 175 ARG B C 1
ATOM 4947 O O . ARG B 1 175 ? -3.738 22.406 30.938 1 96.81 175 ARG B O 1
ATOM 4954 N N . ASP B 1 176 ? -1.914 21.297 31.484 1 96.62 176 ASP B N 1
ATOM 4955 C CA . ASP B 1 176 ? -1.943 20.469 30.297 1 96.62 176 ASP B CA 1
ATOM 4956 C C . ASP B 1 176 ? -3.109 19.484 30.328 1 96.62 176 ASP B C 1
ATOM 4958 O O . ASP B 1 176 ? -3.197 18.656 31.25 1 96.62 176 ASP B O 1
ATOM 4962 N N . ILE B 1 177 ? -3.934 19.484 29.344 1 94.19 177 ILE B N 1
ATOM 4963 C CA . ILE B 1 177 ? -5.09 18.594 29.234 1 94.19 177 ILE B CA 1
ATOM 4964 C C . ILE B 1 177 ? -4.633 17.141 29.328 1 94.19 177 ILE B C 1
ATOM 4966 O O . ILE B 1 177 ? -5.34 16.297 29.875 1 94.19 177 ILE B O 1
ATOM 4970 N N . GLY B 1 178 ? -3.506 16.828 28.828 1 93.06 178 GLY B N 1
ATOM 4971 C CA . GLY B 1 178 ? -2.949 15.484 28.828 1 93.06 178 GLY B CA 1
ATOM 4972 C C . GLY B 1 178 ? -2.178 15.164 30.094 1 93.06 178 GLY B C 1
ATOM 4973 O O . GLY B 1 178 ? -1.64 14.062 30.234 1 93.06 178 GLY B O 1
ATOM 4974 N N . LYS B 1 179 ? -2.043 16.109 30.969 1 94.25 179 LYS B N 1
ATOM 4975 C CA . LYS B 1 179 ? -1.457 15.93 32.312 1 94.25 179 LYS B CA 1
ATOM 4976 C C . LYS B 1 179 ? 0.017 15.547 32.188 1 94.25 179 LYS B C 1
ATOM 4978 O O . LYS B 1 179 ? 0.509 14.75 33 1 94.25 179 LYS B O 1
ATOM 4983 N N . GLY B 1 180 ? 0.619 15.945 31.141 1 92.88 180 GLY B N 1
ATOM 4984 C CA . GLY B 1 180 ? 2.049 15.727 30.984 1 92.88 180 GLY B CA 1
ATOM 4985 C C . GLY B 1 180 ? 2.391 14.328 30.516 1 92.88 180 GLY B C 1
ATOM 4986 O O . GLY B 1 180 ? 3.555 13.922 30.547 1 92.88 180 GLY B O 1
ATOM 4987 N N . LYS B 1 181 ? 1.425 13.617 30.094 1 92.38 181 LYS B N 1
ATOM 4988 C CA . LYS B 1 181 ? 1.644 12.219 29.75 1 92.38 181 LYS B CA 1
ATOM 4989 C C . LYS B 1 181 ? 1.935 12.047 28.266 1 92.38 181 LYS B C 1
ATOM 4991 O O . LYS B 1 181 ? 2.207 10.938 27.812 1 92.38 181 LYS B O 1
ATOM 4996 N N . GLN B 1 182 ? 1.879 13.07 27.469 1 92.62 182 GLN B N 1
ATOM 4997 C CA . GLN B 1 182 ? 2.211 13.07 26.047 1 92.62 182 GLN B CA 1
ATOM 4998 C C . GLN B 1 182 ? 3.457 13.906 25.766 1 92.62 182 GLN B C 1
ATOM 5000 O O . GLN B 1 182 ? 3.752 14.852 26.516 1 92.62 182 GLN B O 1
ATOM 5005 N N . MET B 1 183 ? 4.137 13.539 24.719 1 93.81 183 MET B N 1
ATOM 5006 C CA . MET B 1 183 ? 5.273 14.344 24.297 1 93.81 183 MET B CA 1
ATOM 5007 C C . MET B 1 183 ? 4.816 15.734 23.875 1 93.81 183 MET B C 1
ATOM 5009 O O . MET B 1 183 ? 3.703 15.906 23.375 1 93.81 183 MET B O 1
ATOM 5013 N N . PRO B 1 184 ? 5.734 16.734 24.094 1 95.25 184 PRO B N 1
ATOM 5014 C CA . PRO B 1 184 ? 5.383 18.062 23.547 1 95.25 184 PRO B CA 1
ATOM 5015 C C . PRO B 1 184 ? 4.953 18 22.094 1 95.25 184 PRO B C 1
ATOM 5017 O O . PRO B 1 184 ? 5.504 17.219 21.312 1 95.25 184 PRO B O 1
ATOM 5020 N N . VAL B 1 185 ? 3.994 18.828 21.688 1 96.25 185 VAL B N 1
ATOM 5021 C CA . VAL B 1 185 ? 3.477 19.016 20.344 1 96.25 185 VAL B CA 1
ATOM 5022 C C . VAL B 1 185 ? 2.457 17.938 20.016 1 96.25 185 VAL B C 1
ATOM 5024 O O . VAL B 1 185 ? 1.794 17.984 18.969 1 96.25 185 VAL B O 1
ATOM 5027 N N . HIS B 1 186 ? 2.348 16.922 20.828 1 96.94 186 HIS B N 1
ATOM 5028 C CA . HIS B 1 186 ? 1.357 15.883 20.625 1 96.94 186 HIS B CA 1
ATOM 5029 C C . HIS B 1 186 ? 0.02 16.25 21.25 1 96.94 186 HIS B C 1
ATOM 5031 O O . HIS B 1 186 ? -0.443 15.562 22.172 1 96.94 186 HIS B O 1
ATOM 5037 N N . TYR B 1 187 ? -0.62 17.156 20.703 1 97.5 187 TYR B N 1
ATOM 5038 C CA . TYR B 1 187 ? -1.836 17.781 21.219 1 97.5 187 TYR B CA 1
ATOM 5039 C C . TYR B 1 187 ? -3.031 16.844 21.062 1 97.5 187 TYR B C 1
ATOM 5041 O O . TYR B 1 187 ? -3 15.906 20.266 1 97.5 187 TYR B O 1
ATOM 5049 N N . GLY B 1 188 ? -4.055 17.078 21.812 1 96.75 188 GLY B N 1
ATOM 5050 C CA . GLY B 1 188 ? -5.379 16.484 21.734 1 96.75 188 GLY B CA 1
ATOM 5051 C C . GLY B 1 188 ? -6.438 17.297 22.453 1 96.75 188 GLY B C 1
ATOM 5052 O O . GLY B 1 188 ? -6.156 17.953 23.453 1 96.75 188 GLY B O 1
ATOM 5053 N N . SER B 1 189 ? -7.602 17.312 21.891 1 97.81 189 SER B N 1
ATOM 5054 C CA . SER B 1 189 ? -8.688 18.062 22.5 1 97.81 189 SER B CA 1
ATOM 5055 C C . SER B 1 189 ? -10.047 17.5 22.094 1 97.81 189 SER B C 1
ATOM 5057 O O . SER B 1 189 ? -10.445 17.609 20.938 1 97.81 189 SER B O 1
ATOM 5059 N N . LEU B 1 190 ? -10.734 16.953 23.078 1 96.62 190 LEU B N 1
ATOM 5060 C CA . LEU B 1 190 ? -12.078 16.453 22.828 1 96.62 190 LEU B CA 1
ATOM 5061 C C . LEU B 1 190 ? -13.016 17.578 22.406 1 96.62 190 LEU B C 1
ATOM 5063 O O . LEU B 1 190 ? -13.812 17.391 21.484 1 96.62 190 LEU B O 1
ATOM 5067 N N . GLU B 1 191 ? -12.844 18.688 23 1 97.5 191 GLU B N 1
ATOM 5068 C CA . GLU B 1 191 ? -13.688 19.844 22.75 1 97.5 191 GLU B CA 1
ATOM 5069 C C . GLU B 1 191 ? -13.578 20.297 21.297 1 97.5 191 GLU B C 1
ATOM 5071 O O . GLU B 1 191 ? -14.555 20.75 20.703 1 97.5 191 GLU B O 1
ATOM 5076 N N . HIS B 1 192 ? -12.469 20.125 20.719 1 98.38 192 HIS B N 1
ATOM 5077 C CA . HIS B 1 192 ? -12.219 20.625 19.375 1 98.38 192 HIS B CA 1
ATOM 5078 C C . HIS B 1 192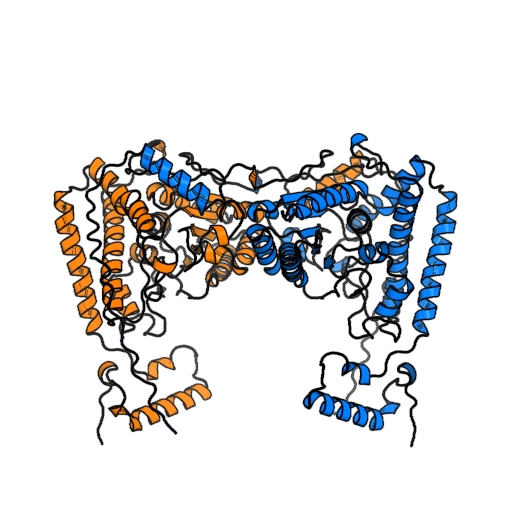 ? -12.219 19.5 18.344 1 98.38 192 HIS B C 1
ATOM 5080 O O . HIS B 1 192 ? -11.766 19.672 17.219 1 98.38 192 HIS B O 1
ATOM 5086 N N . HIS B 1 193 ? -12.625 18.266 18.766 1 98.38 193 HIS B N 1
ATOM 5087 C CA . HIS B 1 193 ? -12.703 17.094 17.906 1 98.38 193 HIS B CA 1
ATOM 5088 C C . HIS B 1 193 ? -11.359 16.812 17.234 1 98.38 193 HIS B C 1
ATOM 5090 O O . HIS B 1 193 ? -11.305 16.609 16.016 1 98.38 193 HIS B O 1
ATOM 5096 N N . PHE B 1 194 ? -10.375 16.875 18.016 1 98.5 194 PHE B N 1
ATOM 5097 C CA . PHE B 1 194 ? -8.984 16.672 17.625 1 98.5 194 PHE B CA 1
ATOM 5098 C C . PHE B 1 194 ? -8.352 15.531 18.406 1 98.5 194 PHE B C 1
ATOM 5100 O O . PHE B 1 194 ? -8.047 15.68 19.594 1 98.5 194 PHE B O 1
ATOM 5107 N N . VAL B 1 195 ? -8.133 14.398 17.719 1 97.94 195 VAL B N 1
ATOM 5108 C CA . VAL B 1 195 ? -7.637 13.195 18.391 1 97.94 195 VAL B CA 1
ATOM 5109 C C . VAL B 1 195 ? -6.168 13.375 18.75 1 97.94 195 VAL B C 1
ATOM 5111 O O . VAL B 1 195 ? -5.398 13.969 17.984 1 97.94 195 VAL B O 1
ATOM 5114 N N . THR B 1 196 ? -5.836 12.844 19.891 1 96.81 196 THR B N 1
ATOM 5115 C CA . THR B 1 196 ? -4.465 12.969 20.359 1 96.81 196 THR B CA 1
ATOM 5116 C C . THR B 1 196 ? -3.484 12.367 19.359 1 96.81 196 THR B C 1
ATOM 5118 O O . THR B 1 196 ? -3.746 11.312 18.781 1 96.81 196 THR B O 1
ATOM 5121 N N . ILE B 1 197 ? -2.363 12.984 19.234 1 96.56 197 ILE B N 1
ATOM 5122 C CA . ILE B 1 197 ? -1.388 12.656 18.203 1 96.56 197 ILE B CA 1
ATOM 5123 C C . ILE B 1 197 ? -0.536 11.469 18.656 1 96.56 197 ILE B C 1
ATOM 5125 O O . ILE B 1 197 ? -0.149 11.391 19.812 1 96.56 197 ILE B O 1
ATOM 5129 N N . SER B 1 198 ? -0.353 10.594 17.688 1 93.94 198 SER B N 1
ATOM 5130 C CA . SER B 1 198 ? 0.609 9.508 17.828 1 93.94 198 SER B CA 1
ATOM 5131 C C . SER B 1 198 ? 1.879 9.781 17.031 1 93.94 198 SER B C 1
ATOM 5133 O O . SER B 1 198 ? 1.812 10.203 15.875 1 93.94 198 SER B O 1
ATOM 5135 N N . SER B 1 199 ? 3.014 9.461 17.609 1 89.5 199 SER B N 1
ATOM 5136 C CA . SER B 1 199 ? 4.293 9.852 17.016 1 89.5 199 SER B CA 1
ATOM 5137 C C . SER B 1 199 ? 4.637 8.977 15.812 1 89.5 199 SER B C 1
ATOM 5139 O O . SER B 1 199 ? 5.16 9.469 14.812 1 89.5 199 SER B O 1
ATOM 5141 N N . PRO B 1 200 ? 4.469 7.68 15.969 1 88 200 PRO B N 1
ATOM 5142 C CA . PRO B 1 200 ? 4.914 6.82 14.867 1 88 200 PRO B CA 1
ATOM 5143 C C . PRO B 1 200 ? 4.172 7.105 13.562 1 88 200 PRO B C 1
ATOM 5145 O O . PRO B 1 200 ? 2.975 7.391 13.578 1 88 200 PRO B O 1
ATOM 5148 N N . LEU B 1 201 ? 4.863 6.934 12.5 1 87.38 201 LEU B N 1
ATOM 5149 C CA . LEU B 1 201 ? 4.348 7.293 11.18 1 87.38 201 LEU B CA 1
ATOM 5150 C C . LEU B 1 201 ? 3.15 6.418 10.812 1 87.38 201 LEU B C 1
ATOM 5152 O O . LEU B 1 201 ? 3.182 5.203 11.008 1 87.38 201 LEU B O 1
ATOM 5156 N N . GLY B 1 202 ? 2.113 7.07 10.344 1 92.38 202 GLY B N 1
ATOM 5157 C CA . GLY B 1 202 ? 1.02 6.406 9.648 1 92.38 202 GLY B CA 1
ATOM 5158 C C . GLY B 1 202 ? -0.006 5.805 10.594 1 92.38 202 GLY B C 1
ATOM 5159 O O . GLY B 1 202 ? -1.047 5.312 10.156 1 92.38 202 GLY B O 1
ATOM 5160 N N . THR B 1 203 ? 0.212 5.812 11.93 1 93.25 203 THR B N 1
ATOM 5161 C CA . THR B 1 203 ? -0.67 5.195 12.914 1 93.25 203 THR B CA 1
ATOM 5162 C C . THR B 1 203 ? -2.092 5.734 12.781 1 93.25 203 THR B C 1
ATOM 5164 O O . THR B 1 203 ? -3.057 4.969 12.805 1 93.25 203 THR B O 1
ATOM 5167 N N . GLN B 1 204 ? -2.211 6.977 12.602 1 96.62 204 GLN B N 1
ATOM 5168 C CA . GLN B 1 204 ? -3.516 7.625 12.664 1 96.62 204 GLN B CA 1
ATOM 5169 C C . GLN B 1 204 ? -4.297 7.418 11.375 1 96.62 204 GLN B C 1
ATOM 5171 O O . GLN B 1 204 ? -5.504 7.648 11.328 1 96.62 204 GLN B O 1
ATOM 5176 N N . ILE B 1 205 ? -3.643 6.988 10.297 1 97.5 205 ILE B N 1
ATOM 5177 C CA . ILE B 1 205 ? -4.301 6.934 8.992 1 97.5 205 ILE B CA 1
ATOM 5178 C C . ILE B 1 205 ? -5.359 5.832 9 1 97.5 205 ILE B C 1
ATOM 5180 O O . ILE B 1 205 ? -6.512 6.07 8.625 1 97.5 205 ILE B O 1
ATOM 5184 N N . SER B 1 206 ? -4.969 4.633 9.469 1 96.44 206 SER B N 1
ATOM 5185 C CA . SER B 1 206 ? -5.938 3.547 9.539 1 96.44 206 SER B CA 1
ATOM 5186 C C . SER B 1 206 ? -7.008 3.826 10.586 1 96.44 206 SER B C 1
ATOM 5188 O O . SER B 1 206 ? -8.172 3.455 10.406 1 96.44 206 SER B O 1
ATOM 5190 N N . GLN B 1 207 ? -6.672 4.453 11.727 1 97.94 207 GLN B N 1
ATOM 5191 C CA . GLN B 1 207 ? -7.633 4.809 12.766 1 97.94 207 GLN B CA 1
ATOM 5192 C C . GLN B 1 207 ? -8.711 5.738 12.219 1 97.94 207 GLN B C 1
ATOM 5194 O O . GLN B 1 207 ? -9.891 5.586 12.539 1 97.94 207 GLN B O 1
ATOM 5199 N N . ALA B 1 208 ? -8.266 6.676 11.438 1 98.69 208 ALA B N 1
ATOM 5200 C CA . ALA B 1 208 ? -9.188 7.637 10.844 1 98.69 208 ALA B CA 1
ATOM 5201 C C . ALA B 1 208 ? -10.25 6.93 10.008 1 98.69 208 ALA B C 1
ATOM 5203 O O . ALA B 1 208 ? -11.43 7.27 10.07 1 98.69 208 ALA B O 1
ATOM 5204 N N . VAL B 1 209 ? -9.82 5.98 9.234 1 98.44 209 VAL B N 1
ATOM 5205 C CA . VAL B 1 209 ? -10.742 5.242 8.375 1 98.44 209 VAL B CA 1
ATOM 5206 C C . VAL B 1 209 ? -11.742 4.469 9.234 1 98.44 209 VAL B C 1
ATOM 5208 O O . VAL B 1 209 ? -12.93 4.398 8.914 1 98.44 209 VAL B O 1
ATOM 5211 N N . GLY B 1 210 ? -11.203 3.836 10.312 1 98.38 210 GLY B N 1
ATOM 5212 C CA . GLY B 1 210 ? -12.109 3.186 11.242 1 98.38 210 GLY B CA 1
ATOM 5213 C C . GLY B 1 210 ? -13.18 4.117 11.781 1 98.38 210 GLY B C 1
ATOM 5214 O O . GLY B 1 210 ? -14.359 3.756 11.828 1 98.38 210 GLY B O 1
ATOM 5215 N N . SER B 1 211 ? -12.805 5.293 12.195 1 98.75 211 SER B N 1
ATOM 5216 C CA . SER B 1 211 ? -13.75 6.285 12.695 1 98.75 211 SER B CA 1
ATOM 5217 C C . SER B 1 211 ? -14.727 6.711 11.609 1 98.75 211 SER B C 1
ATOM 5219 O O . SER B 1 211 ? -15.922 6.859 11.875 1 98.75 211 SER B O 1
ATOM 5221 N N . ALA B 1 212 ? -14.242 6.953 10.414 1 98.75 212 ALA B N 1
ATOM 5222 C CA . ALA B 1 212 ? -15.102 7.355 9.305 1 98.75 212 ALA B CA 1
ATOM 5223 C C . ALA B 1 212 ? -16.156 6.289 9.008 1 98.75 212 ALA B C 1
ATOM 5225 O O . ALA B 1 212 ? -17.312 6.609 8.727 1 98.75 212 ALA B O 1
ATOM 5226 N N . TYR B 1 213 ? -15.719 5.062 9.016 1 98.44 213 TYR B N 1
ATOM 5227 C CA . TYR B 1 213 ? -16.656 3.965 8.797 1 98.44 213 TYR B CA 1
ATOM 5228 C C . TYR B 1 213 ? -17.734 3.947 9.883 1 98.44 213 TYR B C 1
ATOM 5230 O O . TYR B 1 213 ? -18.906 3.676 9.594 1 98.44 213 TYR B O 1
ATOM 5238 N N . ALA B 1 214 ? -17.297 4.172 11.125 1 98.5 214 ALA B N 1
ATOM 5239 C CA . ALA B 1 214 ? -18.266 4.27 12.219 1 98.5 214 ALA B CA 1
ATOM 5240 C C . ALA B 1 214 ? -19.281 5.379 11.961 1 98.5 214 ALA B C 1
ATOM 5242 O O . ALA B 1 214 ? -20.469 5.215 12.219 1 98.5 214 ALA B O 1
ATOM 5243 N N . PHE B 1 215 ? -18.828 6.559 11.484 1 98.38 215 PHE B N 1
ATOM 5244 C CA . PHE B 1 215 ? -19.703 7.672 11.18 1 98.38 215 PHE B CA 1
ATOM 5245 C C . PHE B 1 215 ? -20.703 7.293 10.086 1 98.38 215 PHE B C 1
ATOM 5247 O O . PHE B 1 215 ? -21.891 7.629 10.164 1 98.38 215 PHE B O 1
ATOM 5254 N N . LYS B 1 216 ? -20.203 6.633 9.055 1 97.69 216 LYS B N 1
ATOM 5255 C CA . LYS B 1 216 ? -21.078 6.152 7.988 1 97.69 216 LYS B CA 1
ATOM 5256 C C . LYS B 1 216 ? -22.188 5.262 8.539 1 97.69 216 LYS B C 1
ATOM 5258 O O . LYS B 1 216 ? -23.359 5.449 8.219 1 97.69 216 LYS B O 1
ATOM 5263 N N . ARG B 1 217 ? -21.781 4.355 9.328 1 97.75 217 ARG B N 1
ATOM 5264 C CA . ARG B 1 217 ? -22.75 3.418 9.898 1 97.75 217 ARG B CA 1
ATOM 5265 C C . ARG B 1 217 ? -23.766 4.145 10.773 1 97.75 217 ARG B C 1
ATOM 5267 O O . ARG B 1 217 ? -24.938 3.766 10.812 1 97.75 217 ARG B O 1
ATOM 5274 N N . ALA B 1 218 ? -23.359 5.172 11.438 1 97.69 218 ALA B N 1
ATOM 5275 C CA . ALA B 1 218 ? -24.219 5.949 12.32 1 97.69 218 ALA B CA 1
ATOM 5276 C C . ALA B 1 218 ? -25.062 6.938 11.531 1 97.69 218 ALA B C 1
ATOM 5278 O O . ALA B 1 218 ? -26.047 7.484 12.055 1 97.69 218 ALA B O 1
ATOM 5279 N N . ARG B 1 219 ? -24.719 7.238 10.281 1 96.44 219 ARG B N 1
ATOM 5280 C CA . ARG B 1 219 ? -25.406 8.188 9.422 1 96.44 219 ARG B CA 1
ATOM 5281 C C . ARG B 1 219 ? -25.562 9.539 10.102 1 96.44 219 ARG B C 1
ATOM 5283 O O . ARG B 1 219 ? -26.656 10.102 10.148 1 96.44 219 ARG B O 1
ATOM 5290 N N . ASN B 1 220 ? -24.484 10.016 10.688 1 96 220 ASN B N 1
ATOM 5291 C CA . ASN B 1 220 ? -24.578 11.227 11.5 1 96 220 ASN B CA 1
ATOM 5292 C C . ASN B 1 220 ? -24.188 12.469 10.695 1 96 220 ASN B C 1
ATOM 5294 O O . ASN B 1 220 ? -24.156 13.57 11.234 1 96 220 ASN B O 1
ATOM 5298 N N . GLY B 1 221 ? -23.812 12.32 9.5 1 95.69 221 GLY B N 1
ATOM 5299 C CA . GLY B 1 221 ? -23.547 13.453 8.625 1 95.69 221 GLY B CA 1
ATOM 5300 C C . GLY B 1 221 ? -22.203 14.102 8.867 1 95.69 221 GLY B C 1
ATOM 5301 O O . GLY B 1 221 ? -21.984 15.25 8.477 1 95.69 221 GLY B O 1
ATOM 5302 N N . ARG B 1 222 ? -21.312 13.398 9.508 1 97.19 222 ARG B N 1
ATOM 5303 C CA . ARG B 1 222 ? -19.969 13.922 9.797 1 97.19 222 ARG B CA 1
ATOM 5304 C C . ARG B 1 222 ? -18.922 13.234 8.93 1 97.19 222 ARG B C 1
ATOM 5306 O O . ARG B 1 222 ? -19.172 12.18 8.359 1 97.19 222 ARG B O 1
ATOM 5313 N N . ILE B 1 223 ? -17.766 13.859 8.844 1 98.75 223 ILE B N 1
ATOM 5314 C CA . ILE B 1 223 ? -16.641 13.266 8.125 1 98.75 223 ILE B CA 1
ATOM 5315 C C . ILE B 1 223 ? -15.398 13.289 9.008 1 98.75 223 ILE B C 1
ATOM 5317 O O . ILE B 1 223 ? -15.406 13.867 10.094 1 98.75 223 ILE B O 1
ATOM 5321 N N . VAL B 1 224 ? -14.422 12.531 8.594 1 98.88 224 VAL B N 1
ATOM 5322 C CA . VAL B 1 224 ? -13.117 12.492 9.258 1 98.88 224 VAL B CA 1
ATOM 5323 C C . VAL B 1 224 ? -12.047 13.055 8.328 1 98.88 224 VAL B C 1
ATOM 5325 O O . VAL B 1 224 ? -12.094 12.844 7.113 1 98.88 224 VAL B O 1
ATOM 5328 N N . VAL B 1 225 ? -11.164 13.82 8.844 1 98.88 225 VAL B N 1
ATOM 5329 C CA . VAL B 1 225 ? -9.984 14.273 8.109 1 98.88 225 VAL B CA 1
ATOM 5330 C C . VAL B 1 225 ? -8.719 13.758 8.797 1 98.88 225 VAL B C 1
ATOM 5332 O O . VAL B 1 225 ? -8.578 13.875 10.016 1 98.88 225 VAL B O 1
ATOM 5335 N N . VAL B 1 226 ? -7.863 13.18 8.016 1 98.88 226 VAL B N 1
ATOM 5336 C CA . VAL B 1 226 ? -6.586 12.719 8.555 1 98.88 226 VAL B CA 1
ATOM 5337 C C . VAL B 1 226 ? -5.441 13.406 7.809 1 98.88 226 VAL B C 1
ATOM 5339 O O . VAL B 1 226 ? -5.418 13.43 6.578 1 98.88 226 VAL B O 1
ATOM 5342 N N . TYR B 1 227 ? -4.578 13.977 8.617 1 98.62 227 TYR B N 1
ATOM 5343 C CA . TYR B 1 227 ? -3.391 14.633 8.086 1 98.62 227 TYR B CA 1
ATOM 5344 C C . TYR B 1 227 ? -2.17 13.734 8.188 1 98.62 227 TYR B C 1
ATOM 5346 O O . TYR B 1 227 ? -1.989 13.039 9.195 1 98.62 227 TYR B O 1
ATOM 5354 N N . PHE B 1 228 ? -1.322 13.734 7.121 1 97.44 228 PHE B N 1
ATOM 5355 C CA . PHE B 1 228 ? -0.078 12.977 7.133 1 97.44 228 PHE B CA 1
ATOM 5356 C C . PHE B 1 228 ? 0.901 13.523 6.102 1 97.44 228 PHE B C 1
ATOM 5358 O O . PHE B 1 228 ? 0.531 14.352 5.266 1 97.44 228 PHE B O 1
ATOM 5365 N N . GLY B 1 229 ? 2.127 13.164 6.254 1 95.94 229 GLY B N 1
ATOM 5366 C CA . GLY B 1 229 ? 3.148 13.555 5.297 1 95.94 229 GLY B CA 1
ATOM 5367 C C . GLY B 1 229 ? 3.396 12.508 4.23 1 95.94 229 GLY B C 1
ATOM 5368 O O . GLY B 1 229 ? 2.879 11.391 4.316 1 95.94 229 GLY B O 1
ATOM 5369 N N . GLU B 1 230 ? 4.184 12.945 3.215 1 93.5 230 GLU B N 1
ATOM 5370 C CA . GLU B 1 230 ? 4.543 12.016 2.145 1 93.5 230 GLU B CA 1
ATOM 5371 C C . GLU B 1 230 ? 5.344 10.836 2.68 1 93.5 230 GLU B C 1
ATOM 5373 O O . GLU B 1 230 ? 5.25 9.727 2.148 1 93.5 230 GLU B O 1
ATOM 5378 N N . GLY B 1 231 ? 6.117 11.062 3.711 1 91.75 231 GLY B N 1
ATOM 5379 C CA . GLY B 1 231 ? 6.809 9.945 4.332 1 91.75 231 GLY B CA 1
ATOM 5380 C C . GLY B 1 231 ? 5.863 8.906 4.914 1 91.75 231 GLY B C 1
ATOM 5381 O O . GLY B 1 231 ? 6.07 7.703 4.734 1 91.75 231 GLY B O 1
ATOM 5382 N N . ALA B 1 232 ? 4.906 9.383 5.609 1 92.12 232 ALA B N 1
ATOM 5383 C CA . ALA B 1 232 ? 3.902 8.492 6.191 1 92.12 232 ALA B CA 1
ATOM 5384 C C . ALA B 1 232 ? 3.107 7.773 5.105 1 92.12 232 ALA B C 1
ATOM 5386 O O . ALA B 1 232 ? 2.674 6.637 5.293 1 92.12 232 ALA B O 1
ATOM 5387 N N . ALA B 1 233 ? 2.947 8.398 3.977 1 93 233 ALA B N 1
ATOM 5388 C CA . ALA B 1 233 ? 2.199 7.824 2.861 1 93 233 ALA B CA 1
ATOM 5389 C C . ALA B 1 233 ? 2.938 6.629 2.262 1 93 233 ALA B C 1
ATOM 5391 O O . ALA B 1 233 ? 2.35 5.832 1.529 1 93 233 ALA B O 1
ATOM 5392 N N . SER B 1 234 ? 4.152 6.504 2.529 1 88.5 234 SER B N 1
ATOM 5393 C CA . SER B 1 234 ? 4.961 5.41 1.992 1 88.5 234 SER B CA 1
ATOM 5394 C C . SER B 1 234 ? 4.91 4.188 2.902 1 88.5 234 SER B C 1
ATOM 5396 O O . SER B 1 234 ? 5.391 3.115 2.535 1 88.5 234 SER B O 1
ATOM 5398 N N . GLU B 1 235 ? 4.293 4.312 4.035 1 88 235 GLU B N 1
ATOM 5399 C CA . GLU B 1 235 ? 4.168 3.201 4.973 1 88 235 GLU B CA 1
ATOM 5400 C C . GLU B 1 235 ? 3 2.295 4.602 1 88 235 GLU B C 1
ATOM 5402 O O . GLU B 1 235 ? 2.041 2.738 3.963 1 88 235 GLU B O 1
ATOM 5407 N N . GLY B 1 236 ? 3.037 1.063 5.043 1 89.06 236 GLY B N 1
ATOM 5408 C CA . GLY B 1 236 ? 2.004 0.084 4.75 1 89.06 236 GLY B CA 1
ATOM 5409 C C . GLY B 1 236 ? 0.639 0.479 5.281 1 89.06 236 GLY B C 1
ATOM 5410 O O . GLY B 1 236 ? -0.387 0.134 4.688 1 89.06 236 GLY B O 1
ATOM 5411 N N . ASP B 1 237 ? 0.571 1.208 6.312 1 91.81 237 ASP B N 1
ATOM 5412 C CA . ASP B 1 237 ? -0.691 1.636 6.906 1 91.81 237 ASP B CA 1
ATOM 5413 C C . ASP B 1 237 ? -1.489 2.504 5.938 1 91.81 237 ASP B C 1
ATOM 5415 O O . ASP B 1 237 ? -2.721 2.451 5.918 1 91.81 237 ASP B O 1
ATOM 5419 N N . ALA B 1 238 ? -0.739 3.295 5.258 1 93.81 238 ALA B N 1
ATOM 5420 C CA . ALA B 1 238 ? -1.421 4.148 4.289 1 93.81 238 ALA B CA 1
ATOM 5421 C C . ALA B 1 238 ? -2.123 3.311 3.223 1 93.81 238 ALA B C 1
ATOM 5423 O O . ALA B 1 238 ? -3.27 3.59 2.861 1 93.81 238 ALA B O 1
ATOM 5424 N N . HIS B 1 239 ? -1.461 2.303 2.783 1 91.88 239 HIS B N 1
ATOM 5425 C CA . HIS B 1 239 ? -2.01 1.382 1.795 1 91.88 239 HIS B CA 1
ATOM 5426 C C . HIS B 1 239 ? -3.316 0.764 2.283 1 91.88 239 HIS B C 1
ATOM 5428 O O . HIS B 1 239 ? -4.324 0.792 1.575 1 91.88 239 HIS B O 1
ATOM 5434 N N . ALA B 1 240 ? -3.229 0.194 3.412 1 93.25 240 ALA B N 1
ATOM 5435 C CA . ALA B 1 240 ? -4.406 -0.45 3.992 1 93.25 240 ALA B CA 1
ATOM 5436 C C . ALA B 1 240 ? -5.547 0.547 4.168 1 93.25 240 ALA B C 1
ATOM 5438 O O . ALA B 1 240 ? -6.703 0.232 3.885 1 93.25 240 ALA B O 1
ATOM 5439 N N . ALA B 1 241 ? -5.203 1.708 4.613 1 96.62 241 ALA B N 1
ATOM 5440 C CA . ALA B 1 241 ? -6.211 2.736 4.871 1 96.62 241 ALA B CA 1
ATOM 5441 C C . ALA B 1 241 ? -6.902 3.16 3.578 1 96.62 241 ALA B C 1
ATOM 5443 O O . ALA B 1 241 ? -8.133 3.238 3.523 1 96.62 241 ALA B O 1
ATOM 5444 N N . PHE B 1 242 ? -6.113 3.451 2.496 1 96.44 242 PHE B N 1
ATOM 5445 C CA . PHE B 1 242 ? -6.688 3.846 1.217 1 96.44 242 PHE B CA 1
ATOM 5446 C C . PHE B 1 242 ? -7.621 2.762 0.684 1 96.44 242 PHE B C 1
ATOM 5448 O O . PHE B 1 242 ? -8.734 3.055 0.242 1 96.44 242 PHE B O 1
ATOM 5455 N N . ASN B 1 243 ? -7.133 1.561 0.749 1 93.5 243 ASN B N 1
ATOM 5456 C CA . ASN B 1 243 ? -7.898 0.435 0.225 1 93.5 243 ASN B CA 1
ATOM 5457 C C . ASN B 1 243 ? -9.203 0.242 0.99 1 93.5 243 ASN B C 1
ATOM 5459 O O . ASN B 1 243 ? -10.266 0.074 0.384 1 93.5 243 ASN B O 1
ATOM 5463 N N . PHE B 1 244 ? -9.195 0.276 2.299 1 94.38 244 PHE B N 1
ATOM 5464 C CA . PHE B 1 244 ? -10.383 0.093 3.123 1 94.38 244 PHE B CA 1
ATOM 5465 C C . PHE B 1 244 ? -11.367 1.237 2.916 1 94.38 244 PHE B C 1
ATOM 5467 O O . PHE B 1 244 ? -12.578 1.016 2.848 1 94.38 244 PHE B O 1
ATOM 5474 N N . ALA B 1 245 ? -10.82 2.432 2.869 1 97.31 245 ALA B N 1
ATOM 5475 C CA . ALA B 1 245 ? -11.688 3.592 2.689 1 97.31 245 ALA B CA 1
ATOM 5476 C C . ALA B 1 245 ? -12.477 3.492 1.386 1 97.31 245 ALA B C 1
ATOM 5478 O O . ALA B 1 245 ? -13.664 3.811 1.346 1 97.31 245 ALA B O 1
ATOM 5479 N N . SER B 1 246 ? -11.789 3.104 0.355 1 94.69 246 SER B N 1
ATOM 5480 C CA . SER B 1 246 ? -12.414 2.975 -0.959 1 94.69 246 SER B CA 1
ATOM 5481 C C . SER B 1 246 ? -13.445 1.85 -0.975 1 94.69 246 SER B C 1
ATOM 5483 O O . SER B 1 246 ? -14.578 2.045 -1.417 1 94.69 246 SER B O 1
ATOM 5485 N N . THR B 1 247 ? -13.102 0.68 -0.492 1 92.56 247 THR B N 1
ATOM 5486 C CA . THR B 1 247 ? -13.953 -0.501 -0.546 1 92.56 247 THR B CA 1
ATOM 5487 C C . THR B 1 247 ? -15.195 -0.31 0.319 1 92.56 247 THR B C 1
ATOM 5489 O O . THR B 1 247 ? -16.297 -0.729 -0.058 1 92.56 247 THR B O 1
ATOM 5492 N N . LEU B 1 248 ? -15.008 0.352 1.468 1 94.75 248 LEU B N 1
ATOM 5493 C CA . LEU B 1 248 ? -16.109 0.533 2.406 1 94.75 248 LEU B CA 1
ATOM 5494 C C . LEU B 1 248 ? -16.812 1.872 2.178 1 94.75 248 LEU B C 1
ATOM 5496 O O . LEU B 1 248 ? -17.766 2.207 2.877 1 94.75 248 LEU B O 1
ATOM 5500 N N . ARG B 1 249 ? -16.266 2.652 1.227 1 95.31 249 ARG B N 1
ATOM 5501 C CA . ARG B 1 249 ? -16.844 3.947 0.873 1 95.31 249 ARG B CA 1
ATOM 5502 C C . ARG B 1 249 ? -16.969 4.844 2.1 1 95.31 249 ARG B C 1
ATOM 5504 O O . ARG B 1 249 ? -18.062 5.348 2.395 1 95.31 249 ARG B O 1
ATOM 5511 N N . CYS B 1 250 ? -15.875 5.086 2.775 1 97.81 250 CYS B N 1
ATOM 5512 C CA . CYS B 1 250 ? -15.852 5.824 4.031 1 97.81 250 CYS B CA 1
ATOM 5513 C C . CYS B 1 250 ? -15.852 7.328 3.783 1 97.81 250 CYS B C 1
ATOM 5515 O O . CYS B 1 250 ? -15.203 7.805 2.846 1 97.81 250 CYS B O 1
ATOM 5517 N N . PRO B 1 251 ? -16.516 8.102 4.598 1 98.75 251 PRO B N 1
ATOM 5518 C CA . PRO B 1 251 ? -16.484 9.562 4.516 1 98.75 251 PRO B CA 1
ATOM 5519 C C . PRO B 1 251 ? -15.211 10.164 5.125 1 98.75 251 PRO B C 1
ATOM 5521 O O . PRO B 1 251 ? -15.266 10.766 6.203 1 98.75 251 PRO B O 1
ATOM 5524 N N . VAL B 1 252 ? -14.156 10.094 4.438 1 98.88 252 VAL B N 1
ATOM 5525 C CA . VAL B 1 252 ? -12.859 10.5 4.98 1 98.88 252 VAL B CA 1
ATOM 5526 C C . VAL B 1 252 ? -12.094 11.32 3.949 1 98.88 252 VAL B C 1
ATOM 5528 O O . VAL B 1 252 ? -12.18 11.055 2.748 1 98.88 252 VAL B O 1
ATOM 5531 N N . ILE B 1 253 ? -11.453 12.359 4.371 1 98.94 253 ILE B N 1
ATOM 5532 C CA . ILE B 1 253 ? -10.5 13.125 3.586 1 98.94 253 ILE B CA 1
ATOM 5533 C C . ILE B 1 253 ? -9.078 12.805 4.039 1 98.94 253 ILE B C 1
ATOM 5535 O O . ILE B 1 253 ? -8.742 12.953 5.215 1 98.94 253 ILE B O 1
ATOM 5539 N N . PHE B 1 254 ? -8.305 12.273 3.102 1 98.88 254 PHE B N 1
ATOM 5540 C CA . PHE B 1 254 ? -6.867 12.133 3.303 1 98.88 254 PHE B CA 1
ATOM 5541 C C . PHE B 1 254 ? -6.129 13.391 2.875 1 98.88 254 PHE B C 1
ATOM 5543 O O . PHE B 1 254 ? -6.059 13.703 1.683 1 98.88 254 PHE B O 1
ATOM 5550 N N . PHE B 1 255 ? -5.57 14.086 3.812 1 98.88 255 PHE B N 1
ATOM 5551 C CA . PHE B 1 255 ? -4.82 15.305 3.521 1 98.88 255 PHE B CA 1
ATOM 5552 C C . PHE B 1 255 ? -3.324 15.07 3.674 1 98.88 255 PHE B C 1
ATOM 5554 O O . PHE B 1 255 ? -2.793 15.117 4.785 1 98.88 255 PHE B O 1
ATOM 5561 N N . CYS B 1 256 ? -2.66 14.922 2.562 1 98.38 256 CYS B N 1
ATOM 5562 C CA . CYS B 1 256 ? -1.223 14.68 2.568 1 98.38 256 CYS B CA 1
ATOM 5563 C C . CYS B 1 256 ? -0.45 15.977 2.373 1 98.38 256 CYS B C 1
ATOM 5565 O O . CYS B 1 256 ? -0.543 16.609 1.319 1 98.38 256 CYS B O 1
ATOM 5567 N N . ARG B 1 257 ? 0.24 16.328 3.375 1 97.44 257 ARG B N 1
ATOM 5568 C CA . ARG B 1 257 ? 1.189 17.422 3.24 1 97.44 257 ARG B CA 1
ATOM 5569 C C . ARG B 1 257 ? 2.502 16.953 2.627 1 97.44 257 ARG B C 1
ATOM 5571 O O . ARG B 1 257 ? 3.275 16.25 3.279 1 97.44 257 ARG B O 1
ATOM 5578 N N . ASN B 1 258 ? 2.727 17.25 1.383 1 96.88 258 ASN B N 1
ATOM 5579 C CA . ASN B 1 258 ? 3.994 16.922 0.738 1 96.88 258 ASN B CA 1
ATOM 5580 C C . ASN B 1 258 ? 4.977 18.094 0.818 1 96.88 258 ASN B C 1
ATOM 5582 O O . ASN B 1 258 ? 4.969 18.984 -0.037 1 96.88 258 ASN B O 1
ATOM 5586 N N . ASN B 1 259 ? 5.84 18.031 1.842 1 93.75 259 ASN B N 1
ATOM 5587 C CA . ASN B 1 259 ? 6.742 19.156 2.078 1 93.75 259 ASN B CA 1
ATOM 5588 C C . ASN B 1 259 ? 8.172 18.812 1.667 1 93.75 259 ASN B C 1
ATOM 5590 O O . ASN B 1 259 ? 9.109 19.516 2.047 1 93.75 259 ASN B O 1
ATOM 5594 N N . GLY B 1 260 ? 8.281 17.672 1.023 1 90.56 260 GLY B N 1
ATOM 5595 C CA . GLY B 1 260 ? 9.523 17.375 0.332 1 90.56 260 GLY B CA 1
ATOM 5596 C C . GLY B 1 260 ? 10.461 16.5 1.15 1 90.56 260 GLY B C 1
ATOM 5597 O O . GLY B 1 260 ? 11.43 15.953 0.618 1 90.56 260 GLY B O 1
ATOM 5598 N N . TYR B 1 261 ? 10.195 16.375 2.496 1 85.94 261 TYR B N 1
ATOM 5599 C CA . TYR B 1 261 ? 11.164 15.656 3.316 1 85.94 261 TYR B CA 1
ATOM 5600 C C . TYR B 1 261 ? 10.469 14.805 4.375 1 85.94 261 TYR B C 1
ATOM 5602 O O . TYR B 1 261 ? 9.594 15.297 5.094 1 85.94 261 TYR B O 1
ATOM 5610 N N . ALA B 1 262 ? 10.867 13.57 4.48 1 83.88 262 ALA B N 1
ATOM 5611 C CA . ALA B 1 262 ? 10.578 12.711 5.629 1 83.88 262 ALA B CA 1
ATOM 5612 C C . ALA B 1 262 ? 11.766 12.656 6.586 1 83.88 262 ALA B C 1
ATOM 5614 O O . ALA B 1 262 ? 12.656 11.82 6.43 1 83.88 262 ALA B O 1
ATOM 5615 N N . ILE B 1 263 ? 11.672 13.43 7.594 1 77.06 263 ILE B N 1
ATOM 5616 C CA . ILE B 1 263 ? 12.82 13.703 8.453 1 77.06 263 ILE B CA 1
ATOM 5617 C C . ILE B 1 263 ? 14.016 14.117 7.59 1 77.06 263 ILE B C 1
ATOM 5619 O O . ILE B 1 263 ? 14.195 15.297 7.297 1 77.06 263 ILE B O 1
ATOM 5623 N N . SER B 1 264 ? 14.797 13.102 7.098 1 78.75 264 SER B N 1
ATOM 5624 C CA . SER B 1 264 ? 16 13.414 6.336 1 78.75 264 SER B CA 1
ATOM 5625 C C . SER B 1 264 ? 15.938 12.828 4.93 1 78.75 264 SER B C 1
ATOM 5627 O O . SER B 1 264 ? 16.844 13.039 4.121 1 78.75 264 SER B O 1
ATOM 5629 N N . THR B 1 265 ? 14.898 12.195 4.617 1 79.81 265 THR B N 1
ATOM 5630 C CA . THR B 1 265 ? 14.789 11.516 3.336 1 79.81 265 THR B CA 1
ATOM 5631 C C . THR B 1 265 ? 14 12.359 2.336 1 79.81 265 THR B C 1
ATOM 5633 O O . THR B 1 265 ? 12.828 12.664 2.559 1 79.81 265 THR B O 1
ATOM 5636 N N . SER B 1 266 ? 14.703 12.688 1.277 1 80.56 266 SER B N 1
ATOM 5637 C CA . SER B 1 266 ? 14.039 13.484 0.253 1 80.56 266 SER B CA 1
ATOM 5638 C C . SER B 1 266 ? 12.969 12.68 -0.47 1 80.56 266 SER B C 1
ATOM 5640 O O . SER B 1 266 ? 13.008 11.445 -0.481 1 80.56 266 SER B O 1
ATOM 5642 N N . THR B 1 267 ? 12.039 13.297 -1.066 1 82.25 267 THR B N 1
ATOM 5643 C CA . THR B 1 267 ? 10.938 12.656 -1.777 1 82.25 267 THR B CA 1
ATOM 5644 C C . THR B 1 267 ? 11.461 11.742 -2.883 1 82.25 267 THR B C 1
ATOM 5646 O O . THR B 1 267 ? 10.875 10.695 -3.162 1 82.25 267 THR B O 1
ATOM 5649 N N . SER B 1 268 ? 12.539 12.094 -3.473 1 79.25 268 SER B N 1
ATOM 5650 C CA . SER B 1 268 ? 13.102 11.312 -4.566 1 79.25 268 SER B CA 1
ATOM 5651 C C . SER B 1 268 ? 13.508 9.914 -4.098 1 79.25 268 SER B C 1
ATOM 5653 O O . SER B 1 268 ? 13.578 8.984 -4.895 1 79.25 268 SER B O 1
ATOM 5655 N N . ASP B 1 269 ? 13.695 9.812 -2.834 1 81.94 269 ASP B N 1
ATOM 5656 C CA . ASP B 1 269 ? 14.109 8.531 -2.262 1 81.94 269 ASP B CA 1
ATOM 5657 C C . ASP B 1 269 ? 12.93 7.824 -1.6 1 81.94 269 ASP B C 1
ATOM 5659 O O . ASP B 1 269 ? 13.07 6.699 -1.112 1 81.94 269 ASP B O 1
ATOM 5663 N N . GLN B 1 270 ? 11.805 8.484 -1.651 1 80.94 270 GLN B N 1
ATOM 5664 C CA . GLN B 1 270 ? 10.656 7.957 -0.914 1 80.94 270 GLN B CA 1
ATOM 5665 C C . GLN B 1 270 ? 9.727 7.176 -1.832 1 80.94 270 GLN B C 1
ATOM 5667 O O . GLN B 1 270 ? 9.227 6.109 -1.46 1 80.94 270 GLN B O 1
ATOM 5672 N N . TYR B 1 271 ? 9.508 7.672 -3.002 1 85.25 271 TYR B N 1
ATOM 5673 C CA . TYR B 1 271 ? 8.539 7.055 -3.902 1 85.25 271 TYR B CA 1
ATOM 5674 C C . TYR B 1 271 ? 8.906 7.312 -5.359 1 85.25 271 TYR B C 1
ATOM 5676 O O . TYR B 1 271 ? 9.625 8.266 -5.664 1 85.25 271 TYR B O 1
ATOM 5684 N N . GLY B 1 272 ? 8.359 6.5 -6.281 1 84.88 272 GLY B N 1
ATOM 5685 C CA . GLY B 1 272 ? 8.719 6.605 -7.688 1 84.88 272 GLY B CA 1
ATOM 5686 C C . GLY B 1 272 ? 7.574 7.062 -8.562 1 84.88 272 GLY B C 1
ATOM 5687 O O . GLY B 1 272 ? 7.766 7.348 -9.75 1 84.88 272 GLY B O 1
ATOM 5688 N N . GLY B 1 273 ? 6.398 7.258 -8.031 1 88.38 273 GLY B N 1
ATOM 5689 C CA . GLY B 1 273 ? 5.227 7.613 -8.82 1 88.38 273 GLY B CA 1
ATOM 5690 C C . GLY B 1 273 ? 4.98 9.109 -8.875 1 88.38 273 GLY B C 1
ATOM 5691 O O . GLY B 1 273 ? 5.879 9.906 -8.594 1 88.38 273 GLY B O 1
ATOM 5692 N N . ASP B 1 274 ? 3.803 9.5 -9.352 1 92.06 274 ASP B N 1
ATOM 5693 C CA . ASP B 1 274 ? 3.359 10.883 -9.469 1 92.06 274 ASP B CA 1
ATOM 5694 C C . ASP B 1 274 ? 2.916 11.438 -8.117 1 92.06 274 ASP B C 1
ATOM 5696 O O . ASP B 1 274 ? 1.753 11.805 -7.945 1 92.06 274 ASP B O 1
ATOM 5700 N N . GLY B 1 275 ? 3.924 11.508 -7.234 1 93.38 275 GLY B N 1
ATOM 5701 C CA . GLY B 1 275 ? 3.598 11.969 -5.895 1 93.38 275 GLY B CA 1
ATOM 5702 C C . GLY B 1 275 ? 2.65 11.039 -5.16 1 93.38 275 GLY B C 1
ATOM 5703 O O . GLY B 1 275 ? 2.654 9.828 -5.395 1 93.38 275 GLY B O 1
ATOM 5704 N N . ILE B 1 276 ? 1.997 11.602 -4.207 1 95.94 276 ILE B N 1
ATOM 5705 C CA . ILE B 1 276 ? 1.077 10.812 -3.395 1 95.94 276 ILE B CA 1
ATOM 5706 C C . ILE B 1 276 ? -0.311 10.82 -4.031 1 95.94 276 ILE B C 1
ATOM 5708 O O . ILE B 1 276 ? -1.026 9.812 -3.988 1 95.94 276 ILE B O 1
ATOM 5712 N N . ALA B 1 277 ? -0.624 11.953 -4.66 1 96.56 277 ALA B N 1
ATOM 5713 C CA . ALA B 1 277 ? -1.919 12.047 -5.328 1 96.56 277 ALA B CA 1
ATOM 5714 C C . ALA B 1 277 ? -2.061 10.984 -6.41 1 96.56 277 ALA B C 1
ATOM 5716 O O . ALA B 1 277 ? -3.156 10.469 -6.648 1 96.56 277 ALA B O 1
ATOM 5717 N N . GLY B 1 278 ? -0.992 10.664 -7.066 1 93.94 278 GLY B N 1
ATOM 5718 C CA . GLY B 1 278 ? -1 9.68 -8.141 1 93.94 278 GLY B CA 1
ATOM 5719 C C . GLY B 1 278 ? -1.358 8.281 -7.664 1 93.94 278 GLY B C 1
ATOM 5720 O O . GLY B 1 278 ? -1.702 7.414 -8.469 1 93.94 278 GLY B O 1
ATOM 5721 N N . ARG B 1 279 ? -1.312 8.047 -6.422 1 93.56 279 ARG B N 1
ATOM 5722 C CA . ARG B 1 279 ? -1.646 6.738 -5.867 1 93.56 279 ARG B CA 1
ATOM 5723 C C . ARG B 1 279 ? -3.156 6.566 -5.738 1 93.56 279 ARG B C 1
ATOM 5725 O O . ARG B 1 279 ? -3.666 5.445 -5.793 1 93.56 279 ARG B O 1
ATOM 5732 N N . GLY B 1 280 ? -3.859 7.652 -5.531 1 95.25 280 GLY B N 1
ATOM 5733 C CA . GLY B 1 280 ? -5.277 7.645 -5.211 1 95.25 280 GLY B CA 1
ATOM 5734 C C . GLY B 1 280 ? -6.109 6.852 -6.199 1 95.25 280 GLY B C 1
ATOM 5735 O O . GLY B 1 280 ? -6.812 5.91 -5.816 1 95.25 280 GLY B O 1
ATOM 5736 N N . PRO B 1 281 ? -5.969 7.133 -7.461 1 92.19 281 PRO B N 1
ATOM 5737 C CA . PRO B 1 281 ? -6.789 6.434 -8.453 1 92.19 281 PRO B CA 1
ATOM 5738 C C . PRO B 1 281 ? -6.578 4.922 -8.43 1 92.19 281 PRO B C 1
ATOM 5740 O O . PRO B 1 281 ? -7.527 4.16 -8.625 1 92.19 281 PRO B O 1
ATOM 5743 N N . GLY B 1 282 ? -5.414 4.535 -8.195 1 91.88 282 GLY B N 1
ATOM 5744 C CA . GLY B 1 282 ? -5.133 3.111 -8.125 1 91.88 282 GLY B CA 1
ATOM 5745 C C . GLY B 1 282 ? -5.902 2.41 -7.02 1 91.88 282 GLY B C 1
ATOM 5746 O O . GLY B 1 282 ? -6.16 1.207 -7.105 1 91.88 282 GLY B O 1
ATOM 5747 N N . TYR B 1 283 ? -6.262 3.139 -6.012 1 93.62 283 TYR B N 1
ATOM 5748 C CA . TYR B 1 283 ? -7.016 2.588 -4.891 1 93.62 283 TYR B CA 1
ATOM 5749 C C . TYR B 1 283 ? -8.508 2.881 -5.035 1 93.62 283 TYR B C 1
ATOM 5751 O O . TYR B 1 283 ? -9.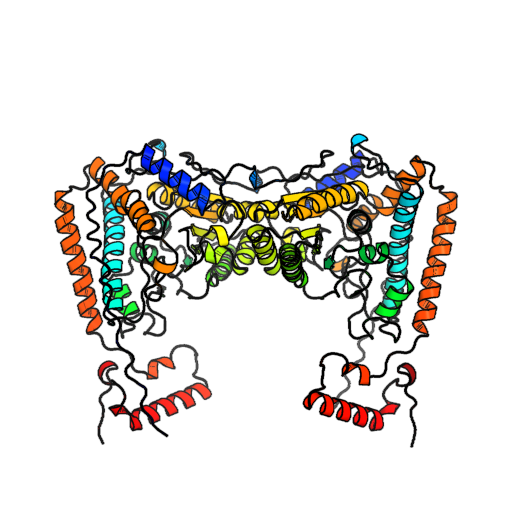305 2.482 -4.188 1 93.62 283 TYR B O 1
ATOM 5759 N N . GLY B 1 284 ? -8.891 3.609 -6.062 1 93.31 284 GLY B N 1
ATOM 5760 C CA . GLY B 1 284 ? -10.281 4.012 -6.207 1 93.31 284 GLY B CA 1
ATOM 5761 C C . GLY B 1 284 ? -10.648 5.215 -5.363 1 93.31 284 GLY B C 1
ATOM 5762 O O . GLY B 1 284 ? -11.805 5.383 -4.977 1 93.31 284 GLY B O 1
ATOM 5763 N N . VAL B 1 285 ? -9.695 6.031 -5.066 1 96.06 285 VAL B N 1
ATOM 5764 C CA . VAL B 1 285 ? -9.906 7.219 -4.242 1 96.06 285 VAL B CA 1
ATOM 5765 C C . VAL B 1 285 ? -9.805 8.469 -5.109 1 96.06 285 VAL B C 1
ATOM 5767 O O . VAL B 1 285 ? -8.836 8.648 -5.848 1 96.06 285 VAL B O 1
ATOM 5770 N N . LYS B 1 286 ? -10.82 9.312 -5.043 1 97.38 286 LYS B N 1
ATOM 5771 C CA . LYS B 1 286 ? -10.742 10.594 -5.734 1 97.38 286 LYS B CA 1
ATOM 5772 C C . LYS B 1 286 ? -9.594 11.438 -5.199 1 97.38 286 LYS B C 1
ATOM 5774 O O . LYS B 1 286 ? -9.328 11.445 -3.994 1 97.38 286 LYS B O 1
ATOM 5779 N N . SER B 1 287 ? -8.859 12.102 -6.145 1 97.88 287 SER B N 1
ATOM 5780 C CA . SER B 1 287 ? -7.633 12.766 -5.711 1 97.88 287 SER B CA 1
ATOM 5781 C C . SER B 1 287 ? -7.488 14.141 -6.355 1 97.88 287 SER B C 1
ATOM 5783 O O . SER B 1 287 ? -7.965 14.359 -7.473 1 97.88 287 SER B O 1
ATOM 5785 N N . ILE B 1 288 ? -6.832 15.031 -5.672 1 98.5 288 ILE B N 1
ATOM 5786 C CA . ILE B 1 288 ? -6.496 16.344 -6.195 1 98.5 288 ILE B CA 1
ATOM 5787 C C . ILE B 1 288 ? -5.16 16.812 -5.617 1 98.5 288 ILE B C 1
ATOM 5789 O O . ILE B 1 288 ? -4.859 16.547 -4.449 1 98.5 288 ILE B O 1
ATOM 5793 N N . ARG B 1 289 ? -4.332 17.375 -6.465 1 98.5 289 ARG B N 1
ATOM 5794 C CA . ARG B 1 289 ? -3.102 18.031 -6.047 1 98.5 289 ARG B CA 1
ATOM 5795 C C . ARG B 1 289 ? -3.287 19.547 -5.992 1 98.5 289 ARG B C 1
ATOM 5797 O O . ARG B 1 289 ? -3.854 20.141 -6.91 1 98.5 289 ARG B O 1
ATOM 5804 N N . VAL B 1 290 ? -2.859 20.172 -4.914 1 98.69 290 VAL B N 1
ATOM 5805 C CA . VAL B 1 290 ? -3.102 21.594 -4.742 1 98.69 290 VAL B CA 1
ATOM 5806 C C . VAL B 1 290 ? -1.805 22.297 -4.34 1 98.69 290 VAL B C 1
ATOM 5808 O O . VAL B 1 290 ? -0.883 21.656 -3.826 1 98.69 290 VAL B O 1
ATOM 5811 N N . ASP B 1 291 ? -1.747 23.547 -4.668 1 98.38 291 ASP B N 1
ATOM 5812 C CA . ASP B 1 291 ? -0.691 24.391 -4.125 1 98.38 291 ASP B CA 1
ATOM 5813 C C . ASP B 1 291 ? -0.883 24.609 -2.625 1 98.38 291 ASP B C 1
ATOM 5815 O O . ASP B 1 291 ? -1.726 25.406 -2.211 1 98.38 291 ASP B O 1
ATOM 5819 N N . GLY B 1 292 ? -0.032 23.969 -1.858 1 98.38 292 GLY B N 1
ATOM 5820 C CA . GLY B 1 292 ? -0.182 23.969 -0.412 1 98.38 292 GLY B CA 1
ATOM 5821 C C . GLY B 1 292 ? 0.153 25.312 0.215 1 98.38 292 GLY B C 1
ATOM 5822 O O . GLY B 1 292 ? -0.135 25.547 1.391 1 98.38 292 GLY B O 1
ATOM 5823 N N . ASN B 1 293 ? 0.702 26.234 -0.543 1 97.5 293 ASN B N 1
ATOM 5824 C CA . ASN B 1 293 ? 1.042 27.562 -0.045 1 97.5 293 ASN B CA 1
ATOM 5825 C C . ASN B 1 293 ? 0.023 28.609 -0.492 1 97.5 293 ASN B C 1
ATOM 5827 O O . ASN B 1 293 ? 0.168 29.781 -0.188 1 97.5 293 ASN B O 1
ATOM 5831 N N . ASP B 1 294 ? -0.919 28.156 -1.239 1 98.06 294 ASP B N 1
ATOM 5832 C CA . ASP B 1 294 ? -2.053 28.984 -1.653 1 98.06 294 ASP B CA 1
ATOM 5833 C C . ASP B 1 294 ? -3.271 28.719 -0.773 1 98.06 294 ASP B C 1
ATOM 5835 O O . ASP B 1 294 ? -4.012 27.766 -1.002 1 98.06 294 ASP B O 1
ATOM 5839 N N . PHE B 1 295 ? -3.52 29.672 0.09 1 98.44 295 PHE B N 1
ATOM 5840 C CA . PHE B 1 295 ? -4.625 29.516 1.028 1 98.44 295 PHE B CA 1
ATOM 5841 C C . PHE B 1 295 ? -5.926 29.234 0.29 1 98.44 295 PHE B C 1
ATOM 5843 O O . PHE B 1 295 ? -6.684 28.344 0.678 1 98.44 295 PHE B O 1
ATOM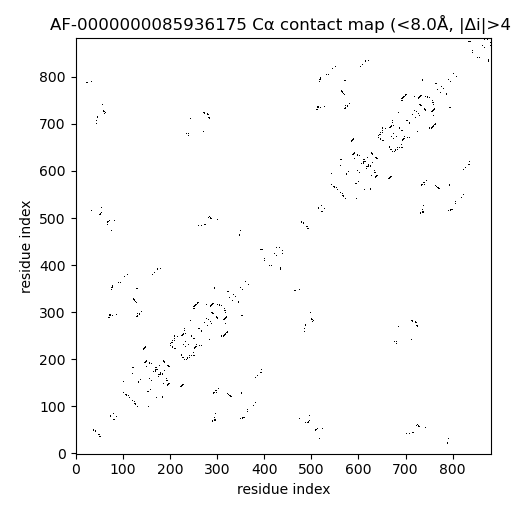 5850 N N . PHE B 1 296 ? -6.176 29.906 -0.713 1 98.75 296 PHE B N 1
ATOM 5851 C CA . PHE B 1 296 ? -7.434 29.812 -1.441 1 98.75 296 PHE B CA 1
ATOM 5852 C C . PHE B 1 296 ? -7.566 28.453 -2.119 1 98.75 296 PHE B C 1
ATOM 5854 O O . PHE B 1 296 ? -8.648 27.859 -2.113 1 98.75 296 PHE B O 1
ATOM 5861 N N . ALA B 1 297 ? -6.516 27.969 -2.715 1 98.75 297 ALA B N 1
ATOM 5862 C CA . ALA B 1 297 ? -6.535 26.672 -3.365 1 98.75 297 ALA B CA 1
ATOM 5863 C C . ALA B 1 297 ? -6.812 25.562 -2.355 1 98.75 297 ALA B C 1
ATOM 5865 O O . ALA B 1 297 ? -7.617 24.656 -2.619 1 98.75 297 ALA B O 1
ATOM 5866 N N . VAL B 1 298 ? -6.133 25.641 -1.229 1 98.88 298 VAL B N 1
ATOM 5867 C CA . VAL B 1 298 ? -6.32 24.641 -0.186 1 98.88 298 VAL B CA 1
ATOM 5868 C C . VAL B 1 298 ? -7.754 24.703 0.335 1 98.88 298 VAL B C 1
ATOM 5870 O O . VAL B 1 298 ? -8.391 23.656 0.516 1 98.88 298 VAL B O 1
ATOM 5873 N N . TYR B 1 299 ? -8.25 25.891 0.561 1 98.88 299 TYR B N 1
ATOM 5874 C CA . TYR B 1 299 ? -9.609 26.062 1.047 1 98.88 299 TYR B CA 1
ATOM 5875 C C . TYR B 1 299 ? -10.617 25.484 0.068 1 98.88 299 TYR B C 1
ATOM 5877 O O . TYR B 1 299 ? -11.469 24.672 0.452 1 98.88 299 TYR B O 1
ATOM 5885 N N . ASN B 1 300 ? -10.539 25.875 -1.176 1 98.81 300 ASN B N 1
ATOM 5886 C CA . ASN B 1 300 ? -11.477 25.422 -2.195 1 98.81 300 ASN B CA 1
ATOM 5887 C C . ASN B 1 300 ? -11.438 23.906 -2.342 1 98.81 300 ASN B C 1
ATOM 5889 O O . ASN B 1 300 ? -12.484 23.25 -2.398 1 98.81 300 ASN B O 1
ATOM 5893 N N . ALA B 1 301 ? -10.258 23.359 -2.418 1 98.81 301 ALA B N 1
ATOM 5894 C CA . ALA B 1 301 ? -10.109 21.906 -2.598 1 98.81 301 ALA B CA 1
ATOM 5895 C C . ALA B 1 301 ? -10.664 21.141 -1.401 1 98.81 301 ALA B C 1
ATOM 5897 O O . ALA B 1 301 ? -11.305 20.109 -1.567 1 98.81 301 ALA B O 1
ATOM 5898 N N . THR B 1 302 ? -10.391 21.656 -0.212 1 98.88 302 THR B N 1
ATOM 5899 C CA . THR B 1 302 ? -10.875 20.984 0.995 1 98.88 302 THR B CA 1
ATOM 5900 C C . THR B 1 302 ? -12.398 21.062 1.087 1 98.88 302 THR B C 1
ATOM 5902 O O . THR B 1 302 ? -13.047 20.109 1.5 1 98.88 302 THR B O 1
ATOM 5905 N N . LYS B 1 303 ? -12.93 22.188 0.752 1 98.75 303 LYS B N 1
ATOM 5906 C CA . LYS B 1 303 ? -14.383 22.344 0.739 1 98.75 303 LYS B CA 1
ATOM 5907 C C . LYS B 1 303 ? -15.039 21.328 -0.199 1 98.75 303 LYS B C 1
ATOM 5909 O O . LYS B 1 303 ? -16.016 20.672 0.171 1 98.75 303 LYS B O 1
ATOM 5914 N N . LEU B 1 304 ? -14.508 21.25 -1.359 1 98.56 304 LEU B N 1
ATOM 5915 C CA . LEU B 1 304 ? -15.008 20.281 -2.322 1 98.56 304 LEU B CA 1
ATOM 5916 C C . LEU B 1 304 ? -14.844 18.859 -1.79 1 98.56 304 LEU B C 1
ATOM 5918 O O . LEU B 1 304 ? -15.766 18.047 -1.902 1 98.56 304 LEU B O 1
ATOM 5922 N N . ALA B 1 305 ? -13.695 18.578 -1.283 1 98.75 305 ALA B N 1
ATOM 5923 C CA . ALA B 1 305 ? -13.422 17.25 -0.733 1 98.75 305 ALA B CA 1
ATOM 5924 C C . ALA B 1 305 ? -14.438 16.891 0.352 1 98.75 305 ALA B C 1
ATOM 5926 O O . ALA B 1 305 ? -14.883 15.742 0.44 1 98.75 305 ALA B O 1
ATOM 5927 N N . ARG B 1 306 ? -14.734 17.844 1.205 1 98.69 306 ARG B N 1
ATOM 5928 C CA . ARG B 1 306 ? -15.703 17.578 2.264 1 98.69 306 ARG B CA 1
ATOM 5929 C C . ARG B 1 306 ? -17.062 17.203 1.683 1 98.69 306 ARG B C 1
ATOM 5931 O O . ARG B 1 306 ? -17.719 16.297 2.168 1 98.69 306 ARG B O 1
ATOM 5938 N N . GLU B 1 307 ? -17.531 17.938 0.662 1 98.38 307 GLU B N 1
ATOM 5939 C CA . GLU B 1 307 ? -18.797 17.641 0.001 1 98.38 307 GLU B CA 1
ATOM 5940 C C . GLU B 1 307 ? -18.797 16.234 -0.577 1 98.38 307 GLU B C 1
ATOM 5942 O O . GLU B 1 307 ? -19.797 15.5 -0.452 1 98.38 307 GLU B O 1
ATOM 5947 N N . VAL B 1 308 ? -17.734 15.898 -1.12 1 98.12 308 VAL B N 1
ATOM 5948 C CA . VAL B 1 308 ? -17.609 14.586 -1.737 1 98.12 308 VAL B CA 1
ATOM 5949 C C . VAL B 1 308 ? -17.562 13.508 -0.656 1 98.12 308 VAL B C 1
ATOM 5951 O O . VAL B 1 308 ? -18.234 12.469 -0.781 1 98.12 308 VAL B O 1
ATOM 5954 N N . ALA B 1 309 ? -16.797 13.727 0.385 1 98.5 309 ALA B N 1
ATOM 5955 C CA . ALA B 1 309 ? -16.703 12.781 1.491 1 98.5 309 ALA B CA 1
ATOM 5956 C C . ALA B 1 309 ? -18.078 12.539 2.121 1 98.5 309 ALA B C 1
ATOM 5958 O O . ALA B 1 309 ? -18.391 11.414 2.529 1 98.5 309 ALA B O 1
ATOM 5959 N N . LEU B 1 310 ? -18.891 13.547 2.164 1 97.81 310 LEU B N 1
ATOM 5960 C CA . LEU B 1 310 ? -20.234 13.422 2.721 1 97.81 310 LEU B CA 1
ATOM 5961 C C . LEU B 1 310 ? -21.062 12.445 1.901 1 97.81 310 LEU B C 1
ATOM 5963 O O . LEU B 1 310 ? -22.031 11.867 2.412 1 97.81 310 LEU B O 1
ATOM 5967 N N . GLN B 1 311 ? -20.734 12.32 0.654 1 96.75 311 GLN B N 1
ATOM 5968 C CA . GLN B 1 311 ? -21.406 11.375 -0.222 1 96.75 311 GLN B CA 1
ATOM 5969 C C . GLN B 1 311 ? -20.766 9.992 -0.143 1 96.75 311 GLN B C 1
ATOM 5971 O O . GLN B 1 311 ? -20.969 9.156 -1.034 1 96.75 311 GLN B O 1
ATOM 5976 N N . GLU B 1 312 ? -20 9.828 0.834 1 95.31 312 GLU B N 1
ATOM 5977 C CA . GLU B 1 312 ? -19.359 8.547 1.137 1 95.31 312 GLU B CA 1
ATOM 5978 C C . GLU B 1 312 ? -18.344 8.164 0.062 1 95.31 312 GLU B C 1
ATOM 5980 O O . GLU B 1 312 ? -18.297 7.004 -0.364 1 95.31 312 GLU B O 1
ATOM 5985 N N . GLU B 1 313 ? -17.656 9.094 -0.398 1 95.94 313 GLU B N 1
ATOM 5986 C CA . GLU B 1 313 ? -16.516 8.914 -1.301 1 95.94 313 GLU B CA 1
ATOM 5987 C C . GLU B 1 313 ? -15.242 9.508 -0.708 1 95.94 313 GLU B C 1
ATOM 5989 O O . GLU B 1 313 ? -15.156 10.711 -0.493 1 95.94 313 GLU B O 1
ATOM 5994 N N . PRO B 1 314 ? -14.273 8.625 -0.438 1 97.88 314 PRO B N 1
ATOM 5995 C CA . PRO B 1 314 ? -13.031 9.164 0.115 1 97.88 314 PRO B CA 1
ATOM 5996 C C . PRO B 1 314 ? -12.289 10.07 -0.867 1 97.88 314 PRO B C 1
ATOM 5998 O O . PRO B 1 314 ? -12.352 9.852 -2.08 1 97.88 314 PRO B O 1
ATOM 6001 N N . VAL B 1 315 ? -11.578 11.031 -0.338 1 98.75 315 VAL B N 1
ATOM 6002 C CA . VAL B 1 315 ? -10.844 11.977 -1.165 1 98.75 315 VAL B CA 1
ATOM 6003 C C . VAL B 1 315 ? -9.422 12.125 -0.641 1 98.75 315 VAL B C 1
ATOM 6005 O O . VAL B 1 315 ? -9.203 12.188 0.571 1 98.75 315 VAL B O 1
ATOM 6008 N N . LEU B 1 316 ? -8.477 12.109 -1.575 1 98.75 316 LEU B N 1
ATOM 6009 C CA . LEU B 1 316 ? -7.07 12.352 -1.27 1 98.75 316 LEU B CA 1
ATOM 6010 C C . LEU B 1 316 ? -6.629 13.719 -1.783 1 98.75 316 LEU B C 1
ATOM 6012 O O . LEU B 1 316 ? -6.738 14 -2.977 1 98.75 316 LEU B O 1
ATOM 6016 N N . ILE B 1 317 ? -6.215 14.562 -0.892 1 98.88 317 ILE B N 1
ATOM 6017 C CA . ILE B 1 317 ? -5.625 15.852 -1.229 1 98.88 317 ILE B CA 1
ATOM 6018 C C . ILE B 1 317 ? -4.117 15.805 -0.997 1 98.88 317 ILE B C 1
ATOM 6020 O O . ILE B 1 317 ? -3.66 15.445 0.092 1 98.88 317 ILE B O 1
ATOM 6024 N N . GLU B 1 318 ? -3.352 16.062 -1.997 1 98.69 318 GLU B N 1
ATOM 6025 C CA . GLU B 1 318 ? -1.917 16.297 -1.847 1 98.69 318 GLU B CA 1
ATOM 6026 C C . GLU B 1 318 ? -1.577 17.781 -1.93 1 98.69 318 GLU B C 1
ATOM 6028 O O . GLU B 1 318 ? -1.712 18.391 -2.99 1 98.69 318 GLU B O 1
ATOM 6033 N N . ALA B 1 319 ? -1.188 18.297 -0.83 1 98.62 319 ALA B N 1
ATOM 6034 C CA . ALA B 1 319 ? -0.794 19.703 -0.767 1 98.62 319 ALA B CA 1
ATOM 6035 C C . ALA B 1 319 ? 0.714 19.859 -0.936 1 98.62 319 ALA B C 1
ATOM 6037 O O . ALA B 1 319 ? 1.486 19.469 -0.054 1 98.62 319 ALA B O 1
ATOM 6038 N N . MET B 1 320 ? 1.087 20.469 -2.057 1 97.56 320 MET B N 1
ATOM 6039 C CA . MET B 1 320 ? 2.5 20.656 -2.373 1 97.56 320 MET B CA 1
ATOM 6040 C C . MET B 1 320 ? 3.064 21.875 -1.643 1 97.56 320 MET B C 1
ATOM 6042 O O . MET B 1 320 ? 2.598 23 -1.845 1 97.56 320 MET B O 1
ATOM 6046 N N . THR B 1 321 ? 3.994 21.641 -0.824 1 96.56 321 THR B N 1
ATOM 6047 C CA . THR B 1 321 ? 4.598 22.703 -0.037 1 96.56 321 THR B CA 1
ATOM 6048 C C . THR B 1 321 ? 6.055 22.391 0.284 1 96.56 321 THR B C 1
ATOM 6050 O O . THR B 1 321 ? 6.691 21.594 -0.418 1 96.56 321 THR B O 1
ATOM 6053 N N . TYR B 1 322 ? 6.664 23.234 1.126 1 93.88 322 TYR B N 1
ATOM 6054 C CA . TYR B 1 322 ? 8.062 23.047 1.505 1 93.88 322 TYR B CA 1
ATOM 6055 C C . TYR B 1 322 ? 8.258 23.297 2.996 1 93.88 322 TYR B C 1
ATOM 6057 O O . TYR B 1 322 ? 7.723 24.266 3.547 1 93.88 322 TYR B O 1
ATOM 6065 N N . ARG B 1 323 ? 8.977 22.406 3.604 1 90.81 323 ARG B N 1
ATOM 6066 C CA . ARG B 1 323 ? 9.289 22.562 5.02 1 90.81 323 ARG B CA 1
ATOM 6067 C C . ARG B 1 323 ? 10.453 23.531 5.211 1 90.81 323 ARG B C 1
ATOM 6069 O O . ARG B 1 323 ? 11.609 23.172 4.945 1 90.81 323 ARG B O 1
ATOM 6076 N N . LEU B 1 324 ? 10.258 24.625 5.762 1 89.31 324 LEU B N 1
ATOM 6077 C CA . LEU B 1 324 ? 11.312 25.625 5.922 1 89.31 324 LEU B CA 1
ATOM 6078 C C . LEU B 1 324 ? 12.164 25.312 7.152 1 89.31 324 LEU B C 1
ATOM 6080 O O . LEU B 1 324 ? 13.367 25.562 7.152 1 89.31 324 LEU B O 1
ATOM 6084 N N . GLY B 1 325 ? 11.609 24.766 8.133 1 86.62 325 GLY B N 1
ATOM 6085 C CA . GLY B 1 325 ? 12.344 24.469 9.352 1 86.62 325 GLY B CA 1
ATOM 6086 C C . GLY B 1 325 ? 12.93 23.062 9.367 1 86.62 325 GLY B C 1
ATOM 6087 O O . GLY B 1 325 ? 12.797 22.312 8.398 1 86.62 325 GLY B O 1
ATOM 6088 N N . HIS B 1 326 ? 13.617 22.781 10.453 1 83.81 326 HIS B N 1
ATOM 6089 C CA . HIS B 1 326 ? 14.078 21.406 10.68 1 83.81 326 HIS B CA 1
ATOM 6090 C C . HIS B 1 326 ? 12.906 20.453 10.883 1 83.81 326 HIS B C 1
ATOM 6092 O O . HIS B 1 326 ? 11.758 20.906 11.023 1 83.81 326 HIS B O 1
ATOM 6098 N N . HIS B 1 327 ? 13.203 19.203 10.766 1 82.12 327 HIS B N 1
ATOM 6099 C CA . HIS B 1 327 ? 12.156 18.234 11.094 1 82.12 327 HIS B CA 1
ATOM 6100 C C . HIS B 1 327 ? 11.633 18.469 12.508 1 82.12 327 HIS B C 1
ATOM 6102 O O . HIS B 1 327 ? 10.422 18.578 12.711 1 82.12 327 HIS B O 1
ATOM 6108 N N . SER B 1 328 ? 12.531 18.438 13.406 1 81.88 328 SER B N 1
ATOM 6109 C CA . SER B 1 328 ? 12.32 18.734 14.82 1 81.88 328 SER B CA 1
ATOM 6110 C C . SER B 1 328 ? 13.547 19.391 15.43 1 81.88 328 SER B C 1
ATOM 6112 O O . SER B 1 328 ? 14.547 19.625 14.75 1 81.88 328 SER B O 1
ATOM 6114 N N . THR B 1 329 ? 13.461 19.766 16.625 1 80.62 329 THR B N 1
ATOM 6115 C CA . THR B 1 329 ? 14.594 20.344 17.344 1 80.62 329 THR B CA 1
ATOM 6116 C C . THR B 1 329 ? 15.672 19.281 17.562 1 80.62 329 THR B C 1
ATOM 6118 O O . THR B 1 329 ? 16.797 19.609 17.953 1 80.62 329 THR B O 1
ATOM 6121 N N . SER B 1 330 ? 15.367 18.047 17.266 1 77.19 330 SER B N 1
ATOM 6122 C CA . SER B 1 330 ? 16.344 16.969 17.406 1 77.19 330 SER B CA 1
ATOM 6123 C C . SER B 1 330 ? 17.047 16.688 16.078 1 77.19 330 SER B C 1
ATOM 6125 O O . SER B 1 330 ? 17.922 15.82 16 1 77.19 330 SER B O 1
ATOM 6127 N N . ASP B 1 331 ? 16.641 17.438 15.133 1 78.44 331 ASP B N 1
ATOM 6128 C CA . ASP B 1 331 ? 17.156 17.281 13.773 1 78.44 331 ASP B CA 1
ATOM 6129 C C . ASP B 1 331 ? 18.031 18.469 13.391 1 78.44 331 ASP B C 1
ATOM 6131 O O . ASP B 1 331 ? 17.859 19.578 13.914 1 78.44 331 ASP B O 1
ATOM 6135 N N . ASP B 1 332 ? 19.062 18.141 12.617 1 77.5 332 ASP B N 1
ATOM 6136 C CA . ASP B 1 332 ? 19.844 19.172 11.945 1 77.5 332 ASP B CA 1
ATOM 6137 C C . ASP B 1 332 ? 19.781 19.016 10.43 1 77.5 332 ASP B C 1
ATOM 6139 O O . ASP B 1 332 ? 20.594 18.297 9.836 1 77.5 332 ASP B O 1
ATOM 6143 N N . SER B 1 333 ? 18.906 19.688 9.828 1 79.94 333 SER B N 1
ATOM 6144 C CA . SER B 1 333 ? 18.609 19.516 8.406 1 79.94 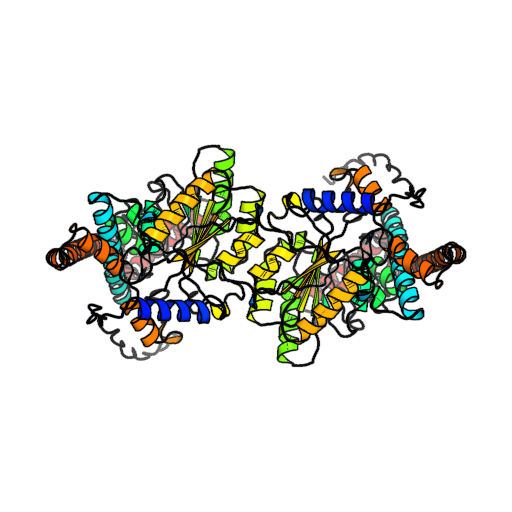333 SER B CA 1
ATOM 6145 C C . SER B 1 333 ? 19.766 20.016 7.539 1 79.94 333 SER B C 1
ATOM 6147 O O . SER B 1 333 ? 19.828 19.703 6.348 1 79.94 333 SER B O 1
ATOM 6149 N N . THR B 1 334 ? 20.672 20.797 8.047 1 76.69 334 THR B N 1
ATOM 6150 C CA . THR B 1 334 ? 21.812 21.281 7.273 1 76.69 334 THR B CA 1
ATOM 6151 C C . THR B 1 334 ? 22.672 20.109 6.816 1 76.69 334 THR B C 1
ATOM 6153 O O . THR B 1 334 ? 23.516 20.266 5.922 1 76.69 334 THR B O 1
ATOM 6156 N N . ALA B 1 335 ? 22.438 19 7.406 1 75.31 335 ALA B N 1
ATOM 6157 C CA . ALA B 1 335 ? 23.203 17.797 7.055 1 75.31 335 ALA B CA 1
ATOM 6158 C C . ALA B 1 335 ? 22.719 17.203 5.738 1 75.31 335 ALA B C 1
ATOM 6160 O O . ALA B 1 335 ? 23.453 16.484 5.066 1 75.31 335 ALA B O 1
ATOM 6161 N N . TYR B 1 336 ? 21.469 17.594 5.32 1 78.75 336 TYR B N 1
ATOM 6162 C CA . TYR B 1 336 ? 20.969 16.922 4.125 1 78.75 336 TYR B CA 1
ATOM 6163 C C . TYR B 1 336 ? 20.297 17.922 3.188 1 78.75 336 TYR B C 1
ATOM 6165 O O . TYR B 1 336 ? 19.781 17.531 2.135 1 78.75 336 TYR B O 1
ATOM 6173 N N . ARG B 1 337 ? 20.281 19.188 3.566 1 85 337 ARG B N 1
ATOM 6174 C CA . ARG B 1 337 ? 19.703 20.25 2.756 1 85 337 ARG B CA 1
ATOM 6175 C C . ARG B 1 337 ? 20.594 21.484 2.746 1 85 337 ARG B C 1
ATOM 6177 O O . ARG B 1 337 ? 21.156 21.859 3.777 1 85 337 ARG B O 1
ATOM 6184 N N . SER B 1 338 ? 20.688 22.156 1.63 1 84 338 SER B N 1
ATOM 6185 C CA . SER B 1 338 ? 21.531 23.344 1.553 1 84 338 SER B CA 1
ATOM 6186 C C . SER B 1 338 ? 20.828 24.562 2.129 1 84 338 SER B C 1
ATOM 6188 O O . SER B 1 338 ? 19.625 24.719 1.97 1 84 338 SER B O 1
ATOM 6190 N N . ALA B 1 339 ? 21.562 25.359 2.736 1 85.44 339 ALA B N 1
ATOM 6191 C CA . ALA B 1 339 ? 21.047 26.609 3.264 1 85.44 339 ALA B CA 1
ATOM 6192 C C . ALA B 1 339 ? 20.453 27.469 2.146 1 85.44 339 ALA B C 1
ATOM 6194 O O . ALA B 1 339 ? 19.453 28.172 2.352 1 85.44 339 ALA B O 1
ATOM 6195 N N . ASP B 1 340 ? 21.047 27.312 1.033 1 88.19 340 ASP B N 1
ATOM 6196 C CA . ASP B 1 340 ? 20.594 28.094 -0.112 1 88.19 340 ASP B CA 1
ATOM 6197 C C . ASP B 1 340 ? 19.203 27.656 -0.564 1 88.19 340 ASP B C 1
ATOM 6199 O O . ASP B 1 340 ? 18.375 28.484 -0.956 1 88.19 340 ASP B O 1
ATOM 6203 N N . GLU B 1 341 ? 18.969 26.422 -0.525 1 87.69 341 GLU B N 1
ATOM 6204 C CA . GLU B 1 341 ? 17.656 25.906 -0.885 1 87.69 341 GLU B CA 1
ATOM 6205 C C . GLU B 1 341 ? 16.578 26.453 0.033 1 87.69 341 GLU B C 1
ATOM 6207 O O . GLU B 1 341 ? 15.547 26.953 -0.439 1 87.69 341 GLU B O 1
ATOM 6212 N N . VAL B 1 342 ? 16.844 26.406 1.273 1 88.75 342 VAL B N 1
ATOM 6213 C CA . VAL B 1 342 ? 15.875 26.859 2.266 1 88.75 342 VAL B CA 1
ATOM 6214 C C . VAL B 1 342 ? 15.625 28.359 2.102 1 88.75 342 VAL B C 1
ATOM 6216 O O . VAL B 1 342 ? 14.484 28.812 2.127 1 88.75 342 VAL B O 1
ATOM 6219 N N . LYS B 1 343 ? 16.688 29.094 1.921 1 89.75 343 LYS B N 1
ATOM 6220 C CA . LYS B 1 343 ? 16.594 30.531 1.749 1 89.75 343 LYS B CA 1
ATOM 6221 C C . LYS B 1 343 ? 15.789 30.891 0.5 1 89.75 343 LYS B C 1
ATOM 6223 O O . LYS B 1 343 ? 14.969 31.812 0.522 1 89.75 343 LYS B O 1
ATOM 6228 N N . THR B 1 344 ? 16.047 30.156 -0.514 1 90.06 344 THR B N 1
ATOM 6229 C CA . THR B 1 344 ? 15.359 30.422 -1.774 1 90.06 344 THR B CA 1
ATOM 6230 C C . THR B 1 344 ? 13.867 30.156 -1.648 1 90.06 344 THR B C 1
ATOM 6232 O O . THR B 1 344 ? 13.047 30.953 -2.113 1 90.06 344 THR B O 1
ATOM 6235 N N . TRP B 1 345 ? 13.508 29.047 -1.045 1 90.25 345 TRP B N 1
ATOM 6236 C CA . TRP B 1 345 ? 12.102 28.75 -0.808 1 90.25 345 TRP B CA 1
ATOM 6237 C C . TRP B 1 345 ? 11.445 29.828 0.052 1 90.25 345 TRP B C 1
ATOM 6239 O O . TRP B 1 345 ? 10.344 30.281 -0.248 1 90.25 345 TRP B O 1
ATOM 6249 N N . ASN B 1 346 ? 12.109 30.219 1.072 1 89.06 346 ASN B N 1
ATOM 6250 C CA . ASN B 1 346 ? 11.578 31.219 1.989 1 89.06 346 ASN B CA 1
ATOM 6251 C C . ASN B 1 346 ? 11.344 32.562 1.288 1 89.06 346 ASN B C 1
ATOM 6253 O O . ASN B 1 346 ? 10.359 33.25 1.561 1 89.06 346 ASN B O 1
ATOM 6257 N N . LYS B 1 347 ? 12.18 32.875 0.456 1 87.81 347 LYS B N 1
ATOM 6258 C CA . LYS B 1 347 ? 12.109 34.156 -0.244 1 87.81 347 LYS B CA 1
ATOM 6259 C C . LYS B 1 347 ? 11.07 34.125 -1.357 1 87.81 347 LYS B C 1
ATOM 6261 O O . LYS B 1 347 ? 10.344 35.094 -1.569 1 87.81 347 LYS B O 1
ATOM 6266 N N . LYS B 1 348 ? 11.016 33.094 -1.977 1 87.5 348 LYS B N 1
ATOM 6267 C CA . LYS B 1 348 ? 10.203 33.031 -3.189 1 87.5 348 LYS B CA 1
ATOM 6268 C C . LYS B 1 348 ? 8.789 32.531 -2.883 1 87.5 348 LYS B C 1
ATOM 6270 O O . LYS B 1 348 ? 7.863 32.781 -3.66 1 87.5 348 LYS B O 1
ATOM 6275 N N . GLU B 1 349 ? 8.664 31.844 -1.848 1 89.38 349 GLU B N 1
ATOM 6276 C CA . GLU B 1 349 ? 7.367 31.25 -1.539 1 89.38 349 GLU B CA 1
ATOM 6277 C C . GLU B 1 349 ? 7.062 31.328 -0.046 1 89.38 349 GLU B C 1
ATOM 6279 O O . GLU B 1 349 ? 7.5 30.469 0.729 1 89.38 349 GLU B O 1
ATOM 6284 N N . HIS B 1 350 ? 6.352 32.25 0.352 1 90.56 350 HIS B N 1
ATOM 6285 C CA . HIS B 1 350 ? 5.938 32.438 1.737 1 90.56 350 HIS B CA 1
ATOM 6286 C C . HIS B 1 350 ? 4.422 32.594 1.843 1 90.56 350 HIS B C 1
ATOM 6288 O O . HIS B 1 350 ? 3.871 33.656 1.519 1 90.56 350 HIS B O 1
ATOM 6294 N N . PRO B 1 351 ? 3.799 31.578 2.404 1 95.94 351 PRO B N 1
ATOM 6295 C CA . PRO B 1 351 ? 2.334 31.547 2.355 1 95.94 351 PRO B CA 1
ATOM 6296 C C . PRO B 1 351 ? 1.692 32.719 3.113 1 95.94 351 PRO B C 1
ATOM 6298 O O . PRO B 1 351 ? 0.661 33.219 2.686 1 95.94 351 PRO B O 1
ATOM 6301 N N . ILE B 1 352 ? 2.242 33.188 4.227 1 95.81 352 ILE B N 1
ATOM 6302 C CA . ILE B 1 352 ? 1.674 34.281 5.004 1 95.81 352 ILE B CA 1
ATOM 6303 C C . ILE B 1 352 ? 1.779 35.562 4.215 1 95.81 352 ILE B C 1
ATOM 6305 O O . ILE B 1 352 ? 0.809 36.312 4.117 1 95.81 352 ILE B O 1
ATOM 6309 N N . ALA B 1 353 ? 2.975 35.812 3.672 1 93.19 353 ALA B N 1
ATOM 6310 C CA . ALA B 1 353 ? 3.172 37 2.861 1 93.19 353 ALA B CA 1
ATOM 6311 C C . ALA B 1 353 ? 2.248 37 1.647 1 93.19 353 ALA B C 1
ATOM 6313 O O . ALA B 1 353 ? 1.713 38.031 1.268 1 93.19 353 ALA B O 1
ATOM 6314 N N . ARG B 1 354 ? 2.156 35.875 1.071 1 94.5 354 ARG B N 1
ATOM 6315 C CA . ARG B 1 354 ? 1.287 35.719 -0.09 1 94.5 354 ARG B CA 1
ATOM 6316 C C . ARG B 1 354 ? -0.155 36.062 0.251 1 94.5 354 ARG B C 1
ATOM 6318 O O . ARG B 1 354 ? -0.816 36.781 -0.503 1 94.5 354 ARG B O 1
ATOM 6325 N N . PHE B 1 355 ? -0.695 35.656 1.33 1 97 355 PHE B N 1
ATOM 6326 C CA . PHE B 1 355 ? -2.061 35.969 1.745 1 97 355 PHE B CA 1
ATOM 6327 C C . PHE B 1 355 ? -2.197 37.406 2.148 1 97 355 PHE B C 1
ATOM 6329 O O . PHE B 1 355 ? -3.227 38.031 1.891 1 97 355 PHE B O 1
ATOM 6336 N N . ARG B 1 356 ? -1.206 37.938 2.82 1 95.19 356 ARG B N 1
ATOM 6337 C CA . ARG B 1 356 ? -1.22 39.344 3.225 1 95.19 356 ARG B CA 1
ATOM 6338 C C . ARG B 1 356 ? -1.401 40.25 2.02 1 95.19 356 ARG B C 1
ATOM 6340 O O . ARG B 1 356 ? -2.088 41.281 2.105 1 95.19 356 ARG B O 1
ATOM 6347 N N . THR B 1 357 ? -0.732 39.875 0.942 1 93.5 357 THR B N 1
ATOM 6348 C CA . THR B 1 357 ? -0.887 40.656 -0.287 1 93.5 357 THR B CA 1
ATOM 6349 C C . THR B 1 357 ? -2.359 40.781 -0.661 1 93.5 357 THR B C 1
ATOM 6351 O O . THR B 1 357 ? -2.805 41.844 -1.085 1 93.5 357 THR B O 1
ATOM 6354 N N . TYR B 1 358 ? -3.127 39.781 -0.54 1 94.88 358 TYR B N 1
ATOM 6355 C CA . TYR B 1 358 ? -4.562 39.781 -0.799 1 94.88 358 TYR B CA 1
ATOM 6356 C C . TYR B 1 358 ? -5.277 40.812 0.08 1 94.88 358 TYR B C 1
ATOM 6358 O O . TYR B 1 358 ? -6.102 41.594 -0.404 1 94.88 358 TYR B O 1
ATOM 6366 N N . LEU B 1 359 ? -4.945 40.844 1.351 1 96.44 359 LEU B N 1
ATOM 6367 C CA . LEU B 1 359 ? -5.582 41.75 2.287 1 96.44 359 LEU B CA 1
ATOM 6368 C C . LEU B 1 359 ? -5.25 43.219 1.938 1 96.44 359 LEU B C 1
ATOM 6370 O O . LEU B 1 359 ? -6.121 44.094 2.008 1 96.44 359 LEU B O 1
ATOM 6374 N N . ILE B 1 360 ? -4.008 43.375 1.595 1 94.81 360 ILE B N 1
ATOM 6375 C CA . ILE B 1 360 ? -3.561 44.719 1.244 1 94.81 360 ILE B CA 1
ATOM 6376 C C . ILE B 1 360 ? -4.262 45.156 -0.032 1 94.81 360 ILE B C 1
ATOM 6378 O O . ILE B 1 360 ? -4.746 46.312 -0.108 1 94.81 360 ILE B O 1
ATOM 6382 N N . ASP B 1 361 ? -4.34 44.312 -0.97 1 93.81 361 ASP B N 1
ATOM 6383 C CA . ASP B 1 361 ? -4.988 44.625 -2.24 1 93.81 361 ASP B CA 1
ATOM 6384 C C . ASP B 1 361 ? -6.465 44.969 -2.035 1 93.81 361 ASP B C 1
ATOM 6386 O O . ASP B 1 361 ? -7.023 45.781 -2.754 1 93.81 361 ASP B O 1
ATOM 6390 N N . LYS B 1 362 ? -7.078 44.344 -1.063 1 95.62 362 LYS B N 1
ATOM 6391 C CA . LYS B 1 362 ? -8.484 44.562 -0.75 1 95.62 362 LYS B CA 1
ATOM 6392 C C . LYS B 1 362 ? -8.648 45.812 0.12 1 95.62 362 LYS B C 1
ATOM 6394 O O . LYS B 1 362 ? -9.766 46.281 0.354 1 95.62 362 LYS B O 1
ATOM 6399 N N . GLY B 1 363 ? -7.531 46.344 0.597 1 95.25 363 GLY B N 1
ATOM 6400 C CA . GLY B 1 363 ? -7.559 47.5 1.492 1 95.25 363 GLY B CA 1
ATOM 6401 C C . GLY B 1 363 ? -7.945 47.125 2.914 1 95.25 363 GLY B C 1
ATOM 6402 O O . GLY B 1 363 ? -8.391 48 3.68 1 95.25 363 GLY B O 1
ATOM 6403 N N . TRP B 1 364 ? -7.887 45.875 3.234 1 96.56 364 TRP B N 1
ATOM 6404 C CA . TRP B 1 364 ? -8.352 45.406 4.531 1 96.56 364 TRP B CA 1
ATOM 6405 C C . TRP B 1 364 ? -7.207 45.375 5.539 1 96.56 364 TRP B C 1
ATOM 6407 O O . TRP B 1 364 ? -7.43 45.156 6.734 1 96.56 364 TRP B O 1
ATOM 6417 N N . TRP B 1 365 ? -5.949 45.594 5.117 1 94.56 365 TRP B N 1
ATOM 6418 C CA . TRP B 1 365 ? -4.746 45.562 5.945 1 94.56 365 TRP B CA 1
ATOM 6419 C C . TRP B 1 365 ? -3.727 46.594 5.465 1 94.56 365 TRP B C 1
ATOM 6421 O O . TRP B 1 365 ? -3.533 46.75 4.258 1 94.56 365 TRP B O 1
ATOM 6431 N N . LYS B 1 366 ? -3.141 47.312 6.367 1 92.38 366 LYS B N 1
ATOM 6432 C CA . LYS B 1 366 ? -2.115 48.281 6.031 1 92.38 366 LYS B CA 1
ATOM 6433 C C . LYS B 1 366 ? -0.746 47.844 6.543 1 92.38 366 LYS B C 1
ATOM 6435 O O . LYS B 1 366 ? -0.639 47.281 7.625 1 92.38 366 LYS B O 1
ATOM 6440 N N . GLU B 1 367 ? 0.212 48.156 5.82 1 86.12 367 GLU B N 1
ATOM 6441 C CA . GLU B 1 367 ? 1.583 47.844 6.199 1 86.12 367 GLU B CA 1
ATOM 6442 C C . GLU B 1 367 ? 1.95 48.469 7.543 1 86.12 367 GLU B C 1
ATOM 6444 O O . GLU B 1 367 ? 2.715 47.875 8.312 1 86.12 367 GLU B O 1
ATOM 6449 N N . SER B 1 368 ? 1.405 49.562 7.805 1 87.62 368 SER B N 1
ATOM 6450 C CA . SER B 1 368 ? 1.695 50.281 9.047 1 87.62 368 SER B CA 1
ATOM 6451 C C . SER B 1 368 ? 1.164 49.5 10.258 1 87.62 368 SER B C 1
ATOM 6453 O O . SER B 1 368 ? 1.676 49.656 11.367 1 87.62 368 SER B O 1
ATOM 6455 N N . GLU B 1 369 ? 0.168 48.75 10.016 1 87.19 369 GLU B N 1
ATOM 6456 C CA . GLU B 1 369 ? -0.45 47.969 11.086 1 87.19 369 GLU B CA 1
ATOM 6457 C C . GLU B 1 369 ? 0.345 46.688 11.375 1 87.19 369 GLU B C 1
ATOM 6459 O O . GLU B 1 369 ? 0.206 46.094 12.445 1 87.19 369 GLU B O 1
ATOM 6464 N N . GLU B 1 370 ? 1.138 46.344 10.422 1 90 370 GLU B N 1
ATOM 6465 C CA . GLU B 1 370 ? 1.853 45.062 10.492 1 90 370 GLU B CA 1
ATOM 6466 C C . GLU B 1 370 ? 2.803 45.031 11.688 1 90 370 GLU B C 1
ATOM 6468 O O . GLU B 1 370 ? 2.805 44.062 12.453 1 90 370 GLU B O 1
ATOM 6473 N N . ALA B 1 371 ? 3.613 46 11.812 1 89.81 371 ALA B N 1
ATOM 6474 C CA . ALA B 1 371 ? 4.609 46.062 12.883 1 89.81 371 ALA B CA 1
ATOM 6475 C C . ALA B 1 371 ? 3.943 46 14.25 1 89.81 371 ALA B C 1
ATOM 6477 O O . ALA B 1 371 ? 4.41 45.312 15.156 1 89.81 371 ALA B O 1
ATOM 6478 N N . GLU B 1 372 ? 2.934 46.812 14.383 1 93.06 372 GLU B N 1
ATOM 6479 C CA . GLU B 1 372 ? 2.203 46.812 15.648 1 93.06 372 GLU B CA 1
ATOM 6480 C C . GLU B 1 372 ? 1.553 45.469 15.938 1 93.06 372 GLU B C 1
ATOM 6482 O O . GLU B 1 372 ? 1.566 45 17.078 1 93.06 372 GLU B O 1
ATOM 6487 N N . TRP B 1 373 ? 0.948 44.875 14.961 1 93.5 373 TRP B N 1
ATOM 6488 C CA . TRP B 1 373 ? 0.333 43.562 15.117 1 93.5 373 TRP B CA 1
ATOM 6489 C C . TRP B 1 373 ? 1.365 42.531 15.555 1 93.5 373 TRP B C 1
ATOM 6491 O O . TRP B 1 373 ? 1.124 41.75 16.484 1 93.5 373 TRP B O 1
ATOM 6501 N N . GLN B 1 374 ? 2.488 42.531 14.906 1 92.62 374 GLN B N 1
ATOM 6502 C CA . GLN B 1 374 ? 3.549 41.562 15.219 1 92.62 374 GLN B CA 1
ATOM 6503 C C . GLN B 1 374 ? 4.039 41.75 16.656 1 92.62 374 GLN B C 1
ATOM 6505 O O . GLN B 1 374 ? 4.258 40.781 17.375 1 92.62 374 GLN B O 1
ATOM 6510 N N . LYS B 1 375 ? 4.234 42.969 17 1 93.56 375 LYS B N 1
ATOM 6511 C CA . LYS B 1 375 ? 4.695 43.281 18.344 1 93.56 375 LYS B CA 1
ATOM 6512 C C . LYS B 1 375 ? 3.689 42.812 19.391 1 93.56 375 LYS B C 1
ATOM 6514 O O . LYS B 1 375 ? 4.062 42.188 20.375 1 93.56 375 LYS B O 1
ATOM 6519 N N . ASN B 1 376 ? 2.471 43.156 19.203 1 94.88 376 ASN B N 1
ATOM 6520 C CA . ASN B 1 376 ? 1.42 42.781 20.141 1 94.88 376 ASN B CA 1
ATOM 6521 C C . ASN B 1 376 ? 1.275 41.25 20.219 1 94.88 376 ASN B C 1
ATOM 6523 O O . ASN B 1 376 ? 1.077 40.719 21.312 1 94.88 376 ASN B O 1
ATOM 6527 N N . MET B 1 377 ? 1.315 40.656 19.141 1 93.44 377 MET B N 1
ATOM 6528 C CA . MET B 1 377 ? 1.188 39.219 19.094 1 93.44 377 MET B CA 1
ATOM 6529 C C . MET B 1 377 ? 2.355 38.531 19.812 1 93.44 377 MET B C 1
ATOM 6531 O O . MET B 1 377 ? 2.16 37.594 20.562 1 93.44 377 MET B O 1
ATOM 6535 N N . ARG B 1 378 ? 3.541 38.969 19.516 1 95.25 378 ARG B N 1
ATOM 6536 C CA . ARG B 1 378 ? 4.719 38.438 20.203 1 95.25 378 ARG B CA 1
ATOM 6537 C C . ARG B 1 378 ? 4.582 38.594 21.719 1 95.25 378 ARG B C 1
ATOM 6539 O O . ARG B 1 378 ? 4.871 37.656 22.469 1 95.25 378 ARG B O 1
ATOM 6546 N N . LYS B 1 379 ? 4.148 39.719 22.109 1 96.5 379 LYS B N 1
ATOM 6547 C CA . LYS B 1 379 ? 3.941 39.969 23.531 1 96.5 379 LYS B CA 1
ATOM 6548 C C . LYS B 1 379 ? 2.93 39 24.125 1 96.5 379 LYS B C 1
ATOM 6550 O O . LYS B 1 379 ? 3.123 38.5 25.234 1 96.5 379 LYS B O 1
ATOM 6555 N N . GLU B 1 380 ? 1.925 38.812 23.453 1 95.81 380 GLU B N 1
ATOM 6556 C CA . GLU B 1 380 ? 0.895 37.875 23.922 1 95.81 380 GLU B CA 1
ATOM 6557 C C . GLU B 1 380 ? 1.457 36.469 24.109 1 95.81 380 GLU B C 1
ATOM 6559 O O . GLU B 1 380 ? 1.201 35.844 25.125 1 95.81 380 GLU B O 1
ATOM 6564 N N . VAL B 1 381 ? 2.193 35.969 23.156 1 96.25 381 VAL B N 1
ATOM 6565 C CA . VAL B 1 381 ? 2.76 34.625 23.203 1 96.25 381 VAL B CA 1
ATOM 6566 C C . VAL B 1 381 ? 3.773 34.531 24.344 1 96.25 381 VAL B C 1
ATOM 6568 O O . VAL B 1 381 ? 3.791 33.562 25.094 1 96.25 381 VAL B O 1
ATOM 6571 N N . LEU B 1 382 ? 4.586 35.562 24.484 1 96.69 382 LEU B N 1
ATOM 6572 C CA . LEU B 1 382 ? 5.594 35.562 25.547 1 96.69 382 LEU B CA 1
ATOM 6573 C C . LEU B 1 382 ? 4.941 35.625 26.922 1 96.69 382 LEU B C 1
ATOM 6575 O O . LEU B 1 382 ? 5.441 35 27.875 1 96.69 382 LEU B O 1
ATOM 6579 N N . THR B 1 383 ? 3.869 36.375 27 1 97.44 383 THR B N 1
ATOM 6580 C CA . THR B 1 383 ? 3.127 36.406 28.266 1 97.44 383 THR B CA 1
ATOM 6581 C C . THR B 1 383 ? 2.572 35.031 28.609 1 97.44 383 THR B C 1
ATOM 6583 O O . THR B 1 383 ? 2.711 34.562 29.75 1 97.44 383 THR B O 1
ATOM 6586 N N . ALA B 1 384 ? 1.949 34.438 27.672 1 96.88 384 ALA B N 1
ATOM 6587 C CA . ALA B 1 384 ? 1.442 33.094 27.875 1 96.88 384 ALA B CA 1
ATOM 6588 C C . ALA B 1 384 ? 2.568 32.125 28.266 1 96.88 384 ALA B C 1
ATOM 6590 O O . ALA B 1 384 ? 2.387 31.25 29.109 1 96.88 384 ALA B O 1
ATOM 6591 N N . PHE B 1 385 ? 3.668 32.312 27.641 1 96.62 385 PHE B N 1
ATOM 6592 C CA . PHE B 1 385 ? 4.836 31.469 27.906 1 96.62 385 PHE B CA 1
ATOM 6593 C C . PHE B 1 385 ? 5.301 31.641 29.344 1 96.62 385 PHE B C 1
ATOM 6595 O O . PHE B 1 385 ? 5.531 30.641 30.047 1 96.62 385 PHE B O 1
ATOM 6602 N N . SER B 1 386 ? 5.43 32.844 29.781 1 96.56 386 SER B N 1
ATOM 6603 C CA . SER B 1 386 ? 5.871 33.156 31.141 1 96.56 386 SER B CA 1
ATOM 6604 C C . SER B 1 386 ? 4.891 32.594 32.188 1 96.56 386 SER B C 1
ATOM 6606 O O . SER B 1 386 ? 5.301 32.125 33.25 1 96.56 386 SER B O 1
ATOM 6608 N N . GLU B 1 387 ? 3.691 32.719 31.891 1 97.38 387 GLU B N 1
ATOM 6609 C CA . GLU B 1 387 ? 2.666 32.188 32.781 1 97.38 387 GLU B CA 1
ATOM 6610 C C . GLU B 1 387 ? 2.742 30.672 32.906 1 97.38 387 GLU B C 1
ATOM 6612 O O . GLU B 1 387 ? 2.615 30.109 34 1 97.38 387 GLU B O 1
ATOM 6617 N N . ALA B 1 388 ? 2.904 30.047 31.797 1 96.75 388 ALA B N 1
ATOM 6618 C CA . ALA B 1 388 ? 2.982 28.594 31.781 1 96.75 388 ALA B CA 1
ATOM 6619 C C . ALA B 1 388 ? 4.199 28.094 32.562 1 96.75 388 ALA B C 1
ATOM 6621 O O . ALA B 1 388 ? 4.148 27.047 33.188 1 96.75 388 ALA B O 1
ATOM 6622 N N . GLU B 1 389 ? 5.27 28.797 32.438 1 93.88 389 GLU B N 1
ATOM 6623 C CA . GLU B 1 389 ? 6.52 28.438 33.094 1 93.88 389 GLU B CA 1
ATOM 6624 C C . GLU B 1 389 ? 6.363 28.422 34.594 1 93.88 389 GLU B C 1
ATOM 6626 O O . GLU B 1 389 ? 7.059 27.688 35.312 1 93.88 389 GLU B O 1
ATOM 6631 N N . LYS B 1 390 ? 5.418 29.141 35.094 1 94.56 390 LYS B N 1
ATOM 6632 C CA . LYS B 1 390 ? 5.215 29.25 36.562 1 94.56 390 LYS B CA 1
ATOM 6633 C C . LYS B 1 390 ? 4.285 28.156 37.062 1 94.56 390 LYS B C 1
ATOM 6635 O O . LYS B 1 390 ? 4.211 27.922 38.281 1 94.56 390 LYS B O 1
ATOM 6640 N N . VAL B 1 391 ? 3.611 27.562 36.188 1 95.81 391 VAL B N 1
ATOM 6641 C CA . VAL B 1 391 ? 2.688 26.5 36.562 1 95.81 391 VAL B CA 1
ATOM 6642 C C . VAL B 1 391 ? 3.471 25.266 37 1 95.81 391 VAL B C 1
ATOM 6644 O O . VAL B 1 391 ? 4.398 24.828 36.312 1 95.81 391 VAL B O 1
ATOM 6647 N N . GLN B 1 392 ? 3.1 24.688 38.125 1 93.69 392 GLN B N 1
ATOM 6648 C CA . GLN B 1 392 ? 3.773 23.5 38.625 1 93.69 392 GLN B CA 1
ATOM 6649 C C . GLN B 1 392 ? 3.398 22.266 37.781 1 93.69 392 GLN B C 1
ATOM 6651 O O . GLN B 1 392 ? 2.369 22.266 37.125 1 93.69 392 GLN B O 1
ATOM 6656 N N . MET B 1 393 ? 4.312 21.25 37.875 1 94.06 393 MET B N 1
ATOM 6657 C CA . MET B 1 393 ? 4.008 19.953 37.281 1 94.06 393 MET B CA 1
ATOM 6658 C C . MET B 1 393 ? 3.107 19.125 38.188 1 94.06 393 MET B C 1
ATOM 6660 O O . MET B 1 393 ? 2.996 19.422 39.406 1 94.06 393 MET B O 1
ATOM 6664 N N . LEU B 1 394 ? 2.414 18.172 37.594 1 94.38 394 LEU B N 1
ATOM 6665 C CA . LEU B 1 394 ? 1.636 17.266 38.438 1 94.38 394 LEU B CA 1
ATOM 6666 C C . LEU B 1 394 ? 2.549 16.297 39.188 1 94.38 394 LEU B C 1
ATOM 6668 O O . LEU B 1 394 ? 3.658 16.016 38.719 1 94.38 394 LEU B O 1
ATOM 6672 N N . ALA B 1 395 ? 2.035 15.82 40.281 1 91.94 395 ALA B N 1
ATOM 6673 C CA . ALA B 1 395 ? 2.809 14.891 41.094 1 91.94 395 ALA B CA 1
ATOM 6674 C C . ALA B 1 395 ? 3.125 13.617 40.312 1 91.94 395 ALA B C 1
ATOM 6676 O O . ALA B 1 395 ? 2.32 13.164 39.5 1 91.94 395 ALA B O 1
ATOM 6677 N N . PRO B 1 396 ? 4.266 13.008 40.656 1 91.88 396 PRO B N 1
ATOM 6678 C CA . PRO B 1 396 ? 4.688 11.789 39.969 1 91.88 396 PRO B CA 1
ATOM 6679 C C . PRO B 1 396 ? 3.646 10.68 40.062 1 91.88 396 PRO B C 1
ATOM 6681 O O . PRO B 1 396 ? 3.545 9.859 39.125 1 91.88 396 PRO B O 1
ATOM 6684 N N . ARG B 1 397 ? 2.857 10.688 41.062 1 91.5 397 ARG B N 1
ATOM 6685 C CA . ARG B 1 397 ? 1.841 9.656 41.25 1 91.5 397 ARG B CA 1
ATOM 6686 C C . ARG B 1 397 ? 0.819 9.695 40.125 1 91.5 397 ARG B C 1
ATOM 6688 O O . ARG B 1 397 ? 0.144 8.703 39.844 1 91.5 397 ARG B O 1
ATOM 6695 N N . GLU B 1 398 ? 0.764 10.797 39.438 1 92.44 398 GLU B N 1
ATOM 6696 C CA . GLU B 1 398 ? -0.194 10.969 38.344 1 92.44 398 GLU B CA 1
ATOM 6697 C C . GLU B 1 398 ? 0.056 9.969 37.219 1 92.44 398 GLU B C 1
ATOM 6699 O O . GLU B 1 398 ? -0.867 9.609 36.5 1 92.44 398 GLU B O 1
ATOM 6704 N N . MET B 1 399 ? 1.286 9.43 37.125 1 92.81 399 MET B N 1
ATOM 6705 C CA . MET B 1 399 ? 1.646 8.523 36.031 1 92.81 399 MET B CA 1
ATOM 6706 C C . MET B 1 399 ? 0.859 7.219 36.125 1 92.81 399 MET B C 1
ATOM 6708 O O . MET B 1 399 ? 0.73 6.492 35.156 1 92.81 399 MET B O 1
ATOM 6712 N N . PHE B 1 400 ? 0.234 6.961 37.312 1 94.31 400 PHE B N 1
ATOM 6713 C CA . PHE B 1 400 ? -0.461 5.699 37.531 1 94.31 400 PHE B CA 1
ATOM 6714 C C . PHE B 1 400 ? -1.966 5.871 37.344 1 94.31 400 PHE B C 1
ATOM 6716 O O . PHE B 1 400 ? -2.729 4.918 37.5 1 94.31 400 PHE B O 1
ATOM 6723 N N . GLU B 1 401 ? -2.385 7.039 36.906 1 92.62 401 GLU B N 1
ATOM 6724 C CA . GLU B 1 401 ? -3.812 7.344 36.906 1 92.62 401 GLU B CA 1
ATOM 6725 C C . GLU B 1 401 ? -4.383 7.316 35.5 1 92.62 401 GLU B C 1
ATOM 6727 O O . GLU B 1 401 ? -3.637 7.41 34.531 1 92.62 401 GLU B O 1
ATOM 6732 N N . ASP B 1 402 ? -5.645 7.004 35.281 1 90.69 402 ASP B N 1
ATOM 6733 C CA . ASP B 1 402 ? -6.52 7.293 34.156 1 90.69 402 ASP B CA 1
ATOM 6734 C C . ASP B 1 402 ? -6.348 6.258 33.031 1 90.69 402 ASP B C 1
ATOM 6736 O O . ASP B 1 402 ? -6.781 6.473 31.906 1 90.69 402 ASP B O 1
ATOM 6740 N N . VAL B 1 403 ? -5.652 5.188 33.312 1 89.19 403 VAL B N 1
ATOM 6741 C CA . VAL B 1 403 ? -5.496 4.172 32.281 1 89.19 403 VAL B CA 1
ATOM 6742 C C . VAL B 1 403 ? -6.508 3.047 32.5 1 89.19 403 VAL B C 1
ATOM 6744 O O . VAL B 1 403 ? -7.148 2.584 31.562 1 89.19 403 VAL B O 1
ATOM 6747 N N . TYR B 1 404 ? -6.672 2.758 33.781 1 93.12 404 TYR B N 1
ATOM 6748 C CA . TYR B 1 404 ? -7.582 1.672 34.125 1 93.12 404 TYR B CA 1
ATOM 6749 C C . TYR B 1 404 ? -8.734 2.182 34.969 1 93.12 404 TYR B C 1
ATOM 6751 O O . TYR B 1 404 ? -8.578 3.141 35.719 1 93.12 404 TYR B O 1
ATOM 6759 N N . LYS B 1 405 ? -9.883 1.505 34.812 1 93.94 405 LYS B N 1
ATOM 6760 C CA . LYS B 1 405 ? -10.992 1.821 35.688 1 93.94 405 LYS B CA 1
ATOM 6761 C C . LYS B 1 405 ? -10.609 1.584 37.156 1 93.94 405 LYS B C 1
ATOM 6763 O O . LYS B 1 405 ? -10.828 2.445 38 1 93.94 405 LYS B O 1
ATOM 6768 N N . THR B 1 406 ? -10.164 0.344 37.312 1 94.31 406 THR B N 1
ATOM 6769 C CA . THR B 1 406 ? -9.594 -0.017 38.594 1 94.31 406 THR B CA 1
ATOM 6770 C C . THR B 1 406 ? -8.109 -0.361 38.469 1 94.31 406 THR B C 1
ATOM 6772 O O . THR B 1 406 ? -7.738 -1.19 37.625 1 94.31 406 THR B O 1
ATOM 6775 N N . ARG B 1 407 ? -7.293 0.181 39.312 1 94.12 407 ARG B N 1
ATOM 6776 C CA . ARG B 1 407 ? -5.852 -0.027 39.188 1 94.12 407 ARG B CA 1
ATOM 6777 C C . ARG B 1 407 ? -5.484 -1.48 39.5 1 94.12 407 ARG B C 1
ATOM 6779 O O . ARG B 1 407 ? -5.852 -2.025 40.531 1 94.12 407 ARG B O 1
ATOM 6786 N N . PRO B 1 408 ? -4.781 -2.021 38.531 1 96.38 408 PRO B N 1
ATOM 6787 C CA . PRO B 1 408 ? -4.348 -3.398 38.781 1 96.38 408 PRO B CA 1
ATOM 6788 C C . PRO B 1 408 ? -3.283 -3.496 39.875 1 96.38 408 PRO B C 1
ATOM 6790 O O . PRO B 1 408 ? -2.572 -2.523 40.156 1 96.38 408 PRO B O 1
ATOM 6793 N N . PRO B 1 409 ? -3.184 -4.699 40.375 1 96.31 409 PRO B N 1
ATOM 6794 C CA . PRO B 1 409 ? -2.283 -4.883 41.5 1 96.31 409 PRO B CA 1
ATOM 6795 C C . PRO B 1 409 ? -0.835 -4.527 41.188 1 96.31 409 PRO B C 1
ATOM 6797 O O . PRO B 1 409 ? -0.122 -3.982 42.031 1 96.31 409 PRO B O 1
ATOM 6800 N N . ASN B 1 410 ? -0.467 -4.836 40.062 1 96.56 410 ASN B N 1
ATOM 6801 C CA . ASN B 1 410 ? 0.919 -4.539 39.719 1 96.56 410 ASN B CA 1
ATOM 6802 C C . ASN B 1 410 ? 1.19 -3.039 39.75 1 96.56 410 ASN B C 1
ATOM 6804 O O . ASN B 1 410 ? 2.27 -2.602 40.125 1 96.56 410 ASN B O 1
ATOM 6808 N N . LEU B 1 411 ? 0.276 -2.23 39.344 1 96.19 411 LEU B N 1
ATOM 6809 C CA . LEU B 1 411 ? 0.469 -0.784 39.312 1 96.19 411 LEU B CA 1
ATOM 6810 C C . LEU B 1 411 ? 0.409 -0.213 40.719 1 96.19 411 LEU B C 1
ATOM 6812 O O . LEU B 1 411 ? 1.104 0.757 41.031 1 96.19 411 LEU B O 1
ATOM 6816 N N . ILE B 1 412 ? -0.379 -0.771 41.531 1 96.44 412 ILE B N 1
ATOM 6817 C CA . ILE B 1 412 ? -0.427 -0.38 42.938 1 96.44 412 ILE B CA 1
ATOM 6818 C C . ILE B 1 412 ? 0.934 -0.618 43.594 1 96.44 412 ILE B C 1
ATOM 6820 O O . ILE B 1 412 ? 1.443 0.242 44.312 1 96.44 412 ILE B O 1
ATOM 6824 N N . GLU B 1 413 ? 1.434 -1.792 43.25 1 97.56 413 GLU B N 1
ATOM 6825 C CA . GLU B 1 413 ? 2.75 -2.131 43.781 1 97.56 413 GLU B CA 1
ATOM 6826 C C . GLU B 1 413 ? 3.816 -1.167 43.281 1 97.56 413 GLU B C 1
ATOM 6828 O O . GLU B 1 413 ? 4.676 -0.719 44.031 1 97.56 413 GLU B O 1
ATOM 6833 N N . GLN B 1 414 ? 3.781 -0.848 42.062 1 97.38 414 GLN B N 1
ATOM 6834 C CA . GLN B 1 414 ? 4.754 0.054 41.469 1 97.38 414 GLN B CA 1
ATOM 6835 C C . GLN B 1 414 ? 4.656 1.454 42.062 1 97.38 414 GLN B C 1
ATOM 6837 O O . GLN B 1 414 ? 5.672 2.117 42.25 1 97.38 414 GLN B O 1
ATOM 6842 N N . GLN B 1 415 ? 3.469 1.924 42.312 1 95.81 415 GLN B N 1
ATOM 6843 C CA . GLN B 1 415 ? 3.281 3.23 42.938 1 95.81 415 GLN B CA 1
ATOM 6844 C C . GLN B 1 415 ? 3.896 3.266 44.312 1 95.81 415 GLN B C 1
ATOM 6846 O O . GLN B 1 415 ? 4.531 4.25 44.688 1 95.81 415 GLN B O 1
ATOM 6851 N N . LYS B 1 416 ? 3.688 2.252 45.031 1 96.62 416 LYS B N 1
ATOM 6852 C CA . LYS B 1 416 ? 4.27 2.158 46.344 1 96.62 416 LYS B CA 1
ATOM 6853 C C . LYS B 1 416 ? 5.793 2.209 46.281 1 96.62 416 LYS B C 1
ATOM 6855 O O . LYS B 1 416 ? 6.434 2.857 47.125 1 96.62 416 LYS B O 1
ATOM 6860 N N . GLN B 1 417 ? 6.254 1.487 45.344 1 97.44 417 GLN B N 1
ATOM 6861 C CA . GLN B 1 417 ? 7.699 1.502 45.188 1 97.44 417 GLN B CA 1
ATOM 6862 C C . GLN B 1 417 ? 8.203 2.912 44.875 1 97.44 417 GLN B C 1
ATOM 6864 O O . GLN B 1 417 ? 9.242 3.324 45.406 1 97.44 417 GLN B O 1
ATOM 6869 N N . LEU B 1 418 ? 7.508 3.619 44.094 1 95.56 418 LEU B N 1
ATOM 6870 C CA . LEU B 1 418 ? 7.891 4.988 43.781 1 95.56 418 LEU B CA 1
ATOM 6871 C C . LEU B 1 418 ? 7.809 5.879 45 1 95.56 418 LEU B C 1
ATOM 6873 O O . LEU B 1 418 ? 8.719 6.676 45.25 1 95.56 418 LEU B O 1
ATOM 6877 N N . ASP B 1 419 ? 6.734 5.77 45.719 1 93.44 419 ASP B N 1
ATOM 6878 C CA . ASP B 1 419 ? 6.555 6.562 46.938 1 93.44 419 ASP B CA 1
ATOM 6879 C C . ASP B 1 419 ? 7.699 6.332 47.938 1 93.44 419 ASP B C 1
ATOM 6881 O O . ASP B 1 419 ? 8.234 7.281 48.5 1 93.44 419 ASP B O 1
ATOM 6885 N N . ASP B 1 420 ? 8 5.098 48 1 95.12 420 ASP B N 1
ATOM 6886 C CA . ASP B 1 420 ? 9.102 4.75 48.906 1 95.12 420 ASP B CA 1
ATOM 6887 C C . ASP B 1 420 ? 10.422 5.34 48.406 1 95.12 420 ASP B C 1
ATOM 6889 O O . ASP B 1 420 ? 11.203 5.863 49.219 1 95.12 420 ASP B O 1
ATOM 6893 N N . HIS B 1 421 ? 10.602 5.16 47.188 1 95.19 421 HIS B N 1
ATOM 6894 C CA . HIS B 1 421 ? 11.82 5.684 46.594 1 95.19 421 HIS B CA 1
ATOM 6895 C C . HIS B 1 421 ? 11.938 7.191 46.781 1 95.19 421 HIS B C 1
ATOM 6897 O O . HIS B 1 421 ? 12.992 7.695 47.188 1 95.19 421 HIS B O 1
ATOM 6903 N N . LEU B 1 422 ? 10.875 7.898 46.594 1 93 422 LEU B N 1
ATOM 6904 C CA . LEU B 1 422 ? 10.883 9.359 46.688 1 93 422 LEU B CA 1
ATOM 6905 C C . LEU B 1 422 ? 11.008 9.805 48.156 1 93 422 LEU B C 1
ATOM 6907 O O . LEU B 1 422 ? 11.57 10.867 48.438 1 93 422 LEU B O 1
ATOM 6911 N N . GLN B 1 423 ? 10.5 8.992 48.969 1 90.25 423 GLN B N 1
ATOM 6912 C CA . GLN B 1 423 ? 10.656 9.297 50.375 1 90.25 423 GLN B CA 1
ATOM 6913 C C . GLN B 1 423 ? 12.117 9.203 50.812 1 90.25 423 GLN B C 1
ATOM 6915 O O . GLN B 1 423 ? 12.609 10.062 51.531 1 90.25 423 GLN B O 1
ATOM 6920 N N . HIS B 1 424 ? 12.773 8.242 50.25 1 93.19 424 HIS B N 1
ATOM 6921 C CA . HIS B 1 424 ? 14.133 7.977 50.688 1 93.19 424 HIS B CA 1
ATOM 6922 C C . HIS B 1 424 ? 15.133 8.852 49.938 1 93.19 424 HIS B C 1
ATOM 6924 O O . HIS B 1 424 ? 16.203 9.172 50.469 1 93.19 424 HIS B O 1
ATOM 6930 N N . TYR B 1 425 ? 14.758 9.156 48.781 1 93.62 425 TYR B N 1
ATOM 6931 C CA . TYR B 1 425 ? 15.742 9.828 47.938 1 93.62 425 TYR B CA 1
ATOM 6932 C C . TYR B 1 425 ? 15.219 11.18 47.438 1 93.62 425 TYR B C 1
ATOM 6934 O O . TYR B 1 425 ? 15.578 11.641 46.375 1 93.62 425 TYR B O 1
ATOM 6942 N N . ALA B 1 426 ? 14.344 11.859 48.219 1 90.38 426 ALA B N 1
ATOM 6943 C CA . ALA B 1 426 ? 13.688 13.109 47.875 1 90.38 426 ALA B CA 1
ATOM 6944 C C . ALA B 1 426 ? 14.703 14.18 47.5 1 90.38 426 ALA B C 1
ATOM 6946 O O . ALA B 1 426 ? 14.453 15 46.594 1 90.38 426 ALA B O 1
ATOM 6947 N N . GLU B 1 427 ? 15.93 14.18 48.094 1 90.5 427 GLU B N 1
ATOM 6948 C CA . GLU B 1 427 ? 16.938 15.227 47.938 1 90.5 427 GLU B CA 1
ATOM 6949 C C . GLU B 1 427 ? 17.562 15.172 46.531 1 90.5 427 GLU B C 1
ATOM 6951 O O . GLU B 1 427 ? 18.141 16.156 46.062 1 90.5 427 GLU B O 1
ATOM 6956 N N . HIS B 1 428 ? 17.375 14.055 45.938 1 93 428 HIS B N 1
ATOM 6957 C CA . HIS B 1 428 ? 18.016 13.883 44.625 1 93 428 HIS B CA 1
ATOM 6958 C C . HIS B 1 428 ? 17.078 14.289 43.5 1 93 428 HIS B C 1
ATOM 6960 O O . HIS B 1 428 ? 17.453 14.211 42.312 1 93 428 HIS B O 1
ATOM 6966 N N . TYR B 1 429 ? 15.883 14.688 43.812 1 91.69 429 TYR B N 1
ATOM 6967 C CA . TYR B 1 429 ? 14.898 15.039 42.781 1 91.69 429 TYR B CA 1
ATOM 6968 C C . TYR B 1 429 ? 14.312 16.422 43.031 1 91.69 429 TYR B C 1
ATOM 6970 O O . TYR B 1 429 ? 14.172 16.828 44.188 1 91.69 429 TYR B O 1
ATOM 6978 N N . PRO B 1 430 ? 14.062 17.156 41.938 1 88.62 430 PRO B N 1
ATOM 6979 C CA . PRO B 1 430 ? 13.453 18.469 42.094 1 88.62 430 PRO B CA 1
ATOM 6980 C C . PRO B 1 430 ? 11.961 18.391 42.438 1 88.62 430 PRO B C 1
ATOM 6982 O O . PRO B 1 430 ? 11.125 18.906 41.688 1 88.62 430 PRO B O 1
ATOM 6985 N N . LEU B 1 431 ? 11.586 17.969 43.594 1 90.12 431 LEU B N 1
ATOM 6986 C CA . LEU B 1 431 ? 10.219 17.641 43.969 1 90.12 431 LEU B CA 1
ATOM 6987 C C . LEU B 1 431 ? 9.383 18.922 44.125 1 90.12 431 LEU B C 1
ATOM 6989 O O . LEU B 1 431 ? 8.156 18.875 44.062 1 90.12 431 LEU B O 1
ATOM 6993 N N . GLU B 1 432 ? 10.047 20.062 44.344 1 87.44 432 GLU B N 1
ATOM 6994 C CA . GLU B 1 432 ? 9.344 21.328 44.469 1 87.44 432 GLU B CA 1
ATOM 6995 C C . GLU B 1 432 ? 8.602 21.672 43.188 1 87.44 432 GLU B C 1
ATOM 6997 O O . GLU B 1 432 ? 7.543 22.312 43.219 1 87.44 432 GLU B O 1
ATOM 7002 N N . ARG B 1 433 ? 9.141 21.219 42.062 1 88.44 433 ARG B N 1
ATOM 7003 C CA . ARG B 1 433 ? 8.516 21.484 40.75 1 88.44 433 ARG B CA 1
ATOM 7004 C C . ARG B 1 433 ? 7.207 20.719 40.625 1 88.44 433 ARG B C 1
ATOM 7006 O O . ARG B 1 433 ? 6.371 21.062 39.781 1 88.44 433 ARG B O 1
ATOM 7013 N N . PHE B 1 434 ? 7.082 19.719 41.5 1 91.38 434 PHE B N 1
ATOM 7014 C CA . PHE B 1 434 ? 5.926 18.844 41.438 1 91.38 434 PHE B CA 1
ATOM 7015 C C . PHE B 1 434 ? 4.965 19.109 42.562 1 91.38 434 PHE B C 1
ATOM 7017 O O . PHE B 1 434 ? 4.102 18.281 42.875 1 91.38 434 PHE B O 1
ATOM 7024 N N . GLY B 1 435 ? 5.113 20.188 43.188 1 83.19 435 GLY B N 1
ATOM 7025 C CA . GLY B 1 435 ? 4.266 20.562 44.312 1 83.19 435 GLY B CA 1
ATOM 7026 C C . GLY B 1 435 ? 4.527 19.734 45.562 1 83.19 435 GLY B C 1
ATOM 7027 O O . GLY B 1 435 ? 3.678 19.656 46.438 1 83.19 435 GLY B O 1
ATOM 7028 N N . MET B 1 436 ? 5.629 19.078 45.5 1 82.5 436 MET B N 1
ATOM 7029 C CA . MET B 1 436 ? 5.926 18.219 46.625 1 82.5 436 MET B CA 1
ATOM 7030 C C . MET B 1 436 ? 6.988 18.844 47.531 1 82.5 436 MET B C 1
ATOM 7032 O O . MET B 1 436 ? 7.863 19.562 47.062 1 82.5 436 MET B O 1
ATOM 7036 N N . THR B 1 437 ? 6.695 18.953 48.875 1 74 437 THR B N 1
ATOM 7037 C CA . THR B 1 437 ? 7.656 19.469 49.844 1 74 437 THR B CA 1
ATOM 7038 C C . THR B 1 437 ? 8.422 18.344 50.5 1 74 437 THR B C 1
ATOM 7040 O O . THR B 1 437 ? 7.883 17.25 50.719 1 74 437 THR B O 1
ATOM 7043 N N . HIS B 1 438 ? 9.812 18.469 50.438 1 64.12 438 HIS B N 1
ATOM 7044 C CA . HIS B 1 438 ? 10.648 17.547 51.219 1 64.12 438 HIS B CA 1
ATOM 7045 C C . HIS B 1 438 ? 10.336 17.625 52.688 1 64.12 438 HIS B C 1
ATOM 7047 O O . HIS B 1 438 ? 10.32 18.719 53.281 1 64.12 438 HIS B O 1
ATOM 7053 N N . GLN B 1 439 ? 9.656 16.781 53.281 1 45.97 439 GLN B N 1
ATOM 7054 C CA . GLN B 1 439 ? 9.703 16.766 54.75 1 45.97 439 GLN B CA 1
ATOM 7055 C C . GLN B 1 439 ? 11 16.125 55.25 1 45.97 439 GLN B C 1
ATOM 7057 O O . GLN B 1 439 ? 11.289 14.969 54.938 1 45.97 439 GLN B O 1
ATOM 7062 N N . LYS B 1 440 ? 11.969 16.891 55.281 1 48.91 440 LYS B N 1
ATOM 7063 C CA . LYS B 1 440 ? 13.117 16.375 56.031 1 48.91 440 LYS B CA 1
ATOM 7064 C C . LYS B 1 440 ? 12.688 15.781 57.375 1 48.91 440 LYS B C 1
ATOM 7066 O O . LYS B 1 440 ? 11.984 16.438 58.156 1 48.91 440 LYS B O 1
ATOM 7071 N N . ASP B 1 441 ? 12.5 14.516 57.344 1 35.91 441 ASP B N 1
ATOM 7072 C CA . ASP B 1 441 ? 12.711 14.125 58.75 1 35.91 441 ASP B CA 1
ATOM 7073 C C . ASP B 1 441 ? 14.102 14.547 59.219 1 35.91 441 ASP B C 1
ATOM 7075 O O . ASP B 1 441 ? 15.086 14.398 58.5 1 35.91 441 ASP B O 1
#

InterPro domains:
  IPR001017 Dehydrogenase, E1 component [PF00676] (99-396)
  IPR029061 Thiamin diphosphate-binding fold [SSF52518] (65-431)
  IPR050771 Alpha-ketoacid dehydrogenase complex E1 component [PTHR43380] (45-432)

Secondary structure (DSSP, 8-state):
-----------------------------HHHHHHHHHHHIIIIISTTPPP-EESS---B-GGGSPPPPEE-SB-TTS-BSSGGG-----HHHHHHHHHHHHHHHHHHHHHHHHHHTTSSS-----TT-HHHHHHHHHHS-TTSEEE--TT-HHHHHHTT--HHHHHHHHHT-TT-TTTT-S-TT---BTTTTEEPP--STTHHHHHHHHHHHHHHHHT-S--EEEEEEHHHHTSHHHHHHHHHHHHTT--EEEEEEE-SEETTEEGGGT-SSSTTGGGHHHHT-EEEEEETT-HHHHHHHHHHHHHHHHTT--EEEEEE----S-SSTT--GGGTS-HHHHHHHHHH--HHHHHHHHHHHTTS--HHHHHHHHHHHHHHHHHHHHHHHHSPPPPGGGGGSSS-SS--HHHHHHHHHHHHHHHHHGGGS-GGGGT------/-----------------------------HHHHHHHHHHHIIIIISTTPPP-EESS---B-GGGSPPPPEE-SB-TTS-BSSGGG-----HHHHHHHHHHHHHHHHHHHHHHHHHHTTSSS-----TT-HHHHHHHHHHS-TTSEEE--TT-HHHHHHTT--HHHHHHHHHT-TT-TTTT-S-TT---BTTTTEEPPP-STTHHHHHHHHHHHHHHHHT-S--EEEEEEHHHHTSHHHHHHHHHHHHTT--EEEEEEE-SEETTEEGGGT-SSSTTGGGHHHHT-EEEEEETT-HHHHHHHHHHHHHHHHTT--EEEEEE----S-SSTT--GGGTS-HHHHHHHHHH--HHHHHHHHHHHHTS--HHHHHHHHHHHHHHHHHHHHHHHHSPPPPGGGGGSSS-SS--HHHHHHHHHHHHHHHHHGGGS-GGGGT------

Nearest PDB structures (foldseek):
  1olx-assembly1_A  TM=9.810E-01  e=2.685E-50  Homo sapiens
  2bfe-assembly1_A-2  TM=9.777E-01  e=1.217E-45  Homo sapiens
  1v16-assembly1_A-2  TM=9.738E-01  e=2.070E-45  Homo sapiens
  1olu-assembly1_A-2  TM=9.794E-01  e=4.126E-45  Homo sapiens
  1v1m-assembly1_A-2  TM=9.715E-01  e=3.519E-45  Homo sapiens

Sequence (882 aa):
MLSRVGRIGLKSHAAIGNVSLAPLVRHYSTAERDAFRVREFSEKYLRHRKAQFTEKMTLVDPLHAPTIPIYRVTDSAGKFVDSSQDPNFDKEFAIDVYRKMSVLEQMDKILYDAQRQGRISFYMTNFGEEASHMGSAAALQDDDLIYAQYREAGVLLWRGFSIHDFINQCYGNARDIGKGKQMPVHYGSLEHHFVTISSPLGTQISQAVGSAYAFKRARNGRIVVVYFGEGAASEGDAHAAFNFASTLRCPVIFFCRNNGYAISTSTSDQYGGDGIAGRGPGYGVKSIRVDGNDFFAVYNATKLAREVALQEEPVLIEAMTYRLGHHSTSDDSTAYRSADEVKTWNKKEHPIARFRTYLIDKGWWKESEEAEWQKNMRKEVLTAFSEAEKVQMLAPREMFEDVYKTRPPNLIEQQKQLDDHLQHYAEHYPLERFGMTHQKDMLSRVGRIGLKSHAAIGNVSLAPLVRHYSTAERDAFRVREFSEKYLRHRKAQFTEKMTLVDPLHAPTIPIYRVTDSAGKFVDSSQDPNFDKEFAIDVYRKMSVLEQMDKILYDAQRQGRISFYMTNFGEEASHMGSAAALQDDDLIYAQYREAGVLLWRGFSIHDFINQCYGNARDIGKGKQMPVHYGSLEHHFVTISSPLGTQISQAVGSAYAFKRARNGRIVVVYFGEGAASEGDAHAAFNFASTLRCPVIFFCRNNGYAISTSTSDQYGGDGIAGRGPGYGVKSIRVDGNDFFAVYNATKLAREVALQEEPVLIEAMTYRLGHHSTSDDSTAYRSADEVKTWNKKEHPIARFRTYLIDKGWWKESEEAEWQKNMRKEVLTAFSEAEKVQMLAPREMFEDVYKTRPPNLIEQQKQLDDHLQHYAEHYPLERFGMTHQKD

pLDDT: mean 89.47, std 16.87, range [19.56, 98.94]

Solvent-accessible surface area (backbone atoms only — not comparable to full-atom values): 46279 Å² total; per-residue (Å²): 139,88,74,81,81,78,81,77,79,81,71,80,76,75,72,75,69,78,73,68,70,72,60,81,72,73,80,68,51,54,65,55,40,49,52,50,49,35,49,49,41,7,56,41,49,26,68,62,35,68,52,46,77,33,77,64,88,61,68,48,50,42,83,78,46,83,57,82,44,30,21,34,33,43,48,67,66,30,45,68,76,48,70,87,67,58,85,73,75,56,67,70,60,51,51,50,50,54,50,50,42,50,49,48,52,50,49,35,54,50,49,48,49,35,30,76,71,64,72,28,89,50,43,55,54,52,49,48,42,46,18,41,24,49,13,37,44,68,42,51,59,75,75,34,36,34,30,45,42,68,67,42,65,46,32,47,42,73,65,60,54,46,73,50,53,54,48,17,33,35,62,25,16,59,76,10,90,66,60,41,75,48,62,40,62,39,53,61,35,78,91,52,31,30,47,63,40,63,84,62,76,33,59,50,45,38,53,36,39,54,51,13,42,51,34,57,74,63,66,70,86,56,41,23,38,28,43,40,39,56,53,27,57,58,36,39,44,33,51,46,25,47,26,49,24,29,50,68,34,16,13,27,36,41,40,30,45,35,35,54,57,40,77,80,42,44,36,58,74,60,43,37,14,50,43,72,36,38,35,24,38,19,28,33,20,30,16,32,37,26,30,16,40,29,37,62,22,26,20,54,53,35,36,50,38,50,59,41,10,70,70,33,34,27,26,33,38,25,26,46,43,45,57,62,54,45,62,29,74,90,45,68,48,73,78,76,43,57,70,64,56,46,50,49,44,54,71,52,52,41,25,66,63,22,52,48,42,41,35,39,74,71,64,75,47,55,78,79,51,46,60,55,49,52,52,53,50,49,49,51,51,51,49,40,46,57,55,44,70,68,46,45,32,58,46,78,72,57,78,78,55,88,80,51,96,67,79,49,68,68,57,54,51,51,51,49,51,48,53,52,48,45,67,75,44,39,89,80,45,76,42,64,51,29,75,38,77,82,72,77,123,141,87,71,84,82,74,77,80,76,80,72,82,78,77,72,76,70,79,72,66,70,72,60,82,70,71,82,69,51,56,66,56,39,50,52,50,49,35,48,49,40,7,57,42,50,25,68,62,35,69,53,44,77,33,77,63,89,63,69,48,52,43,85,79,47,83,55,84,43,29,22,36,33,43,49,66,66,29,46,67,73,49,70,87,67,58,86,73,76,55,67,69,60,51,51,49,52,53,50,51,44,49,48,47,53,50,49,35,54,50,50,49,52,37,29,76,69,64,72,29,89,49,42,55,52,52,48,49,41,47,18,41,24,47,14,36,45,68,42,50,59,73,74,35,35,33,29,44,40,68,68,42,64,46,35,46,43,74,65,61,56,47,71,52,53,55,48,18,33,34,62,26,16,61,77,9,88,66,60,43,74,49,62,40,62,38,54,59,34,78,90,50,30,30,47,63,39,63,85,62,76,33,60,51,46,38,52,37,40,55,51,11,40,51,34,57,75,64,65,71,85,55,42,24,39,28,42,40,39,55,52,27,57,59,36,38,42,33,51,46,23,48,27,49,23,29,50,68,33,16,12,28,37,41,38,29,44,33,37,53,57,40,75,80,42,44,34,58,74,58,44,38,14,50,44,71,37,38,34,24,38,19,27,35,21,30,17,31,36,24,30,15,41,30,38,62,21,26,20,53,52,36,36,51,37,49,59,41,9,71,71,34,35,27,26,33,37,24,27,46,44,48,58,62,52,44,62,29,75,90,45,67,48,74,79,78,43,57,69,64,58,46,51,48,46,56,70,54,53,39,25,66,63,20,52,47,41,42,34,41,75,70,66,75,46,54,77,80,51,46,61,57,50,51,52,53,50,50,49,52,52,50,48,41,46,57,54,42,69,69,46,46,32,59,45,77,72,56,78,77,54,88,78,52,96,66,79,50,68,68,57,55,52,50,50,49,52,48,54,50,48,45,67,74,45,40,89,80,46,76,41,66,50,28,73,38,77,82,73,77,124